Protein AF-0000000068385528 (afdb_homodimer)

Secondary structure (DSSP, 8-state):
-GGGSPPPP-S--TTHHHHHHHHHHHHHHHHHHHHHHHTSSS--TTS--SSPPPHHHH--HHHHHHHHHHHHHHHHHHTSS-SEEEEEEEPTTS-EEEEEE-HHHHHHHHHHHHHHHHHTT--TTHHHHTHHHHHHHHHHHHHHHHHHHHHHHHTS-GGGB-GGG-SS-HHHHHHH-SBSS-EETTEEHHHHHHHTHHHHHHHHHHHHHHHHHHHHHSS--HHHHHHHHHHHHHHHHHHHTGGGGGGSHHHHTS--SHHHHHIIIIIHHHHTTHHHHHHHHS-----HHHHHHHHHHHHHHHHHHHHHHHHHHHHHH-TTSTTTTTS-EEE-TTS-EEE-STHHHH-S-HHHHHHHHHHHHTTGGG-SS-SGGGHHHHHHHHHHHHHHHHHHHHHHHHHTHHHHHHHHH---SSSTTT-/-GGGSPPPP-S--TTHHHHHHHHHHHHHHHHHHHHHHHTSSS--TTS--SSPPPHHHH--HHHHHHHHHHHHHHHHHHTSS-SEEEEEEE-TTS-EEEEEE-HHHHHHHHHHHHHHHHHTT--TTHHHHTHHHHHHHHHHHHHHHHHHHHHHHHHS-GGGB-GGG-SS-HHHHHHH-SBSS-EETTEEHHHHHHHTHHHHHHHHHHHHHHHHHHHHHSS--HHHHHHHHHHHHHHHHHHHTGGGGGGSHHHHTS--SHHHHHIIIIIHHHHTTHHHHHHHHS-----HHHHHHHHHHHHHHHHHHHHHHHHHHHHHH-TTSTTTTTS-EEE-TTS-EEE-STHHHH-S-HHHHHHHHHHHHTTGGG-SS-SGGGHHHHHHHHHHHHHHHHHHHHHHHHHTHHHHHHHHH---SSSTTT-

Structure (mmCIF, N/CA/C/O backbone):
data_AF-0000000068385528-model_v1
#
loop_
_entity.id
_entity.type
_entity.pdbx_description
1 polymer 'Delta(14)-sterol reductase TM7SF2'
#
loop_
_atom_site.group_PDB
_atom_site.id
_atom_site.type_symbol
_atom_site.label_atom_id
_atom_site.label_alt_id
_atom_site.label_comp_id
_atom_site.label_asym_id
_atom_site.label_entity_id
_atom_site.label_seq_id
_atom_site.pdbx_PDB_ins_code
_atom_site.Cartn_x
_atom_site.Cartn_y
_atom_site.Cartn_z
_atom_site.occupancy
_atom_site.B_iso_or_equiv
_atom_site.auth_seq_id
_atom_site.auth_comp_id
_atom_site.auth_asym_id
_atom_site.auth_atom_id
_atom_site.pdbx_PDB_model_num
ATOM 1 N N . MET A 1 1 ? -35.625 34 15.586 1 42.28 1 MET A N 1
ATOM 2 C CA . MET A 1 1 ? -34.5 34.562 14.828 1 42.28 1 MET A CA 1
ATOM 3 C C . MET A 1 1 ? -33.219 34.531 15.656 1 42.28 1 MET A C 1
ATOM 5 O O . MET A 1 1 ? -32.156 34.219 15.125 1 42.28 1 MET A O 1
ATOM 9 N N . ASP A 1 2 ? -33.406 34.812 17.062 1 56.12 2 ASP A N 1
ATOM 10 C CA . ASP A 1 2 ? -32.344 34.906 18.078 1 56.12 2 ASP A CA 1
ATOM 11 C C . ASP A 1 2 ? -31.812 33.531 18.453 1 56.12 2 ASP A C 1
ATOM 13 O O . ASP A 1 2 ? -30.641 33.375 18.781 1 56.12 2 ASP A O 1
ATOM 17 N N . ARG A 1 3 ? -32.656 32.438 18.125 1 58.97 3 ARG A N 1
ATOM 18 C CA . ARG A 1 3 ? -32.375 31.094 18.578 1 58.97 3 ARG A CA 1
ATOM 19 C C . ARG A 1 3 ? -31.297 30.438 17.703 1 58.97 3 ARG A C 1
ATOM 21 O O . ARG A 1 3 ? -30.625 29.5 18.125 1 58.97 3 ARG A O 1
ATOM 28 N N . LEU A 1 4 ? -31.094 31.094 16.594 1 73.12 4 LEU A N 1
ATOM 29 C CA . LEU A 1 4 ? -30.172 30.469 15.656 1 73.12 4 LEU A CA 1
ATOM 30 C C . LEU A 1 4 ? -28.797 31.141 15.719 1 73.12 4 LEU A C 1
ATOM 32 O O . LEU A 1 4 ? -27.828 30.656 15.117 1 73.12 4 LEU A O 1
ATOM 36 N N . LYS A 1 5 ? -28.75 32.125 16.641 1 78.75 5 LYS A N 1
ATOM 37 C CA . LYS A 1 5 ? -27.469 32.812 16.781 1 78.75 5 LYS A CA 1
ATOM 38 C C . LYS A 1 5 ? -26.484 32 17.609 1 78.75 5 LYS A C 1
ATOM 40 O O . LYS A 1 5 ? -26.859 31.375 18.594 1 78.75 5 LYS A O 1
ATOM 45 N N . VAL A 1 6 ? -25.188 32.094 17.156 1 85.56 6 VAL A N 1
ATOM 46 C CA . VAL A 1 6 ? -24.141 31.375 17.891 1 85.56 6 VAL A CA 1
ATOM 47 C C . VAL A 1 6 ? -23.812 32.156 19.172 1 85.56 6 VAL A C 1
ATOM 49 O O . VAL A 1 6 ? -23.562 33.344 19.141 1 85.56 6 VAL A O 1
ATOM 52 N N . PRO A 1 7 ? -23.953 31.438 20.266 1 84.94 7 PRO A N 1
ATOM 53 C CA . PRO A 1 7 ? -23.625 32.094 21.531 1 84.94 7 PRO A CA 1
ATOM 54 C C . PRO A 1 7 ? -22.156 32.469 21.625 1 84.94 7 PRO A C 1
ATOM 56 O O . PRO A 1 7 ? -21.312 31.922 20.922 1 84.94 7 PRO A O 1
ATOM 59 N N . ARG A 1 8 ? -21.922 33.438 22.469 1 90.19 8 ARG A N 1
ATOM 60 C CA . ARG A 1 8 ? -20.531 33.844 22.672 1 90.19 8 ARG A CA 1
ATOM 61 C C . ARG A 1 8 ? -19.719 32.75 23.344 1 90.19 8 ARG A C 1
ATOM 63 O O . ARG A 1 8 ? -20.219 32.062 24.234 1 90.19 8 ARG A O 1
ATOM 70 N N . THR A 1 9 ? -18.5 32.656 22.828 1 89.94 9 THR A N 1
ATOM 71 C CA . THR A 1 9 ? -17.578 31.672 23.391 1 89.94 9 THR A CA 1
ATOM 72 C C . THR A 1 9 ? -17.172 32.062 24.812 1 89.94 9 THR A C 1
ATOM 74 O O . THR A 1 9 ? -16.578 33.125 25.016 1 89.94 9 THR A O 1
ATOM 77 N N . LYS A 1 10 ? -17.438 31.219 25.75 1 86.75 10 LYS A N 1
ATOM 78 C CA . LYS A 1 10 ? -17.141 31.531 27.141 1 86.75 10 LYS A CA 1
ATOM 79 C C . LYS A 1 10 ? -15.859 30.844 27.609 1 86.75 10 LYS A C 1
ATOM 81 O O . LYS A 1 10 ? -15.062 31.422 28.328 1 86.75 10 LYS A O 1
ATOM 86 N N . GLU A 1 11 ? -15.703 29.672 27.234 1 86.56 11 GLU A N 1
ATOM 87 C CA . GLU A 1 11 ? -14.5 28.922 27.609 1 86.56 11 GLU A CA 1
ATOM 88 C C . GLU A 1 11 ? -13.438 29 26.516 1 86.56 11 GLU A C 1
ATOM 90 O O . GLU A 1 11 ? -13.625 28.453 25.438 1 86.56 11 GLU A O 1
ATOM 95 N N . LEU A 1 12 ? -12.398 29.734 26.891 1 90.94 12 LEU A N 1
ATOM 96 C CA . LEU A 1 12 ? -11.344 29.922 25.906 1 90.94 12 LEU A CA 1
ATOM 97 C C . LEU A 1 12 ? -10.312 28.797 25.984 1 90.94 12 LEU A C 1
ATOM 99 O O . LEU A 1 12 ? -9.977 28.344 27.078 1 90.94 12 LEU A O 1
ATOM 103 N N . GLU A 1 13 ? -9.898 28.328 24.875 1 88.12 13 GLU A N 1
ATOM 104 C CA . GLU A 1 13 ? -8.906 27.25 24.766 1 88.12 13 GLU A CA 1
ATOM 105 C C . GLU A 1 13 ? -7.512 27.812 24.5 1 88.12 13 GLU A C 1
ATOM 107 O O . GLU A 1 13 ? -7.352 29.031 24.312 1 88.12 13 GLU A O 1
ATOM 112 N N . PHE A 1 14 ? -6.41 27.047 24.656 1 91.25 14 PHE A N 1
ATOM 113 C CA . PHE A 1 14 ? -5.027 27.359 24.328 1 91.25 14 PHE A CA 1
ATOM 114 C C . PHE A 1 14 ? -4.488 28.469 25.219 1 91.25 14 PHE A C 1
ATOM 116 O O . PHE A 1 14 ? -3.809 29.375 24.734 1 91.25 14 PHE A O 1
ATOM 123 N N . GLY A 1 15 ? -4.914 28.578 26.438 1 90.69 15 GLY A N 1
ATOM 124 C CA . GLY A 1 15 ? -4.383 29.562 27.375 1 90.69 15 GLY A CA 1
ATOM 125 C C . GLY A 1 15 ? -5.016 30.922 27.234 1 90.69 15 GLY A C 1
ATOM 126 O O . GLY A 1 15 ? -4.473 31.922 27.719 1 90.69 15 GLY A O 1
ATOM 127 N N . GLY A 1 16 ? -6.129 31.016 26.469 1 93.62 16 GLY A N 1
ATOM 128 C CA . GLY A 1 16 ? -6.852 32.25 26.344 1 93.62 16 GLY A CA 1
ATOM 129 C C . GLY A 1 16 ? -6.211 33.219 25.359 1 93.62 16 GLY A C 1
ATOM 130 O O . GLY A 1 16 ? -5.551 32.812 24.406 1 93.62 16 GLY A O 1
ATOM 131 N N . VAL A 1 17 ? -6.457 34.438 25.531 1 95.62 17 VAL A N 1
ATOM 132 C CA . VAL A 1 17 ? -5.996 35.469 24.625 1 95.62 17 VAL A CA 1
ATOM 133 C C . VAL A 1 17 ? -4.473 35.531 24.625 1 95.62 17 VAL A C 1
ATOM 135 O O . VAL A 1 17 ? -3.842 35.656 23.578 1 95.62 17 VAL A O 1
ATOM 138 N N . PHE A 1 18 ? -3.904 35.438 25.797 1 96 18 PHE A N 1
ATOM 139 C CA . PHE A 1 18 ? -2.453 35.469 25.922 1 96 18 PHE A CA 1
ATOM 140 C C . PHE A 1 18 ? -1.82 34.25 25.266 1 96 18 PHE A C 1
ATOM 142 O O . PHE A 1 18 ? -0.806 34.375 24.578 1 96 18 PHE A O 1
ATOM 149 N N . GLY A 1 19 ? -2.344 33.125 25.469 1 96.5 19 GLY A N 1
ATOM 150 C CA . GLY A 1 19 ? -1.833 31.891 24.891 1 96.5 19 GLY A CA 1
ATOM 151 C C . GLY A 1 19 ? -1.857 31.891 23.375 1 96.5 19 GLY A C 1
ATOM 152 O O . GLY A 1 19 ? -0.88 31.5 22.719 1 96.5 19 GLY A O 1
ATOM 153 N N . VAL A 1 20 ? -2.932 32.344 22.828 1 96.44 20 VAL A N 1
ATOM 154 C CA . VAL A 1 20 ? -3.062 32.312 21.375 1 96.44 20 VAL A CA 1
ATOM 155 C C . VAL A 1 20 ? -2.131 33.344 20.75 1 96.44 20 VAL A C 1
ATOM 157 O O . VAL A 1 20 ? -1.601 33.156 19.656 1 96.44 20 VAL A O 1
ATOM 160 N N . ALA A 1 21 ? -1.974 34.469 21.422 1 97 21 ALA A N 1
ATOM 161 C CA . ALA A 1 21 ? -1.024 35.469 20.953 1 97 21 ALA A CA 1
ATOM 162 C C . ALA A 1 21 ? 0.393 34.906 20.906 1 97 21 ALA A C 1
ATOM 164 O O . ALA A 1 21 ? 1.134 35.125 19.953 1 97 21 ALA A O 1
ATOM 165 N N . LEU A 1 22 ? 0.744 34.188 21.906 1 96.81 22 LEU A N 1
ATOM 166 C CA . LEU A 1 22 ? 2.057 33.562 21.953 1 96.81 22 LEU A CA 1
ATOM 167 C C . LEU A 1 22 ? 2.203 32.5 20.859 1 96.81 22 LEU A C 1
ATOM 169 O O . LEU A 1 22 ? 3.277 32.344 20.281 1 96.81 22 LEU A O 1
ATOM 173 N N . LEU A 1 23 ? 1.193 31.812 20.594 1 96.5 23 LEU A N 1
ATOM 174 C CA . LEU A 1 23 ? 1.227 30.766 19.578 1 96.5 23 LEU A CA 1
ATOM 175 C C . LEU A 1 23 ? 1.354 31.375 18.188 1 96.5 23 LEU A C 1
ATOM 177 O O . LEU A 1 23 ? 1.988 30.781 17.312 1 96.5 23 LEU A O 1
ATOM 181 N N . MET A 1 24 ? 0.753 32.5 17.953 1 97.31 24 MET A N 1
ATOM 182 C CA . MET A 1 24 ? 0.808 33.156 16.641 1 97.31 24 MET A CA 1
ATOM 183 C C . MET A 1 24 ? 2.24 33.531 16.297 1 97.31 24 MET A C 1
ATOM 185 O O . MET A 1 24 ? 2.613 33.531 15.117 1 97.31 24 MET A O 1
ATOM 189 N N . VAL A 1 25 ? 3 33.781 17.328 1 95.81 25 VAL A N 1
ATOM 190 C CA . VAL A 1 25 ? 4.402 34.125 17.109 1 95.81 25 VAL A CA 1
ATOM 191 C C . VAL A 1 25 ? 5.262 32.844 17.219 1 95.81 25 VAL A C 1
ATOM 193 O O . VAL A 1 25 ? 6.215 32.688 16.453 1 95.81 25 VAL A O 1
ATOM 196 N N . GLY A 1 26 ? 4.945 32.031 18.109 1 96.62 26 GLY A N 1
ATOM 197 C CA . GLY A 1 26 ? 5.719 30.828 18.375 1 96.62 26 GLY A CA 1
ATOM 198 C C . GLY A 1 26 ? 5.707 29.844 17.234 1 96.62 26 GLY A C 1
ATOM 199 O O . GLY A 1 26 ? 6.707 29.172 16.969 1 96.62 26 GLY A O 1
ATOM 200 N N . MET A 1 27 ? 4.609 29.719 16.531 1 97.25 27 MET A N 1
ATOM 201 C CA . MET A 1 27 ? 4.477 28.703 15.477 1 97.25 27 MET A CA 1
ATOM 202 C C . MET A 1 27 ? 5.422 29.016 14.32 1 97.25 27 MET A C 1
ATOM 204 O O . MET A 1 27 ? 6.223 28.156 13.93 1 97.25 27 MET A O 1
ATOM 208 N N . PRO A 1 28 ? 5.426 30.234 13.789 1 97 28 PRO A N 1
ATOM 209 C CA . PRO A 1 28 ? 6.383 30.516 12.719 1 97 28 PRO A CA 1
ATOM 210 C C . PRO A 1 28 ? 7.832 30.406 13.172 1 97 28 PRO A C 1
ATOM 212 O O . PRO A 1 28 ? 8.68 29.906 12.43 1 97 28 PRO A O 1
ATOM 215 N N . ILE A 1 29 ? 8.109 30.828 14.344 1 96.12 29 ILE A N 1
ATOM 216 C CA . ILE A 1 29 ? 9.469 30.75 14.867 1 96.12 29 ILE A CA 1
ATOM 217 C C . ILE A 1 29 ? 9.922 29.297 14.93 1 96.12 29 ILE A C 1
ATOM 219 O O . ILE A 1 29 ? 11.07 28.984 14.594 1 96.12 29 ILE A O 1
ATOM 223 N N . THR A 1 30 ? 9.039 28.453 15.359 1 96.81 30 THR A N 1
ATOM 224 C CA . THR A 1 30 ? 9.359 27.031 15.445 1 96.81 30 THR A CA 1
ATOM 225 C C . THR A 1 30 ? 9.68 26.469 14.07 1 96.81 30 THR A C 1
ATOM 227 O O . THR A 1 30 ? 10.656 25.734 13.906 1 96.81 30 THR A O 1
ATOM 230 N N . VAL A 1 31 ? 8.883 26.797 13.062 1 97.5 31 VAL A N 1
ATOM 231 C CA . VAL A 1 31 ? 9.086 26.312 11.703 1 97.5 31 VAL A CA 1
ATOM 232 C C . VAL A 1 31 ? 10.461 26.734 11.195 1 97.5 31 VAL A C 1
ATOM 234 O O . VAL A 1 31 ? 11.25 25.906 10.75 1 97.5 31 VAL A O 1
ATOM 237 N N . PHE A 1 32 ? 10.812 28 11.359 1 96.69 32 PHE A N 1
ATOM 238 C CA . PHE A 1 32 ? 12.07 28.516 10.844 1 96.69 32 PHE A CA 1
ATOM 239 C C . PHE A 1 32 ? 13.25 27.984 11.648 1 96.69 32 PHE A C 1
ATOM 241 O O . PHE A 1 32 ? 14.281 27.609 11.07 1 96.69 32 PHE A O 1
ATOM 248 N N . TYR A 1 33 ? 13.055 27.938 12.906 1 96.5 33 TYR A N 1
ATOM 249 C CA . TYR A 1 33 ? 14.133 27.469 13.773 1 96.5 33 TYR A CA 1
ATOM 250 C C . TYR A 1 33 ? 14.492 26.031 13.453 1 96.5 33 TYR A C 1
ATOM 252 O O . TYR A 1 33 ? 15.672 25.703 13.289 1 96.5 33 TYR A O 1
ATOM 260 N N . LEU A 1 34 ? 13.531 25.188 13.344 1 97.06 34 LEU A N 1
ATOM 261 C CA . LEU A 1 34 ? 13.797 23.766 13.117 1 97.06 34 LEU A CA 1
ATOM 262 C C . LEU A 1 34 ? 14.359 23.531 11.727 1 97.06 34 LEU A C 1
ATOM 264 O O . LEU A 1 34 ? 15.227 22.672 11.539 1 97.06 34 LEU A O 1
ATOM 268 N N . LEU A 1 35 ? 13.875 24.281 10.75 1 97 35 LEU A N 1
ATOM 269 C CA . LEU A 1 35 ? 14.414 24.156 9.406 1 97 35 LEU A CA 1
ATOM 270 C C . LEU A 1 35 ? 15.867 24.609 9.359 1 97 35 LEU A C 1
ATOM 272 O O . LEU A 1 35 ? 16.688 24 8.664 1 97 35 LEU A O 1
ATOM 276 N N . LEU A 1 36 ? 16.188 25.656 10.109 1 95.81 36 LEU A N 1
ATOM 277 C CA . LEU A 1 36 ? 17.562 26.141 10.172 1 95.81 36 LEU A CA 1
ATOM 278 C C . LEU A 1 36 ? 18.469 25.125 10.852 1 95.81 36 LEU A C 1
ATOM 280 O O . LEU A 1 36 ? 19.578 24.859 10.375 1 95.81 36 LEU A O 1
ATOM 284 N N . VAL A 1 37 ? 18 24.578 11.93 1 95.75 37 VAL A N 1
ATOM 285 C CA . VAL A 1 37 ? 18.766 23.594 12.68 1 95.75 37 VAL A CA 1
ATOM 286 C C . VAL A 1 37 ? 19.031 22.375 11.805 1 95.75 37 VAL A C 1
ATOM 288 O O . VAL A 1 37 ? 20.125 21.812 11.828 1 95.75 37 VAL A O 1
ATOM 291 N N . CYS A 1 38 ? 18.062 22.016 11.055 1 94.5 38 CYS A N 1
ATOM 292 C CA . CYS A 1 38 ? 18.141 20.828 10.203 1 94.5 38 CYS A CA 1
ATOM 293 C C . CYS A 1 38 ? 19.266 20.969 9.18 1 94.5 38 CYS A C 1
ATOM 295 O O . CYS A 1 38 ? 19.844 19.969 8.758 1 94.5 38 CYS A O 1
ATOM 297 N N . ARG A 1 39 ? 19.641 22.109 8.883 1 91.88 39 ARG A N 1
ATOM 298 C CA . ARG A 1 39 ? 20.625 22.359 7.836 1 91.88 39 ARG A CA 1
ATOM 299 C C . ARG A 1 39 ? 22.031 22.5 8.422 1 91.88 39 ARG A C 1
ATOM 301 O O . ARG A 1 39 ? 23.016 22.562 7.68 1 91.88 39 ARG A O 1
ATOM 308 N N . THR A 1 40 ? 22.094 22.484 9.695 1 93.56 40 THR A N 1
ATOM 309 C CA . THR A 1 40 ? 23.406 22.547 10.336 1 93.56 40 THR A CA 1
ATOM 310 C C . THR A 1 40 ? 24.031 21.156 10.43 1 93.56 40 THR A C 1
ATOM 312 O O . THR A 1 40 ? 23.328 20.156 10.336 1 93.56 40 THR A O 1
ATOM 315 N N . GLU A 1 41 ? 25.266 21.094 10.656 1 91.06 41 GLU A N 1
ATOM 316 C CA . GLU A 1 41 ? 26 19.828 10.727 1 91.06 41 GLU A CA 1
ATOM 317 C C . GLU A 1 41 ? 25.641 19.062 12 1 91.06 41 GLU A C 1
ATOM 319 O O . GLU A 1 41 ? 25.531 17.844 11.984 1 91.06 41 GLU A O 1
ATOM 324 N N . GLN A 1 42 ? 25.422 19.797 13.039 1 91.38 42 GLN A N 1
ATOM 325 C CA . GLN A 1 42 ? 25.172 19.141 14.32 1 91.38 42 GLN A CA 1
ATOM 326 C C . GLN A 1 42 ? 23.703 18.781 14.469 1 91.38 42 GLN A C 1
ATOM 328 O O . GLN A 1 42 ? 23.359 17.844 15.195 1 91.38 42 GLN A O 1
ATOM 333 N N . ALA A 1 43 ? 22.875 19.516 13.812 1 93.12 43 ALA A N 1
ATOM 334 C CA . ALA A 1 43 ? 21.438 19.328 13.898 1 93.12 43 ALA A CA 1
ATOM 335 C C . ALA A 1 43 ? 20.969 19.25 15.352 1 93.12 43 ALA A C 1
ATOM 337 O O . ALA A 1 43 ? 20.141 18.422 15.703 1 93.12 43 ALA A O 1
ATOM 338 N N . SER A 1 44 ? 21.594 20.031 16.219 1 92.12 44 SER A N 1
ATOM 339 C CA . SER A 1 44 ? 21.219 20.094 17.641 1 92.12 44 SER A CA 1
ATOM 340 C C . SER A 1 44 ? 20.172 21.172 17.891 1 92.12 44 SER A C 1
ATOM 342 O O . SER A 1 44 ? 20.406 22.344 17.609 1 92.12 44 SER A O 1
ATOM 344 N N . VAL A 1 45 ? 19.141 20.781 18.484 1 91.56 45 VAL A N 1
ATOM 345 C CA . VAL A 1 45 ? 18.031 21.703 18.734 1 91.56 45 VAL A CA 1
ATOM 346 C C . VAL A 1 45 ? 18.438 22.688 19.828 1 91.56 45 VAL A C 1
ATOM 348 O O . VAL A 1 45 ? 17.875 23.781 19.922 1 91.56 45 VAL A O 1
ATOM 351 N N . LEU A 1 46 ? 19.438 22.281 20.594 1 90.88 46 LEU A N 1
ATOM 352 C CA . LEU A 1 46 ? 19.844 23.109 21.719 1 90.88 46 LEU A CA 1
ATOM 353 C C . LEU A 1 46 ? 20.906 24.125 21.297 1 90.88 46 LEU A C 1
ATOM 355 O O . LEU A 1 46 ? 21.172 25.094 22.031 1 90.88 46 LEU A O 1
ATOM 359 N N . SER A 1 47 ? 21.5 23.938 20.109 1 90.38 47 SER A N 1
ATOM 360 C CA . SER A 1 47 ? 22.5 24.859 19.594 1 90.38 47 SER A CA 1
ATOM 361 C C . SER A 1 47 ? 21.891 25.812 18.562 1 90.38 47 SER A C 1
ATOM 363 O O . SER A 1 47 ? 21.609 25.406 17.438 1 90.38 47 SER A O 1
ATOM 365 N N . VAL A 1 48 ? 21.766 27.016 18.922 1 89.69 48 VAL A N 1
ATOM 366 C CA . VAL A 1 48 ? 21.172 28 18.047 1 89.69 48 VAL A CA 1
ATOM 367 C C . VAL A 1 48 ? 22.094 28.219 16.828 1 89.69 48 VAL A C 1
ATOM 369 O O . VAL A 1 48 ? 23.281 28.469 16.984 1 89.69 48 VAL A O 1
ATOM 372 N N . PRO A 1 49 ? 21.516 28.062 15.703 1 89.94 49 PRO A N 1
ATOM 373 C CA . PRO A 1 49 ? 22.328 28.234 14.492 1 89.94 49 PRO A CA 1
ATOM 374 C C . PRO A 1 49 ? 22.594 29.688 14.156 1 89.94 49 PRO A C 1
ATOM 376 O O . PRO A 1 49 ? 21.953 30.25 13.266 1 89.94 49 PRO A O 1
ATOM 379 N N . TRP A 1 50 ? 23.625 30.219 14.672 1 87.81 50 TRP A N 1
ATOM 380 C CA . TRP A 1 50 ? 24.016 31.609 14.398 1 87.81 50 TRP A CA 1
ATOM 381 C C . TRP A 1 50 ? 24.891 31.688 13.156 1 87.81 50 TRP A C 1
ATOM 383 O O . TRP A 1 50 ? 25.719 30.797 12.922 1 87.81 50 TRP A O 1
ATOM 393 N N . PRO A 1 51 ? 24.672 32.875 12.445 1 88.5 51 PRO A N 1
ATOM 394 C CA . PRO A 1 51 ? 23.719 34 12.547 1 88.5 51 PRO A CA 1
ATOM 395 C C . PRO A 1 51 ? 22.344 33.656 11.969 1 88.5 51 PRO A C 1
ATOM 397 O O . PRO A 1 51 ? 22.25 32.906 11 1 88.5 51 PRO A O 1
ATOM 400 N N . LEU A 1 52 ? 21.391 34.188 12.531 1 91.06 52 LEU A N 1
ATOM 401 C CA . LEU A 1 52 ? 20.047 34 12.016 1 91.06 52 LEU A CA 1
ATOM 402 C C . LEU A 1 52 ? 19.844 34.812 10.727 1 91.06 52 LEU A C 1
ATOM 404 O O . LEU A 1 52 ? 20.406 35.906 10.57 1 91.06 52 LEU A O 1
ATOM 408 N N . PRO A 1 53 ? 19.156 34.219 9.852 1 91.56 53 PRO A N 1
ATOM 409 C CA . PRO A 1 53 ? 18.922 34.969 8.594 1 91.56 53 PRO A CA 1
ATOM 410 C C . PRO A 1 53 ? 18.109 36.25 8.797 1 91.56 53 PRO A C 1
ATOM 412 O O . PRO A 1 53 ? 17.25 36.312 9.68 1 91.56 53 PRO A O 1
ATOM 415 N N . SER A 1 54 ? 18.453 37.219 7.984 1 91.75 54 SER A N 1
ATOM 416 C CA . SER A 1 54 ? 17.688 38.469 8.008 1 91.75 54 SER A CA 1
ATOM 417 C C . SER A 1 54 ? 16.344 38.281 7.289 1 91.75 54 SER A C 1
ATOM 419 O O . SER A 1 54 ? 16.188 37.406 6.453 1 91.75 54 SER A O 1
ATOM 421 N N . LEU A 1 55 ? 15.383 39.094 7.645 1 90.69 55 LEU A N 1
ATOM 422 C CA . LEU A 1 55 ? 14.078 39.062 6.992 1 90.69 55 LEU A CA 1
ATOM 423 C C . LEU A 1 55 ? 14.211 39.312 5.496 1 90.69 55 LEU A C 1
ATOM 425 O O . LEU A 1 55 ? 13.445 38.75 4.699 1 90.69 55 LEU A O 1
ATOM 429 N N . ARG A 1 56 ? 15.203 40.094 5.152 1 91.38 56 ARG A N 1
ATOM 430 C CA . ARG A 1 56 ? 15.438 40.406 3.748 1 91.38 56 ARG A CA 1
ATOM 431 C C . ARG A 1 56 ? 15.914 39.156 2.98 1 91.38 56 ARG A C 1
ATOM 433 O O . ARG A 1 56 ? 15.562 39 1.812 1 91.38 56 ARG A O 1
ATOM 440 N N . SER A 1 57 ? 16.641 38.406 3.672 1 93.31 57 SER A N 1
ATOM 441 C CA . SER A 1 57 ? 17.156 37.219 3.018 1 93.31 57 SER A CA 1
ATOM 442 C C . SER A 1 57 ? 16.078 36.125 2.879 1 93.31 57 SER A C 1
ATOM 444 O O . SER A 1 57 ? 16.172 35.25 2.025 1 93.31 57 SER A O 1
ATOM 446 N N . LEU A 1 58 ? 15.062 36.25 3.664 1 95.25 58 LEU A N 1
ATOM 447 C CA . LEU A 1 58 ? 13.992 35.25 3.65 1 95.25 58 LEU A CA 1
ATOM 448 C C . LEU A 1 58 ? 12.945 35.594 2.6 1 95.25 58 LEU A C 1
ATOM 450 O O . LEU A 1 58 ? 12.219 34.719 2.125 1 95.25 58 LEU A O 1
ATOM 454 N N . TRP A 1 59 ? 12.906 36.844 2.256 1 96 59 TRP A N 1
ATOM 455 C CA . TRP A 1 59 ? 11.891 37.281 1.296 1 96 59 TRP A CA 1
ATOM 456 C C . TRP A 1 59 ? 12.398 37.125 -0.134 1 96 59 TRP A C 1
ATOM 458 O O . TRP A 1 59 ? 13.469 37.625 -0.477 1 96 59 TRP A O 1
ATOM 468 N N . SER A 1 60 ? 11.719 36.375 -0.93 1 96.75 60 SER A N 1
ATOM 469 C CA . SER A 1 60 ? 11.953 36.188 -2.359 1 96.75 60 SER A CA 1
ATOM 470 C C . SER A 1 60 ? 10.648 36.281 -3.148 1 96.75 60 SER A C 1
ATOM 472 O O . SER A 1 60 ? 9.789 35.406 -3.047 1 96.75 60 SER A O 1
ATOM 474 N N . PRO A 1 61 ? 10.547 37.344 -3.982 1 97.06 61 PRO A N 1
ATOM 475 C CA . PRO A 1 61 ? 9.32 37.469 -4.777 1 97.06 61 PRO A CA 1
ATOM 476 C C . PRO A 1 61 ? 9.07 36.281 -5.684 1 97.06 61 PRO A C 1
ATOM 478 O O . PRO A 1 61 ? 7.918 35.906 -5.922 1 97.06 61 PRO A O 1
ATOM 481 N N . GLN A 1 62 ? 10.117 35.75 -6.129 1 97.44 62 GLN A N 1
ATOM 482 C CA . GLN A 1 62 ? 9.992 34.562 -6.988 1 97.44 62 GLN A CA 1
ATOM 483 C C . GLN A 1 62 ? 9.414 33.375 -6.219 1 97.44 62 GLN A C 1
ATOM 485 O O . GLN A 1 62 ? 8.531 32.688 -6.715 1 97.44 62 GLN A O 1
ATOM 490 N N . ASP A 1 63 ? 9.906 33.156 -5.043 1 98.12 63 ASP A N 1
ATOM 491 C CA . ASP A 1 63 ? 9.422 32.031 -4.234 1 98.12 63 ASP A CA 1
ATOM 492 C C . ASP A 1 63 ? 7.996 32.281 -3.752 1 98.12 63 ASP A C 1
ATOM 494 O O . ASP A 1 63 ? 7.211 31.344 -3.615 1 98.12 63 ASP A O 1
ATOM 498 N N . PHE A 1 64 ? 7.703 33.531 -3.475 1 98.19 64 PHE A N 1
ATOM 499 C CA . PHE A 1 64 ? 6.332 33.875 -3.113 1 98.19 64 PHE A CA 1
ATOM 500 C C . PHE A 1 64 ? 5.383 33.594 -4.273 1 98.19 64 PHE A C 1
ATOM 502 O O . PHE A 1 64 ? 4.297 33.031 -4.078 1 98.19 64 PHE A O 1
ATOM 509 N N . ALA A 1 65 ? 5.832 33.969 -5.473 1 98.25 65 ALA A N 1
ATOM 510 C CA . ALA A 1 65 ? 5.035 33.688 -6.664 1 98.25 65 ALA A CA 1
ATOM 511 C C . ALA A 1 65 ? 4.852 32.188 -6.871 1 98.25 65 ALA A C 1
ATOM 513 O O . ALA A 1 65 ? 3.795 31.75 -7.324 1 98.25 65 ALA A O 1
ATOM 514 N N . LEU A 1 66 ? 5.859 31.469 -6.566 1 97.56 66 LEU A N 1
ATOM 515 C CA . LEU A 1 66 ? 5.793 30.031 -6.711 1 97.56 66 LEU A CA 1
ATOM 516 C C . LEU A 1 66 ? 4.766 29.422 -5.754 1 97.56 66 LEU A C 1
ATOM 518 O O . LEU A 1 66 ? 4 28.547 -6.133 1 97.56 66 LEU A O 1
ATOM 522 N N . VAL A 1 67 ? 4.742 29.891 -4.504 1 98.31 67 VAL A N 1
ATOM 523 C CA . VAL A 1 67 ? 3.785 29.391 -3.514 1 98.31 67 VAL A CA 1
ATOM 524 C C . VAL A 1 67 ? 2.367 29.781 -3.932 1 98.31 67 VAL A C 1
ATOM 526 O O . VAL A 1 67 ? 1.44 28.984 -3.822 1 98.31 67 VAL A O 1
ATOM 529 N N . LEU A 1 68 ? 2.223 30.984 -4.422 1 98.06 68 LEU A N 1
ATOM 530 C CA . LEU A 1 68 ? 0.918 31.422 -4.898 1 98.06 68 LEU A CA 1
ATOM 531 C C . LEU A 1 68 ? 0.461 30.578 -6.086 1 98.06 68 LEU A C 1
ATOM 533 O O . LEU A 1 68 ? -0.719 30.234 -6.191 1 98.06 68 LEU A O 1
ATOM 537 N N . ALA A 1 69 ? 1.404 30.312 -6.949 1 97.75 69 ALA A N 1
ATOM 538 C CA . ALA A 1 69 ? 1.091 29.484 -8.109 1 97.75 69 ALA A CA 1
ATOM 539 C C . ALA A 1 69 ? 0.665 28.094 -7.684 1 97.75 69 ALA A C 1
ATOM 541 O O . ALA A 1 69 ? -0.232 27.5 -8.281 1 97.75 69 ALA A O 1
ATOM 542 N N . TRP A 1 70 ? 1.301 27.547 -6.684 1 97.81 70 TRP A N 1
ATOM 543 C CA . TRP A 1 70 ? 0.965 26.234 -6.16 1 97.81 70 TRP A CA 1
ATOM 544 C C . TRP A 1 70 ? -0.46 26.203 -5.621 1 97.81 70 TRP A C 1
ATOM 546 O O . TRP A 1 70 ? -1.245 25.328 -5.961 1 97.81 70 TRP A O 1
ATOM 556 N N . VAL A 1 71 ? -0.808 27.203 -4.828 1 98 71 VAL A N 1
ATOM 557 C CA . VAL A 1 71 ? -2.135 27.281 -4.227 1 98 71 VAL A CA 1
ATOM 558 C C . VAL A 1 71 ? -3.184 27.5 -5.312 1 98 71 VAL A C 1
ATOM 560 O O . VAL A 1 71 ? -4.254 26.875 -5.289 1 98 71 VAL A O 1
ATOM 563 N N . ALA A 1 72 ? -2.838 28.359 -6.289 1 97.44 72 ALA A N 1
ATOM 564 C CA . ALA A 1 72 ? -3.752 28.625 -7.395 1 97.44 72 ALA A CA 1
ATOM 565 C C . ALA A 1 72 ? -3.975 27.375 -8.234 1 97.44 72 ALA A C 1
ATOM 567 O O . ALA A 1 72 ? -5.094 27.109 -8.68 1 97.44 72 ALA A O 1
ATOM 568 N N . PHE A 1 73 ? -2.926 26.688 -8.445 1 97.31 73 PHE A N 1
ATOM 569 C CA . PHE A 1 73 ? -3.006 25.438 -9.211 1 97.31 73 PHE A CA 1
ATOM 570 C C . PHE A 1 73 ? -3.924 24.438 -8.523 1 97.31 73 PHE A C 1
ATOM 572 O O . PHE A 1 73 ? -4.801 23.859 -9.164 1 97.31 73 PHE A O 1
ATOM 579 N N . GLN A 1 74 ? -3.789 24.25 -7.207 1 97.5 74 GLN A N 1
ATOM 580 C CA . GLN A 1 74 ? -4.637 23.328 -6.457 1 97.5 74 GLN A CA 1
ATOM 581 C C . GLN A 1 74 ? -6.082 23.812 -6.426 1 97.5 74 GLN A C 1
ATOM 583 O O . GLN A 1 74 ? -7.016 23.016 -6.426 1 97.5 74 GLN A O 1
ATOM 588 N N . ALA A 1 75 ? -6.258 25.141 -6.391 1 96.5 75 ALA A N 1
ATOM 589 C CA . ALA A 1 75 ? -7.602 25.703 -6.418 1 96.5 75 ALA A CA 1
ATOM 590 C C . ALA A 1 75 ? -8.289 25.422 -7.75 1 96.5 75 ALA A C 1
ATOM 592 O O . ALA A 1 75 ? -9.492 25.156 -7.793 1 96.5 75 ALA A O 1
ATOM 593 N N . LEU A 1 76 ? -7.496 25.516 -8.82 1 96.12 76 LEU A N 1
ATOM 594 C CA . LEU A 1 76 ? -8.039 25.203 -10.141 1 96.12 76 LEU A CA 1
ATOM 595 C C . LEU A 1 76 ? -8.453 23.734 -10.227 1 96.12 76 LEU A C 1
ATOM 597 O O . LEU A 1 76 ? -9.5 23.406 -10.789 1 96.12 76 LEU A O 1
ATOM 601 N N . LEU A 1 77 ? -7.656 22.891 -9.656 1 95.69 77 LEU A N 1
ATOM 602 C CA . LEU A 1 77 ? -7.973 21.469 -9.664 1 95.69 77 LEU A CA 1
ATOM 603 C C . LEU A 1 77 ? -9.211 21.188 -8.828 1 95.69 77 LEU A C 1
ATOM 605 O O . LEU A 1 77 ? -9.984 20.266 -9.141 1 95.69 77 LEU A O 1
ATOM 609 N N . TYR A 1 78 ? -9.367 21.953 -7.824 1 93.88 78 TYR A N 1
ATOM 610 C CA . TYR A 1 78 ? -10.523 21.812 -6.953 1 93.88 78 TYR A CA 1
ATOM 611 C C . TYR A 1 78 ? -11.812 22.078 -7.723 1 93.88 78 TYR A C 1
ATOM 613 O O . TYR A 1 78 ? -12.859 21.484 -7.426 1 93.88 78 TYR A O 1
ATOM 621 N N . GLN A 1 79 ? -11.734 22.875 -8.727 1 92.31 79 GLN A N 1
ATOM 622 C CA . GLN A 1 79 ? -12.914 23.297 -9.477 1 92.31 79 GLN A CA 1
ATOM 623 C C . GLN A 1 79 ? -13.258 22.281 -10.57 1 92.31 79 GLN A C 1
ATOM 625 O O . GLN A 1 79 ? -14.312 22.391 -11.203 1 92.31 79 GLN A O 1
ATOM 630 N N . LEU A 1 80 ? -12.461 21.297 -10.703 1 91.12 80 LEU A N 1
ATOM 631 C CA . LEU A 1 80 ? -12.742 20.297 -11.719 1 91.12 80 LEU A CA 1
ATOM 632 C C . LEU A 1 80 ? -14 19.5 -11.375 1 91.12 80 LEU A C 1
ATOM 634 O O . LEU A 1 80 ? -14.211 19.141 -10.211 1 91.12 80 LEU A O 1
ATOM 638 N N . PRO A 1 81 ? -14.844 19.266 -12.375 1 88.12 81 PRO A N 1
ATOM 639 C CA . PRO A 1 81 ? -16.094 18.562 -12.125 1 88.12 81 PRO A CA 1
ATOM 640 C C . PRO A 1 81 ? -15.914 17.047 -12.039 1 88.12 81 PRO A C 1
ATOM 642 O O . PRO A 1 81 ? -16.516 16.297 -12.812 1 88.12 81 PRO A O 1
ATOM 645 N N . MET A 1 82 ? -15.031 16.672 -11.266 1 87.75 82 MET A N 1
ATOM 646 C CA . MET A 1 82 ? -14.773 15.258 -11.031 1 87.75 82 MET A CA 1
ATOM 647 C C . MET A 1 82 ? -15.016 14.891 -9.57 1 87.75 82 MET A C 1
ATOM 649 O O . MET A 1 82 ? -14.922 15.75 -8.688 1 87.75 82 MET A O 1
ATOM 653 N N . GLY A 1 83 ? -15.422 13.719 -9.359 1 83.38 83 GLY A N 1
ATOM 654 C CA . GLY A 1 83 ? -15.625 13.281 -7.992 1 83.38 83 GLY A CA 1
ATOM 655 C C . GLY A 1 83 ? -17.078 13.375 -7.543 1 83.38 83 GLY A C 1
ATOM 656 O O . GLY A 1 83 ? -17.906 13.977 -8.227 1 83.38 83 GLY A O 1
ATOM 657 N N . LYS A 1 84 ? -17.344 12.891 -6.418 1 86.31 84 LYS A N 1
ATOM 658 C CA . LYS A 1 84 ? -18.703 12.867 -5.891 1 86.31 84 LYS A CA 1
ATOM 659 C C . LYS A 1 84 ? -18.984 14.086 -5.012 1 86.31 84 LYS A C 1
ATOM 661 O O . LYS A 1 84 ? -18.062 14.648 -4.418 1 86.31 84 LYS A O 1
ATOM 666 N N . ILE A 1 85 ? -20.203 14.516 -5.035 1 89.38 85 ILE A N 1
ATOM 667 C CA . ILE A 1 85 ? -20.641 15.594 -4.156 1 89.38 85 ILE A CA 1
ATOM 668 C C . ILE A 1 85 ? -21.312 15 -2.92 1 89.38 85 ILE A C 1
ATOM 670 O O . ILE A 1 85 ? -22.203 14.156 -3.035 1 89.38 85 ILE A O 1
ATOM 674 N N . THR A 1 86 ? -20.781 15.391 -1.824 1 89.88 86 THR A N 1
ATOM 675 C CA . THR A 1 86 ? -21.312 14.875 -0.567 1 89.88 86 THR A CA 1
ATOM 676 C C . THR A 1 86 ? -21.75 16.016 0.346 1 89.88 86 THR A C 1
ATOM 678 O O . THR A 1 86 ? -21.25 17.141 0.233 1 89.88 86 THR A O 1
ATOM 681 N N . GLU A 1 87 ? -22.656 15.641 1.205 1 91.06 87 GLU A N 1
ATOM 682 C CA . GLU A 1 87 ? -23.125 16.641 2.16 1 91.06 87 GLU A CA 1
ATOM 683 C C . GLU A 1 87 ? -22.359 16.547 3.475 1 91.06 87 GLU A C 1
ATOM 685 O O . GLU A 1 87 ? -22.016 15.461 3.934 1 91.06 87 GLU A O 1
ATOM 690 N N . GLY A 1 88 ? -22.062 17.719 3.992 1 89.31 88 GLY A N 1
ATOM 691 C CA . GLY A 1 88 ? -21.391 17.766 5.277 1 89.31 88 GLY A CA 1
ATOM 692 C C . GLY A 1 88 ? -22.328 17.562 6.453 1 89.31 88 GLY A C 1
ATOM 693 O O . GLY A 1 88 ? -23.422 17.031 6.289 1 89.31 88 GLY A O 1
ATOM 694 N N . SER A 1 89 ? -21.859 17.875 7.629 1 85.81 89 SER A N 1
ATOM 695 C CA . SER A 1 89 ? -22.641 17.719 8.859 1 85.81 89 SER A CA 1
ATOM 696 C C . SER A 1 89 ? -23.719 18.797 8.969 1 85.81 89 SER A C 1
ATOM 698 O O . SER A 1 89 ? -23.641 19.828 8.305 1 85.81 89 SER A O 1
ATOM 700 N N . LEU A 1 90 ? -24.656 18.453 9.812 1 85.75 90 LEU A N 1
ATOM 701 C CA . LEU A 1 90 ? -25.766 19.375 10.055 1 85.75 90 LEU A CA 1
ATOM 702 C C . LEU A 1 90 ? -25.281 20.641 10.766 1 85.75 90 LEU A C 1
ATOM 704 O O . LEU A 1 90 ? -24.547 20.562 11.75 1 85.75 90 LEU A O 1
ATOM 708 N N . LEU A 1 91 ? -25.719 21.75 10.188 1 86.38 91 LEU A N 1
ATOM 709 C CA . LEU A 1 91 ? -25.359 23.031 10.781 1 86.38 91 LEU A CA 1
ATOM 710 C C . LEU A 1 91 ? -26.438 23.516 11.742 1 86.38 91 LEU A C 1
ATOM 712 O O . LEU A 1 91 ? -27.469 22.859 11.914 1 86.38 91 LEU A O 1
ATOM 716 N N . ARG A 1 92 ? -26.156 24.578 12.406 1 80.62 92 ARG A N 1
ATOM 717 C CA . ARG A 1 92 ? -27.078 25.125 13.398 1 80.62 92 ARG A CA 1
ATOM 718 C C . ARG A 1 92 ? -28.391 25.547 12.758 1 80.62 92 ARG A C 1
ATOM 720 O O . ARG A 1 92 ? -29.453 25.453 13.383 1 80.62 92 ARG A O 1
ATOM 727 N N . ASP A 1 93 ? -28.359 25.953 11.523 1 82.62 93 ASP A N 1
ATOM 728 C CA . ASP A 1 93 ? -29.562 26.375 10.805 1 82.62 93 ASP A CA 1
ATOM 729 C C . ASP A 1 93 ? -30.234 25.172 10.141 1 82.62 93 ASP A C 1
ATOM 731 O O . ASP A 1 93 ? -31.141 25.344 9.32 1 82.62 93 ASP A O 1
ATOM 735 N N . LYS A 1 94 ? -29.734 23.984 10.398 1 86 94 LYS A N 1
ATOM 736 C CA . LYS A 1 94 ? -30.312 22.719 9.93 1 86 94 LYS A CA 1
ATOM 737 C C . LYS A 1 94 ? -30.016 22.5 8.453 1 86 94 LYS A C 1
ATOM 739 O O . LYS A 1 94 ? -30.625 21.625 7.816 1 86 94 LYS A O 1
ATOM 744 N N . SER A 1 95 ? -29.188 23.391 7.977 1 88.69 95 SER A N 1
ATOM 745 C CA . SER A 1 95 ? -28.766 23.172 6.594 1 88.69 95 SER A CA 1
ATOM 746 C C . SER A 1 95 ? -27.5 22.344 6.523 1 88.69 95 SER A C 1
ATOM 748 O O . SER A 1 95 ? -26.859 22.078 7.547 1 88.69 95 SER A O 1
ATOM 750 N N . ARG A 1 96 ? -27.266 21.766 5.27 1 91.88 96 ARG A N 1
ATOM 751 C CA . ARG A 1 96 ? -26.047 21.016 5.016 1 91.88 96 ARG A CA 1
ATOM 752 C C . ARG A 1 96 ? -25.266 21.609 3.848 1 91.88 96 ARG A C 1
ATOM 754 O O . ARG A 1 96 ? -25.859 22.047 2.855 1 91.88 96 ARG A O 1
ATOM 761 N N . LEU A 1 97 ? -24.047 21.719 4.004 1 92.19 97 LEU A N 1
ATOM 762 C CA . LEU A 1 97 ? -23.188 22.219 2.934 1 92.19 97 LEU A CA 1
ATOM 763 C C . LEU A 1 97 ? -22.75 21.094 2.018 1 92.19 97 LEU A C 1
ATOM 765 O O . LEU A 1 97 ? -22.562 19.953 2.469 1 92.19 97 LEU A O 1
ATOM 769 N N . GLN A 1 98 ? -22.562 21.406 0.794 1 93.62 98 GLN A N 1
ATOM 770 C CA . GLN A 1 98 ? -22.125 20.422 -0.192 1 93.62 98 GLN A CA 1
ATOM 771 C C . GLN A 1 98 ? -20.625 20.562 -0.474 1 93.62 98 GLN A C 1
ATOM 773 O O . GLN A 1 98 ? -20.109 21.672 -0.562 1 93.62 98 GLN A O 1
ATOM 778 N N . TYR A 1 99 ? -20.016 19.453 -0.511 1 93.69 99 TYR A N 1
ATOM 779 C CA . TYR A 1 99 ? -18.578 19.406 -0.773 1 93.69 99 TYR A CA 1
ATOM 780 C C . TYR A 1 99 ? -18.266 18.484 -1.941 1 93.69 99 TYR A C 1
ATOM 782 O O . TYR A 1 99 ? -18.812 17.375 -2.031 1 93.69 99 TYR A O 1
ATOM 790 N N . ARG A 1 100 ? -17.5 18.984 -2.779 1 91.5 100 ARG A N 1
ATOM 791 C CA . ARG A 1 100 ? -17.016 18.125 -3.861 1 91.5 100 ARG A CA 1
ATOM 792 C C . ARG A 1 100 ? -15.75 17.375 -3.441 1 91.5 100 ARG A C 1
ATOM 794 O O . ARG A 1 100 ? -14.766 17.984 -3.018 1 91.5 100 ARG A O 1
ATOM 801 N N . LEU A 1 101 ? -15.75 16.062 -3.572 1 92.88 101 LEU A N 1
ATOM 802 C CA . LEU A 1 101 ? -14.625 15.227 -3.186 1 92.88 101 LEU A CA 1
ATOM 803 C C . LEU A 1 101 ? -13.766 14.875 -4.395 1 92.88 101 LEU A C 1
ATOM 805 O O . LEU A 1 101 ? -14.047 13.898 -5.098 1 92.88 101 LEU A O 1
ATOM 809 N N . ASN A 1 102 ? -12.688 15.586 -4.691 1 93.62 102 ASN A N 1
ATOM 810 C CA . ASN A 1 102 ? -11.828 15.289 -5.828 1 93.62 102 ASN A CA 1
ATOM 811 C C . ASN A 1 102 ? -10.352 15.422 -5.469 1 93.62 102 ASN A C 1
ATOM 813 O O . ASN A 1 102 ? -9.516 15.688 -6.336 1 93.62 102 ASN A O 1
ATOM 817 N N . GLY A 1 103 ? -10.086 15.328 -4.176 1 93.62 103 GLY A N 1
ATOM 818 C CA . GLY A 1 103 ? -8.711 15.43 -3.697 1 93.62 103 GLY A CA 1
ATOM 819 C C . GLY A 1 103 ? -7.797 14.375 -4.297 1 93.62 103 GLY A C 1
ATOM 820 O O . GLY A 1 103 ? -6.633 14.656 -4.59 1 93.62 103 GLY A O 1
ATOM 821 N N . PHE A 1 104 ? -8.266 13.133 -4.531 1 91.75 104 PHE A N 1
ATOM 822 C CA . PHE A 1 104 ? -7.465 12.047 -5.082 1 91.75 104 PHE A CA 1
ATOM 823 C C . PHE A 1 104 ? -7.09 12.336 -6.531 1 91.75 104 PHE A C 1
ATOM 825 O O . PHE A 1 104 ? -5.969 12.047 -6.957 1 91.75 104 PHE A O 1
ATOM 832 N N . TYR A 1 105 ? -7.957 12.859 -7.25 1 90.94 105 TYR A N 1
ATOM 833 C CA . TYR A 1 105 ? -7.68 13.234 -8.633 1 90.94 105 TYR A CA 1
ATOM 834 C C . TYR A 1 105 ? -6.664 14.367 -8.703 1 90.94 105 TYR A C 1
ATOM 836 O O . TYR A 1 105 ? -5.789 14.367 -9.57 1 90.94 105 TYR A O 1
ATOM 844 N N . ALA A 1 106 ? -6.871 15.281 -7.805 1 94.81 106 ALA A N 1
ATOM 845 C CA . ALA A 1 106 ? -5.91 16.375 -7.738 1 94.81 106 ALA A CA 1
ATOM 846 C C . ALA A 1 106 ? -4.5 15.852 -7.473 1 94.81 106 ALA A C 1
ATOM 848 O O . ALA A 1 106 ? -3.529 16.344 -8.047 1 94.81 106 ALA A O 1
ATOM 849 N N . MET A 1 107 ? -4.43 14.93 -6.625 1 94.62 107 MET A N 1
ATOM 850 C CA . MET A 1 107 ? -3.135 14.328 -6.32 1 94.62 107 MET A CA 1
ATOM 851 C C . MET A 1 107 ? -2.543 13.656 -7.551 1 94.62 107 MET A C 1
ATOM 853 O O . MET A 1 107 ? -1.359 13.828 -7.852 1 94.62 107 MET A O 1
ATOM 857 N N . LEU A 1 108 ? -3.32 12.906 -8.32 1 90.38 108 LEU A N 1
ATOM 858 C CA . LEU A 1 108 ? -2.855 12.18 -9.492 1 90.38 108 LEU A CA 1
ATOM 859 C C . LEU A 1 108 ? -2.377 13.148 -10.57 1 90.38 108 LEU A C 1
ATOM 861 O O . LEU A 1 108 ? -1.313 12.953 -11.164 1 90.38 108 LEU A O 1
ATOM 865 N N . ILE A 1 109 ? -3.17 14.125 -10.781 1 93.69 109 ILE A N 1
ATOM 866 C CA . ILE A 1 109 ? -2.805 15.117 -11.797 1 93.69 109 ILE A CA 1
ATOM 867 C C . ILE A 1 109 ? -1.519 15.828 -11.375 1 93.69 109 ILE A C 1
ATOM 869 O O . ILE A 1 109 ? -0.63 16.047 -12.203 1 93.69 109 ILE A O 1
ATOM 873 N N . THR A 1 110 ? -1.446 16.156 -10.102 1 95.06 110 THR A N 1
ATOM 874 C CA . THR A 1 110 ? -0.24 16.797 -9.594 1 95.06 110 THR A CA 1
ATOM 875 C C . THR A 1 110 ? 0.977 15.898 -9.797 1 95.06 110 THR A C 1
ATOM 877 O O . THR A 1 110 ? 2.027 16.359 -10.242 1 95.06 110 THR A O 1
ATOM 880 N N . ALA A 1 111 ? 0.851 14.656 -9.484 1 91.94 111 ALA A N 1
ATOM 881 C CA . ALA A 1 111 ? 1.947 13.703 -9.641 1 91.94 111 ALA A CA 1
ATOM 882 C C . ALA A 1 111 ? 2.379 13.602 -11.094 1 91.94 111 ALA A C 1
ATOM 884 O O . ALA A 1 111 ? 3.576 13.586 -11.398 1 91.94 111 ALA A O 1
ATOM 885 N N . LEU A 1 112 ? 1.439 13.531 -12.008 1 90.06 112 LEU A N 1
ATOM 886 C CA . LEU A 1 112 ? 1.721 13.414 -13.43 1 90.06 112 LEU A CA 1
ATOM 887 C C . LEU A 1 112 ? 2.414 14.664 -13.961 1 90.06 112 LEU A C 1
ATOM 889 O O . LEU A 1 112 ? 3.375 14.57 -14.727 1 90.06 112 LEU A O 1
ATOM 893 N N . MET A 1 113 ? 1.934 15.75 -13.508 1 91.81 113 MET A N 1
ATOM 894 C CA . MET A 1 113 ? 2.518 17 -13.969 1 91.81 113 MET A CA 1
ATOM 895 C C . MET A 1 113 ? 3.938 17.172 -13.438 1 91.81 113 MET A C 1
ATOM 897 O O . MET A 1 113 ? 4.828 17.625 -14.156 1 91.81 113 MET A O 1
ATOM 901 N N . LEU A 1 114 ? 4.129 16.859 -12.203 1 91.81 114 LEU A N 1
ATOM 902 C CA . LEU A 1 114 ? 5.469 16.938 -11.625 1 91.81 114 LEU A CA 1
ATOM 903 C C . LEU A 1 114 ? 6.41 15.953 -12.305 1 91.81 114 LEU A C 1
ATOM 905 O O . LEU A 1 114 ? 7.562 16.281 -12.594 1 91.81 114 LEU A O 1
ATOM 909 N N . GLY A 1 115 ? 5.938 14.75 -12.539 1 87.62 115 GLY A N 1
ATOM 910 C CA . GLY A 1 115 ? 6.738 13.773 -13.258 1 87.62 115 GLY A CA 1
ATOM 911 C C . GLY A 1 115 ? 7.145 14.242 -14.648 1 87.62 115 GLY A C 1
ATOM 912 O O . GLY A 1 115 ? 8.312 14.148 -15.023 1 87.62 115 GLY A O 1
ATOM 913 N N . ALA A 1 116 ? 6.164 14.75 -15.336 1 88.31 116 ALA A N 1
ATOM 914 C CA . ALA A 1 116 ? 6.43 15.281 -16.672 1 88.31 116 ALA A CA 1
ATOM 915 C C . ALA A 1 116 ? 7.398 16.453 -16.609 1 88.31 116 ALA A C 1
ATOM 917 O O . ALA A 1 116 ? 8.258 16.609 -17.484 1 88.31 116 ALA A O 1
ATOM 918 N N . GLY A 1 117 ? 7.219 17.234 -15.602 1 90.31 117 GLY A N 1
ATOM 919 C CA . GLY A 1 117 ? 8.125 18.359 -15.406 1 90.31 117 GLY A CA 1
ATOM 920 C C . GLY A 1 117 ? 9.562 17.922 -15.172 1 90.31 117 GLY A C 1
ATOM 921 O O . GLY A 1 117 ? 10.492 18.484 -15.766 1 90.31 117 GLY A O 1
ATOM 922 N N . VAL A 1 118 ? 9.727 16.984 -14.352 1 89.19 118 VAL A N 1
ATOM 923 C CA . VAL A 1 118 ? 11.07 16.516 -14.039 1 89.19 118 VAL A CA 1
ATOM 924 C C . VAL A 1 118 ? 11.703 15.914 -15.289 1 89.19 118 VAL A C 1
ATOM 926 O O . VAL A 1 118 ? 12.891 16.141 -15.562 1 89.19 118 VAL A O 1
ATOM 929 N N . VAL A 1 119 ? 10.945 15.211 -16.094 1 87.5 119 VAL A N 1
ATOM 930 C CA . VAL A 1 119 ? 11.43 14.656 -17.344 1 87.5 119 VAL A CA 1
ATOM 931 C C . VAL A 1 119 ? 11.812 15.781 -18.297 1 87.5 119 VAL A C 1
ATOM 933 O O . VAL A 1 119 ? 12.789 15.672 -19.047 1 87.5 119 VAL A O 1
ATOM 936 N N . GLY A 1 120 ? 11.07 16.797 -18.25 1 89.69 120 GLY A N 1
ATOM 937 C CA . GLY A 1 120 ? 11.32 17.953 -19.094 1 89.69 120 GLY A CA 1
ATOM 938 C C . GLY A 1 120 ? 12.414 18.859 -18.562 1 89.69 120 GLY A C 1
ATOM 939 O O . GLY A 1 120 ? 12.742 19.875 -19.203 1 89.69 120 GLY A O 1
ATOM 940 N N . GLY A 1 121 ? 12.953 18.594 -17.391 1 89.38 121 GLY A N 1
ATOM 941 C CA . GLY A 1 121 ? 14.086 19.359 -16.906 1 89.38 121 GLY A CA 1
ATOM 942 C C . GLY A 1 121 ? 13.75 20.203 -15.688 1 89.38 121 GLY A C 1
ATOM 943 O O . GLY A 1 121 ? 14.562 21.016 -15.25 1 89.38 121 GLY A O 1
ATOM 944 N N . LEU A 1 122 ? 12.547 20.062 -15.141 1 92.12 122 LEU A N 1
ATOM 945 C CA . LEU A 1 122 ? 12.188 20.797 -13.93 1 92.12 122 LEU A CA 1
ATOM 946 C C . LEU A 1 122 ? 13.102 20.422 -12.773 1 92.12 122 LEU A C 1
ATOM 948 O O . LEU A 1 122 ? 13.273 19.234 -12.477 1 92.12 122 LEU A O 1
ATOM 952 N N . ARG A 1 123 ? 13.742 21.422 -12.148 1 94.25 123 ARG A N 1
ATOM 953 C CA . ARG A 1 123 ? 14.609 21.188 -11 1 94.25 123 ARG A CA 1
ATOM 954 C C . ARG A 1 123 ? 13.82 21.188 -9.695 1 94.25 123 ARG A C 1
ATOM 956 O O . ARG A 1 123 ? 13.727 22.219 -9.023 1 94.25 123 ARG A O 1
ATOM 963 N N . LEU A 1 124 ? 13.391 20.062 -9.312 1 95.19 124 LEU A N 1
ATOM 964 C CA . LEU A 1 124 ? 12.602 19.953 -8.094 1 95.19 124 LEU A CA 1
ATOM 965 C C . LEU A 1 124 ? 13.461 20.219 -6.859 1 95.19 124 LEU A C 1
ATOM 967 O O . LEU A 1 124 ? 12.938 20.594 -5.809 1 95.19 124 LEU A O 1
ATOM 971 N N . SER A 1 125 ? 14.781 20.078 -6.98 1 96.31 125 SER A N 1
ATOM 972 C CA . SER A 1 125 ? 15.703 20.297 -5.875 1 96.31 125 SER A CA 1
ATOM 973 C C . SER A 1 125 ? 15.758 21.781 -5.5 1 96.31 125 SER A C 1
ATOM 975 O O . SER A 1 125 ? 16.297 22.141 -4.449 1 96.31 125 SER A O 1
ATOM 977 N N . TYR A 1 126 ? 15.203 22.578 -6.371 1 97.44 126 TYR A N 1
ATOM 978 C CA . TYR A 1 126 ? 15.07 24 -6.07 1 97.44 126 TYR A CA 1
ATOM 979 C C . TYR A 1 126 ? 14.352 24.203 -4.742 1 97.44 126 TYR A C 1
ATOM 981 O O . TYR A 1 126 ? 14.672 25.141 -3.998 1 97.44 126 TYR A O 1
ATOM 989 N N . ILE A 1 127 ? 13.438 23.359 -4.426 1 97.88 127 ILE A N 1
ATOM 990 C CA . ILE A 1 127 ? 12.648 23.469 -3.207 1 97.88 127 ILE A CA 1
ATOM 991 C C . ILE A 1 127 ? 13.555 23.312 -1.988 1 97.88 127 ILE A C 1
ATOM 993 O O . ILE A 1 127 ? 13.43 24.062 -1.016 1 97.88 127 ILE A O 1
ATOM 997 N N . TYR A 1 128 ? 14.461 22.344 -2.064 1 97.56 128 TYR A N 1
ATOM 998 C CA . TYR A 1 128 ? 15.406 22.188 -0.967 1 97.56 128 TYR A CA 1
ATOM 999 C C . TYR A 1 128 ? 16.281 23.406 -0.817 1 97.56 128 TYR A C 1
ATOM 1001 O O . TYR A 1 128 ? 16.5 23.906 0.295 1 97.56 128 TYR A O 1
ATOM 1009 N N . ASP A 1 129 ? 16.734 23.953 -1.923 1 97.25 129 ASP A N 1
ATOM 1010 C CA . ASP A 1 129 ? 17.672 25.078 -1.916 1 97.25 129 ASP A CA 1
ATOM 1011 C C . ASP A 1 129 ? 17 26.344 -1.399 1 97.25 129 ASP A C 1
ATOM 1013 O O . ASP A 1 129 ? 17.672 27.219 -0.846 1 97.25 129 ASP A O 1
ATOM 1017 N N . HIS A 1 130 ? 15.703 26.438 -1.557 1 97.81 130 HIS A N 1
ATOM 1018 C CA . HIS A 1 130 ? 14.992 27.641 -1.16 1 97.81 130 HIS A CA 1
ATOM 1019 C C . HIS A 1 130 ? 13.945 27.344 -0.093 1 97.81 130 HIS A C 1
ATOM 1021 O O . HIS A 1 130 ? 12.891 27.969 -0.052 1 97.81 130 HIS A O 1
ATOM 1027 N N . ILE A 1 131 ? 14.156 26.359 0.683 1 97.94 131 ILE A N 1
ATOM 1028 C CA . ILE A 1 131 ? 13.133 25.859 1.598 1 97.94 131 ILE A CA 1
ATOM 1029 C C . ILE A 1 131 ? 12.773 26.953 2.607 1 97.94 131 ILE A C 1
ATOM 1031 O O . ILE A 1 131 ? 11.609 27.094 2.982 1 97.94 131 ILE A O 1
ATOM 1035 N N . LEU A 1 132 ? 13.766 27.766 3.07 1 97.62 132 LEU A N 1
ATOM 1036 C CA . LEU A 1 132 ? 13.492 28.812 4.039 1 97.62 132 LEU A CA 1
ATOM 1037 C C . LEU A 1 132 ? 12.664 29.938 3.412 1 97.62 132 LEU A C 1
ATOM 1039 O O . LEU A 1 132 ? 11.711 30.422 4.023 1 97.62 132 LEU A O 1
ATOM 1043 N N . GLN A 1 133 ? 12.977 30.281 2.225 1 98.25 133 GLN A N 1
ATOM 1044 C CA . GLN A 1 133 ? 12.234 31.328 1.51 1 98.25 133 GLN A CA 1
ATOM 1045 C C . GLN A 1 133 ? 10.82 30.859 1.188 1 98.25 133 GLN A C 1
ATOM 1047 O O . GLN A 1 133 ? 9.875 31.641 1.265 1 98.25 133 GLN A O 1
ATOM 1052 N N . LEU A 1 134 ? 10.695 29.641 0.832 1 98.56 134 LEU A N 1
ATOM 1053 C CA . LEU A 1 134 ? 9.375 29.078 0.543 1 98.56 134 LEU A CA 1
ATOM 1054 C C . LEU A 1 134 ? 8.531 29 1.811 1 98.56 134 LEU A C 1
ATOM 1056 O O . LEU A 1 134 ? 7.336 29.297 1.784 1 98.56 134 LEU A O 1
ATOM 1060 N N . ALA A 1 135 ? 9.172 28.594 2.928 1 98.38 135 ALA A N 1
ATOM 1061 C CA . ALA A 1 135 ? 8.461 28.562 4.207 1 98.38 135 ALA A CA 1
ATOM 1062 C C . ALA A 1 135 ? 8 29.953 4.609 1 98.38 135 ALA A C 1
ATOM 1064 O O . ALA A 1 135 ? 6.891 30.125 5.125 1 98.38 135 ALA A O 1
ATOM 1065 N N . PHE A 1 136 ? 8.867 30.891 4.375 1 98.12 136 PHE A N 1
ATOM 1066 C CA . PHE A 1 136 ? 8.516 32.281 4.676 1 98.12 136 PHE A CA 1
ATOM 1067 C C . PHE A 1 136 ? 7.355 32.75 3.801 1 98.12 136 PHE A C 1
ATOM 1069 O O . PHE A 1 136 ? 6.426 33.375 4.285 1 98.12 136 PHE A O 1
ATOM 1076 N N . ALA A 1 137 ? 7.441 32.438 2.553 1 98.38 137 ALA A N 1
ATOM 1077 C CA . ALA A 1 137 ? 6.367 32.781 1.624 1 98.38 137 ALA A CA 1
ATOM 1078 C C . ALA A 1 137 ? 5.043 32.156 2.064 1 98.38 137 ALA A C 1
ATOM 1080 O O . ALA A 1 137 ? 4 32.812 2.035 1 98.38 137 ALA A O 1
ATOM 1081 N N . ALA A 1 138 ? 5.059 30.922 2.449 1 98.5 138 ALA A N 1
ATOM 1082 C CA . ALA A 1 138 ? 3.855 30.234 2.918 1 98.5 138 ALA A CA 1
ATOM 1083 C C . ALA A 1 138 ? 3.314 30.891 4.188 1 98.5 138 ALA A C 1
ATOM 1085 O O . ALA A 1 138 ? 2.098 30.969 4.379 1 98.5 138 ALA A O 1
ATOM 1086 N N . SER A 1 139 ? 4.238 31.312 5.047 1 98.19 139 SER A N 1
ATOM 1087 C CA . SER A 1 139 ? 3.832 32 6.277 1 98.19 139 SER A CA 1
ATOM 1088 C C . SER A 1 139 ? 3.135 33.312 5.977 1 98.19 139 SER A C 1
ATOM 1090 O O . SER A 1 139 ? 2.111 33.625 6.586 1 98.19 139 SER A O 1
ATOM 1092 N N . VAL A 1 140 ? 3.699 34.031 5.055 1 97.75 140 VAL A N 1
ATOM 1093 C CA . VAL A 1 140 ? 3.1 35.281 4.656 1 97.75 140 VAL A CA 1
ATOM 1094 C C . VAL A 1 140 ? 1.711 35.062 4.07 1 97.75 140 VAL A C 1
ATOM 1096 O O . VAL A 1 140 ? 0.764 35.781 4.379 1 97.75 140 VAL A O 1
ATOM 1099 N N . LEU A 1 141 ? 1.625 34.094 3.277 1 98.12 141 LEU A N 1
ATOM 1100 C CA . LEU A 1 141 ? 0.34 33.75 2.68 1 98.12 141 LEU A CA 1
ATOM 1101 C C . LEU A 1 141 ? -0.67 33.344 3.752 1 98.12 141 LEU A C 1
ATOM 1103 O O . LEU A 1 141 ? -1.834 33.75 3.693 1 98.12 141 LEU A O 1
ATOM 1107 N N . ALA A 1 142 ? -0.258 32.531 4.715 1 98.25 142 ALA A N 1
ATOM 1108 C CA . ALA A 1 142 ? -1.146 32.094 5.785 1 98.25 142 ALA A CA 1
ATOM 1109 C C . ALA A 1 142 ? -1.632 33.281 6.621 1 98.25 142 ALA A C 1
ATOM 1111 O O . ALA A 1 142 ? -2.803 33.312 7 1 98.25 142 ALA A O 1
ATOM 1112 N N . PHE A 1 143 ? -0.716 34.156 6.875 1 97.81 143 PHE A N 1
ATOM 1113 C CA . PHE A 1 143 ? -1.085 35.375 7.621 1 97.81 143 PHE A CA 1
ATOM 1114 C C . PHE A 1 143 ? -2.061 36.219 6.82 1 97.81 143 PHE A C 1
ATOM 1116 O O . PHE A 1 143 ? -3.051 36.719 7.363 1 97.81 143 PHE A O 1
ATOM 1123 N N . GLY A 1 144 ? -1.728 36.406 5.57 1 97.75 144 GLY A N 1
ATOM 1124 C CA . GLY A 1 144 ? -2.623 37.156 4.703 1 97.75 144 GLY A CA 1
ATOM 1125 C C . GLY A 1 144 ? -4.004 36.531 4.598 1 97.75 144 GLY A C 1
ATOM 1126 O O . GLY A 1 144 ? -5.012 37.25 4.668 1 97.75 144 GLY A O 1
ATOM 1127 N N . LEU A 1 145 ? -4.059 35.281 4.441 1 97.69 145 LEU A N 1
ATOM 1128 C CA . LEU A 1 145 ? -5.336 34.562 4.371 1 97.69 145 LEU A CA 1
ATOM 1129 C C . LEU A 1 145 ? -6.117 34.75 5.668 1 97.69 145 LEU A C 1
ATOM 1131 O O . LEU A 1 145 ? -7.336 34.938 5.645 1 97.69 145 LEU A O 1
ATOM 1135 N N . SER A 1 146 ? -5.445 34.625 6.816 1 97.75 146 SER A N 1
ATOM 1136 C CA . SER A 1 146 ? -6.098 34.781 8.109 1 97.75 146 SER A CA 1
ATOM 1137 C C . SER A 1 146 ? -6.719 36.156 8.266 1 97.75 146 SER A C 1
ATOM 1139 O O . SER A 1 146 ? -7.809 36.312 8.82 1 97.75 146 SER A O 1
ATOM 1141 N N . VAL A 1 147 ? -6.059 37.125 7.766 1 97.5 147 VAL A N 1
ATOM 1142 C CA . VAL A 1 147 ? -6.578 38.5 7.812 1 97.5 147 VAL A CA 1
ATOM 1143 C C . VAL A 1 147 ? -7.828 38.594 6.945 1 97.5 147 VAL A C 1
ATOM 1145 O O . VAL A 1 147 ? -8.844 39.156 7.367 1 97.5 147 VAL A O 1
ATOM 1148 N N . LEU A 1 148 ? -7.75 38.062 5.812 1 96.62 148 LEU A N 1
ATOM 1149 C CA . LEU A 1 148 ? -8.891 38.062 4.91 1 96.62 148 LEU A CA 1
ATOM 1150 C C . LEU A 1 148 ? -10.086 37.344 5.52 1 96.62 148 LEU A C 1
ATOM 1152 O O . LEU A 1 148 ? -11.219 37.812 5.406 1 96.62 148 LEU A O 1
ATOM 1156 N N . LEU A 1 149 ? -9.82 36.25 6.164 1 96.88 149 LEU A N 1
ATOM 1157 C CA . LEU A 1 149 ? -10.875 35.438 6.777 1 96.88 149 LEU A CA 1
ATOM 1158 C C . LEU A 1 149 ? -11.531 36.219 7.93 1 96.88 149 LEU A C 1
ATOM 1160 O O . LEU A 1 149 ? -12.75 36.125 8.125 1 96.88 149 LEU A O 1
ATOM 1164 N N . TYR A 1 150 ? -10.734 36.906 8.68 1 95.62 150 TYR A N 1
ATOM 1165 C CA . TYR A 1 150 ? -11.273 37.656 9.797 1 95.62 150 TYR A CA 1
ATOM 1166 C C . TYR A 1 150 ? -12.203 38.75 9.305 1 95.62 150 TYR A C 1
ATOM 1168 O O . TYR A 1 150 ? -13.281 38.969 9.859 1 95.62 150 TYR A O 1
ATOM 1176 N N . PHE A 1 151 ? -11.844 39.406 8.273 1 94.38 151 PHE A N 1
ATOM 1177 C CA . PHE A 1 151 ? -12.664 40.5 7.727 1 94.38 151 PHE A CA 1
ATOM 1178 C C . PHE A 1 151 ? -13.906 39.938 7.035 1 94.38 151 PHE A C 1
ATOM 1180 O O . PHE A 1 151 ? -14.977 40.531 7.082 1 94.38 151 PHE A O 1
ATOM 1187 N N . LYS A 1 152 ? -13.727 38.844 6.422 1 94.19 152 LYS A N 1
ATOM 1188 C CA . LYS A 1 152 ? -14.875 38.219 5.793 1 94.19 152 LYS A CA 1
ATOM 1189 C C . LYS A 1 152 ? -15.914 37.812 6.836 1 94.19 152 LYS A C 1
ATOM 1191 O O . LYS A 1 152 ? -17.109 37.844 6.57 1 94.19 152 LYS A O 1
ATOM 1196 N N . ALA A 1 153 ? -15.484 37.406 7.953 1 92.69 153 ALA A N 1
ATOM 1197 C CA . ALA A 1 153 ? -16.375 36.938 9.016 1 92.69 153 ALA A CA 1
ATOM 1198 C C . ALA A 1 153 ? -17.25 38.062 9.539 1 92.69 153 ALA A C 1
ATOM 1200 O O . ALA A 1 153 ? -18.328 37.812 10.078 1 92.69 153 ALA A O 1
ATOM 1201 N N . VAL A 1 154 ? -16.766 39.25 9.375 1 86.62 154 VAL A N 1
ATOM 1202 C CA . VAL A 1 154 ? -17.531 40.406 9.82 1 86.62 154 VAL A CA 1
ATOM 1203 C C . VAL A 1 154 ? -18.797 40.562 8.961 1 86.62 154 VAL A C 1
ATOM 1205 O O . VAL A 1 154 ? -19.828 41.031 9.438 1 86.62 154 VAL A O 1
ATOM 1208 N N . LEU A 1 155 ? -18.703 40.062 7.754 1 88.88 155 LEU A N 1
ATOM 1209 C CA . LEU A 1 155 ? -19.828 40.156 6.824 1 88.88 155 LEU A CA 1
ATOM 1210 C C . LEU A 1 155 ? -20.688 38.906 6.863 1 88.88 155 LEU A C 1
ATOM 1212 O O . LEU A 1 155 ? -21.75 38.844 6.246 1 88.88 155 LEU A O 1
ATOM 1216 N N . ALA A 1 156 ? -20.281 37.969 7.602 1 88.69 156 ALA A N 1
ATOM 1217 C CA . ALA A 1 156 ? -20.984 36.688 7.645 1 88.69 156 ALA A CA 1
ATOM 1218 C C . ALA A 1 156 ? -22.188 36.75 8.586 1 88.69 156 ALA A C 1
ATOM 1220 O O . ALA A 1 156 ? -22.156 37.469 9.586 1 88.69 156 ALA A O 1
ATOM 1221 N N . PRO A 1 157 ? -23.203 36.031 8.172 1 87.56 157 PRO A N 1
ATOM 1222 C CA . PRO A 1 157 ? -24.344 35.969 9.094 1 87.56 157 PRO A CA 1
ATOM 1223 C C . PRO A 1 157 ? -23.969 35.344 10.445 1 87.56 157 PRO A C 1
ATOM 1225 O O . PRO A 1 157 ? -23.078 34.5 10.516 1 87.56 157 PRO A O 1
ATOM 1228 N N . GLU A 1 158 ? -24.641 35.719 11.445 1 87.06 158 GLU A N 1
ATOM 1229 C CA . GLU A 1 158 ? -24.359 35.25 12.812 1 87.06 158 GLU A CA 1
ATOM 1230 C C . GLU A 1 158 ? -24.547 33.75 12.953 1 87.06 158 GLU A C 1
ATOM 1232 O O . GLU A 1 158 ? -23.953 33.125 13.844 1 87.06 158 GLU A O 1
ATOM 1237 N N . THR A 1 159 ? -25.281 33.219 12.031 1 86.88 159 THR A N 1
ATOM 1238 C CA . THR A 1 159 ? -25.547 31.781 12.086 1 86.88 159 THR A CA 1
ATOM 1239 C C . THR A 1 159 ? -24.375 30.984 11.508 1 86.88 159 THR A C 1
ATOM 1241 O O . THR A 1 159 ? -24.25 29.781 11.727 1 86.88 159 THR A O 1
ATOM 1244 N N . ALA A 1 160 ? -23.516 31.688 10.844 1 89.75 160 ALA A N 1
ATOM 1245 C CA . ALA A 1 160 ? -22.438 31.016 10.148 1 89.75 160 ALA A CA 1
ATOM 1246 C C . ALA A 1 160 ? -21.125 31.109 10.938 1 89.75 160 ALA A C 1
ATOM 1248 O O . ALA A 1 160 ? -20.094 30.594 10.516 1 89.75 160 ALA A O 1
ATOM 1249 N N . LEU A 1 161 ? -21.219 31.719 12.109 1 91.38 161 LEU A N 1
ATOM 1250 C CA . LEU A 1 161 ? -20.016 31.906 12.922 1 91.38 161 LEU A CA 1
ATOM 1251 C C . LEU A 1 161 ? -19.672 30.625 13.672 1 91.38 161 LEU A C 1
ATOM 1253 O O . LEU A 1 161 ? -20.5 29.734 13.812 1 91.38 161 LEU A O 1
ATOM 1257 N N . ALA A 1 162 ? -18.438 30.516 14.086 1 92.44 162 ALA A N 1
ATOM 1258 C CA . ALA A 1 162 ? -17.953 29.312 14.758 1 92.44 162 ALA A CA 1
ATOM 1259 C C . ALA A 1 162 ? -18.141 29.422 16.266 1 92.44 162 ALA A C 1
ATOM 1261 O O . ALA A 1 162 ? -17.859 30.453 16.875 1 92.44 162 ALA A O 1
ATOM 1262 N N . PRO A 1 163 ? -18.562 28.391 16.812 1 87.19 163 PRO A N 1
ATOM 1263 C CA . PRO A 1 163 ? -18.766 28.406 18.266 1 87.19 163 PRO A CA 1
ATOM 1264 C C . PRO A 1 163 ? -17.469 28.609 19.031 1 87.19 163 PRO A C 1
ATOM 1266 O O . PRO A 1 163 ? -17.469 29.203 20.109 1 87.19 163 PRO A O 1
ATOM 1269 N N . SER A 1 164 ? -16.406 28.203 18.547 1 87.44 164 SER A N 1
ATOM 1270 C CA . SER A 1 164 ? -15.133 28.25 19.25 1 87.44 164 SER A CA 1
ATOM 1271 C C . SER A 1 164 ? -14.438 29.594 19.031 1 87.44 164 SER A C 1
ATOM 1273 O O . SER A 1 164 ? -13.523 29.953 19.781 1 87.44 164 SER A O 1
ATOM 1275 N N . GLY A 1 165 ? -14.867 30.344 18.062 1 91.5 165 GLY A N 1
ATOM 1276 C CA . GLY A 1 165 ? -14.188 31.578 17.703 1 91.5 165 GLY A CA 1
ATOM 1277 C C . GLY A 1 165 ? -15.086 32.781 17.75 1 91.5 165 GLY A C 1
ATOM 1278 O O . GLY A 1 165 ? -15.016 33.656 16.875 1 91.5 165 GLY A O 1
ATOM 1279 N N . ASN A 1 166 ? -16.031 32.75 18.656 1 93.06 166 ASN A N 1
ATOM 1280 C CA . ASN A 1 166 ? -16.953 33.875 18.844 1 93.06 166 ASN A CA 1
ATOM 1281 C C . ASN A 1 166 ? -16.859 34.438 20.266 1 93.06 166 ASN A C 1
ATOM 1283 O O . ASN A 1 166 ? -17.875 34.562 20.938 1 93.06 166 ASN A O 1
ATOM 1287 N N . SER A 1 167 ? -15.758 34.781 20.703 1 93.12 167 SER A N 1
ATOM 1288 C CA . SER A 1 167 ? -15.531 35.25 22.078 1 93.12 167 SER A CA 1
ATOM 1289 C C . SER A 1 167 ? -15.766 36.75 22.203 1 93.12 167 SER A C 1
ATOM 1291 O O . SER A 1 167 ? -16.031 37.25 23.297 1 93.12 167 SER A O 1
ATOM 1293 N N . GLY A 1 168 ? -15.594 37.469 21.156 1 92 168 GLY A N 1
ATOM 1294 C CA . GLY A 1 168 ? -15.648 38.938 21.188 1 92 168 GLY A CA 1
ATOM 1295 C C . GLY A 1 168 ? -14.273 39.562 21.219 1 92 168 GLY A C 1
ATOM 1296 O O . GLY A 1 168 ? -14.141 40.75 20.938 1 92 168 GLY A O 1
ATOM 1297 N N . ASN A 1 169 ? -13.297 38.844 21.609 1 95.19 169 ASN A N 1
ATOM 1298 C CA . ASN A 1 169 ? -11.922 39.312 21.562 1 95.19 169 ASN A CA 1
ATOM 1299 C C . ASN A 1 169 ? -11.297 39.125 20.188 1 95.19 169 ASN A C 1
ATOM 1301 O O . ASN A 1 169 ? -11.219 38 19.688 1 95.19 169 ASN A O 1
ATOM 1305 N N . PRO A 1 170 ? -10.805 40.156 19.578 1 94.56 170 PRO A N 1
ATOM 1306 C CA . PRO A 1 170 ? -10.32 40.062 18.188 1 94.56 170 PRO A CA 1
ATOM 1307 C C . PRO A 1 170 ? -9.102 39.125 18.062 1 94.56 170 PRO A C 1
ATOM 1309 O O . PRO A 1 170 ? -8.961 38.438 17.047 1 94.56 170 PRO A O 1
ATOM 1312 N N . VAL A 1 171 ? -8.242 39.156 19.047 1 96.25 171 VAL A N 1
ATOM 1313 C CA . VAL A 1 171 ? -7.039 38.344 18.984 1 96.25 171 VAL A CA 1
ATOM 1314 C C . VAL A 1 171 ? -7.41 36.875 19.047 1 96.25 171 VAL A C 1
ATOM 1316 O O . VAL A 1 171 ? -6.914 36.062 18.25 1 96.25 171 VAL A O 1
ATOM 1319 N N . TYR A 1 172 ? -8.211 36.531 19.922 1 96.88 172 TYR A N 1
ATOM 1320 C CA . TYR A 1 172 ? -8.648 35.156 20.078 1 96.88 172 TYR A CA 1
ATOM 1321 C C . TYR A 1 172 ? -9.445 34.688 18.875 1 96.88 172 TYR A C 1
ATOM 1323 O O . TYR A 1 172 ? -9.227 33.594 18.359 1 96.88 172 TYR A O 1
ATOM 1331 N N . ASP A 1 173 ? -10.344 35.5 18.406 1 96.06 173 ASP A N 1
ATOM 1332 C CA . ASP A 1 173 ? -11.203 35.125 17.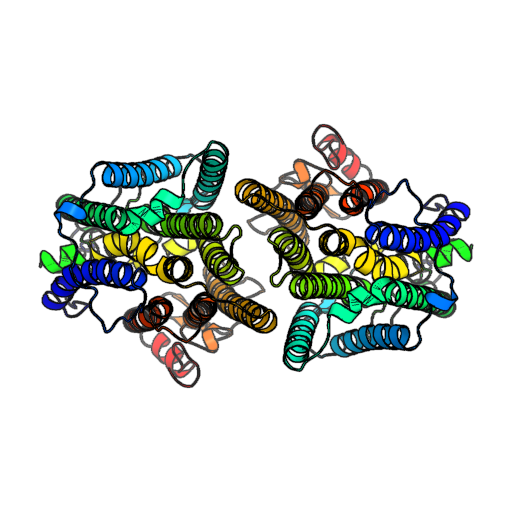281 1 96.06 173 ASP A CA 1
ATOM 1333 C C . ASP A 1 173 ? -10.406 35.094 15.984 1 96.06 173 ASP A C 1
ATOM 1335 O O . ASP A 1 173 ? -10.75 34.312 15.078 1 96.06 173 ASP A O 1
ATOM 1339 N N . PHE A 1 174 ? -9.383 35.906 15.93 1 96.75 174 PHE A N 1
ATOM 1340 C CA . PHE A 1 174 ? -8.477 35.844 14.797 1 96.75 174 PHE A CA 1
ATOM 1341 C C . PHE A 1 174 ? -7.738 34.5 14.742 1 96.75 174 PHE A C 1
ATOM 1343 O O . PHE A 1 174 ? -7.602 33.906 13.68 1 96.75 174 PHE A O 1
ATOM 1350 N N . PHE A 1 175 ? -7.297 34.094 15.875 1 97.44 175 PHE A N 1
ATOM 1351 C CA . PHE A 1 175 ? -6.535 32.844 15.984 1 97.44 175 PHE A CA 1
ATOM 1352 C C . PHE A 1 175 ? -7.426 31.641 15.711 1 97.44 175 PHE A C 1
ATOM 1354 O O . PHE A 1 175 ? -7.09 30.797 14.891 1 97.44 175 PHE A O 1
ATOM 1361 N N . MET A 1 176 ? -8.578 31.547 16.312 1 95.31 176 MET A N 1
ATOM 1362 C CA . MET A 1 176 ? -9.484 30.406 16.234 1 95.31 176 MET A CA 1
ATOM 1363 C C . MET A 1 176 ? -10.25 30.422 14.914 1 95.31 176 MET A C 1
ATOM 1365 O O . MET A 1 176 ? -10.547 29.359 14.352 1 95.31 176 MET A O 1
ATOM 1369 N N . GLY A 1 177 ? -10.562 31.531 14.453 1 95 177 GLY A N 1
ATOM 1370 C CA . GLY A 1 177 ? -11.438 31.688 13.305 1 95 177 GLY A CA 1
ATOM 1371 C C . GLY A 1 177 ? -12.859 32.094 13.68 1 95 177 GLY A C 1
ATOM 1372 O O . GLY A 1 177 ? -13.469 31.469 14.555 1 95 177 GLY A O 1
ATOM 1373 N N . HIS A 1 178 ? -13.32 33 13.023 1 92.19 178 HIS A N 1
ATOM 1374 C CA . HIS A 1 178 ? -14.617 33.562 13.383 1 92.19 178 HIS A CA 1
ATOM 1375 C C . HIS A 1 178 ? -15.742 32.938 12.57 1 92.19 178 HIS A C 1
ATOM 1377 O O . HIS A 1 178 ? -16.859 32.781 13.055 1 92.19 178 HIS A O 1
ATOM 1383 N N . GLU A 1 179 ? -15.453 32.656 11.391 1 94.25 179 GLU A N 1
ATOM 1384 C CA . GLU A 1 179 ? -16.422 31.953 10.555 1 94.25 179 GLU A CA 1
ATOM 1385 C C . GLU A 1 179 ? -16.172 30.453 10.555 1 94.25 179 GLU A C 1
ATOM 1387 O O . GLU A 1 179 ? -15.023 30.016 10.531 1 94.25 179 GLU A O 1
ATOM 1392 N N . LEU A 1 180 ? -17.219 29.688 10.547 1 94 180 LEU A N 1
ATOM 1393 C CA . LEU A 1 180 ? -17.094 28.25 10.648 1 94 180 LEU A CA 1
ATOM 1394 C C . LEU A 1 180 ? -16.594 27.656 9.336 1 94 180 LEU A C 1
ATOM 1396 O O . LEU A 1 180 ? -15.594 26.938 9.312 1 94 180 LEU A O 1
ATOM 1400 N N . ASN A 1 181 ? -17.266 27.891 8.258 1 94.94 181 ASN A N 1
ATOM 1401 C CA . ASN A 1 181 ? -16.906 27.391 6.938 1 94.94 181 ASN A CA 1
ATOM 1402 C C . ASN A 1 181 ? -17 28.484 5.875 1 94.94 181 ASN A C 1
ATOM 1404 O O . ASN A 1 181 ? -17.938 28.516 5.094 1 94.94 181 ASN A O 1
ATOM 1408 N N . PRO A 1 182 ? -15.953 29.328 5.828 1 95.31 182 PRO A N 1
ATOM 1409 C CA . PRO A 1 182 ? -15.961 30.391 4.824 1 95.31 182 PRO A CA 1
ATOM 1410 C C . PRO A 1 182 ? -15.938 29.844 3.395 1 95.31 182 PRO A C 1
ATOM 1412 O O . PRO A 1 182 ? -15.062 29.047 3.047 1 95.31 182 PRO A O 1
ATOM 1415 N N . ARG A 1 183 ? -16.875 30.344 2.641 1 93.12 183 ARG A N 1
ATOM 1416 C CA . ARG A 1 183 ? -17.062 29.797 1.296 1 93.12 183 ARG A CA 1
ATOM 1417 C C . ARG A 1 183 ? -17.188 30.906 0.269 1 93.12 183 ARG A C 1
ATOM 1419 O O . ARG A 1 183 ? -17.609 32.031 0.605 1 93.12 183 ARG A O 1
ATOM 1426 N N . LEU A 1 184 ? -16.688 30.688 -0.882 1 88.69 184 LEU A N 1
ATOM 1427 C CA . LEU A 1 184 ? -16.984 31.453 -2.094 1 88.69 184 LEU A CA 1
ATOM 1428 C C . LEU A 1 184 ? -17.734 30.594 -3.102 1 88.69 184 LEU A C 1
ATOM 1430 O O . LEU A 1 184 ? -17.125 29.875 -3.9 1 88.69 184 LEU A O 1
ATOM 1434 N N . GLY A 1 185 ? -19.078 30.609 -3.023 1 82.69 185 GLY A N 1
ATOM 1435 C CA . GLY A 1 185 ? -19.875 29.656 -3.781 1 82.69 185 GLY A CA 1
ATOM 1436 C C . GLY A 1 185 ? -19.75 28.219 -3.277 1 82.69 185 GLY A C 1
ATOM 1437 O O . GLY A 1 185 ? -19.953 27.953 -2.092 1 82.69 185 GLY A O 1
ATOM 1438 N N . LEU A 1 186 ? -19.266 27.422 -4.133 1 83.25 186 LEU A N 1
ATOM 1439 C CA . LEU A 1 186 ? -19.109 26.016 -3.75 1 83.25 186 LEU A CA 1
ATOM 1440 C C . LEU A 1 186 ? -17.688 25.75 -3.268 1 83.25 186 LEU A C 1
ATOM 1442 O O . LEU A 1 186 ? -17.406 24.656 -2.752 1 83.25 186 LEU A O 1
ATOM 1446 N N . PHE A 1 187 ? -16.938 26.797 -3.287 1 91.88 187 PHE A N 1
ATOM 1447 C CA . PHE A 1 187 ? -15.539 26.656 -2.871 1 91.88 187 PHE A CA 1
ATOM 1448 C C . PHE A 1 187 ? -15.398 26.906 -1.375 1 91.88 187 PHE A C 1
ATOM 1450 O O . PHE A 1 187 ? -15.516 28.047 -0.915 1 91.88 187 PHE A O 1
ATOM 1457 N N . ASP A 1 188 ? -15.195 25.844 -0.687 1 94.88 188 ASP A N 1
ATOM 1458 C CA . ASP A 1 188 ? -14.969 25.953 0.751 1 94.88 188 ASP A CA 1
ATOM 1459 C C . ASP A 1 188 ? -13.484 26.109 1.062 1 94.88 188 ASP A C 1
ATOM 1461 O O . ASP A 1 188 ? -12.695 25.188 0.852 1 94.88 188 ASP A O 1
ATOM 1465 N N . LEU A 1 189 ? -13.086 27.219 1.621 1 95.75 189 LEU A N 1
ATOM 1466 C CA . LEU A 1 189 ? -11.688 27.562 1.839 1 95.75 189 LEU A CA 1
ATOM 1467 C C . LEU A 1 189 ? -11.062 26.641 2.889 1 95.75 189 LEU A C 1
ATOM 1469 O O . LEU A 1 189 ? -9.906 26.234 2.76 1 95.75 189 LEU A O 1
ATOM 1473 N N . LYS A 1 190 ? -11.812 26.375 3.922 1 96 190 LYS A N 1
ATOM 1474 C CA . LYS A 1 190 ? -11.305 25.531 5 1 96 190 LYS A CA 1
ATOM 1475 C C . LYS A 1 190 ? -11.102 24.094 4.523 1 96 190 LYS A C 1
ATOM 1477 O O . LYS A 1 190 ? -10.039 23.516 4.738 1 96 190 LYS A O 1
ATOM 1482 N N . PHE A 1 191 ? -12.062 23.531 3.861 1 95.5 191 PHE A N 1
ATOM 1483 C CA . PHE A 1 191 ? -11.992 22.172 3.318 1 95.5 191 PHE A CA 1
ATOM 1484 C C . PHE A 1 191 ? -10.852 22.047 2.314 1 95.5 191 PHE A C 1
ATOM 1486 O O . PHE A 1 191 ? -10.133 21.062 2.309 1 95.5 191 PHE A O 1
ATOM 1493 N N . PHE A 1 192 ? -10.703 23.047 1.586 1 96.06 192 PHE A N 1
ATOM 1494 C CA . PHE A 1 192 ? -9.656 23.094 0.572 1 96.06 192 PHE A CA 1
ATOM 1495 C C . PHE A 1 192 ? -8.273 23.078 1.217 1 96.06 192 PHE A C 1
ATOM 1497 O O . PHE A 1 192 ? -7.414 22.297 0.828 1 96.06 192 PHE A O 1
ATOM 1504 N N . CYS A 1 193 ? -8.07 23.859 2.236 1 95.88 193 CYS A N 1
ATOM 1505 C CA . CYS A 1 193 ? -6.758 24.016 2.85 1 95.88 193 CYS A CA 1
ATOM 1506 C C . CYS A 1 193 ? -6.41 22.797 3.711 1 95.88 193 CYS A C 1
ATOM 1508 O O . CYS A 1 193 ? -5.234 22.516 3.939 1 95.88 193 CYS A O 1
ATOM 1510 N N . GLU A 1 194 ? -7.344 22.109 4.09 1 92.88 194 GLU A N 1
ATOM 1511 C CA . GLU A 1 194 ? -7.113 21 4.996 1 92.88 194 GLU A CA 1
ATOM 1512 C C . GLU A 1 194 ? -6.367 19.859 4.297 1 92.88 194 GLU A C 1
ATOM 1514 O O . GLU A 1 194 ? -5.5 19.219 4.895 1 92.88 194 GLU A O 1
ATOM 1519 N N . LEU A 1 195 ? -6.629 19.578 3.021 1 91 195 LEU A N 1
ATOM 1520 C CA . LEU A 1 195 ? -6.062 18.375 2.426 1 91 195 LEU A CA 1
ATOM 1521 C C . LEU A 1 195 ? -5.297 18.703 1.15 1 91 195 LEU A C 1
ATOM 1523 O O . LEU A 1 195 ? -4.57 17.859 0.617 1 91 195 LEU A O 1
ATOM 1527 N N . ARG A 1 196 ? -5.336 19.859 0.63 1 93.81 196 ARG A N 1
ATOM 1528 C CA . ARG A 1 196 ? -4.793 20.031 -0.712 1 93.81 196 ARG A CA 1
ATOM 1529 C C . ARG A 1 196 ? -3.463 20.781 -0.671 1 93.81 196 ARG A C 1
ATOM 1531 O O . ARG A 1 196 ? -2.396 20.172 -0.626 1 93.81 196 ARG A O 1
ATOM 1538 N N . PRO A 1 197 ? -3.484 22.047 -0.456 1 94.38 197 PRO A N 1
ATOM 1539 C CA . PRO A 1 197 ? -2.176 22.688 -0.592 1 94.38 197 PRO A CA 1
ATOM 1540 C C . PRO A 1 197 ? -1.178 22.234 0.468 1 94.38 197 PRO A C 1
ATOM 1542 O O . PRO A 1 197 ? 0.01 22.078 0.174 1 94.38 197 PRO A O 1
ATOM 1545 N N . GLY A 1 198 ? -1.64 22.062 1.655 1 94.38 198 GLY A N 1
ATOM 1546 C CA . GLY A 1 198 ? -0.731 21.703 2.732 1 94.38 198 GLY A CA 1
ATOM 1547 C C . GLY A 1 198 ? -0.293 20.25 2.68 1 94.38 198 GLY A C 1
ATOM 1548 O O . GLY A 1 198 ? 0.904 19.953 2.645 1 94.38 198 GLY A O 1
ATOM 1549 N N . LEU A 1 199 ? -1.195 19.359 2.602 1 95.75 199 LEU A N 1
ATOM 1550 C CA . LEU A 1 199 ? -0.895 17.938 2.623 1 95.75 199 LEU A CA 1
ATOM 1551 C C . LEU A 1 199 ? -0.177 17.516 1.347 1 95.75 199 LEU A C 1
ATOM 1553 O O . LEU A 1 199 ? 0.834 16.812 1.401 1 95.75 199 LEU A O 1
ATOM 1557 N N . LEU A 1 200 ? -0.673 17.938 0.223 1 96.62 200 LEU A N 1
ATOM 1558 C CA . LEU A 1 200 ? 0.008 17.641 -1.03 1 96.62 200 LEU A CA 1
ATOM 1559 C C . LEU A 1 200 ? 1.351 18.359 -1.108 1 96.62 200 LEU A C 1
ATOM 1561 O O . LEU A 1 200 ? 2.299 17.844 -1.71 1 96.62 200 LEU A O 1
ATOM 1565 N N . GLY A 1 201 ? 1.351 19.531 -0.506 1 97.19 201 GLY A N 1
ATOM 1566 C CA . GLY A 1 201 ? 2.621 20.234 -0.412 1 97.19 201 GLY A CA 1
ATOM 1567 C C . GLY A 1 201 ? 3.672 19.469 0.364 1 97.19 201 GLY A C 1
ATOM 1568 O O . GLY A 1 201 ? 4.852 19.469 0.004 1 97.19 201 GLY A O 1
ATOM 1569 N N . TRP A 1 202 ? 3.197 18.828 1.443 1 97.75 202 TRP A N 1
ATOM 1570 C CA . TRP A 1 202 ? 4.055 17.953 2.223 1 97.75 202 TRP A CA 1
ATOM 1571 C C . TRP A 1 202 ? 4.672 16.875 1.34 1 97.75 202 TRP A C 1
ATOM 1573 O O . TRP A 1 202 ? 5.883 16.656 1.368 1 97.75 202 TRP A O 1
ATOM 1583 N N . ALA A 1 203 ? 3.947 16.281 0.452 1 96.75 203 ALA A N 1
ATOM 1584 C CA . ALA A 1 203 ? 4.426 15.227 -0.451 1 96.75 203 ALA A CA 1
ATOM 1585 C C . ALA A 1 203 ? 5.406 15.797 -1.475 1 96.75 203 ALA A C 1
ATOM 1587 O O . ALA A 1 203 ? 6.41 15.156 -1.799 1 96.75 203 ALA A O 1
ATOM 1588 N N . VAL A 1 204 ? 5.094 16.938 -1.963 1 97.06 204 VAL A N 1
ATOM 1589 C CA . VAL A 1 204 ? 5.941 17.547 -2.975 1 97.06 204 VAL A CA 1
ATOM 1590 C C . VAL A 1 204 ? 7.301 17.906 -2.369 1 97.06 204 VAL A C 1
ATOM 1592 O O . VAL A 1 204 ? 8.336 17.672 -2.992 1 97.06 204 VAL A O 1
ATOM 1595 N N . ILE A 1 205 ? 7.254 18.422 -1.189 1 98.19 205 ILE A N 1
ATOM 1596 C CA . ILE A 1 205 ? 8.5 18.766 -0.514 1 98.19 205 ILE A CA 1
ATOM 1597 C C . ILE A 1 205 ? 9.312 17.5 -0.253 1 98.19 205 ILE A C 1
ATOM 1599 O O . ILE A 1 205 ? 10.516 17.453 -0.487 1 98.19 205 ILE A O 1
ATOM 1603 N N . ASN A 1 206 ? 8.641 16.438 0.2 1 98 206 ASN A N 1
ATOM 1604 C CA . ASN A 1 206 ? 9.297 15.148 0.392 1 98 206 ASN A CA 1
ATOM 1605 C C . ASN A 1 206 ? 9.961 14.664 -0.894 1 98 206 ASN A C 1
ATOM 1607 O O . ASN A 1 206 ? 11.109 14.219 -0.875 1 98 206 ASN A O 1
ATOM 1611 N N . MET A 1 207 ? 9.273 14.805 -1.953 1 96.06 207 MET A N 1
ATOM 1612 C CA . MET A 1 207 ? 9.812 14.375 -3.238 1 96.06 207 MET A CA 1
ATOM 1613 C C . MET A 1 207 ? 11.016 15.219 -3.631 1 96.06 207 MET A C 1
ATOM 1615 O O . MET A 1 207 ? 11.984 14.711 -4.195 1 96.06 207 MET A O 1
ATOM 1619 N N . ALA A 1 208 ? 10.93 16.453 -3.359 1 97.69 208 ALA A N 1
ATOM 1620 C CA . ALA A 1 208 ? 12.039 17.344 -3.648 1 97.69 208 ALA A CA 1
ATOM 1621 C C . ALA A 1 208 ? 13.289 16.938 -2.861 1 97.69 208 ALA A C 1
ATOM 1623 O O . ALA A 1 208 ? 14.406 17.031 -3.375 1 97.69 208 ALA A O 1
ATOM 1624 N N . MET A 1 209 ? 13.109 16.547 -1.629 1 98.12 209 MET A N 1
ATOM 1625 C CA . MET A 1 209 ? 14.234 16.109 -0.812 1 98.12 209 MET A CA 1
ATOM 1626 C C . MET A 1 209 ? 14.836 14.82 -1.369 1 98.12 209 MET A C 1
ATOM 1628 O O . MET A 1 209 ? 16.047 14.656 -1.383 1 98.12 209 MET A O 1
ATOM 1632 N N . LEU A 1 210 ? 13.961 13.961 -1.795 1 96.56 210 LEU A N 1
ATOM 1633 C CA . LEU A 1 210 ? 14.414 12.719 -2.412 1 96.56 210 LEU A CA 1
ATOM 1634 C C . LEU A 1 210 ? 15.234 13 -3.666 1 96.56 210 LEU A C 1
ATOM 1636 O O . LEU A 1 210 ? 16.297 12.406 -3.869 1 96.56 210 LEU A O 1
ATOM 1640 N N . VAL A 1 211 ? 14.789 13.914 -4.477 1 95.56 211 VAL A N 1
ATOM 1641 C CA . VAL A 1 211 ? 15.492 14.289 -5.703 1 95.56 211 VAL A CA 1
ATOM 1642 C C . VAL A 1 211 ? 16.844 14.922 -5.359 1 95.56 211 VAL A C 1
ATOM 1644 O O . VAL A 1 211 ? 17.859 14.602 -5.977 1 95.56 211 VAL A O 1
ATOM 1647 N N . LYS A 1 212 ? 16.828 15.742 -4.371 1 97 212 LYS A N 1
ATOM 1648 C CA . LYS A 1 212 ? 18.078 16.406 -3.969 1 97 212 LYS A CA 1
ATOM 1649 C C . LYS A 1 212 ? 19.109 15.383 -3.488 1 97 212 LYS A C 1
ATOM 1651 O O . LYS A 1 212 ? 20.281 15.453 -3.865 1 97 212 LYS A O 1
ATOM 1656 N N . GLU A 1 213 ? 18.656 14.5 -2.674 1 96.31 213 GLU A N 1
ATOM 1657 C CA . GLU A 1 213 ? 19.578 13.461 -2.205 1 96.31 213 GLU A CA 1
ATOM 1658 C C . GLU A 1 213 ? 20.125 12.648 -3.371 1 96.31 213 GLU A C 1
ATOM 1660 O O . GLU A 1 213 ? 21.312 12.305 -3.387 1 96.31 213 GLU A O 1
ATOM 1665 N N . THR A 1 214 ? 19.312 12.352 -4.305 1 93.12 214 THR A N 1
ATOM 1666 C CA . THR A 1 214 ? 19.719 11.586 -5.477 1 93.12 214 THR A CA 1
ATOM 1667 C C . THR A 1 214 ? 20.766 12.352 -6.285 1 93.12 214 THR A C 1
ATOM 1669 O O . THR A 1 214 ? 21.719 11.766 -6.801 1 93.12 214 THR A O 1
ATOM 1672 N N . GLU A 1 215 ? 20.547 13.609 -6.406 1 93.62 215 GLU A N 1
ATOM 1673 C CA . GLU A 1 215 ? 21.516 14.453 -7.102 1 93.62 215 GLU A CA 1
ATOM 1674 C C . GLU A 1 215 ? 22.859 14.461 -6.387 1 93.62 215 GLU A C 1
ATOM 1676 O O . GLU A 1 215 ? 23.906 14.453 -7.027 1 93.62 215 GLU A O 1
ATOM 1681 N N . LEU A 1 216 ? 22.844 14.422 -5.105 1 94.44 216 LEU A N 1
ATOM 1682 C CA . LEU A 1 216 ? 24.047 14.523 -4.297 1 94.44 216 LEU A CA 1
ATOM 1683 C C . LEU A 1 216 ? 24.766 13.18 -4.219 1 94.44 216 LEU A C 1
ATOM 1685 O O . LEU A 1 216 ? 26 13.133 -4.215 1 94.44 216 LEU A O 1
ATOM 1689 N N . ARG A 1 217 ? 24 12.141 -4.234 1 92.19 217 ARG A N 1
ATOM 1690 C CA . ARG A 1 217 ? 24.609 10.859 -3.908 1 92.19 217 ARG A CA 1
ATOM 1691 C C . ARG A 1 217 ? 24.406 9.852 -5.031 1 92.19 217 ARG A C 1
ATOM 1693 O O . ARG A 1 217 ? 24.875 8.711 -4.949 1 92.19 217 ARG A O 1
ATOM 1700 N N . GLY A 1 218 ? 23.672 10.188 -6.051 1 87.12 218 GLY A N 1
ATOM 1701 C CA . GLY A 1 218 ? 23.516 9.328 -7.215 1 87.12 218 GLY A CA 1
ATOM 1702 C C . GLY A 1 218 ? 22.25 8.492 -7.164 1 87.12 218 GLY A C 1
ATOM 1703 O O . GLY A 1 218 ? 21.688 8.141 -8.203 1 87.12 218 GLY A O 1
ATOM 1704 N N . SER A 1 219 ? 21.906 8.047 -5.945 1 88.5 219 SER A N 1
ATOM 1705 C CA . SER A 1 219 ? 20.672 7.277 -5.742 1 88.5 219 SER A CA 1
ATOM 1706 C C . SER A 1 219 ? 20.047 7.594 -4.391 1 88.5 219 SER A C 1
ATOM 1708 O O . SER A 1 219 ? 20.734 8.031 -3.463 1 88.5 219 SER A O 1
ATOM 1710 N N . PRO A 1 220 ? 18.719 7.461 -4.391 1 91.75 220 PRO A N 1
ATOM 1711 C CA . PRO A 1 220 ? 18.094 7.676 -3.08 1 91.75 220 PRO A CA 1
ATOM 1712 C C . PRO A 1 220 ? 18.438 6.57 -2.082 1 91.75 220 PRO A C 1
ATOM 1714 O O . PRO A 1 220 ? 18.531 5.398 -2.465 1 91.75 220 PRO A O 1
ATOM 1717 N N . SER A 1 221 ? 18.641 6.941 -0.849 1 94.06 221 SER A N 1
ATOM 1718 C CA . SER A 1 221 ? 18.922 5.977 0.206 1 94.06 221 SER A CA 1
ATOM 1719 C C . SER A 1 221 ? 17.672 5.223 0.628 1 94.06 221 SER A C 1
ATOM 1721 O O . SER A 1 221 ? 16.562 5.672 0.368 1 94.06 221 SER A O 1
ATOM 1723 N N . LEU A 1 222 ? 17.891 4.074 1.229 1 93.62 222 LEU A N 1
ATOM 1724 C CA . LEU A 1 222 ? 16.766 3.283 1.739 1 93.62 222 LEU A CA 1
ATOM 1725 C C . LEU A 1 222 ? 15.984 4.066 2.785 1 93.62 222 LEU A C 1
ATOM 1727 O O . LEU A 1 222 ? 14.75 4.004 2.816 1 93.62 222 LEU A O 1
ATOM 1731 N N . ALA A 1 223 ? 16.656 4.816 3.639 1 96.62 223 ALA A N 1
ATOM 1732 C CA . ALA A 1 223 ? 16 5.629 4.664 1 96.62 223 ALA A CA 1
ATOM 1733 C C . ALA A 1 223 ? 15.086 6.672 4.035 1 96.62 223 ALA A C 1
ATOM 1735 O O . ALA A 1 223 ? 13.93 6.809 4.441 1 96.62 223 ALA A O 1
ATOM 1736 N N . MET A 1 224 ? 15.586 7.363 3.016 1 97 224 MET A N 1
ATOM 1737 C CA . MET A 1 224 ? 14.812 8.383 2.311 1 97 224 MET A CA 1
ATOM 1738 C C . MET A 1 224 ? 13.594 7.773 1.633 1 97 224 MET A C 1
ATOM 1740 O O . MET A 1 224 ? 12.492 8.328 1.702 1 97 224 MET A O 1
ATOM 1744 N N . ILE A 1 225 ? 13.773 6.617 1.049 1 95.38 225 ILE A N 1
ATOM 1745 C CA . ILE A 1 225 ? 12.688 5.938 0.351 1 95.38 225 ILE A CA 1
ATOM 1746 C C . ILE A 1 225 ? 11.602 5.543 1.349 1 95.38 225 ILE A C 1
ATOM 1748 O O . ILE A 1 225 ? 10.414 5.734 1.089 1 95.38 225 ILE A O 1
ATOM 1752 N N . LEU A 1 226 ? 11.992 5.008 2.463 1 96.56 226 LEU A N 1
ATOM 1753 C CA . LEU A 1 226 ? 11.023 4.551 3.453 1 96.56 226 LEU A CA 1
ATOM 1754 C C . LEU A 1 226 ? 10.234 5.723 4.02 1 96.56 226 LEU A C 1
ATOM 1756 O O . LEU A 1 226 ? 9.008 5.656 4.129 1 96.56 226 LEU A O 1
ATOM 1760 N N . VAL A 1 227 ? 10.906 6.828 4.371 1 97.81 227 VAL A N 1
ATOM 1761 C CA . VAL A 1 227 ? 10.227 8 4.914 1 97.81 227 VAL A CA 1
ATOM 1762 C C . VAL A 1 227 ? 9.211 8.523 3.904 1 97.81 227 VAL A C 1
ATOM 1764 O O . VAL A 1 227 ? 8.047 8.75 4.25 1 97.81 227 VAL A O 1
ATOM 1767 N N . ASN A 1 228 ? 9.617 8.688 2.693 1 97.19 228 ASN A N 1
ATOM 1768 C CA . ASN A 1 228 ? 8.727 9.203 1.654 1 97.19 228 ASN A CA 1
ATOM 1769 C C . ASN A 1 228 ? 7.582 8.242 1.364 1 97.19 228 ASN A C 1
ATOM 1771 O O . ASN A 1 228 ? 6.445 8.672 1.161 1 97.19 228 ASN A O 1
ATOM 1775 N N . ALA A 1 229 ? 7.891 6.969 1.386 1 94.88 229 ALA A N 1
ATOM 1776 C CA . ALA A 1 229 ? 6.855 5.977 1.106 1 94.88 229 ALA A CA 1
ATOM 1777 C C . ALA A 1 229 ? 5.793 5.969 2.205 1 94.88 229 ALA A C 1
ATOM 1779 O O . ALA A 1 229 ? 4.594 5.965 1.919 1 94.88 229 ALA A O 1
ATOM 1780 N N . PHE A 1 230 ? 6.25 5.945 3.439 1 97.44 230 PHE A N 1
ATOM 1781 C CA . PHE A 1 230 ? 5.328 5.914 4.57 1 97.44 230 PHE A CA 1
ATOM 1782 C C . PHE A 1 230 ? 4.441 7.152 4.582 1 97.44 230 PHE A C 1
ATOM 1784 O O . PHE A 1 230 ? 3.223 7.047 4.715 1 97.44 230 PHE A O 1
ATOM 1791 N N . GLN A 1 231 ? 5.02 8.266 4.434 1 97.5 231 GLN A N 1
ATOM 1792 C CA . GLN A 1 231 ? 4.273 9.516 4.5 1 97.5 231 GLN A CA 1
ATOM 1793 C C . GLN A 1 231 ? 3.369 9.688 3.281 1 97.5 231 GLN A C 1
ATOM 1795 O O . GLN A 1 231 ? 2.273 10.242 3.387 1 97.5 231 GLN A O 1
ATOM 1800 N N . LEU A 1 232 ? 3.852 9.219 2.166 1 95.12 232 LEU A N 1
ATOM 1801 C CA . LEU A 1 232 ? 3.002 9.258 0.981 1 95.12 232 LEU A CA 1
ATOM 1802 C C . LEU A 1 232 ? 1.777 8.367 1.162 1 95.12 232 LEU A C 1
ATOM 1804 O O . LEU A 1 232 ? 0.667 8.75 0.784 1 95.12 232 LEU A O 1
ATOM 1808 N N . LEU A 1 233 ? 2.02 7.195 1.674 1 92.94 233 LEU A N 1
ATOM 1809 C CA . LEU A 1 233 ? 0.905 6.289 1.932 1 92.94 233 LEU A CA 1
ATOM 1810 C C . LEU A 1 233 ? -0.121 6.938 2.855 1 92.94 233 LEU A C 1
ATOM 1812 O O . LEU A 1 233 ? -1.327 6.785 2.652 1 92.94 233 LEU A O 1
ATOM 1816 N N . TYR A 1 234 ? 0.366 7.598 3.828 1 94.44 234 TYR A N 1
ATOM 1817 C CA . TYR A 1 234 ? -0.497 8.312 4.762 1 94.44 234 TYR A CA 1
ATOM 1818 C C . TYR A 1 234 ? -1.336 9.359 4.039 1 94.44 234 TYR A C 1
ATOM 1820 O O . TYR A 1 234 ? -2.541 9.477 4.277 1 94.44 234 TYR A O 1
ATOM 1828 N N . MET A 1 235 ? -0.738 10.031 3.184 1 94.5 235 MET A N 1
ATOM 1829 C CA . MET A 1 235 ? -1.413 11.086 2.438 1 94.5 235 MET A CA 1
ATOM 1830 C C . MET A 1 235 ? -2.42 10.5 1.453 1 94.5 235 MET A C 1
ATOM 1832 O O . MET A 1 235 ? -3.521 11.031 1.294 1 94.5 235 MET A O 1
ATOM 1836 N N . VAL A 1 236 ? -2.078 9.461 0.8 1 91.62 236 VAL A N 1
ATOM 1837 C CA . VAL A 1 236 ? -2.971 8.805 -0.154 1 91.62 236 VAL A CA 1
ATOM 1838 C C . VAL A 1 236 ? -4.215 8.297 0.569 1 91.62 236 VAL A C 1
ATOM 1840 O O . VAL A 1 236 ? -5.332 8.43 0.066 1 91.62 236 VAL A O 1
ATOM 1843 N N . ASP A 1 237 ? -3.973 7.738 1.702 1 91.25 237 ASP A N 1
ATOM 1844 C CA . ASP A 1 237 ? -5.09 7.246 2.5 1 91.25 237 ASP A CA 1
ATOM 1845 C C . ASP A 1 237 ? -6.039 8.383 2.873 1 91.25 237 ASP A C 1
ATOM 1847 O O . ASP A 1 237 ? -7.262 8.227 2.811 1 91.25 237 ASP A O 1
ATOM 1851 N N . ALA A 1 238 ? -5.496 9.484 3.305 1 92.69 238 ALA A N 1
ATOM 1852 C CA . ALA A 1 238 ? -6.301 10.641 3.689 1 92.69 238 ALA A CA 1
ATOM 1853 C C . ALA A 1 238 ? -7.129 11.148 2.514 1 92.69 238 ALA A C 1
ATOM 1855 O O . ALA A 1 238 ? -8.305 11.477 2.672 1 92.69 238 ALA A O 1
ATOM 1856 N N . LEU A 1 239 ? -6.539 11.164 1.356 1 93.19 239 LEU A N 1
ATOM 1857 C CA . LEU A 1 239 ? -7.227 11.68 0.175 1 93.19 239 LEU A CA 1
ATOM 1858 C C . LEU A 1 239 ? -8.234 10.664 -0.349 1 93.19 239 LEU A C 1
ATOM 1860 O O . LEU A 1 239 ? -9.281 11.047 -0.889 1 93.19 239 LEU A O 1
ATOM 1864 N N . TRP A 1 240 ? -7.898 9.414 -0.12 1 86.88 240 TRP A N 1
ATOM 1865 C CA . TRP A 1 240 ? -8.82 8.359 -0.523 1 86.88 240 TRP A CA 1
ATOM 1866 C C . TRP A 1 240 ? -10.086 8.391 0.329 1 86.88 240 TRP A C 1
ATOM 1868 O O . TRP A 1 240 ? -11.18 8.094 -0.162 1 86.88 240 TRP A O 1
ATOM 1878 N N . HIS A 1 241 ? -9.906 8.703 1.564 1 87.94 241 HIS A N 1
ATOM 1879 C CA . HIS A 1 241 ? -11.039 8.812 2.479 1 87.94 241 HIS A CA 1
ATOM 1880 C C . HIS A 1 241 ? -11.344 10.266 2.814 1 87.94 241 HIS A C 1
ATOM 1882 O O . HIS A 1 241 ? -11.562 10.609 3.979 1 87.94 241 HIS A O 1
ATOM 1888 N N . GLU A 1 242 ? -11.312 11.023 1.841 1 91.44 242 GLU A N 1
ATOM 1889 C CA . GLU A 1 242 ? -11.5 12.461 1.994 1 91.44 242 GLU A CA 1
ATOM 1890 C C . GLU A 1 242 ? -12.82 12.773 2.682 1 91.44 242 GLU A C 1
ATOM 1892 O O . GLU A 1 242 ? -12.93 13.758 3.416 1 91.44 242 GLU A O 1
ATOM 1897 N N . GLU A 1 243 ? -13.844 11.977 2.549 1 88.19 243 GLU A N 1
ATOM 1898 C CA . GLU A 1 243 ? -15.164 12.195 3.125 1 88.19 243 GLU A CA 1
ATOM 1899 C C . GLU A 1 243 ? -15.109 12.18 4.648 1 88.19 243 GLU A C 1
ATOM 1901 O O . GLU A 1 243 ? -15.898 12.859 5.309 1 88.19 243 GLU A O 1
ATOM 1906 N N . ALA A 1 244 ? -14.219 11.5 5.137 1 84.56 244 ALA A N 1
ATOM 1907 C CA . ALA A 1 244 ? -14.117 11.32 6.582 1 84.56 244 ALA A CA 1
ATOM 1908 C C . ALA A 1 244 ? -13.75 12.633 7.273 1 84.56 244 ALA A C 1
ATOM 1910 O O . ALA A 1 244 ? -14.062 12.828 8.445 1 84.56 244 ALA A O 1
ATOM 1911 N N . ILE A 1 245 ? -13.164 13.555 6.621 1 88.56 245 ILE A N 1
ATOM 1912 C CA . ILE A 1 245 ? -12.695 14.789 7.234 1 88.56 245 ILE A CA 1
ATOM 1913 C C . ILE A 1 245 ? -13.883 15.695 7.547 1 88.56 245 ILE A C 1
ATOM 1915 O O . ILE A 1 245 ? -13.789 16.594 8.391 1 88.56 245 ILE A O 1
ATOM 1919 N N . LEU A 1 246 ? -15 15.453 6.906 1 89.5 246 LEU A N 1
ATOM 1920 C CA . LEU A 1 246 ? -16.172 16.312 7.039 1 89.5 246 LEU A CA 1
ATOM 1921 C C . LEU A 1 246 ? -16.781 16.188 8.43 1 89.5 246 LEU A C 1
ATOM 1923 O O . LEU A 1 246 ? -17.531 17.062 8.859 1 89.5 246 LEU A O 1
ATOM 1927 N N . THR A 1 247 ? -16.375 15.141 9.109 1 83.19 247 THR A N 1
ATOM 1928 C CA . THR A 1 247 ? -16.953 14.938 10.43 1 83.19 247 THR A CA 1
ATOM 1929 C C . THR A 1 247 ? -15.953 15.289 11.523 1 83.19 247 THR A C 1
ATOM 1931 O O . THR A 1 247 ? -16.25 15.148 12.711 1 83.19 247 THR A O 1
ATOM 1934 N N . THR A 1 248 ? -14.844 15.758 11.172 1 83.75 248 THR A N 1
ATOM 1935 C CA . THR A 1 248 ? -13.812 16.094 12.148 1 83.75 248 THR A CA 1
ATOM 1936 C C . THR A 1 248 ? -14.141 17.406 12.836 1 83.75 248 THR A C 1
ATOM 1938 O O . THR A 1 248 ? -14.891 18.234 12.305 1 83.75 248 THR A O 1
ATOM 1941 N N . MET A 1 249 ? -13.523 17.578 13.977 1 82.81 249 MET A N 1
ATOM 1942 C CA . MET A 1 249 ? -13.742 18.781 14.766 1 82.81 249 MET A CA 1
ATOM 1943 C C . MET A 1 249 ? -13.305 20.031 14 1 82.81 249 MET A C 1
ATOM 1945 O O . MET A 1 249 ? -13.906 21.094 14.141 1 82.81 249 MET A O 1
ATOM 1949 N N . ASP A 1 250 ? -12.312 19.906 13.211 1 88 250 ASP A N 1
ATOM 1950 C CA . ASP A 1 250 ? -11.773 21.031 12.453 1 88 250 ASP A CA 1
ATOM 1951 C C . ASP A 1 250 ? -12.82 21.594 11.492 1 88 250 ASP A C 1
ATOM 1953 O O . ASP A 1 250 ? -12.875 22.797 11.266 1 88 250 ASP A O 1
ATOM 1957 N N . ILE A 1 251 ? -13.672 20.75 11.008 1 89.75 251 ILE A N 1
ATOM 1958 C CA . ILE A 1 251 ? -14.641 21.188 10.008 1 89.75 251 ILE A CA 1
ATOM 1959 C C . ILE A 1 251 ? -15.953 21.578 10.695 1 89.75 251 ILE A C 1
ATOM 1961 O O . ILE A 1 251 ? -16.578 22.562 10.32 1 89.75 251 ILE A O 1
ATOM 1965 N N . VAL A 1 252 ? -16.297 20.906 11.758 1 86.69 252 VAL A N 1
ATOM 1966 C CA . VAL A 1 252 ? -17.656 21.016 12.281 1 86.69 252 VAL A CA 1
ATOM 1967 C C . VAL A 1 252 ? -17.688 22.016 13.445 1 86.69 252 VAL A C 1
ATOM 1969 O O . VAL A 1 252 ? -18.703 22.656 13.711 1 86.69 252 VAL A O 1
ATOM 1972 N N . GLN A 1 253 ? -16.578 22.203 14.094 1 85.44 253 GLN A N 1
ATOM 1973 C CA . GLN A 1 253 ? -16.625 22.969 15.328 1 85.44 253 GLN A CA 1
ATOM 1974 C C . GLN A 1 253 ? -15.711 24.188 15.266 1 85.44 253 GLN A C 1
ATOM 1976 O O . GLN A 1 253 ? -16.109 25.297 15.633 1 85.44 253 GLN A O 1
ATOM 1981 N N . ASP A 1 254 ? -14.555 23.953 14.828 1 91.25 254 ASP A N 1
ATOM 1982 C CA . ASP A 1 254 ? -13.57 25.016 14.836 1 91.25 254 ASP A CA 1
ATOM 1983 C C . ASP A 1 254 ? -13.789 25.984 13.672 1 91.25 254 ASP A C 1
ATOM 1985 O O . ASP A 1 254 ? -14.203 25.562 12.586 1 91.25 254 ASP A O 1
ATOM 1989 N N . GLY A 1 255 ? -13.523 27.266 13.992 1 94.88 255 GLY A N 1
ATOM 1990 C CA . GLY A 1 255 ? -13.516 28.234 12.898 1 94.88 255 GLY A CA 1
ATOM 1991 C C . GLY A 1 255 ? -12.258 28.172 12.055 1 94.88 255 GLY A C 1
ATOM 1992 O O . GLY A 1 255 ? -11.305 27.484 12.406 1 94.88 255 GLY A O 1
ATOM 1993 N N . PHE A 1 256 ? -12.367 28.828 10.891 1 97.25 256 PHE A N 1
ATOM 1994 C CA . PHE A 1 256 ? -11.203 28.891 10.023 1 97.25 256 PHE A CA 1
ATOM 1995 C C . PHE A 1 256 ? -10.43 30.188 10.234 1 97.25 256 PHE A C 1
ATOM 1997 O O . PHE A 1 256 ? -10.773 31.219 9.656 1 97.25 256 PHE A O 1
ATOM 2004 N N . GLY A 1 257 ? -9.422 30.156 11.062 1 97.38 257 GLY A N 1
ATOM 2005 C CA . GLY A 1 257 ? -8.578 31.297 11.375 1 97.38 257 GLY A CA 1
ATOM 2006 C C . GLY A 1 257 ? -7.098 31 11.242 1 97.38 257 GLY A C 1
ATOM 2007 O O . GLY A 1 257 ? -6.695 30.172 10.414 1 97.38 257 GLY A O 1
ATOM 2008 N N . PHE A 1 258 ? -6.293 31.672 11.992 1 98 258 PHE A N 1
ATOM 2009 C CA . PHE A 1 258 ? -4.84 31.562 11.891 1 98 258 PHE A CA 1
ATOM 2010 C C . PHE A 1 258 ? -4.379 30.156 12.242 1 98 258 PHE A C 1
ATOM 2012 O O . PHE A 1 258 ? -3.482 29.609 11.594 1 98 258 PHE A O 1
ATOM 2019 N N . MET A 1 259 ? -4.934 29.625 13.258 1 96.88 259 MET A N 1
ATOM 2020 C CA . MET A 1 259 ? -4.508 28.312 13.734 1 96.88 259 MET A CA 1
ATOM 2021 C C . MET A 1 259 ? -4.555 27.281 12.609 1 96.88 259 MET A C 1
ATOM 2023 O O . MET A 1 259 ? -3.553 26.625 12.32 1 96.88 259 MET A O 1
ATOM 2027 N N . LEU A 1 260 ? -5.645 27.172 11.953 1 97 260 LEU A N 1
ATOM 2028 C CA . LEU A 1 260 ? -5.816 26.172 10.914 1 97 260 LEU A CA 1
ATOM 2029 C C . LEU A 1 260 ? -5.145 26.609 9.617 1 97 260 LEU A C 1
ATOM 2031 O O . LEU A 1 260 ? -4.566 25.781 8.898 1 97 260 LEU A O 1
ATOM 2035 N N . ALA A 1 261 ? -5.207 27.859 9.32 1 98 261 ALA A N 1
ATOM 2036 C CA . ALA A 1 261 ? -4.586 28.375 8.094 1 98 261 ALA A CA 1
ATOM 2037 C C . ALA A 1 261 ? -3.076 28.172 8.125 1 98 261 ALA A C 1
ATOM 2039 O O . ALA A 1 261 ? -2.496 27.641 7.176 1 98 261 ALA A O 1
ATOM 2040 N N . TYR A 1 262 ? -2.482 28.641 9.195 1 98.25 262 TYR A N 1
ATOM 2041 C CA . TYR A 1 262 ? -1.04 28.484 9.336 1 98.25 262 TYR A CA 1
ATOM 2042 C C . TYR A 1 262 ? -0.669 27.016 9.469 1 98.25 262 TYR A C 1
ATOM 2044 O O . TYR A 1 262 ? 0.349 26.562 8.93 1 98.25 262 TYR A O 1
ATOM 2052 N N . GLY A 1 263 ? -1.456 26.297 10.242 1 97.38 263 GLY A N 1
ATOM 2053 C CA . GLY A 1 263 ? -1.224 24.875 10.398 1 97.38 263 GLY A CA 1
ATOM 2054 C C . GLY A 1 263 ? -1.216 24.125 9.078 1 97.38 263 GLY A C 1
ATOM 2055 O O . GLY A 1 263 ? -0.31 23.328 8.812 1 97.38 263 GLY A O 1
ATOM 2056 N N . ASP A 1 264 ? -2.104 24.422 8.242 1 97.56 264 ASP A N 1
ATOM 2057 C CA . ASP A 1 264 ? -2.299 23.688 6.996 1 97.56 264 ASP A CA 1
ATOM 2058 C C . ASP A 1 264 ? -1.317 24.156 5.922 1 97.56 264 ASP A C 1
ATOM 2060 O O . ASP A 1 264 ? -0.771 23.344 5.176 1 97.56 264 ASP A O 1
ATOM 2064 N N . LEU A 1 265 ? -1.055 25.438 5.859 1 98 265 LEU A N 1
ATOM 2065 C CA . LEU A 1 265 ? -0.325 25.969 4.715 1 98 265 LEU A CA 1
ATOM 2066 C C . LEU A 1 265 ? 1.174 26 4.992 1 98 265 LEU A C 1
ATOM 2068 O O . LEU A 1 265 ? 1.982 25.953 4.059 1 98 265 LEU A O 1
ATOM 2072 N N . ALA A 1 266 ? 1.487 26.094 6.238 1 98.19 266 ALA A N 1
ATOM 2073 C CA . ALA A 1 266 ? 2.906 26.266 6.543 1 98.19 266 ALA A CA 1
ATOM 2074 C C . ALA A 1 266 ? 3.402 25.172 7.488 1 98.19 266 ALA A C 1
ATOM 2076 O O . ALA A 1 266 ? 4.363 24.469 7.176 1 98.19 266 ALA A O 1
ATOM 2077 N N . TRP A 1 267 ? 2.758 24.969 8.562 1 98 267 TRP A N 1
ATOM 2078 C CA . TRP A 1 267 ? 3.213 24.047 9.594 1 98 267 TRP A CA 1
ATOM 2079 C C . TRP A 1 267 ? 3.324 22.625 9.047 1 98 267 TRP A C 1
ATOM 2081 O O . TRP A 1 267 ? 4.387 22 9.125 1 98 267 TRP A O 1
ATOM 2091 N N . VAL A 1 268 ? 2.338 22.094 8.406 1 97.06 268 VAL A N 1
ATOM 2092 C CA . VAL A 1 268 ? 2.254 20.719 7.941 1 97.06 268 VAL A CA 1
ATOM 2093 C C . VAL A 1 268 ? 3.271 20.484 6.828 1 97.06 268 VAL A C 1
ATOM 2095 O O . VAL A 1 268 ? 4.137 19.609 6.938 1 97.06 268 VAL A O 1
ATOM 2098 N N . PRO A 1 269 ? 3.316 21.25 5.797 1 97.69 269 PRO A N 1
ATOM 2099 C CA . PRO A 1 269 ? 4.227 20.922 4.699 1 97.69 269 PRO A CA 1
ATOM 2100 C C . PRO A 1 269 ? 5.695 21.094 5.082 1 97.69 269 PRO A C 1
ATOM 2102 O O . PRO A 1 269 ? 6.547 20.312 4.633 1 97.69 269 PRO A O 1
ATOM 2105 N N . PHE A 1 270 ? 6.016 22.016 5.988 1 98.12 270 PHE A N 1
ATOM 2106 C CA . PHE A 1 270 ? 7.422 22.344 6.18 1 98.12 270 PHE A CA 1
ATOM 2107 C C . PHE A 1 270 ? 7.969 21.688 7.438 1 98.12 270 PHE A C 1
ATOM 2109 O O . PHE A 1 270 ? 9.18 21.516 7.582 1 98.12 270 PHE A O 1
ATOM 2116 N N . LEU A 1 271 ? 7.066 21.297 8.359 1 97.12 271 LEU A N 1
ATOM 2117 C CA . LEU A 1 271 ? 7.551 20.641 9.57 1 97.12 271 LEU A CA 1
ATOM 2118 C C . LEU A 1 271 ? 7.379 19.141 9.477 1 97.12 271 LEU A C 1
ATOM 2120 O O . LEU A 1 271 ? 8.188 18.375 10.016 1 97.12 271 LEU A O 1
ATOM 2124 N N . TYR A 1 272 ? 6.348 18.734 8.852 1 97.06 272 TYR A N 1
ATOM 2125 C CA . TYR A 1 272 ? 6.113 17.297 8.758 1 97.06 272 TYR A CA 1
ATOM 2126 C C . TYR A 1 272 ? 7.074 16.656 7.766 1 97.06 272 TYR A C 1
ATOM 2128 O O . TYR A 1 272 ? 7.246 15.438 7.77 1 97.06 272 TYR A O 1
ATOM 2136 N N . SER A 1 273 ? 7.734 17.453 6.938 1 97.62 273 SER A N 1
ATOM 2137 C CA . SER A 1 273 ? 8.727 16.953 5.992 1 97.62 273 SER A CA 1
ATOM 2138 C C . SER A 1 273 ? 10.133 17 6.598 1 97.62 273 SER A C 1
ATOM 2140 O O . SER A 1 273 ? 11.117 16.75 5.902 1 97.62 273 SER A O 1
ATOM 2142 N N . LEU A 1 274 ? 10.234 17.266 7.863 1 97.56 274 LEU A N 1
ATOM 2143 C CA . LEU A 1 274 ? 11.508 17.469 8.531 1 97.56 274 LEU A CA 1
ATOM 2144 C C . LEU A 1 274 ? 12.391 16.234 8.422 1 97.56 274 LEU A C 1
ATOM 2146 O O . LEU A 1 274 ? 13.609 16.344 8.305 1 97.56 274 LEU A O 1
ATOM 2150 N N . GLN A 1 275 ? 11.812 15.039 8.477 1 97.94 275 GLN A N 1
ATOM 2151 C CA . GLN A 1 275 ? 12.594 13.805 8.383 1 97.94 275 GLN A CA 1
ATOM 2152 C C . GLN A 1 275 ? 13.32 13.719 7.043 1 97.94 275 GLN A C 1
ATOM 2154 O O . GLN A 1 275 ? 14.516 13.406 6.996 1 97.94 275 GLN A O 1
ATOM 2159 N N . SER A 1 276 ? 12.578 14.008 5.996 1 97.94 276 SER A N 1
ATOM 2160 C CA . SER A 1 276 ? 13.188 13.969 4.672 1 97.94 276 SER A CA 1
ATOM 2161 C C . SER A 1 276 ? 14.234 15.062 4.508 1 97.94 276 SER A C 1
ATOM 2163 O O . SER A 1 276 ? 15.289 14.836 3.904 1 97.94 276 SER A O 1
ATOM 2165 N N . CYS A 1 277 ? 13.938 16.25 5.047 1 97.81 277 CYS A N 1
ATOM 2166 C CA . CYS A 1 277 ? 14.906 17.344 5.012 1 97.81 277 CYS A CA 1
ATOM 2167 C C . CYS A 1 277 ? 16.172 16.969 5.758 1 97.81 277 CYS A C 1
ATOM 2169 O O . CYS A 1 277 ? 17.281 17.234 5.273 1 97.81 277 CYS A O 1
ATOM 2171 N N . PHE A 1 278 ? 16.047 16.391 6.871 1 97.56 278 PHE A N 1
ATOM 2172 C CA . PHE A 1 278 ? 17.156 15.961 7.719 1 97.56 278 PHE A CA 1
ATOM 2173 C C . PHE A 1 278 ? 18.047 14.961 6.992 1 97.56 278 PHE A C 1
ATOM 2175 O O . PHE A 1 278 ? 19.281 15.055 7.047 1 97.56 278 PHE A O 1
ATOM 2182 N N . LEU A 1 279 ? 17.484 14.031 6.289 1 97.44 279 LEU A N 1
ATOM 2183 C CA . LEU A 1 279 ? 18.219 12.938 5.656 1 97.44 279 LEU A CA 1
ATOM 2184 C C . LEU A 1 279 ? 19.078 13.453 4.512 1 97.44 279 LEU A C 1
ATOM 2186 O O . LEU A 1 279 ? 20.078 12.828 4.148 1 97.44 279 LEU A O 1
ATOM 2190 N N . VAL A 1 280 ? 18.656 14.602 3.934 1 97.38 280 VAL A N 1
ATOM 2191 C CA . VAL A 1 280 ? 19.469 15.172 2.861 1 97.38 280 VAL A CA 1
ATOM 2192 C C . VAL A 1 280 ? 20.828 15.594 3.41 1 97.38 280 VAL A C 1
ATOM 2194 O O . VAL A 1 280 ? 21.859 15.297 2.816 1 97.38 280 VAL A O 1
ATOM 2197 N N . THR A 1 281 ? 20.812 16.219 4.562 1 95.38 281 THR A N 1
ATOM 2198 C CA . THR A 1 281 ? 22.031 16.734 5.16 1 95.38 281 THR A CA 1
ATOM 2199 C C . THR A 1 281 ? 22.719 15.68 6.012 1 95.38 281 THR A C 1
ATOM 2201 O O . THR A 1 281 ? 23.953 15.656 6.121 1 95.38 281 THR A O 1
ATOM 2204 N N . HIS A 1 282 ? 21.922 14.836 6.594 1 95.38 282 HIS A N 1
ATOM 2205 C CA . HIS A 1 282 ? 22.453 13.805 7.48 1 95.38 282 HIS A CA 1
ATOM 2206 C C . HIS A 1 282 ? 22.016 12.414 7.023 1 95.38 282 HIS A C 1
ATOM 2208 O O . HIS A 1 282 ? 21.188 11.766 7.668 1 95.38 282 HIS A O 1
ATOM 2214 N N . PRO A 1 283 ? 22.703 11.945 6.062 1 92.25 283 PRO A N 1
ATOM 2215 C CA . PRO A 1 283 ? 22.344 10.625 5.539 1 92.25 283 PRO A CA 1
ATOM 2216 C C . PRO A 1 283 ? 22.547 9.508 6.562 1 92.25 283 PRO A C 1
ATOM 2218 O O . PRO A 1 283 ? 23.516 9.539 7.324 1 92.25 283 PRO A O 1
ATOM 2221 N N . GLN A 1 284 ? 21.594 8.578 6.551 1 92.5 284 GLN A N 1
ATOM 2222 C CA . GLN A 1 284 ? 21.641 7.449 7.473 1 92.5 284 GLN A CA 1
ATOM 2223 C C . GLN A 1 284 ? 21.703 6.121 6.723 1 92.5 284 GLN A C 1
ATOM 2225 O O . GLN A 1 284 ? 21 5.941 5.719 1 92.5 284 GLN A O 1
ATOM 2230 N N . LYS A 1 285 ? 22.594 5.258 7.207 1 89.94 285 LYS A N 1
ATOM 2231 C CA . LYS A 1 285 ? 22.625 3.904 6.664 1 89.94 285 LYS A CA 1
ATOM 2232 C C . LYS A 1 285 ? 21.688 2.984 7.434 1 89.94 285 LYS A C 1
ATOM 2234 O O . LYS A 1 285 ? 21.766 2.881 8.656 1 89.94 285 LYS A O 1
ATOM 2239 N N . LEU A 1 286 ? 20.766 2.422 6.734 1 91.31 286 LEU A N 1
ATOM 2240 C CA . LEU A 1 286 ? 19.75 1.558 7.344 1 91.31 286 LEU A CA 1
ATOM 2241 C C . LEU A 1 286 ? 20 0.098 6.977 1 91.31 286 LEU A C 1
ATOM 2243 O O . LEU A 1 286 ? 20.078 -0.244 5.793 1 91.31 286 LEU A O 1
ATOM 2247 N N . SER A 1 287 ? 20.219 -0.779 8.047 1 88.88 287 SER A N 1
ATOM 2248 C CA . SER A 1 287 ? 20.359 -2.207 7.789 1 88.88 287 SER A CA 1
ATOM 2249 C C . SER A 1 287 ? 19.047 -2.828 7.344 1 88.88 287 SER A C 1
ATOM 2251 O O . SER A 1 287 ? 17.969 -2.318 7.672 1 88.88 287 SER A O 1
ATOM 2253 N N . LEU A 1 288 ? 19.109 -3.852 6.609 1 86.88 288 LEU A N 1
ATOM 2254 C CA . LEU A 1 288 ? 17.938 -4.477 6.035 1 86.88 288 LEU A CA 1
ATOM 2255 C C . LEU A 1 288 ? 17.016 -5.016 7.129 1 86.88 288 LEU A C 1
ATOM 2257 O O . LEU A 1 288 ? 15.797 -4.82 7.078 1 86.88 288 LEU A O 1
ATOM 2261 N N . PRO A 1 289 ? 17.531 -5.672 8.156 1 85.5 289 PRO A N 1
ATOM 2262 C CA . PRO A 1 289 ? 16.625 -6.129 9.211 1 85.5 289 PRO A CA 1
ATOM 2263 C C . PRO A 1 289 ? 15.906 -4.977 9.906 1 85.5 289 PRO A C 1
ATOM 2265 O O . PRO A 1 289 ? 14.719 -5.094 10.234 1 85.5 289 PRO A O 1
ATOM 2268 N N . LEU A 1 290 ? 16.641 -3.938 10.125 1 89.44 290 LEU A N 1
ATOM 2269 C CA . LEU A 1 290 ? 16.016 -2.771 10.734 1 89.44 290 LEU A CA 1
ATOM 2270 C C . LEU A 1 290 ? 14.938 -2.195 9.82 1 89.44 290 LEU A C 1
ATOM 2272 O O . LEU A 1 290 ? 13.859 -1.824 10.281 1 89.44 290 LEU A O 1
ATOM 2276 N N . ALA A 1 291 ? 15.273 -2.08 8.555 1 92.44 291 ALA A N 1
ATOM 2277 C CA . ALA A 1 291 ? 14.289 -1.612 7.582 1 92.44 291 ALA A CA 1
ATOM 2278 C C . ALA A 1 291 ? 13.039 -2.484 7.602 1 92.44 291 ALA A C 1
ATOM 2280 O O . ALA A 1 291 ? 11.922 -1.973 7.582 1 92.44 291 ALA A O 1
ATOM 2281 N N . GLY A 1 292 ? 13.258 -3.791 7.609 1 88.19 292 GLY A N 1
ATOM 2282 C CA . GLY A 1 292 ? 12.133 -4.703 7.703 1 88.19 292 GLY A CA 1
ATOM 2283 C C . GLY A 1 292 ? 11.297 -4.496 8.953 1 88.19 292 GLY A C 1
ATOM 2284 O O . GLY A 1 292 ? 10.062 -4.496 8.891 1 88.19 292 GLY A O 1
ATOM 2285 N N . GLY A 1 293 ? 11.969 -4.34 10.086 1 90 293 GLY A N 1
ATOM 2286 C CA . GLY A 1 293 ? 11.266 -4.062 11.328 1 90 293 GLY A CA 1
ATOM 2287 C C . GLY A 1 293 ? 10.453 -2.785 11.281 1 90 293 GLY A C 1
ATOM 2288 O O . GLY A 1 293 ? 9.328 -2.736 11.789 1 90 293 GLY A O 1
ATOM 2289 N N . ILE A 1 294 ? 10.984 -1.778 10.672 1 94.75 294 ILE A N 1
ATOM 2290 C CA . ILE A 1 294 ? 10.312 -0.489 10.562 1 94.75 294 ILE A CA 1
ATOM 2291 C C . ILE A 1 294 ? 9.078 -0.625 9.664 1 94.75 294 ILE A C 1
ATOM 2293 O O . ILE A 1 294 ? 8.023 -0.065 9.969 1 94.75 294 ILE A O 1
ATOM 2297 N N . ILE A 1 295 ? 9.203 -1.35 8.57 1 92.88 295 ILE A N 1
ATOM 2298 C CA . ILE A 1 295 ? 8.086 -1.572 7.66 1 92.88 295 ILE A CA 1
ATOM 2299 C C . ILE A 1 295 ? 6.965 -2.305 8.391 1 92.88 295 ILE A C 1
ATOM 2301 O O . ILE A 1 295 ? 5.793 -1.936 8.273 1 92.88 295 ILE A O 1
ATOM 2305 N N . LEU A 1 296 ? 7.344 -3.293 9.18 1 88.94 296 LEU A N 1
ATOM 2306 C CA . LEU A 1 296 ? 6.355 -4.039 9.945 1 88.94 296 LEU A CA 1
ATOM 2307 C C . LEU A 1 296 ? 5.684 -3.141 10.984 1 88.94 296 LEU A C 1
ATOM 2309 O O . LEU A 1 296 ? 4.473 -3.23 11.195 1 88.94 296 LEU A O 1
ATOM 2313 N N . LEU A 1 297 ? 6.465 -2.314 11.586 1 92.88 297 LEU A N 1
ATOM 2314 C CA . LEU A 1 297 ? 5.938 -1.387 12.578 1 92.88 297 LEU A CA 1
ATOM 2315 C C . LEU A 1 297 ? 4.949 -0.413 11.945 1 92.88 297 LEU A C 1
ATOM 2317 O O . LEU A 1 297 ? 3.877 -0.157 12.5 1 92.88 297 LEU A O 1
ATOM 2321 N N . ASN A 1 298 ? 5.324 0.172 10.836 1 95.62 298 ASN A N 1
ATOM 2322 C CA . ASN A 1 298 ? 4.41 1.063 10.133 1 95.62 298 ASN A CA 1
ATOM 2323 C C . ASN A 1 298 ? 3.139 0.337 9.703 1 95.62 298 ASN A C 1
ATOM 2325 O O . ASN A 1 298 ? 2.045 0.903 9.766 1 95.62 298 ASN A O 1
ATOM 2329 N N . GLY A 1 299 ? 3.307 -0.847 9.227 1 91 299 GLY A N 1
ATOM 2330 C CA . GLY A 1 299 ? 2.15 -1.653 8.875 1 91 299 GLY A CA 1
ATOM 2331 C C . GLY A 1 299 ? 1.21 -1.897 10.039 1 91 299 GLY A C 1
ATOM 2332 O O . GLY A 1 299 ? -0.011 -1.836 9.883 1 91 299 GLY A O 1
ATOM 2333 N N . LEU A 1 300 ? 1.794 -2.188 11.164 1 88.75 300 LEU A N 1
ATOM 2334 C CA . LEU A 1 300 ? 1.005 -2.375 12.375 1 88.75 300 LEU A CA 1
ATOM 2335 C C . LEU A 1 300 ? 0.241 -1.104 12.727 1 88.75 300 LEU A C 1
ATOM 2337 O O . LEU A 1 300 ? -0.958 -1.154 13.016 1 88.75 300 LEU A O 1
ATOM 2341 N N . GLY A 1 301 ? 0.945 -0.015 12.719 1 93.56 301 GLY A N 1
ATOM 2342 C CA . GLY A 1 301 ? 0.287 1.253 12.992 1 93.56 301 GLY A CA 1
ATOM 2343 C C . GLY A 1 301 ? -0.845 1.555 12.023 1 93.56 301 GLY A C 1
ATOM 2344 O O . GLY A 1 301 ? -1.925 1.979 12.445 1 93.56 301 GLY A O 1
ATOM 2345 N N . TYR A 1 302 ? -0.599 1.263 10.805 1 93.31 302 TYR A N 1
ATOM 2346 C CA . TYR A 1 302 ? -1.598 1.528 9.773 1 93.31 302 TYR A CA 1
ATOM 2347 C C . TYR A 1 302 ? -2.814 0.628 9.953 1 93.31 302 TYR A C 1
ATOM 2349 O O . TYR A 1 302 ? -3.953 1.07 9.773 1 93.31 302 TYR A O 1
ATOM 2357 N N . SER A 1 303 ? -2.572 -0.59 10.297 1 86.75 303 SER A N 1
ATOM 2358 C CA . SER A 1 303 ? -3.67 -1.53 10.5 1 86.75 303 SER A CA 1
ATOM 2359 C C . SER A 1 303 ? -4.555 -1.099 11.664 1 86.75 303 SER A C 1
ATOM 2361 O O . SER A 1 303 ? -5.781 -1.196 11.586 1 86.75 303 SER A O 1
ATOM 2363 N N . ILE A 1 304 ? -3.973 -0.631 12.695 1 88.5 304 ILE A N 1
ATOM 2364 C CA . ILE A 1 304 ? -4.723 -0.148 13.852 1 88.5 304 ILE A CA 1
ATOM 2365 C C . ILE A 1 304 ? -5.5 1.111 13.469 1 88.5 304 ILE A C 1
ATOM 2367 O O . ILE A 1 304 ? -6.699 1.212 13.734 1 88.5 304 ILE A O 1
ATOM 2371 N N . PHE A 1 305 ? -4.824 1.98 12.82 1 92 305 PHE A N 1
ATOM 2372 C CA . PHE A 1 305 ? -5.41 3.252 12.414 1 92 305 PHE A CA 1
ATOM 2373 C C . PHE A 1 305 ? -6.59 3.027 11.477 1 92 305 PHE A C 1
ATOM 2375 O O . PHE A 1 305 ? -7.688 3.531 11.719 1 92 305 PHE A O 1
ATOM 2382 N N . ARG A 1 306 ? -6.395 2.26 10.523 1 86.62 306 ARG A N 1
ATOM 2383 C CA . ARG A 1 306 ? -7.426 2.01 9.523 1 86.62 306 ARG A CA 1
ATOM 2384 C C . ARG A 1 306 ? -8.531 1.117 10.086 1 86.62 306 ARG A C 1
ATOM 2386 O O . ARG A 1 306 ? -9.703 1.318 9.789 1 86.62 306 ARG A O 1
ATOM 2393 N N . GLY A 1 307 ? -8.156 0.152 10.836 1 83.94 307 GLY A N 1
ATOM 2394 C CA . GLY A 1 307 ? -9.148 -0.701 11.469 1 83.94 307 GLY A CA 1
ATOM 2395 C C . GLY A 1 307 ? -10.094 0.059 12.383 1 83.94 307 GLY A C 1
ATOM 2396 O O . GLY A 1 307 ? -11.312 -0.112 12.297 1 83.94 307 GLY A O 1
ATOM 2397 N N . ALA A 1 308 ? -9.523 0.869 13.125 1 88.06 308 ALA A N 1
ATOM 2398 C CA . ALA A 1 308 ? -10.32 1.658 14.062 1 88.06 308 ALA A CA 1
ATOM 2399 C C . ALA A 1 308 ? -11.234 2.633 13.32 1 88.06 308 ALA A C 1
ATOM 2401 O O . ALA A 1 308 ? -12.43 2.725 13.625 1 88.06 308 ALA A O 1
ATOM 2402 N N . ASN A 1 309 ? -10.703 3.301 12.375 1 86 309 ASN A N 1
ATOM 2403 C CA . ASN A 1 309 ? -11.484 4.277 11.633 1 86 309 ASN A CA 1
ATOM 2404 C C . ASN A 1 309 ? -12.562 3.602 10.789 1 86 309 ASN A C 1
ATOM 2406 O O . ASN A 1 309 ? -13.688 4.105 10.688 1 86 309 ASN A O 1
ATOM 2410 N N . SER A 1 310 ? -12.227 2.52 10.211 1 80.94 310 SER A N 1
ATOM 2411 C CA . SER A 1 310 ? -13.195 1.8 9.398 1 80.94 310 SER A CA 1
ATOM 2412 C C . SER A 1 310 ? -14.352 1.278 10.25 1 80.94 310 SER A C 1
ATOM 2414 O O . SER A 1 310 ? -15.508 1.319 9.828 1 80.94 310 SER A O 1
ATOM 2416 N N . GLN A 1 311 ? -14.039 0.791 11.383 1 84.19 311 GLN A N 1
ATOM 2417 C CA . GLN A 1 311 ? -15.062 0.321 12.305 1 84.19 311 GLN A CA 1
ATOM 2418 C C . GLN A 1 311 ? -16.016 1.452 12.695 1 84.19 311 GLN A C 1
ATOM 2420 O O . GLN A 1 311 ? -17.234 1.278 12.688 1 84.19 311 GLN A O 1
ATOM 2425 N N . LYS A 1 312 ? -15.445 2.521 12.984 1 84.94 312 LYS A N 1
ATOM 2426 C CA . LYS A 1 312 ? -16.234 3.689 13.359 1 84.94 312 LYS A CA 1
ATOM 2427 C C . LYS A 1 312 ? -17.094 4.172 12.195 1 84.94 312 LYS A C 1
ATOM 2429 O O . LYS A 1 312 ? -18.281 4.453 12.359 1 84.94 312 LYS A O 1
ATOM 2434 N N . ASN A 1 313 ? -16.531 4.242 11.078 1 77.62 313 ASN A N 1
ATOM 2435 C CA . ASN A 1 313 ? -17.234 4.73 9.898 1 77.62 313 ASN A CA 1
ATOM 2436 C C . ASN A 1 313 ? -18.344 3.785 9.477 1 77.62 313 ASN A C 1
ATOM 2438 O O . ASN A 1 313 ? -19.438 4.23 9.102 1 77.62 313 ASN A O 1
ATOM 2442 N N . THR A 1 314 ? -18.109 2.523 9.477 1 76.81 314 THR A N 1
ATOM 2443 C CA . THR A 1 314 ? -19.109 1.53 9.125 1 76.81 314 THR A CA 1
ATOM 2444 C C . THR A 1 314 ? -20.281 1.579 10.109 1 76.81 314 THR A C 1
ATOM 2446 O O . THR A 1 314 ? -21.438 1.51 9.703 1 76.81 314 THR A O 1
ATOM 2449 N N . PHE A 1 315 ? -19.984 1.754 11.305 1 81.88 315 PHE A N 1
ATOM 2450 C CA . PHE A 1 315 ? -21 1.817 12.344 1 81.88 315 PHE A CA 1
ATOM 2451 C C . PHE A 1 315 ? -21.859 3.066 12.18 1 81.88 315 PHE A C 1
ATOM 2453 O O . PHE A 1 315 ? -23.078 3.016 12.352 1 81.88 315 PHE A O 1
ATOM 2460 N N . ARG A 1 316 ? -21.219 4.109 11.906 1 77.12 316 ARG A N 1
ATOM 2461 C CA . ARG A 1 316 ? -21.938 5.375 11.75 1 77.12 316 ARG A CA 1
ATOM 2462 C C . ARG A 1 316 ? -22.812 5.355 10.5 1 77.12 316 ARG A C 1
ATOM 2464 O O . ARG A 1 316 ? -23.906 5.918 10.5 1 77.12 316 ARG A O 1
ATOM 2471 N N . ARG A 1 317 ? -22.359 4.707 9.516 1 73 317 ARG A N 1
ATOM 2472 C CA . ARG A 1 317 ? -23.094 4.656 8.258 1 73 317 ARG A CA 1
ATOM 2473 C C . ARG A 1 317 ? -24.234 3.629 8.328 1 73 317 ARG A C 1
ATOM 2475 O O . ARG A 1 317 ? -25.344 3.9 7.887 1 73 317 ARG A O 1
ATOM 2482 N N . ASN A 1 318 ? -23.844 2.43 8.734 1 78.31 318 ASN A N 1
ATOM 2483 C CA . ASN A 1 318 ? -24.812 1.352 8.836 1 78.31 318 ASN A CA 1
ATOM 2484 C C . ASN A 1 318 ? -24.516 0.438 10.023 1 78.31 318 ASN A C 1
ATOM 2486 O O . ASN A 1 318 ? -23.812 -0.562 9.883 1 78.31 318 ASN A O 1
ATOM 2490 N N . PRO A 1 319 ? -25.234 0.723 11.055 1 79.69 319 PRO A N 1
ATOM 2491 C CA . PRO A 1 319 ? -24.984 -0.084 12.25 1 79.69 319 PRO A CA 1
ATOM 2492 C C . PRO A 1 319 ? -25.406 -1.543 12.07 1 79.69 319 PRO A C 1
ATOM 2494 O O . PRO A 1 319 ? -25 -2.404 12.859 1 79.69 319 PRO A O 1
ATOM 2497 N N . ALA A 1 320 ? -26.203 -1.819 11.047 1 78.31 320 ALA A N 1
ATOM 2498 C CA . ALA A 1 320 ? -26.688 -3.178 10.82 1 78.31 320 ALA A CA 1
ATOM 2499 C C . ALA A 1 320 ? -25.734 -3.967 9.938 1 78.31 320 ALA A C 1
ATOM 2501 O O . ALA A 1 320 ? -25.938 -5.156 9.688 1 78.31 320 ALA A O 1
ATOM 2502 N N . ASP A 1 321 ? -24.766 -3.32 9.547 1 77.94 321 ASP A N 1
ATOM 2503 C CA . ASP A 1 321 ? -23.75 -4.012 8.75 1 77.94 321 ASP A CA 1
ATOM 2504 C C . ASP A 1 321 ? -23.203 -5.223 9.492 1 77.94 321 ASP A C 1
ATOM 2506 O O . ASP A 1 321 ? -22.891 -5.141 10.68 1 77.94 321 ASP A O 1
ATOM 2510 N N . PRO A 1 322 ? -23.062 -6.395 8.836 1 71.56 322 PRO A N 1
ATOM 2511 C CA . PRO A 1 322 ? -22.625 -7.629 9.492 1 71.56 322 PRO A CA 1
ATOM 2512 C C . PRO A 1 322 ? -21.25 -7.492 10.141 1 71.56 322 PRO A C 1
ATOM 2514 O O . PRO A 1 322 ? -20.938 -8.203 11.094 1 71.56 322 PRO A O 1
ATOM 2517 N N . ARG A 1 323 ? -20.438 -6.707 9.781 1 73.31 323 ARG A N 1
ATOM 2518 C CA . ARG A 1 323 ? -19.094 -6.508 10.312 1 73.31 323 ARG A CA 1
ATOM 2519 C C . ARG A 1 323 ? -19.141 -5.855 11.688 1 73.31 323 ARG A C 1
ATOM 2521 O O . ARG A 1 323 ? -18.172 -5.949 12.461 1 73.31 323 ARG A O 1
ATOM 2528 N N . VAL A 1 324 ? -20.234 -5.094 11.969 1 79.69 324 VAL A N 1
ATOM 2529 C CA . VAL A 1 324 ? -20.281 -4.336 13.211 1 79.69 324 VAL A CA 1
ATOM 2530 C C . VAL A 1 324 ? -21.562 -4.684 13.977 1 79.69 324 VAL A C 1
ATOM 2532 O O . VAL A 1 324 ? -21.75 -4.238 15.109 1 79.69 324 VAL A O 1
ATOM 2535 N N . ALA A 1 325 ? -22.453 -5.387 13.406 1 76.94 325 ALA A N 1
ATOM 2536 C CA . ALA A 1 325 ? -23.75 -5.707 14 1 76.94 325 ALA A CA 1
ATOM 2537 C C . ALA A 1 325 ? -23.578 -6.445 15.328 1 76.94 325 ALA A C 1
ATOM 2539 O O . ALA A 1 325 ? -24.391 -6.301 16.234 1 76.94 325 ALA A O 1
ATOM 2540 N N . GLY A 1 326 ? -22.547 -7.141 15.484 1 78.62 326 GLY A N 1
ATOM 2541 C CA . GLY A 1 326 ? -22.375 -7.93 16.688 1 78.62 326 GLY A CA 1
ATOM 2542 C C . GLY A 1 326 ? -21.625 -7.199 17.781 1 78.62 326 GLY A C 1
ATOM 2543 O O . GLY A 1 326 ? -21.469 -7.707 18.891 1 78.62 326 GLY A O 1
ATOM 2544 N N . LEU A 1 327 ? -21.391 -5.934 17.609 1 85.38 327 LEU A N 1
ATOM 2545 C CA . LEU A 1 327 ? -20.609 -5.188 18.578 1 85.38 327 LEU A CA 1
ATOM 2546 C C . LEU A 1 327 ? -21.516 -4.605 19.672 1 85.38 327 LEU A C 1
ATOM 2548 O O . LEU A 1 327 ? -22.672 -4.258 19.406 1 85.38 327 LEU A O 1
ATOM 2552 N N . GLN A 1 328 ? -20.984 -4.512 20.828 1 88.69 328 GLN A N 1
ATOM 2553 C CA . GLN A 1 328 ? -21.719 -3.949 21.953 1 88.69 328 GLN A CA 1
ATOM 2554 C C . GLN A 1 328 ? -21.781 -2.428 21.875 1 88.69 328 GLN A C 1
ATOM 2556 O O . GLN A 1 328 ? -20.812 -1.781 21.484 1 88.69 328 GLN A O 1
ATOM 2561 N N . THR A 1 329 ? -22.938 -1.888 22.188 1 90.25 329 THR A N 1
ATOM 2562 C CA . THR A 1 329 ? -23.141 -0.444 22.109 1 90.25 329 THR A CA 1
ATOM 2563 C C . THR A 1 329 ? -23.844 0.072 23.375 1 90.25 329 THR A C 1
ATOM 2565 O O . THR A 1 329 ? -24.422 -0.708 24.125 1 90.25 329 THR A O 1
ATOM 2568 N N . ILE A 1 330 ? -23.719 1.308 23.719 1 89.69 330 ILE A N 1
ATOM 2569 C CA . ILE A 1 330 ? -24.406 2.021 24.781 1 89.69 330 ILE A CA 1
ATOM 2570 C C . ILE A 1 330 ? -25.375 3.035 24.172 1 89.69 330 ILE A C 1
ATOM 2572 O O . ILE A 1 330 ? -24.969 3.9 23.391 1 89.69 330 ILE A O 1
ATOM 2576 N N . PRO A 1 331 ? -26.578 2.836 24.453 1 88.75 331 PRO A N 1
ATOM 2577 C CA . PRO A 1 331 ? -27.531 3.826 23.953 1 88.75 331 PRO A CA 1
ATOM 2578 C C . PRO A 1 331 ? -27.359 5.195 24.609 1 88.75 331 PRO A C 1
ATOM 2580 O O . PRO A 1 331 ? -26.984 5.281 25.781 1 88.75 331 PRO A O 1
ATOM 2583 N N . THR A 1 332 ? -27.531 6.242 23.844 1 87.81 332 THR A N 1
ATOM 2584 C CA . THR A 1 332 ? -27.422 7.598 24.375 1 87.81 332 THR A CA 1
ATOM 2585 C C . THR A 1 332 ? -28.75 8.32 24.297 1 87.81 332 THR A C 1
ATOM 2587 O O . THR A 1 332 ? -29.688 7.859 23.625 1 87.81 332 THR A O 1
ATOM 2590 N N . ALA A 1 333 ? -28.812 9.453 25 1 79.56 333 ALA A N 1
ATOM 2591 C CA . ALA A 1 333 ? -30.016 10.266 25.047 1 79.56 333 ALA A CA 1
ATOM 2592 C C . ALA A 1 333 ? -30.266 10.953 23.703 1 79.56 333 ALA A C 1
ATOM 2594 O O . ALA A 1 333 ? -31.406 11.328 23.391 1 79.56 333 ALA A O 1
ATOM 2595 N N . THR A 1 334 ? -29.281 11.086 22.891 1 77.75 334 THR A N 1
ATOM 2596 C CA . THR A 1 334 ? -29.375 11.789 21.609 1 77.75 334 THR A CA 1
ATOM 2597 C C . THR A 1 334 ? -29.875 10.852 20.516 1 77.75 334 THR A C 1
ATOM 2599 O O . THR A 1 334 ? -30.109 11.289 19.391 1 77.75 334 THR A O 1
ATOM 2602 N N . GLY A 1 335 ? -30.016 9.539 20.859 1 76.19 335 GLY A N 1
ATOM 2603 C CA . GLY A 1 335 ? -30.469 8.594 19.859 1 76.19 335 GLY A CA 1
ATOM 2604 C C . GLY A 1 335 ? -29.328 7.863 19.172 1 76.19 335 GLY A C 1
ATOM 2605 O O . GLY A 1 335 ? -29.531 6.855 18.5 1 76.19 335 GLY A O 1
ATOM 2606 N N . ARG A 1 336 ? -28.219 8.461 19.422 1 80.19 336 ARG A N 1
ATOM 2607 C CA . ARG A 1 336 ? -27.047 7.797 18.859 1 80.19 336 ARG A CA 1
ATOM 2608 C C . ARG A 1 336 ? -26.516 6.742 19.828 1 80.19 336 ARG A C 1
ATOM 2610 O O . ARG A 1 336 ? -26.906 6.691 20.984 1 80.19 336 ARG A O 1
ATOM 2617 N N . ARG A 1 337 ? -25.75 5.805 19.281 1 85.94 337 ARG A N 1
ATOM 2618 C CA . ARG A 1 337 ? -25.172 4.742 20.094 1 85.94 337 ARG A CA 1
ATOM 2619 C C . ARG A 1 337 ? -23.656 4.836 20.125 1 85.94 337 ARG A C 1
ATOM 2621 O O . ARG A 1 337 ? -23.031 5.234 19.125 1 85.94 337 ARG A O 1
ATOM 2628 N N . LEU A 1 338 ? -23.172 4.551 21.281 1 87.19 338 LEU A N 1
ATOM 2629 C CA . LEU A 1 338 ? -21.719 4.555 21.438 1 87.19 338 LEU A CA 1
ATOM 2630 C C . LEU A 1 338 ? -21.156 3.139 21.328 1 87.19 338 LEU A C 1
ATOM 2632 O O . LEU A 1 338 ? -21.703 2.207 21.938 1 87.19 338 LEU A O 1
ATOM 2636 N N . LEU A 1 339 ? -20.125 2.934 20.562 1 86.62 339 LEU A N 1
ATOM 2637 C CA . LEU A 1 339 ? -19.453 1.643 20.406 1 86.62 339 LEU A CA 1
ATOM 2638 C C . LEU A 1 339 ? -18.578 1.334 21.625 1 86.62 339 LEU A C 1
ATOM 2640 O O . LEU A 1 339 ? -17.734 2.141 22 1 86.62 339 LEU A O 1
ATOM 2644 N N . VAL A 1 340 ? -18.828 0.143 22.234 1 87.56 340 VAL A N 1
ATOM 2645 C CA . VAL A 1 340 ? -18.062 -0.162 23.453 1 87.56 340 VAL A CA 1
ATOM 2646 C C . VAL A 1 340 ? -17.375 -1.511 23.297 1 87.56 340 VAL A C 1
ATOM 2648 O O . VAL A 1 340 ? -16.984 -2.137 24.281 1 87.56 340 VAL A O 1
ATOM 2651 N N . SER A 1 341 ? -17.281 -1.99 22.125 1 84.75 341 SER A N 1
ATOM 2652 C CA . SER A 1 341 ? -16.562 -3.225 21.859 1 84.75 341 SER A CA 1
ATOM 2653 C C . SER A 1 341 ? -15.695 -3.098 20.594 1 84.75 341 SER A C 1
ATOM 2655 O O . SER A 1 341 ? -15.742 -2.076 19.906 1 84.75 341 SER A O 1
ATOM 2657 N N . GLY A 1 342 ? -14.805 -4.094 20.391 1 83.62 342 GLY A N 1
ATOM 2658 C CA . GLY A 1 342 ? -13.852 -3.971 19.297 1 83.62 342 GLY A CA 1
ATOM 2659 C C . GLY A 1 342 ? -12.672 -3.084 19.641 1 83.62 342 GLY A C 1
ATOM 2660 O O . GLY A 1 342 ? -12.156 -3.125 20.75 1 83.62 342 GLY A O 1
ATOM 2661 N N . TRP A 1 343 ? -12.305 -2.25 18.672 1 85.19 343 TRP A N 1
ATOM 2662 C CA . TRP A 1 343 ? -11.195 -1.335 18.906 1 85.19 343 TRP A CA 1
ATOM 2663 C C . TRP A 1 343 ? -11.562 -0.278 19.938 1 85.19 343 TRP A C 1
ATOM 2665 O O . TRP A 1 343 ? -10.75 0.08 20.797 1 85.19 343 TRP A O 1
ATOM 2675 N N . TRP A 1 344 ? -12.742 0.161 19.859 1 87.12 344 TRP A N 1
ATOM 2676 C CA . TRP A 1 344 ? -13.227 1.272 20.672 1 87.12 344 TRP A CA 1
ATOM 2677 C C . TRP A 1 344 ? -13.672 0.789 22.047 1 87.12 344 TRP A C 1
ATOM 2679 O O . TRP A 1 344 ? -14.07 1.591 22.906 1 87.12 344 TRP A O 1
ATOM 2689 N N . GLY A 1 345 ? -13.633 -0.481 22.219 1 86.44 345 GLY A N 1
ATOM 2690 C CA . GLY A 1 345 ? -13.812 -1.06 23.531 1 86.44 345 GLY A CA 1
ATOM 2691 C C . GLY A 1 345 ? -12.508 -1.25 24.281 1 86.44 345 GLY A C 1
ATOM 2692 O O . GLY A 1 345 ? -12.5 -1.358 25.516 1 86.44 345 GLY A O 1
ATOM 2693 N N . PHE A 1 346 ? -11.461 -1.247 23.516 1 84.12 346 PHE A N 1
ATOM 2694 C CA . PHE A 1 346 ? -10.133 -1.467 24.094 1 84.12 346 PHE A CA 1
ATOM 2695 C C . PHE A 1 346 ? -9.508 -0.148 24.531 1 84.12 346 PHE A C 1
ATOM 2697 O O . PHE A 1 346 ? -8.883 -0.072 25.594 1 84.12 346 PHE A O 1
ATOM 2704 N N . LEU A 1 347 ? -9.578 0.88 23.688 1 88.31 347 LEU A N 1
ATOM 2705 C CA . LEU A 1 347 ? -9.086 2.234 23.938 1 88.31 347 LEU A CA 1
ATOM 2706 C C . LEU A 1 347 ? -10.125 3.27 23.516 1 88.31 347 LEU A C 1
ATOM 2708 O O . LEU A 1 347 ? -10.906 3.039 22.594 1 88.31 347 LEU A O 1
ATOM 2712 N N . ARG A 1 348 ? -10.031 4.312 24.188 1 87.5 348 ARG A N 1
ATOM 2713 C CA . ARG A 1 348 ? -10.984 5.363 23.844 1 87.5 348 ARG A CA 1
ATOM 2714 C C . ARG A 1 348 ? -10.672 5.973 22.484 1 87.5 348 ARG A C 1
ATOM 2716 O O . ARG A 1 348 ? -11.57 6.426 21.766 1 87.5 348 ARG A O 1
ATOM 2723 N N . HIS A 1 349 ? -9.281 6.035 22.172 1 89.44 349 HIS A N 1
ATOM 2724 C CA . HIS A 1 349 ? -8.852 6.566 20.891 1 89.44 349 HIS A CA 1
ATOM 2725 C C . HIS A 1 349 ? -7.816 5.656 20.234 1 89.44 349 HIS A C 1
ATOM 2727 O O . HIS A 1 349 ? -6.66 6.051 20.062 1 89.44 349 HIS A O 1
ATOM 2733 N N . PRO A 1 350 ? -8.234 4.512 19.781 1 89.81 350 PRO A N 1
ATOM 2734 C CA . PRO A 1 350 ? -7.297 3.566 19.172 1 89.81 350 PRO A CA 1
ATOM 2735 C C . PRO A 1 350 ? -6.668 4.109 17.891 1 89.81 350 PRO A C 1
ATOM 2737 O O . PRO A 1 350 ? -5.543 3.74 17.547 1 89.81 350 PRO A O 1
ATOM 2740 N N . ASN A 1 351 ? -7.41 5 17.203 1 90.06 351 ASN A N 1
ATOM 2741 C CA . ASN A 1 351 ? -6.867 5.59 15.977 1 90.06 351 ASN A CA 1
ATOM 2742 C C . ASN A 1 351 ? -5.656 6.473 16.266 1 90.06 351 ASN A C 1
ATOM 2744 O O . ASN A 1 351 ? -4.727 6.547 15.469 1 90.06 351 ASN A O 1
ATOM 2748 N N . TYR A 1 352 ? -5.688 7.137 17.438 1 90.81 352 TYR A N 1
ATOM 2749 C CA . TYR A 1 352 ? -4.551 7.961 17.828 1 90.81 352 TYR A CA 1
ATOM 2750 C C . TYR A 1 352 ? -3.312 7.105 18.078 1 90.81 352 TYR A C 1
ATOM 2752 O O . TYR A 1 352 ? -2.193 7.52 17.766 1 90.81 352 TYR A O 1
ATOM 2760 N N . LEU A 1 353 ? -3.553 5.961 18.656 1 91.19 353 LEU A N 1
ATOM 2761 C CA . LEU A 1 353 ? -2.438 5.051 18.875 1 91.19 353 LEU A CA 1
ATOM 2762 C C . LEU A 1 353 ? -1.811 4.625 17.547 1 91.19 353 LEU A C 1
ATOM 2764 O O . LEU A 1 353 ? -0.585 4.609 17.406 1 91.19 353 LEU A O 1
ATOM 2768 N N . GLY A 1 354 ? -2.648 4.219 16.609 1 93.88 354 GLY A N 1
ATOM 2769 C CA . GLY A 1 354 ? -2.139 3.877 15.289 1 93.88 354 GLY A CA 1
ATOM 2770 C C . GLY A 1 354 ? -1.349 5 14.648 1 93.88 354 GLY A C 1
ATOM 2771 O O . GLY A 1 354 ? -0.288 4.766 14.062 1 93.88 354 GLY A O 1
ATOM 2772 N N . ASP A 1 355 ? -1.802 6.188 14.797 1 94.12 355 ASP A N 1
ATOM 2773 C CA . ASP A 1 355 ? -1.142 7.367 14.242 1 94.12 355 ASP A CA 1
ATOM 2774 C C . ASP A 1 355 ? 0.234 7.57 14.875 1 94.12 355 ASP A C 1
ATOM 2776 O O . ASP A 1 355 ? 1.2 7.895 14.188 1 94.12 355 ASP A O 1
ATOM 2780 N N . LEU A 1 356 ? 0.235 7.395 16.141 1 94.5 356 LEU A N 1
ATOM 2781 C CA . LEU A 1 356 ? 1.484 7.582 16.875 1 94.5 356 LEU A CA 1
ATOM 2782 C C . LEU A 1 356 ? 2.514 6.531 16.469 1 94.5 356 LEU A C 1
ATOM 2784 O O . LEU A 1 356 ? 3.693 6.848 16.297 1 94.5 356 LEU A O 1
ATOM 2788 N N . ILE A 1 357 ? 2.072 5.324 16.297 1 95.44 357 ILE A N 1
ATOM 2789 C CA . ILE A 1 357 ? 2.971 4.25 15.891 1 95.44 357 ILE A CA 1
ATOM 2790 C C . ILE A 1 357 ? 3.516 4.543 14.492 1 95.44 357 ILE A C 1
ATOM 2792 O O . ILE A 1 357 ? 4.707 4.355 14.234 1 95.44 357 ILE A O 1
ATOM 2796 N N . MET A 1 358 ? 2.705 5.012 13.602 1 96.81 358 MET A N 1
ATOM 2797 C CA . MET A 1 358 ? 3.15 5.363 12.258 1 96.81 358 MET A CA 1
ATOM 2798 C C . MET A 1 358 ? 4.141 6.52 12.297 1 96.81 358 MET A C 1
ATOM 2800 O O . MET A 1 358 ? 5.168 6.488 11.617 1 96.81 358 MET A O 1
ATOM 2804 N N . GLY A 1 359 ? 3.773 7.543 13.133 1 96.62 359 GLY A N 1
ATOM 2805 C CA . GLY A 1 359 ? 4.691 8.656 13.289 1 96.62 359 GLY A CA 1
ATOM 2806 C C . GLY A 1 359 ? 6.059 8.242 13.797 1 96.62 359 GLY A C 1
ATOM 2807 O O . GLY A 1 359 ? 7.082 8.758 13.344 1 96.62 359 GLY A O 1
ATOM 2808 N N . PHE A 1 360 ? 6.031 7.332 14.672 1 96.75 360 PHE A N 1
ATOM 2809 C CA . PHE A 1 360 ? 7.285 6.801 15.195 1 96.75 360 PHE A CA 1
ATOM 2810 C C . PHE A 1 360 ? 8.031 6.023 14.125 1 96.75 360 PHE A C 1
ATOM 2812 O O . PHE A 1 360 ? 9.242 6.18 13.969 1 96.75 360 PHE A O 1
ATOM 2819 N N . ALA A 1 361 ? 7.336 5.234 13.367 1 96.88 361 ALA A N 1
ATOM 2820 C CA . ALA A 1 361 ? 7.93 4.387 12.336 1 96.88 361 ALA A CA 1
ATOM 2821 C C . ALA A 1 361 ? 8.625 5.23 11.266 1 96.88 361 ALA A C 1
ATOM 2823 O O . ALA A 1 361 ? 9.727 4.902 10.828 1 96.88 361 ALA A O 1
ATOM 2824 N N . TRP A 1 362 ? 8.016 6.355 10.773 1 96.69 362 TRP A N 1
ATOM 2825 C CA . TRP A 1 362 ? 8.648 7.082 9.672 1 96.69 362 TRP A CA 1
ATOM 2826 C C . TRP A 1 362 ? 9.688 8.062 10.195 1 96.69 362 TRP A C 1
ATOM 2828 O O . TRP A 1 362 ? 10.336 8.758 9.414 1 96.69 362 TRP A O 1
ATOM 2838 N N . SER A 1 363 ? 9.883 8.102 11.578 1 97.81 363 SER A N 1
ATOM 2839 C CA . SER A 1 363 ? 10.984 8.867 12.148 1 97.81 363 SER A CA 1
ATOM 2840 C C . SER A 1 363 ? 12.211 7.988 12.391 1 97.81 363 SER A C 1
ATOM 2842 O O . SER A 1 363 ? 13.344 8.477 12.391 1 97.81 363 SER A O 1
ATOM 2844 N N . LEU A 1 364 ? 12.062 6.711 12.469 1 97.31 364 LEU A N 1
ATOM 2845 C CA . LEU A 1 364 ? 13.102 5.766 12.859 1 97.31 364 LEU A CA 1
ATOM 2846 C C . LEU A 1 364 ? 14.203 5.695 11.797 1 97.31 364 LEU A C 1
ATOM 2848 O O . LEU A 1 364 ? 15.383 5.559 12.125 1 97.31 364 LEU A O 1
ATOM 2852 N N . PRO A 1 365 ? 13.828 5.805 10.477 1 97.38 365 PRO A N 1
ATOM 2853 C CA . PRO A 1 365 ? 14.883 5.73 9.461 1 97.38 365 PRO A CA 1
ATOM 2854 C C . PRO A 1 365 ? 15.938 6.82 9.625 1 97.38 365 PRO A C 1
ATOM 2856 O O . PRO A 1 365 ? 17.016 6.73 9.039 1 97.38 365 PRO A O 1
ATOM 2859 N N . CYS A 1 366 ? 15.609 7.875 10.398 1 96.94 366 CYS A N 1
ATOM 2860 C CA . CYS A 1 366 ? 16.531 8.984 10.602 1 96.94 366 CYS A CA 1
ATOM 2861 C C . CYS A 1 366 ? 17.547 8.656 11.688 1 96.94 366 CYS A C 1
ATOM 2863 O O . CYS A 1 366 ? 18.438 9.461 11.984 1 96.94 366 CYS A O 1
ATOM 2865 N N . GLY A 1 367 ? 17.484 7.516 12.305 1 94.75 367 GLY A N 1
ATOM 2866 C CA . GLY A 1 367 ? 18.438 7.113 13.32 1 94.75 367 GLY A CA 1
ATOM 2867 C C . GLY A 1 367 ? 18.062 7.594 14.711 1 94.75 367 GLY A C 1
ATOM 2868 O O . GLY A 1 367 ? 17 8.188 14.906 1 94.75 367 GLY A O 1
ATOM 2869 N N . PHE A 1 368 ? 18.984 7.375 15.688 1 92.88 368 PHE A N 1
ATOM 2870 C CA . PHE A 1 368 ? 18.703 7.695 17.078 1 92.88 368 PHE A CA 1
ATOM 2871 C C . PHE A 1 368 ? 19.703 8.711 17.625 1 92.88 368 PHE A C 1
ATOM 2873 O O . PHE A 1 368 ? 19.688 9.039 18.812 1 92.88 368 PHE A O 1
ATOM 2880 N N . THR A 1 369 ? 20.469 9.203 16.75 1 91.25 369 THR A N 1
ATOM 2881 C CA . THR A 1 369 ? 21.547 10.078 17.203 1 91.25 369 THR A CA 1
ATOM 2882 C C . THR A 1 369 ? 21.047 11.508 17.375 1 91.25 369 THR A C 1
ATOM 2884 O O . THR A 1 369 ? 21.625 12.289 18.141 1 91.25 369 THR A O 1
ATOM 2887 N N . HIS A 1 370 ? 20.062 11.891 16.688 1 93.88 370 HIS A N 1
ATOM 2888 C CA . HIS A 1 370 ? 19.516 13.242 16.75 1 93.88 370 HIS A CA 1
ATOM 2889 C C . HIS A 1 370 ? 18.031 13.219 17.141 1 93.88 370 HIS A C 1
ATOM 2891 O O . HIS A 1 370 ? 17.297 12.32 16.734 1 93.88 370 HIS A O 1
ATOM 2897 N N . ILE A 1 371 ? 17.594 14.219 17.797 1 95.06 371 ILE A N 1
ATOM 2898 C CA . ILE A 1 371 ? 16.219 14.273 18.281 1 95.06 371 ILE A CA 1
ATOM 2899 C C . ILE A 1 371 ? 15.352 15.008 17.266 1 95.06 371 ILE A C 1
ATOM 2901 O O . ILE A 1 371 ? 14.125 14.875 17.281 1 95.06 371 ILE A O 1
ATOM 2905 N N . LEU A 1 372 ? 15.945 15.758 16.375 1 95.31 372 LEU A N 1
ATOM 2906 C CA . LEU A 1 372 ? 15.25 16.656 15.461 1 95.31 372 LEU A CA 1
ATOM 2907 C C . LEU A 1 372 ? 14.203 15.914 14.641 1 95.31 372 LEU A C 1
ATOM 2909 O O . LEU A 1 372 ? 13.055 16.344 14.555 1 95.31 372 LEU A O 1
ATOM 2913 N N . PRO A 1 373 ? 14.562 14.727 14.078 1 95.81 373 PRO A N 1
ATOM 2914 C CA . PRO A 1 373 ? 13.555 14.016 13.281 1 95.81 373 PRO A CA 1
ATOM 2915 C C . PRO A 1 373 ? 12.383 13.516 14.125 1 95.81 373 PRO A C 1
ATOM 2917 O O . PRO A 1 373 ? 11.32 13.203 13.578 1 95.81 373 PRO A O 1
ATOM 2920 N N . TYR A 1 374 ? 12.516 13.508 15.391 1 96.44 374 TYR A N 1
ATOM 2921 C CA . TYR A 1 374 ? 11.477 12.992 16.281 1 96.44 374 TYR A CA 1
ATOM 2922 C C . TYR A 1 374 ? 10.586 14.117 16.797 1 96.44 374 TYR A C 1
ATOM 2924 O O . TYR A 1 374 ? 9.727 13.891 17.656 1 96.44 374 TYR A O 1
ATOM 2932 N N . PHE A 1 375 ? 10.805 15.305 16.281 1 95.62 375 PHE A N 1
ATOM 2933 C CA . PHE A 1 375 ? 9.906 16.406 16.578 1 95.62 375 PHE A CA 1
ATOM 2934 C C . PHE A 1 375 ? 8.461 16.047 16.25 1 95.62 375 PHE A C 1
ATOM 2936 O O . PHE A 1 375 ? 7.547 16.344 17.016 1 95.62 375 PHE A O 1
ATOM 2943 N N . TYR A 1 376 ? 8.289 15.398 15.117 1 94.62 376 TYR A N 1
ATOM 2944 C CA . TYR A 1 376 ? 6.945 15.047 14.664 1 94.62 376 TYR A CA 1
ATOM 2945 C C . TYR A 1 376 ? 6.199 14.25 15.727 1 94.62 376 TYR A C 1
ATOM 2947 O O . TYR A 1 376 ? 5.074 14.594 16.094 1 94.62 376 TYR A O 1
ATOM 2955 N N . ILE A 1 377 ? 6.797 13.211 16.266 1 93.81 377 ILE A N 1
ATOM 2956 C CA . ILE A 1 377 ? 6.109 12.328 17.188 1 93.81 377 ILE A CA 1
ATOM 2957 C C . ILE A 1 377 ? 5.883 13.047 18.516 1 93.81 377 ILE A C 1
ATOM 2959 O O . ILE A 1 377 ? 4.848 12.867 19.172 1 93.81 377 ILE A O 1
ATOM 2963 N N . ILE A 1 378 ? 6.805 13.797 18.938 1 94.12 378 ILE A N 1
ATOM 2964 C CA . ILE A 1 378 ? 6.676 14.547 20.188 1 94.12 378 ILE A CA 1
ATOM 2965 C C . ILE A 1 378 ? 5.535 15.547 20.078 1 94.12 378 ILE A C 1
ATOM 2967 O O . ILE A 1 378 ? 4.66 15.609 20.938 1 94.12 378 ILE A O 1
ATOM 2971 N N . TYR A 1 379 ? 5.594 16.281 19.016 1 94.38 379 TYR A N 1
ATOM 2972 C CA . TYR A 1 379 ? 4.535 17.25 18.766 1 94.38 379 TYR A CA 1
ATOM 2973 C C . TYR A 1 379 ? 3.182 16.547 18.656 1 94.38 379 TYR A C 1
ATOM 2975 O O . TYR A 1 379 ? 2.182 17.031 19.188 1 94.38 379 TYR A O 1
ATOM 2983 N N . PHE A 1 380 ? 3.186 15.477 17.953 1 92.25 380 PHE A N 1
ATOM 2984 C CA . PHE A 1 380 ? 1.941 14.758 17.719 1 92.25 380 PHE A CA 1
ATOM 2985 C C . PHE A 1 380 ? 1.358 14.234 19.031 1 92.25 380 PHE A C 1
ATOM 2987 O O . PHE A 1 380 ? 0.139 14.211 19.203 1 92.25 380 PHE A O 1
ATOM 2994 N N . ILE A 1 381 ? 2.135 13.758 19.906 1 91.62 381 ILE A N 1
ATOM 2995 C CA . ILE A 1 381 ? 1.673 13.312 21.219 1 91.62 381 ILE A CA 1
ATOM 2996 C C . ILE A 1 381 ? 0.99 14.469 21.953 1 91.62 381 ILE A C 1
ATOM 2998 O O . ILE A 1 381 ? -0.12 14.312 22.469 1 91.62 381 ILE A O 1
ATOM 3002 N N . LEU A 1 382 ? 1.611 15.594 21.922 1 90.62 382 LEU A N 1
ATOM 3003 C CA . LEU A 1 382 ? 1.047 16.766 22.578 1 90.62 382 LEU A CA 1
ATOM 3004 C C . LEU A 1 382 ? -0.271 17.172 21.938 1 90.62 382 LEU A C 1
ATOM 3006 O O . LEU A 1 382 ? -1.236 17.5 22.625 1 90.62 382 LEU A O 1
ATOM 3010 N N . LEU A 1 383 ? -0.273 17.125 20.672 1 88.38 383 LEU A N 1
ATOM 3011 C CA . LEU A 1 383 ? -1.471 17.5 19.922 1 88.38 383 LEU A CA 1
ATOM 3012 C C . LEU A 1 383 ? -2.619 16.531 20.234 1 88.38 383 LEU A C 1
ATOM 3014 O O . LEU A 1 383 ? -3.744 16.969 20.484 1 88.38 383 LEU A O 1
ATOM 3018 N N . LEU A 1 384 ? -2.311 15.273 20.203 1 87.56 384 LEU A N 1
ATOM 3019 C CA . LEU A 1 384 ? -3.359 14.281 20.391 1 87.56 384 LEU A CA 1
ATOM 3020 C C . LEU A 1 384 ? -3.869 14.281 21.828 1 87.56 384 LEU A C 1
ATOM 3022 O O . LEU A 1 384 ? -5.059 14.062 22.062 1 87.56 384 LEU A O 1
ATOM 3026 N N . VAL A 1 385 ? -3.041 14.547 22.75 1 87.12 385 VAL A N 1
ATOM 3027 C CA . VAL A 1 385 ? -3.463 14.656 24.156 1 87.12 385 VAL A CA 1
ATOM 3028 C C . VAL A 1 385 ? -4.391 15.852 24.312 1 87.12 385 VAL A C 1
ATOM 3030 O O . VAL A 1 385 ? -5.414 15.766 25 1 87.12 385 VAL A O 1
ATOM 3033 N N . HIS A 1 386 ? -4.02 16.875 23.719 1 86.06 386 HIS A N 1
ATOM 3034 C CA . HIS A 1 386 ? -4.863 18.078 23.766 1 86.06 386 HIS A CA 1
ATOM 3035 C C . HIS A 1 386 ? -6.203 17.828 23.094 1 86.06 386 HIS A C 1
ATOM 3037 O O . HIS A 1 386 ? -7.25 18.219 23.609 1 86.06 386 HIS A O 1
ATOM 3043 N N . ARG A 1 387 ? -6.133 17.234 21.953 1 84.62 387 ARG A N 1
ATOM 3044 C CA . ARG A 1 387 ? -7.355 16.922 21.219 1 84.62 387 ARG A CA 1
ATOM 3045 C C . ARG A 1 387 ? -8.242 15.977 22.016 1 84.62 387 ARG A C 1
ATOM 3047 O O . ARG A 1 387 ? -9.469 16.078 21.969 1 84.62 387 ARG A O 1
ATOM 3054 N N . ASP A 1 388 ? -7.625 15.047 22.625 1 85.12 388 ASP A N 1
ATOM 3055 C CA . ASP A 1 388 ? -8.352 14.102 23.469 1 85.12 388 ASP A CA 1
ATOM 3056 C C . ASP A 1 388 ? -9.078 14.812 24.594 1 85.12 388 ASP A C 1
ATOM 3058 O O . ASP A 1 388 ? -10.227 14.492 24.906 1 85.12 388 ASP A O 1
ATOM 3062 N N . ALA A 1 389 ? -8.453 15.758 25.203 1 84.25 389 ALA A N 1
ATOM 3063 C CA . ALA A 1 389 ? -9.062 16.531 26.281 1 84.25 389 ALA A CA 1
ATOM 3064 C C . ALA A 1 389 ? -10.258 17.328 25.766 1 84.25 389 ALA A C 1
ATOM 3066 O O . ALA A 1 389 ? -11.289 17.422 26.438 1 84.25 389 ALA A O 1
ATOM 3067 N N . ARG A 1 390 ? -10.062 17.859 24.641 1 81.12 390 ARG A N 1
ATOM 3068 C CA . ARG A 1 390 ? -11.148 18.609 24.031 1 81.12 390 ARG A CA 1
ATOM 3069 C C . ARG A 1 390 ? -12.328 17.703 23.688 1 81.12 390 ARG A C 1
ATOM 3071 O O . ARG A 1 390 ? -13.484 18.078 23.891 1 81.12 390 ARG A O 1
ATOM 3078 N N . ASP A 1 391 ? -11.977 16.578 23.188 1 81.81 391 ASP A N 1
ATOM 3079 C CA . ASP A 1 391 ? -13 15.617 22.812 1 81.81 391 ASP A CA 1
ATOM 3080 C C . ASP A 1 391 ? -13.758 15.102 24.031 1 81.81 391 ASP A C 1
ATOM 3082 O O . ASP A 1 391 ? -14.969 14.883 23.969 1 81.81 391 ASP A O 1
ATOM 3086 N N . GLU A 1 392 ? -13.062 14.844 25.078 1 82.94 392 GLU A N 1
ATOM 3087 C CA . GLU A 1 392 ? -13.68 14.391 26.312 1 82.94 392 GLU A CA 1
ATOM 3088 C C . GLU A 1 392 ? -14.711 15.398 26.828 1 82.94 392 GLU A C 1
ATOM 3090 O O . GLU A 1 392 ? -15.805 15.016 27.234 1 82.94 392 GLU A O 1
ATOM 3095 N N . HIS A 1 393 ? -14.359 16.578 26.734 1 82.19 393 HIS A N 1
ATOM 3096 C CA . HIS A 1 393 ? -15.258 17.641 27.172 1 82.19 393 HIS A CA 1
ATOM 3097 C C . HIS A 1 393 ? -16.5 17.703 26.297 1 82.19 393 HIS A C 1
ATOM 3099 O O . HIS A 1 393 ? -17.609 17.875 26.797 1 82.19 393 HIS A O 1
ATOM 3105 N N . GLN A 1 394 ? -16.297 17.562 25.062 1 78.5 394 GLN A N 1
ATOM 3106 C CA . GLN A 1 394 ? -17.406 17.641 24.125 1 78.5 394 GLN A CA 1
ATOM 3107 C C . GLN A 1 394 ? -18.328 16.422 24.25 1 78.5 394 GLN A C 1
ATOM 3109 O O . GLN A 1 394 ? -19.547 16.562 24.188 1 78.5 394 GLN A O 1
ATOM 3114 N N . CYS A 1 395 ? -17.75 15.297 24.406 1 84.56 395 CYS A N 1
ATOM 3115 C CA . CYS A 1 395 ? -18.547 14.07 24.531 1 84.56 395 CYS A CA 1
ATOM 3116 C C . CYS A 1 395 ? -19.328 14.047 25.828 1 84.56 395 CYS A C 1
ATOM 3118 O O . CYS A 1 395 ? -20.469 13.578 25.875 1 84.56 395 CYS A O 1
ATOM 3120 N N . LEU A 1 396 ? -18.672 14.555 26.844 1 86.81 396 LEU A N 1
ATOM 3121 C CA . LEU A 1 396 ? -19.375 14.633 28.125 1 86.81 396 LEU A CA 1
ATOM 3122 C C . LEU A 1 396 ? -20.578 15.57 28.031 1 86.81 396 LEU A C 1
ATOM 3124 O O . LEU A 1 396 ? -21.625 15.281 28.609 1 86.81 396 LEU A O 1
ATOM 3128 N N . ARG A 1 397 ? -20.391 16.594 27.359 1 81.44 397 ARG A N 1
ATOM 3129 C CA . ARG A 1 397 ? -21.484 17.547 27.172 1 81.44 397 ARG A CA 1
ATOM 3130 C C . ARG A 1 397 ? -22.594 16.953 26.312 1 81.44 397 ARG A C 1
ATOM 3132 O O . ARG A 1 397 ? -23.781 17.156 26.578 1 81.44 397 ARG A O 1
ATOM 3139 N N . LYS A 1 398 ? -22.203 16.219 25.344 1 80.69 398 LYS A N 1
ATOM 3140 C CA . LYS A 1 398 ? -23.141 15.695 24.359 1 80.69 398 LYS A CA 1
ATOM 3141 C C . LYS A 1 398 ? -23.859 14.453 24.891 1 80.69 398 LYS A C 1
ATOM 3143 O O . LYS A 1 398 ? -25.062 14.289 24.672 1 80.69 398 LYS A O 1
ATOM 3148 N N . TYR A 1 399 ? -23.125 13.578 25.625 1 87.25 399 TYR A N 1
ATOM 3149 C CA . TYR A 1 399 ? -23.688 12.273 25.953 1 87.25 399 TYR A CA 1
ATOM 3150 C C . TYR A 1 399 ? -23.922 12.133 27.453 1 87.25 399 TYR A C 1
ATOM 3152 O O . TYR A 1 399 ? -24.609 11.219 27.891 1 87.25 399 TYR A O 1
ATOM 3160 N N . GLY A 1 400 ? -23.328 12.953 28.203 1 88.69 400 GLY A N 1
ATOM 3161 C CA . GLY A 1 400 ? -23.578 12.984 29.641 1 88.69 400 GLY A CA 1
ATOM 3162 C C . GLY A 1 400 ? -23.234 11.68 30.328 1 88.69 400 GLY A C 1
ATOM 3163 O O . GLY A 1 400 ? -22.109 11.211 30.266 1 88.69 400 GLY A O 1
ATOM 3164 N N . LEU A 1 401 ? -24.297 11.047 30.766 1 88 401 LEU A N 1
ATOM 3165 C CA . LEU A 1 401 ? -24.125 9.844 31.578 1 88 401 LEU A CA 1
ATOM 3166 C C . LEU A 1 401 ? -23.641 8.68 30.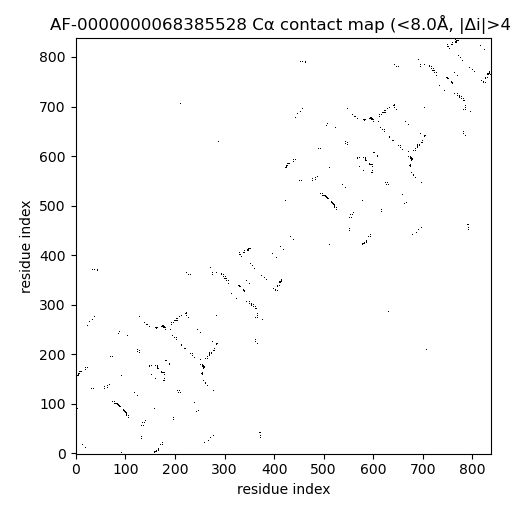734 1 88 401 LEU A C 1
ATOM 3168 O O . LEU A 1 401 ? -22.891 7.824 31.219 1 88 401 LEU A O 1
ATOM 3172 N N . ALA A 1 402 ? -24.047 8.641 29.594 1 89.31 402 ALA A N 1
ATOM 3173 C CA . ALA A 1 402 ? -23.625 7.562 28.703 1 89.31 402 ALA A CA 1
ATOM 3174 C C . ALA A 1 402 ? -22.125 7.594 28.484 1 89.31 402 ALA A C 1
ATOM 3176 O O . ALA A 1 402 ? -21.484 6.547 28.375 1 89.31 402 ALA A O 1
ATOM 3177 N N . TRP A 1 403 ? -21.625 8.773 28.422 1 90.06 403 TRP A N 1
ATOM 3178 C CA . TRP A 1 403 ? -20.188 8.922 28.234 1 90.06 403 TRP A CA 1
ATOM 3179 C C . TRP A 1 403 ? -19.422 8.5 29.469 1 90.06 403 TRP A C 1
ATOM 3181 O O . TRP A 1 403 ? -18.359 7.891 29.375 1 90.06 403 TRP A O 1
ATOM 3191 N N . GLN A 1 404 ? -19.953 8.812 30.562 1 90.44 404 GLN A N 1
ATOM 3192 C CA . GLN A 1 404 ? -19.328 8.398 31.812 1 90.44 404 GLN A CA 1
ATOM 3193 C C . GLN A 1 404 ? -19.281 6.875 31.922 1 90.44 404 GLN A C 1
ATOM 3195 O O . GLN A 1 404 ? -18.297 6.312 32.375 1 90.44 404 GLN A O 1
ATOM 3200 N N . GLU A 1 405 ? -20.328 6.293 31.516 1 90.06 405 GLU A N 1
ATOM 3201 C CA . GLU A 1 405 ? -20.359 4.836 31.516 1 90.06 405 GLU A CA 1
ATOM 3202 C C . GLU A 1 405 ? -19.312 4.27 30.547 1 90.06 405 GLU A C 1
ATOM 3204 O O . GLU A 1 405 ? -18.641 3.287 30.875 1 90.06 405 GLU A O 1
ATOM 3209 N N . TYR A 1 406 ? -19.297 4.887 29.438 1 90.19 406 TYR A N 1
ATOM 3210 C CA . TYR A 1 406 ? -18.297 4.473 28.469 1 90.19 406 TYR A CA 1
ATOM 3211 C C . TYR A 1 406 ? -16.891 4.578 29.031 1 90.19 406 TYR A C 1
ATOM 3213 O O . TYR A 1 406 ? -16.094 3.658 28.891 1 90.19 406 TYR A O 1
ATOM 3221 N N . CYS A 1 407 ? -16.625 5.656 29.688 1 90.31 407 CYS A N 1
ATOM 3222 C CA . CYS A 1 407 ? -15.305 5.906 30.25 1 90.31 407 CYS A CA 1
ATOM 3223 C C . CYS A 1 407 ? -14.984 4.91 31.359 1 90.31 407 CYS A C 1
ATOM 3225 O O . CYS A 1 407 ? -13.82 4.562 31.562 1 90.31 407 CYS A O 1
ATOM 3227 N N . ARG A 1 408 ? -15.992 4.484 32 1 89.56 408 ARG A N 1
ATOM 3228 C CA . ARG A 1 408 ? -15.805 3.482 33.062 1 89.56 408 ARG A CA 1
ATOM 3229 C C . ARG A 1 408 ? -15.453 2.125 32.469 1 89.56 408 ARG A C 1
ATOM 3231 O O . ARG A 1 408 ? -14.609 1.402 33 1 89.56 408 ARG A O 1
ATOM 3238 N N . ARG A 1 409 ? -16.031 1.867 31.391 1 88.62 409 ARG A N 1
ATOM 3239 C CA . ARG A 1 409 ? -15.828 0.577 30.734 1 88.62 409 ARG A CA 1
ATOM 3240 C C . ARG A 1 409 ? -14.5 0.549 29.984 1 88.62 409 ARG A C 1
ATOM 3242 O O . ARG A 1 409 ? -13.875 -0.506 29.859 1 88.62 409 ARG A O 1
ATOM 3249 N N . VAL A 1 410 ? -14.203 1.703 29.453 1 89.88 410 VAL A N 1
ATOM 3250 C CA . VAL A 1 410 ? -12.953 1.842 28.703 1 89.88 410 VAL A CA 1
ATOM 3251 C C . VAL A 1 410 ? -12.078 2.898 29.375 1 89.88 410 VAL A C 1
ATOM 3253 O O . VAL A 1 410 ? -11.977 4.027 28.891 1 89.88 410 VAL A O 1
ATOM 3256 N N . PRO A 1 411 ? -11.281 2.527 30.219 1 86.25 411 PRO A N 1
ATOM 3257 C CA . PRO A 1 411 ? -10.578 3.506 31.062 1 86.25 411 PRO A CA 1
ATOM 3258 C C . PRO A 1 411 ? -9.336 4.078 30.375 1 86.25 411 PRO A C 1
ATOM 3260 O O . PRO A 1 411 ? -8.898 5.184 30.703 1 86.25 411 PRO A O 1
ATOM 3263 N N . TYR A 1 412 ? -8.758 3.381 29.484 1 86.75 412 TYR A N 1
ATOM 3264 C CA . TYR A 1 412 ? -7.543 3.863 28.828 1 86.75 412 TYR A CA 1
ATOM 3265 C C . TYR A 1 412 ? -7.871 4.734 27.625 1 86.75 412 TYR A C 1
ATOM 3267 O O . TYR A 1 412 ? -8.734 4.387 26.828 1 86.75 412 TYR A O 1
ATOM 3275 N N . ARG A 1 413 ? -7.152 5.844 27.516 1 89.19 413 ARG A N 1
ATOM 3276 C CA . ARG A 1 413 ? -7.488 6.836 26.484 1 89.19 413 ARG A CA 1
ATOM 3277 C C . ARG A 1 413 ? -6.742 6.559 25.188 1 89.19 413 ARG A C 1
ATOM 3279 O O . ARG A 1 413 ? -7.355 6.262 24.172 1 89.19 413 ARG A O 1
ATOM 3286 N N . ILE A 1 414 ? -5.402 6.547 25.234 1 84.94 414 ILE A N 1
ATOM 3287 C CA . ILE A 1 414 ? -4.641 6.414 24 1 84.94 414 ILE A CA 1
ATOM 3288 C C . ILE A 1 414 ? -3.703 5.211 24.094 1 84.94 414 ILE A C 1
ATOM 3290 O O . ILE A 1 414 ? -3.613 4.41 23.172 1 84.94 414 ILE A O 1
ATOM 3294 N N . VAL A 1 415 ? -3.016 5.055 25.219 1 83.31 415 VAL A N 1
ATOM 3295 C CA . VAL A 1 415 ? -2.061 3.969 25.422 1 83.31 415 VAL A CA 1
ATOM 3296 C C . VAL A 1 415 ? -2.537 3.053 26.547 1 83.31 415 VAL A C 1
ATOM 3298 O O . VAL A 1 415 ? -2.697 3.494 27.688 1 83.31 415 VAL A O 1
ATOM 3301 N N . PRO A 1 416 ? -2.666 1.825 26.172 1 79.44 416 PRO A N 1
ATOM 3302 C CA . PRO A 1 416 ? -3.15 0.912 27.203 1 79.44 416 PRO A CA 1
ATOM 3303 C C . PRO A 1 416 ? -2.256 0.896 28.438 1 79.44 416 PRO A C 1
ATOM 3305 O O . PRO A 1 416 ? -1.029 0.852 28.328 1 79.44 416 PRO A O 1
ATOM 3308 N N . TYR A 1 417 ? -2.881 0.999 29.594 1 74.19 417 TYR A N 1
ATOM 3309 C CA . TYR A 1 417 ? -2.264 0.864 30.906 1 74.19 417 TYR A CA 1
ATOM 3310 C C . TYR A 1 417 ? -1.434 2.096 31.25 1 74.19 417 TYR A C 1
ATOM 3312 O O . TYR A 1 417 ? -0.849 2.176 32.312 1 74.19 417 TYR A O 1
ATOM 3320 N N . LEU A 1 418 ? -1.288 3.07 30.391 1 72.81 418 LEU A N 1
ATOM 3321 C CA . LEU A 1 418 ? -0.507 4.277 30.641 1 72.81 418 LEU A CA 1
ATOM 3322 C C . LEU A 1 418 ? -1.397 5.516 30.625 1 72.81 418 LEU A C 1
ATOM 3324 O O . LEU A 1 418 ? -1.324 6.348 31.531 1 72.81 418 LEU A O 1
ATOM 3328 N N . TYR A 1 419 ? -2.117 5.562 29.641 1 77.38 419 TYR A N 1
ATOM 3329 C CA . TYR A 1 419 ? -2.998 6.707 29.422 1 77.38 419 TYR A CA 1
ATOM 3330 C C . TYR A 1 419 ? -4.258 6.289 28.672 1 77.38 419 TYR A C 1
ATOM 3332 O O . TYR A 1 419 ? -4.176 5.66 27.625 1 77.38 419 TYR A O 1
ATOM 3340 N N . MET B 1 1 ? -27.922 -43.156 -6.293 1 42.31 1 MET B N 1
ATOM 3341 C CA . MET B 1 1 ? -26.547 -43.344 -5.879 1 42.31 1 MET B CA 1
ATOM 3342 C C . MET B 1 1 ? -25.578 -43 -7.012 1 42.31 1 MET B C 1
ATOM 3344 O O . MET B 1 1 ? -24.531 -42.375 -6.781 1 42.31 1 MET B O 1
ATOM 3348 N N . ASP B 1 2 ? -26.031 -43.375 -8.352 1 56.69 2 ASP B N 1
ATOM 3349 C CA . ASP B 1 2 ? -25.312 -43.219 -9.609 1 56.69 2 ASP B CA 1
ATOM 3350 C C . ASP B 1 2 ? -25.297 -41.75 -10.055 1 56.69 2 ASP B C 1
ATOM 3352 O O . ASP B 1 2 ? -24.359 -41.312 -10.711 1 56.69 2 ASP B O 1
ATOM 3356 N N . ARG B 1 3 ? -26.281 -40.938 -9.461 1 59.28 3 ARG B N 1
ATOM 3357 C CA . ARG B 1 3 ? -26.516 -39.594 -9.922 1 59.28 3 ARG B CA 1
ATOM 3358 C C . ARG B 1 3 ? -25.469 -38.625 -9.367 1 59.28 3 ARG B C 1
ATOM 3360 O O . ARG B 1 3 ? -25.219 -37.562 -9.938 1 59.28 3 ARG B O 1
ATOM 3367 N N . LEU B 1 4 ? -24.781 -39.125 -8.406 1 73.69 4 LEU B N 1
ATOM 3368 C CA . LEU B 1 4 ? -23.828 -38.25 -7.742 1 73.69 4 LEU B CA 1
ATOM 3369 C C . LEU B 1 4 ? -22.406 -38.5 -8.211 1 73.69 4 LEU B C 1
ATOM 3371 O O . LEU B 1 4 ? -21.484 -37.75 -7.875 1 73.69 4 LEU B O 1
ATOM 3375 N N . LYS B 1 5 ? -22.344 -39.469 -9.148 1 79.25 5 LYS B N 1
ATOM 3376 C CA . LYS B 1 5 ? -21.016 -39.781 -9.672 1 79.25 5 LYS B CA 1
ATOM 3377 C C . LYS B 1 5 ? -20.578 -38.75 -10.711 1 79.25 5 LYS B C 1
ATOM 3379 O O . LYS B 1 5 ? -21.375 -38.281 -11.523 1 79.25 5 LYS B O 1
ATOM 3384 N N . VAL B 1 6 ? -19.234 -38.469 -10.648 1 85.75 6 VAL B N 1
ATOM 3385 C CA . VAL B 1 6 ? -18.672 -37.531 -11.625 1 85.75 6 VAL B CA 1
ATOM 3386 C C . VAL B 1 6 ? -18.516 -38.219 -12.969 1 85.75 6 VAL B C 1
ATOM 3388 O O . VAL B 1 6 ? -17.938 -39.312 -13.055 1 85.75 6 VAL B O 1
ATOM 3391 N N . PRO B 1 7 ? -19.172 -37.625 -13.945 1 85.31 7 PRO B N 1
ATOM 3392 C CA . PRO B 1 7 ? -19.047 -38.25 -15.273 1 85.31 7 PRO B CA 1
ATOM 3393 C C . PRO B 1 7 ? -17.609 -38.188 -15.805 1 85.31 7 PRO B C 1
ATOM 3395 O O . PRO B 1 7 ? -16.797 -37.375 -15.344 1 85.31 7 PRO B O 1
ATOM 3398 N N . ARG B 1 8 ? -17.375 -39.094 -16.719 1 90.38 8 ARG B N 1
ATOM 3399 C CA . ARG B 1 8 ? -16.047 -39.125 -17.328 1 90.38 8 ARG B CA 1
ATOM 3400 C C . ARG B 1 8 ? -15.789 -37.875 -18.156 1 90.38 8 ARG B C 1
ATOM 3402 O O . ARG B 1 8 ? -16.688 -37.375 -18.844 1 90.38 8 ARG B O 1
ATOM 3409 N N . THR B 1 9 ? -14.547 -37.406 -18 1 90.12 9 THR B N 1
ATOM 3410 C CA . THR B 1 9 ? -14.141 -36.25 -18.766 1 90.12 9 THR B CA 1
ATOM 3411 C C . THR B 1 9 ? -14.062 -36.562 -20.25 1 90.12 9 THR B C 1
ATOM 3413 O O . THR B 1 9 ? -13.281 -37.438 -20.656 1 90.12 9 THR B O 1
ATOM 3416 N N . LYS B 1 10 ? -14.797 -35.844 -21.047 1 86.81 10 LYS B N 1
ATOM 3417 C CA . LYS B 1 10 ? -14.828 -36.156 -22.469 1 86.81 10 LYS B CA 1
ATOM 3418 C C . LYS B 1 10 ? -13.984 -35.156 -23.25 1 86.81 10 LYS B C 1
ATOM 3420 O O . LYS B 1 10 ? -13.297 -35.5 -24.203 1 86.81 10 LYS B O 1
ATOM 3425 N N . GLU B 1 11 ? -14.047 -33.969 -22.906 1 86.75 11 GLU B N 1
ATOM 3426 C CA . GLU B 1 11 ? -13.258 -32.938 -23.562 1 86.75 11 GLU B CA 1
ATOM 3427 C C . GLU B 1 11 ? -11.945 -32.688 -22.828 1 86.75 11 GLU B C 1
ATOM 3429 O O . GLU B 1 11 ? -11.945 -32.156 -21.703 1 86.75 11 GLU B O 1
ATOM 3434 N N . LEU B 1 12 ? -10.898 -33.094 -23.5 1 91.06 12 LEU B N 1
ATOM 3435 C CA . LEU B 1 12 ? -9.586 -32.969 -22.875 1 91.06 12 LEU B CA 1
ATOM 3436 C C . LEU B 1 12 ? -8.977 -31.609 -23.203 1 91.06 12 LEU B C 1
ATOM 3438 O O . LEU B 1 12 ? -9.094 -31.109 -24.328 1 91.06 12 LEU B O 1
ATOM 3442 N N . GLU B 1 13 ? -8.414 -30.969 -22.234 1 88.25 13 GLU B N 1
ATOM 3443 C CA . GLU B 1 13 ? -7.77 -29.672 -22.375 1 88.25 13 GLU B CA 1
ATOM 3444 C C . GLU B 1 13 ? -6.258 -29.828 -22.547 1 88.25 13 GLU B C 1
ATOM 3446 O O . GLU B 1 13 ? -5.727 -30.938 -22.469 1 88.25 13 GLU B O 1
ATOM 3451 N N . PHE B 1 14 ? -5.512 -28.781 -22.984 1 91.38 14 PHE B N 1
ATOM 3452 C CA . PHE B 1 14 ? -4.059 -28.688 -23.062 1 91.38 14 PHE B CA 1
ATOM 3453 C C . PHE B 1 14 ? -3.512 -29.656 -24.125 1 91.38 14 PHE B C 1
ATOM 3455 O O . PHE B 1 14 ? -2.496 -30.312 -23.891 1 91.38 14 PHE B O 1
ATOM 3462 N N . GLY B 1 15 ? -4.215 -29.922 -25.156 1 90.75 15 GLY B N 1
ATOM 3463 C CA . GLY B 1 15 ? -3.725 -30.75 -26.25 1 90.75 15 GLY B CA 1
ATOM 3464 C C . GLY B 1 15 ? -3.893 -32.25 -25.984 1 90.75 15 GLY B C 1
ATOM 3465 O O . GLY B 1 15 ? -3.258 -33.062 -26.641 1 90.75 15 GLY B O 1
ATOM 3466 N N . GLY B 1 16 ? -4.676 -32.594 -24.953 1 93.75 16 GLY B N 1
ATOM 3467 C CA . GLY B 1 16 ? -4.957 -34 -24.672 1 93.75 16 GLY B CA 1
ATOM 3468 C C . GLY B 1 16 ? -3.822 -34.688 -23.938 1 93.75 16 GLY B C 1
ATOM 3469 O O . GLY B 1 16 ? -3.068 -34.062 -23.203 1 93.75 16 GLY B O 1
ATOM 3470 N N . VAL B 1 17 ? -3.766 -35.938 -24.094 1 95.75 17 VAL B N 1
ATOM 3471 C CA . VAL B 1 17 ? -2.795 -36.781 -23.391 1 95.75 17 VAL B CA 1
ATOM 3472 C C . VAL B 1 17 ? -1.382 -36.406 -23.828 1 95.75 17 VAL B C 1
ATOM 3474 O O . VAL B 1 17 ? -0.475 -36.281 -23.016 1 95.75 17 VAL B O 1
ATOM 3477 N N . PHE B 1 18 ? -1.224 -36.188 -25.109 1 96 18 PHE B N 1
ATOM 3478 C CA . PHE B 1 18 ? 0.083 -35.844 -25.641 1 96 18 PHE B CA 1
ATOM 3479 C C . PHE B 1 18 ? 0.511 -34.438 -25.156 1 96 18 PHE B C 1
ATOM 3481 O O . PHE B 1 18 ? 1.671 -34.25 -24.781 1 96 18 PHE B O 1
ATOM 3488 N N . GLY B 1 19 ? -0.342 -33.531 -25.156 1 96.56 19 GLY B N 1
ATOM 3489 C CA . GLY B 1 19 ? -0.047 -32.188 -24.688 1 96.56 19 GLY B CA 1
ATOM 3490 C C . GLY B 1 19 ? 0.363 -32.125 -23.234 1 96.56 19 GLY B C 1
ATOM 3491 O O . GLY B 1 19 ? 1.341 -31.453 -22.875 1 96.56 19 GLY B O 1
ATOM 3492 N N . VAL B 1 20 ? -0.348 -32.812 -22.422 1 96.5 20 VAL B N 1
ATOM 3493 C CA . VAL B 1 20 ? -0.061 -32.781 -20.984 1 96.5 20 VAL B CA 1
ATOM 3494 C C . VAL B 1 20 ? 1.256 -33.5 -20.703 1 96.5 20 VAL B C 1
ATOM 3496 O O . VAL B 1 20 ? 1.999 -33.094 -19.797 1 96.5 20 VAL B O 1
ATOM 3499 N N . ALA B 1 21 ? 1.517 -34.531 -21.438 1 97.06 21 ALA B N 1
ATOM 3500 C CA . ALA B 1 21 ? 2.799 -35.219 -21.297 1 97.06 21 ALA B CA 1
ATOM 3501 C C . ALA B 1 21 ? 3.959 -34.281 -21.625 1 97.06 21 ALA B C 1
ATOM 3503 O O . ALA B 1 21 ? 4.977 -34.281 -20.938 1 97.06 21 ALA B O 1
ATOM 3504 N N . LEU B 1 22 ? 3.812 -33.562 -22.656 1 96.81 22 LEU B N 1
ATOM 3505 C CA . LEU B 1 22 ? 4.828 -32.594 -23.062 1 96.81 22 LEU B CA 1
ATOM 3506 C C . LEU B 1 22 ? 4.984 -31.484 -22.016 1 96.81 22 LEU B C 1
ATOM 3508 O O . LEU B 1 22 ? 6.098 -31.031 -21.75 1 96.81 22 LEU B O 1
ATOM 3512 N N . LEU B 1 23 ? 3.941 -31.094 -21.438 1 96.5 23 LEU B N 1
ATOM 3513 C CA . LEU B 1 23 ? 3.975 -30.031 -20.438 1 96.5 23 LEU B CA 1
ATOM 3514 C C . LEU B 1 23 ? 4.656 -30.531 -19.156 1 96.5 23 LEU B C 1
ATOM 3516 O O . LEU B 1 23 ? 5.328 -29.75 -18.469 1 96.5 23 LEU B O 1
ATOM 3520 N N . MET B 1 24 ? 4.48 -31.766 -18.812 1 97.31 24 MET B N 1
ATOM 3521 C CA . MET B 1 24 ? 5.078 -32.344 -17.609 1 97.31 24 MET B CA 1
ATOM 3522 C C . MET B 1 24 ? 6.602 -32.312 -17.688 1 97.31 24 MET B C 1
ATOM 3524 O O . MET B 1 24 ? 7.277 -32.156 -16.656 1 97.31 24 MET B O 1
ATOM 3528 N N . VAL B 1 25 ? 7.07 -32.344 -18.906 1 95.81 25 VAL B N 1
ATOM 3529 C CA . VAL B 1 25 ? 8.516 -32.281 -19.109 1 95.81 25 VAL B CA 1
ATOM 3530 C C . VAL B 1 25 ? 8.93 -30.844 -19.406 1 95.81 25 VAL B C 1
ATOM 3532 O O . VAL B 1 25 ? 9.977 -30.391 -18.938 1 95.81 25 VAL B O 1
ATOM 3535 N N . GLY B 1 26 ? 8.156 -30.172 -20.141 1 96.62 26 GLY B N 1
ATOM 3536 C CA . GLY B 1 26 ? 8.461 -28.828 -20.562 1 96.62 26 GLY B CA 1
ATOM 3537 C C . GLY B 1 26 ? 8.508 -27.828 -19.422 1 96.62 26 GLY B C 1
ATOM 3538 O O . GLY B 1 26 ? 9.312 -26.906 -19.438 1 96.62 26 GLY B O 1
ATOM 3539 N N . MET B 1 27 ? 7.66 -27.969 -18.438 1 97.31 27 MET B N 1
ATOM 3540 C CA . MET B 1 27 ? 7.562 -27.016 -17.344 1 97.31 27 MET B CA 1
ATOM 3541 C C . MET B 1 27 ? 8.844 -26.984 -16.516 1 97.31 27 MET B C 1
ATOM 3543 O O . MET B 1 27 ? 9.461 -25.938 -16.344 1 97.31 27 MET B O 1
ATOM 3547 N N . PRO B 1 28 ? 9.344 -28.156 -16.062 1 97 28 PRO B N 1
ATOM 3548 C CA . PRO B 1 28 ? 10.609 -28.125 -15.32 1 97 28 PRO B CA 1
ATOM 3549 C C . PRO B 1 28 ? 11.773 -27.625 -16.172 1 97 28 PRO B C 1
ATOM 3551 O O . PRO B 1 28 ? 12.633 -26.891 -15.672 1 97 28 PRO B O 1
ATOM 3554 N N . ILE B 1 29 ? 11.805 -28 -17.391 1 96.19 29 ILE B N 1
ATOM 3555 C CA . ILE B 1 29 ? 12.883 -27.578 -18.281 1 96.19 29 ILE B CA 1
ATOM 3556 C C . ILE B 1 29 ? 12.891 -26.062 -18.406 1 96.19 29 ILE B C 1
ATOM 3558 O O . ILE B 1 29 ? 13.953 -25.422 -18.391 1 96.19 29 ILE B O 1
ATOM 3562 N N . THR B 1 30 ? 11.719 -25.516 -18.531 1 96.88 30 THR B N 1
ATOM 3563 C CA . THR B 1 30 ? 11.602 -24.062 -18.641 1 96.88 30 THR B CA 1
ATOM 3564 C C . THR B 1 30 ? 12.133 -23.375 -17.391 1 96.88 30 THR B C 1
ATOM 3566 O O . THR B 1 30 ? 12.875 -22.391 -17.484 1 96.88 30 THR B O 1
ATOM 3569 N N . VAL B 1 31 ? 11.773 -23.875 -16.203 1 97.56 31 VAL B N 1
ATOM 3570 C CA . VAL B 1 31 ? 12.211 -23.297 -14.945 1 97.56 31 VAL B CA 1
ATOM 3571 C C . VAL B 1 31 ? 13.742 -23.312 -14.867 1 97.56 31 VAL B C 1
ATOM 3573 O O . VAL B 1 31 ? 14.367 -22.266 -14.633 1 97.56 31 VAL B O 1
ATOM 3576 N N . PHE B 1 32 ? 14.367 -24.406 -15.18 1 96.75 32 PHE B N 1
ATOM 3577 C CA . PHE B 1 32 ? 15.82 -24.547 -15.062 1 96.75 32 PHE B CA 1
ATOM 3578 C C . PHE B 1 32 ? 16.531 -23.734 -16.141 1 96.75 32 PHE B C 1
ATOM 3580 O O . PHE B 1 32 ? 17.531 -23.078 -15.875 1 96.75 32 PHE B O 1
ATOM 3587 N N . TYR B 1 33 ? 15.969 -23.812 -17.297 1 96.5 33 TYR B N 1
ATOM 3588 C CA . TYR B 1 33 ? 16.578 -23.094 -18.406 1 96.5 33 TYR B CA 1
ATOM 3589 C C . TYR B 1 33 ? 16.609 -21.594 -18.156 1 96.5 33 TYR B C 1
ATOM 3591 O O . TYR B 1 33 ? 17.656 -20.953 -18.312 1 96.5 33 TYR B O 1
ATOM 3599 N N . LEU B 1 34 ? 15.531 -21.047 -17.75 1 97.06 34 LEU B N 1
ATOM 3600 C CA . LEU B 1 34 ? 15.453 -19.609 -17.547 1 97.06 34 LEU B CA 1
ATOM 3601 C C . LEU B 1 34 ? 16.297 -19.172 -16.359 1 97.06 34 LEU B C 1
ATOM 3603 O O . LEU B 1 34 ? 16.922 -18.109 -16.391 1 97.06 34 LEU B O 1
ATOM 3607 N N . LEU B 1 35 ? 16.328 -19.984 -15.32 1 97 35 LEU B N 1
ATOM 3608 C CA . LEU B 1 35 ? 17.172 -19.672 -14.172 1 97 35 LEU B CA 1
ATOM 3609 C C . LEU B 1 35 ? 18.656 -19.703 -14.562 1 97 35 LEU B C 1
ATOM 3611 O O . LEU B 1 35 ? 19.438 -18.859 -14.109 1 97 35 LEU B O 1
ATOM 3615 N N . LEU B 1 36 ? 19.016 -20.641 -15.422 1 95.88 36 LEU B N 1
ATOM 3616 C CA . LEU B 1 36 ? 20.391 -20.75 -15.891 1 95.88 36 LEU B CA 1
ATOM 3617 C C . LEU B 1 36 ? 20.766 -19.547 -16.766 1 95.88 36 LEU B C 1
ATOM 3619 O O . LEU B 1 36 ? 21.844 -18.969 -16.594 1 95.88 36 LEU B O 1
ATOM 3623 N N . VAL B 1 37 ? 19.875 -19.203 -17.625 1 95.75 37 VAL B N 1
ATOM 3624 C CA . VAL B 1 37 ? 20.094 -18.078 -18.531 1 95.75 37 VAL B CA 1
ATOM 3625 C C . VAL B 1 37 ? 20.25 -16.781 -17.719 1 95.75 37 VAL B C 1
ATOM 3627 O O . VAL B 1 37 ? 21.109 -15.953 -18.031 1 95.75 37 VAL B O 1
ATOM 3630 N N . CYS B 1 38 ? 19.469 -16.672 -16.703 1 94.5 38 CYS B N 1
ATOM 3631 C CA . CYS B 1 38 ? 19.469 -15.484 -15.852 1 94.5 38 CYS B CA 1
ATOM 3632 C C . CYS B 1 38 ? 20.828 -15.266 -15.203 1 94.5 38 CYS B C 1
ATOM 3634 O O . CYS B 1 38 ? 21.203 -14.133 -14.914 1 94.5 38 CYS B O 1
ATOM 3636 N N . ARG B 1 39 ? 21.562 -16.266 -15.07 1 91.81 39 ARG B N 1
ATOM 3637 C CA . ARG B 1 39 ? 22.828 -16.188 -14.359 1 91.81 39 ARG B CA 1
ATOM 3638 C C . ARG B 1 39 ? 24 -15.961 -15.32 1 91.81 39 ARG B C 1
ATOM 3640 O O . ARG B 1 39 ? 25.125 -15.727 -14.891 1 91.81 39 ARG B O 1
ATOM 3647 N N . THR B 1 40 ? 23.688 -15.969 -16.562 1 93.5 40 THR B N 1
ATOM 3648 C CA . THR B 1 40 ? 24.734 -15.703 -17.562 1 93.5 40 THR B CA 1
ATOM 3649 C C . THR B 1 40 ? 24.906 -14.195 -17.766 1 93.5 40 THR B C 1
ATOM 3651 O O . THR B 1 40 ? 24.016 -13.414 -17.438 1 93.5 40 THR B O 1
ATOM 3654 N N . GLU B 1 41 ? 25.953 -13.812 -18.328 1 91 41 GLU B N 1
ATOM 3655 C CA . GLU B 1 41 ? 26.25 -12.406 -18.547 1 91 41 GLU B CA 1
ATOM 3656 C C . GLU B 1 41 ? 25.375 -11.812 -19.641 1 91 41 GLU B C 1
ATOM 3658 O O . GLU B 1 41 ? 24.938 -10.664 -19.547 1 91 41 GLU B O 1
ATOM 3663 N N . GLN B 1 42 ? 25.062 -12.617 -20.594 1 91.25 42 GLN B N 1
ATOM 3664 C CA . GLN B 1 42 ? 24.297 -12.109 -21.734 1 91.25 42 GLN B CA 1
ATOM 3665 C C . GLN B 1 42 ? 22.797 -12.164 -21.438 1 91.25 42 GLN B C 1
ATOM 3667 O O . GLN B 1 42 ? 22.031 -11.383 -22 1 91.25 42 GLN B O 1
ATOM 3672 N N . ALA B 1 43 ? 22.438 -13.07 -20.609 1 93.19 43 ALA B N 1
ATOM 3673 C CA . ALA B 1 43 ? 21.031 -13.281 -20.281 1 93.19 43 ALA B CA 1
ATOM 3674 C C . ALA B 1 43 ? 20.172 -13.398 -21.531 1 93.19 43 ALA B C 1
ATOM 3676 O O . ALA B 1 43 ? 19.078 -12.836 -21.609 1 93.19 43 ALA B O 1
ATOM 3677 N N . SER B 1 44 ? 20.703 -14.008 -22.578 1 92.06 44 SER B N 1
ATOM 3678 C CA . SER B 1 44 ? 19.984 -14.219 -23.812 1 92.06 44 SER B CA 1
ATOM 3679 C C . SER B 1 44 ? 19.25 -15.555 -23.812 1 92.06 44 SER B C 1
ATOM 3681 O O . SER B 1 44 ? 19.875 -16.609 -23.656 1 92.06 44 SER B O 1
ATOM 3683 N N . VAL B 1 45 ? 18.016 -15.492 -24.078 1 91.62 45 VAL B N 1
ATOM 3684 C CA . VAL B 1 45 ? 17.188 -16.688 -24.047 1 91.62 45 VAL B CA 1
ATOM 3685 C C . VAL B 1 45 ? 17.5 -17.562 -25.25 1 91.62 45 VAL B C 1
ATOM 3687 O O . VAL B 1 45 ? 17.266 -18.781 -25.219 1 91.62 45 VAL B O 1
ATOM 3690 N N . LEU B 1 46 ? 18.109 -16.938 -26.234 1 90.88 46 LEU B N 1
ATOM 3691 C CA . LEU B 1 46 ? 18.375 -17.656 -27.469 1 90.88 46 LEU B CA 1
ATOM 3692 C C . LEU B 1 46 ? 19.75 -18.328 -27.406 1 90.88 46 LEU B C 1
ATOM 3694 O O . LEU B 1 46 ? 20.047 -19.203 -28.219 1 90.88 46 LEU B O 1
ATOM 3698 N N . SER B 1 47 ? 20.578 -17.938 -26.438 1 90.25 47 SER B N 1
ATOM 3699 C CA . SER B 1 47 ? 21.891 -18.531 -26.25 1 90.25 47 SER B CA 1
ATOM 3700 C C . SER B 1 47 ? 21.891 -19.562 -25.125 1 90.25 47 SER B C 1
ATOM 3702 O O . SER B 1 47 ? 21.812 -19.219 -23.953 1 90.25 47 SER B O 1
ATOM 3704 N N . VAL B 1 48 ? 22 -20.781 -25.5 1 89.75 48 VAL B N 1
ATOM 3705 C CA . VAL B 1 48 ? 21.969 -21.859 -24.516 1 89.75 48 VAL B CA 1
ATOM 3706 C C . VAL B 1 48 ? 23.203 -21.781 -23.625 1 89.75 48 VAL B C 1
ATOM 3708 O O . VAL B 1 48 ? 24.344 -21.688 -24.125 1 89.75 48 VAL B O 1
ATOM 3711 N N . PRO B 1 49 ? 22.969 -21.734 -22.375 1 89.94 49 PRO B N 1
ATOM 3712 C CA . PRO B 1 49 ? 24.094 -21.625 -21.453 1 89.94 49 PRO B CA 1
ATOM 3713 C C . PRO B 1 49 ? 24.844 -22.938 -21.266 1 89.94 49 PRO B C 1
ATOM 3715 O O . PRO B 1 49 ? 24.656 -23.625 -20.266 1 89.94 49 PRO B O 1
ATOM 3718 N N . TRP B 1 50 ? 25.797 -23.188 -22.078 1 87.94 50 TRP B N 1
ATOM 3719 C CA . TRP B 1 50 ? 26.609 -24.391 -21.984 1 87.94 50 TRP B CA 1
ATOM 3720 C C . TRP B 1 50 ? 27.797 -24.172 -21.047 1 87.94 50 TRP B C 1
ATOM 3722 O O . TRP B 1 50 ? 28.375 -23.094 -21.016 1 87.94 50 TRP B O 1
ATOM 3732 N N . PRO B 1 51 ? 28.125 -25.359 -20.359 1 88.69 51 PRO B N 1
ATOM 3733 C CA . PRO B 1 51 ? 27.531 -26.688 -20.234 1 88.69 51 PRO B CA 1
ATOM 3734 C C . PRO B 1 51 ? 26.344 -26.719 -19.266 1 88.69 51 PRO B C 1
ATOM 3736 O O . PRO B 1 51 ? 26.312 -25.969 -18.281 1 88.69 51 PRO B O 1
ATOM 3739 N N . LEU B 1 52 ? 25.438 -27.516 -19.562 1 91.12 52 LEU B N 1
ATOM 3740 C CA . LEU B 1 52 ? 24.297 -27.703 -18.672 1 91.12 52 LEU B CA 1
ATOM 3741 C C . LEU B 1 52 ? 24.703 -28.469 -17.406 1 91.12 52 LEU B C 1
ATOM 3743 O O . LEU B 1 52 ? 25.562 -29.344 -17.469 1 91.12 52 LEU B O 1
ATOM 3747 N N . PRO B 1 53 ? 24.156 -28.047 -16.344 1 91.75 53 PRO B N 1
ATOM 3748 C CA . PRO B 1 53 ? 24.5 -28.766 -15.109 1 91.75 53 PRO B CA 1
ATOM 3749 C C . PRO B 1 53 ? 24.062 -30.219 -15.125 1 91.75 53 PRO B C 1
ATOM 3751 O O . PRO B 1 53 ? 23.031 -30.547 -15.727 1 91.75 53 PRO B O 1
ATOM 3754 N N . SER B 1 54 ? 24.859 -31.047 -14.477 1 91.81 54 SER B N 1
ATOM 3755 C CA . SER B 1 54 ? 24.5 -32.438 -14.328 1 91.81 54 SER B CA 1
ATOM 3756 C C . SER B 1 54 ? 23.422 -32.625 -13.258 1 91.81 54 SER B C 1
ATOM 3758 O O . SER B 1 54 ? 23.266 -31.781 -12.375 1 91.81 54 SER B O 1
ATOM 3760 N N . LEU B 1 55 ? 22.656 -33.688 -13.367 1 90.62 55 LEU B N 1
ATOM 3761 C CA . LEU B 1 55 ? 21.625 -34 -12.375 1 90.62 55 LEU B CA 1
ATOM 3762 C C . LEU B 1 55 ? 22.25 -34.125 -10.984 1 90.62 55 LEU B C 1
ATOM 3764 O O . LEU B 1 55 ? 21.625 -33.781 -9.984 1 90.62 55 LEU B O 1
ATOM 3768 N N . ARG B 1 56 ? 23.469 -34.594 -10.977 1 91.38 56 ARG B N 1
ATOM 3769 C CA . ARG B 1 56 ? 24.156 -34.781 -9.711 1 91.38 56 ARG B CA 1
ATOM 3770 C C . ARG B 1 56 ? 24.484 -33.438 -9.055 1 91.38 56 ARG B C 1
ATOM 3772 O O . ARG B 1 56 ? 24.438 -33.312 -7.832 1 91.38 56 ARG B O 1
ATOM 3779 N N . SER B 1 57 ? 24.75 -32.531 -9.891 1 93.44 57 SER B N 1
ATOM 3780 C CA . SER B 1 57 ? 25.078 -31.203 -9.359 1 93.44 57 SER B CA 1
ATOM 3781 C C . SER B 1 57 ? 23.844 -30.469 -8.875 1 93.44 57 SER B C 1
ATOM 3783 O O . SER B 1 57 ? 23.938 -29.547 -8.047 1 93.44 57 SER B O 1
ATOM 3785 N N . LEU B 1 58 ? 22.703 -30.875 -9.352 1 95.38 58 LEU B N 1
ATOM 3786 C CA . LEU B 1 58 ? 21.453 -30.219 -8.992 1 95.38 58 LEU B CA 1
ATOM 3787 C C . LEU B 1 58 ? 20.891 -30.797 -7.699 1 95.38 58 LEU B C 1
ATOM 3789 O O . LEU B 1 58 ? 20.125 -30.141 -7.004 1 95.38 58 LEU B O 1
ATOM 3793 N N . TRP B 1 59 ? 21.297 -32 -7.414 1 96.12 59 TRP B N 1
ATOM 3794 C CA . TRP B 1 59 ? 20.75 -32.656 -6.223 1 96.12 59 TRP B CA 1
ATOM 3795 C C . TRP B 1 59 ? 21.594 -32.312 -4.992 1 96.12 59 TRP B C 1
ATOM 3797 O O . TRP B 1 59 ? 22.812 -32.469 -4.992 1 96.12 59 TRP B O 1
ATOM 3807 N N . SER B 1 60 ? 20.984 -31.734 -4 1 96.81 60 SER B N 1
ATOM 3808 C CA . SER B 1 60 ? 21.562 -31.438 -2.691 1 96.81 60 SER B CA 1
ATOM 3809 C C . SER B 1 60 ? 20.609 -31.859 -1.569 1 96.81 60 SER B C 1
ATOM 3811 O O . SER B 1 60 ? 19.547 -31.25 -1.387 1 96.81 60 SER B O 1
ATOM 3813 N N . PRO B 1 61 ? 21.031 -32.844 -0.787 1 97.12 61 PRO B N 1
ATOM 3814 C CA . PRO B 1 61 ? 20.172 -33.281 0.316 1 97.12 61 PRO B CA 1
ATOM 3815 C C . PRO B 1 61 ? 19.875 -32.156 1.304 1 97.12 61 PRO B C 1
ATOM 3817 O O . PRO B 1 61 ? 18.781 -32.094 1.873 1 97.12 61 PRO B O 1
ATOM 3820 N N . GLN B 1 62 ? 20.828 -31.344 1.457 1 97.44 62 GLN B N 1
ATOM 3821 C CA . GLN B 1 62 ? 20.625 -30.203 2.363 1 97.44 62 GLN B CA 1
ATOM 3822 C C . GLN B 1 62 ? 19.562 -29.25 1.837 1 97.44 62 GLN B C 1
ATOM 3824 O O . GLN B 1 62 ? 18.703 -28.812 2.592 1 97.44 62 GLN B O 1
ATOM 3829 N N . ASP B 1 63 ? 19.609 -28.969 0.579 1 98.12 63 ASP B N 1
ATOM 3830 C CA . ASP B 1 63 ? 18.641 -28.062 -0.013 1 98.12 63 ASP B CA 1
ATOM 3831 C C . ASP B 1 63 ? 17.25 -28.703 -0.079 1 98.12 63 ASP B C 1
ATOM 3833 O O . ASP B 1 63 ? 16.234 -28.031 0.056 1 98.12 63 ASP B O 1
ATOM 3837 N N . PHE B 1 64 ? 17.25 -30 -0.306 1 98.19 64 PHE B N 1
ATOM 3838 C CA . PHE B 1 64 ? 15.969 -30.703 -0.274 1 98.19 64 PHE B CA 1
ATOM 3839 C C . PHE B 1 64 ? 15.352 -30.656 1.118 1 98.19 64 PHE B C 1
ATOM 3841 O O . PHE B 1 64 ? 14.148 -30.422 1.262 1 98.19 64 PHE B O 1
ATOM 3848 N N . ALA B 1 65 ? 16.219 -30.844 2.125 1 98.25 65 ALA B N 1
ATOM 3849 C CA . ALA B 1 65 ? 15.75 -30.75 3.506 1 98.25 65 ALA B CA 1
ATOM 3850 C C . ALA B 1 65 ? 15.227 -29.344 3.816 1 98.25 65 ALA B C 1
ATOM 3852 O O . ALA B 1 65 ? 14.266 -29.188 4.566 1 98.25 65 ALA B O 1
ATOM 3853 N N . LEU B 1 66 ? 15.867 -28.391 3.258 1 97.62 66 LEU B N 1
ATOM 3854 C CA . LEU B 1 66 ? 15.453 -27.016 3.477 1 97.62 66 LEU B CA 1
ATOM 3855 C C . LEU B 1 66 ? 14.07 -26.766 2.877 1 97.62 66 LEU B C 1
ATOM 3857 O O . LEU B 1 66 ? 13.234 -26.109 3.496 1 97.62 66 LEU B O 1
ATOM 3861 N N . VAL B 1 67 ? 13.82 -27.25 1.671 1 98.38 67 VAL B N 1
ATOM 3862 C CA . VAL B 1 67 ? 12.531 -27.094 1.016 1 98.38 67 VAL B CA 1
ATOM 3863 C C . VAL B 1 67 ? 11.453 -27.844 1.803 1 98.38 67 VAL B C 1
ATOM 3865 O O . VAL B 1 67 ? 10.352 -27.312 2.002 1 98.38 67 VAL B O 1
ATOM 3868 N N . LEU B 1 68 ? 11.781 -29 2.26 1 98.12 68 LEU B N 1
ATOM 3869 C CA . LEU B 1 68 ? 10.836 -29.766 3.074 1 98.12 68 LEU B CA 1
ATOM 3870 C C . LEU B 1 68 ? 10.523 -29.031 4.375 1 98.12 68 LEU B C 1
ATOM 3872 O O . LEU B 1 68 ? 9.383 -29.031 4.824 1 98.12 68 LEU B O 1
ATOM 3876 N N . ALA B 1 69 ? 11.57 -28.484 4.945 1 97.75 69 ALA B N 1
ATOM 3877 C CA . ALA B 1 69 ? 11.383 -27.734 6.18 1 97.75 69 ALA B CA 1
ATOM 3878 C C . ALA B 1 69 ? 10.484 -26.516 5.949 1 97.75 69 ALA B C 1
ATOM 3880 O O . ALA B 1 69 ? 9.672 -26.172 6.809 1 97.75 69 ALA B O 1
ATOM 3881 N N . TRP B 1 70 ? 10.641 -25.875 4.828 1 97.81 70 TRP B N 1
ATOM 3882 C CA . TRP B 1 70 ? 9.82 -24.719 4.477 1 97.81 70 TRP B CA 1
ATOM 3883 C C . TRP B 1 70 ? 8.352 -25.109 4.363 1 97.81 70 TRP B C 1
ATOM 3885 O O . TRP B 1 70 ? 7.48 -24.453 4.953 1 97.81 70 TRP B O 1
ATOM 3895 N N . VAL B 1 71 ? 8.078 -26.188 3.662 1 98 71 VAL B N 1
ATOM 3896 C CA . VAL B 1 71 ? 6.707 -26.641 3.461 1 98 71 VAL B CA 1
ATOM 3897 C C . VAL B 1 71 ? 6.117 -27.109 4.793 1 98 71 VAL B C 1
ATOM 3899 O O . VAL B 1 71 ? 4.961 -26.797 5.102 1 98 71 VAL B O 1
ATOM 3902 N N . ALA B 1 72 ? 6.949 -27.812 5.594 1 97.5 72 ALA B N 1
ATOM 3903 C CA . ALA B 1 72 ? 6.496 -28.266 6.902 1 97.5 72 ALA B CA 1
ATOM 3904 C C . ALA B 1 72 ? 6.184 -27.094 7.82 1 97.5 72 ALA B C 1
ATOM 3906 O O . ALA B 1 72 ? 5.211 -27.125 8.578 1 97.5 72 ALA B O 1
ATOM 3907 N N . PHE B 1 73 ? 7.012 -26.125 7.758 1 97.31 73 PHE B N 1
ATOM 3908 C CA . PHE B 1 73 ? 6.816 -24.938 8.562 1 97.31 73 PHE B CA 1
ATOM 3909 C C . PHE B 1 73 ? 5.5 -24.25 8.211 1 97.31 73 PHE B C 1
ATOM 3911 O O . PHE B 1 73 ? 4.715 -23.906 9.094 1 97.31 73 PHE B O 1
ATOM 3918 N N . GLN B 1 74 ? 5.207 -24.078 6.918 1 97.5 74 GLN B N 1
ATOM 3919 C CA . GLN B 1 74 ? 3.963 -23.469 6.477 1 97.5 74 GLN B CA 1
ATOM 3920 C C . GLN B 1 74 ? 2.76 -24.328 6.836 1 97.5 74 GLN B C 1
ATOM 3922 O O . GLN B 1 74 ? 1.681 -23.812 7.137 1 97.5 74 GLN B O 1
ATOM 3927 N N . ALA B 1 75 ? 2.949 -25.641 6.793 1 96.56 75 ALA B N 1
ATOM 3928 C CA . ALA B 1 75 ? 1.879 -26.562 7.176 1 96.56 75 ALA B CA 1
ATOM 3929 C C . ALA B 1 75 ? 1.551 -26.438 8.664 1 96.56 75 ALA B C 1
ATOM 3931 O O . ALA B 1 75 ? 0.384 -26.5 9.055 1 96.56 75 ALA B O 1
ATOM 3932 N N . LEU B 1 76 ? 2.6 -26.25 9.453 1 96.12 76 LEU B N 1
ATOM 3933 C CA . LEU B 1 76 ? 2.391 -26.047 10.883 1 96.12 76 LEU B CA 1
ATOM 3934 C C . LEU B 1 76 ? 1.631 -24.75 11.148 1 96.12 76 LEU B C 1
ATOM 3936 O O . LEU B 1 76 ? 0.739 -24.719 12 1 96.12 76 LEU B O 1
ATOM 3940 N N . LEU B 1 77 ? 1.975 -23.75 10.406 1 95.75 77 LEU B N 1
ATOM 3941 C CA . LEU B 1 77 ? 1.297 -22.469 10.57 1 95.75 77 LEU B CA 1
ATOM 3942 C C . LEU B 1 77 ? -0.161 -22.562 10.125 1 95.75 77 LEU B C 1
ATOM 3944 O O . LEU B 1 77 ? -1.028 -21.891 10.688 1 95.75 77 LEU B O 1
ATOM 3948 N N . TYR B 1 78 ? -0.375 -23.375 9.188 1 93.94 78 TYR B N 1
ATOM 3949 C CA . TYR B 1 78 ? -1.729 -23.594 8.695 1 93.94 78 TYR B CA 1
ATOM 3950 C C . TYR B 1 78 ? -2.619 -24.188 9.781 1 93.94 78 TYR B C 1
ATOM 3952 O O . TYR B 1 78 ? -3.824 -23.922 9.82 1 93.94 78 TYR B O 1
ATOM 3960 N N . GLN B 1 79 ? -2.035 -24.891 10.688 1 92.38 79 GLN B N 1
ATOM 3961 C CA . GLN B 1 79 ? -2.789 -25.594 11.727 1 92.38 79 GLN B CA 1
ATOM 3962 C C . GLN B 1 79 ? -3.072 -24.672 12.914 1 92.38 79 GLN B C 1
ATOM 3964 O O . GLN B 1 79 ? -3.83 -25.031 13.812 1 92.38 79 GLN B O 1
ATOM 3969 N N . LEU B 1 80 ? -2.566 -23.5 12.867 1 91.12 80 LEU B N 1
ATOM 3970 C CA . LEU B 1 80 ? -2.812 -22.578 13.961 1 91.12 80 LEU B CA 1
ATOM 3971 C C . LEU B 1 80 ? -4.285 -22.172 14.023 1 91.12 80 LEU B C 1
ATOM 3973 O O . LEU B 1 80 ? -4.906 -21.922 12.984 1 91.12 80 LEU B O 1
ATOM 3977 N N . PRO B 1 81 ? -4.844 -22.141 15.227 1 88.19 81 PRO B N 1
ATOM 3978 C CA . PRO B 1 81 ? -6.266 -21.812 15.375 1 88.19 81 PRO B CA 1
ATOM 3979 C C . PRO B 1 81 ? -6.531 -20.312 15.312 1 88.19 81 PRO B C 1
ATOM 3981 O O . PRO B 1 81 ? -7.066 -19.734 16.266 1 88.19 81 PRO B O 1
ATOM 3984 N N . MET B 1 82 ? -6.059 -19.734 14.328 1 87.75 82 MET B N 1
ATOM 3985 C CA . MET B 1 82 ? -6.273 -18.312 14.086 1 87.75 82 MET B CA 1
ATOM 3986 C C . MET B 1 82 ? -7.008 -18.094 12.766 1 87.75 82 MET B C 1
ATOM 3988 O O . MET B 1 82 ? -6.945 -18.922 11.867 1 87.75 82 MET B O 1
ATOM 3992 N N . GLY B 1 83 ? -7.754 -17.078 12.734 1 83.69 83 GLY B N 1
ATOM 3993 C CA . GLY B 1 83 ? -8.453 -16.766 11.492 1 83.69 83 GLY B CA 1
ATOM 3994 C C . GLY B 1 83 ? -9.883 -17.266 11.469 1 83.69 83 GLY B C 1
ATOM 3995 O O . GLY B 1 83 ? -10.281 -18.062 12.328 1 83.69 83 GLY B O 1
ATOM 3996 N N . LYS B 1 84 ? -10.594 -16.922 10.484 1 86.38 84 LYS B N 1
ATOM 3997 C CA . LYS B 1 84 ? -12.008 -17.281 10.367 1 86.38 84 LYS B CA 1
ATOM 3998 C C . LYS B 1 84 ? -12.172 -18.562 9.555 1 86.38 84 LYS B C 1
ATOM 4000 O O . LYS B 1 84 ? -11.344 -18.875 8.695 1 86.38 84 LYS B O 1
ATOM 4005 N N . ILE B 1 85 ? -13.172 -19.328 9.914 1 89.38 85 ILE B N 1
ATOM 4006 C CA . ILE B 1 85 ? -13.539 -20.516 9.156 1 89.38 85 ILE B CA 1
ATOM 4007 C C . ILE B 1 85 ? -14.672 -20.188 8.188 1 89.38 85 ILE B C 1
ATOM 4009 O O . ILE B 1 85 ? -15.688 -19.609 8.578 1 89.38 85 ILE B O 1
ATOM 4013 N N . THR B 1 86 ? -14.391 -20.453 6.973 1 90 86 THR B N 1
ATOM 4014 C CA . THR B 1 86 ? -15.375 -20.156 5.941 1 90 86 THR B CA 1
ATOM 4015 C C . THR B 1 86 ? -15.719 -21.406 5.141 1 90 86 THR B C 1
ATOM 4017 O O . THR B 1 86 ? -14.914 -22.344 5.062 1 90 86 THR B O 1
ATOM 4020 N N . GLU B 1 87 ? -16.891 -21.328 4.582 1 91.25 87 GLU B N 1
ATOM 4021 C CA . GLU B 1 87 ? -17.328 -22.453 3.762 1 91.25 87 GLU B CA 1
ATOM 4022 C C . GLU B 1 87 ? -17.016 -22.219 2.287 1 91.25 87 GLU B C 1
ATOM 4024 O O . GLU B 1 87 ? -17.141 -21.094 1.799 1 91.25 87 GLU B O 1
ATOM 4029 N N . GLY B 1 88 ? -16.578 -23.25 1.663 1 89.56 88 GLY B N 1
ATOM 4030 C CA . GLY B 1 88 ? -16.297 -23.172 0.236 1 89.56 88 GLY B CA 1
ATOM 4031 C C . GLY B 1 88 ? -17.547 -23.266 -0.615 1 89.56 88 GLY B C 1
ATOM 4032 O O . GLY B 1 88 ? -18.672 -23.078 -0.117 1 89.56 88 GLY B O 1
ATOM 4033 N N . SER B 1 89 ? -17.375 -23.516 -1.894 1 86.06 89 SER B N 1
ATOM 4034 C CA . SER B 1 89 ? -18.484 -23.625 -2.842 1 86.06 89 SER B CA 1
ATOM 4035 C C . SER B 1 89 ? -19.219 -24.953 -2.684 1 86.06 89 SER B C 1
ATOM 4037 O O . SER B 1 89 ? -18.672 -25.906 -2.121 1 86.06 89 SER B O 1
ATOM 4039 N N . LEU B 1 90 ? -20.406 -24.922 -3.219 1 86.12 90 LEU B N 1
ATOM 4040 C CA . LEU B 1 90 ? -21.25 -26.109 -3.174 1 86.12 90 LEU B CA 1
ATOM 4041 C C . LEU B 1 90 ? -20.656 -27.219 -4.043 1 86.12 90 LEU B C 1
ATOM 4043 O O . LEU B 1 90 ? -20.281 -26.969 -5.191 1 86.12 90 LEU B O 1
ATOM 4047 N N . LEU B 1 91 ? -20.594 -28.391 -3.404 1 86.75 91 LEU B N 1
ATOM 4048 C CA . LEU B 1 91 ? -20.062 -29.547 -4.129 1 86.75 91 LEU B CA 1
ATOM 4049 C C . LEU B 1 91 ? -21.203 -30.344 -4.766 1 86.75 91 LEU B C 1
ATOM 4051 O O . LEU B 1 91 ? -22.375 -30 -4.613 1 86.75 91 LEU B O 1
ATOM 4055 N N . ARG B 1 92 ? -20.844 -31.328 -5.52 1 80.94 92 ARG B N 1
ATOM 4056 C CA . ARG B 1 92 ? -21.828 -32.156 -6.234 1 80.94 92 ARG B CA 1
ATOM 4057 C C . ARG B 1 92 ? -22.734 -32.875 -5.258 1 80.94 92 ARG B C 1
ATOM 4059 O O . ARG B 1 92 ? -23.922 -33.094 -5.551 1 80.94 92 ARG B O 1
ATOM 4066 N N . ASP B 1 93 ? -22.234 -33.219 -4.098 1 82.88 93 ASP B N 1
ATOM 4067 C CA . ASP B 1 93 ? -23.031 -33.938 -3.09 1 82.88 93 ASP B CA 1
ATOM 4068 C C . ASP B 1 93 ? -23.781 -32.938 -2.211 1 82.88 93 ASP B C 1
ATOM 4070 O O . ASP B 1 93 ? -24.344 -33.312 -1.176 1 82.88 93 ASP B O 1
ATOM 4074 N N . LYS B 1 94 ? -23.734 -31.656 -2.555 1 86.31 94 LYS B N 1
ATOM 4075 C CA . LYS B 1 94 ? -24.469 -30.578 -1.896 1 86.31 94 LYS B CA 1
ATOM 4076 C C . LYS B 1 94 ? -23.844 -30.219 -0.55 1 86.31 94 LYS B C 1
ATOM 4078 O O . LYS B 1 94 ? -24.453 -29.531 0.269 1 86.31 94 LYS B O 1
ATOM 4083 N N . SER B 1 95 ? -22.688 -30.828 -0.376 1 88.94 95 SER B N 1
ATOM 4084 C CA . SER B 1 95 ? -21.969 -30.453 0.837 1 88.94 95 SER B CA 1
ATOM 4085 C C . SER B 1 95 ? -21.016 -29.297 0.574 1 88.94 95 SER B C 1
ATOM 4087 O O . SER B 1 95 ? -20.781 -28.922 -0.578 1 88.94 95 SER B O 1
ATOM 4089 N N . ARG B 1 96 ? -20.594 -28.641 1.74 1 92.06 96 ARG B N 1
ATOM 4090 C CA . ARG B 1 96 ? -19.609 -27.578 1.664 1 92.06 96 ARG B CA 1
ATOM 4091 C C . ARG B 1 96 ? -18.391 -27.891 2.537 1 92.06 96 ARG B C 1
ATOM 4093 O O . ARG B 1 96 ? -18.547 -28.422 3.641 1 92.06 96 ARG B O 1
ATOM 4100 N N . LEU B 1 97 ? -17.297 -27.672 2.035 1 92.31 97 LEU B N 1
ATOM 4101 C CA . LEU B 1 97 ? -16.062 -27.875 2.799 1 92.31 97 LEU B CA 1
ATOM 4102 C C . LEU B 1 97 ? -15.711 -26.625 3.6 1 92.31 97 LEU B C 1
ATOM 4104 O O . LEU B 1 97 ? -15.984 -25.516 3.162 1 92.31 97 LEU B O 1
ATOM 4108 N N . GLN B 1 98 ? -15.109 -26.828 4.703 1 93.75 98 GLN B N 1
ATOM 4109 C CA . GLN B 1 98 ? -14.695 -25.734 5.562 1 93.75 98 GLN B CA 1
ATOM 4110 C C . GLN B 1 98 ? -13.203 -25.438 5.402 1 93.75 98 GLN B C 1
ATOM 4112 O O . GLN B 1 98 ? -12.398 -26.359 5.297 1 93.75 98 GLN B O 1
ATOM 4117 N N . TYR B 1 99 ? -12.93 -24.203 5.312 1 93.88 99 TYR B N 1
ATOM 4118 C CA . TYR B 1 99 ? -11.547 -23.75 5.16 1 93.88 99 TYR B CA 1
ATOM 4119 C C . TYR B 1 99 ? -11.18 -22.734 6.23 1 93.88 99 TYR B C 1
ATOM 4121 O O . TYR B 1 99 ? -11.961 -21.828 6.523 1 93.88 99 TYR B O 1
ATOM 4129 N N . ARG B 1 100 ? -10.094 -22.969 6.789 1 91.56 100 ARG B N 1
ATOM 4130 C CA . ARG B 1 100 ? -9.57 -21.969 7.723 1 91.56 100 ARG B CA 1
ATOM 4131 C C . ARG B 1 100 ? -8.742 -20.922 6.996 1 91.56 100 ARG B C 1
ATOM 4133 O O . ARG B 1 100 ? -7.793 -21.25 6.285 1 91.56 100 ARG B O 1
ATOM 4140 N N . LEU B 1 101 ? -9.062 -19.656 7.184 1 93 101 LEU B N 1
ATOM 4141 C CA . LEU B 1 101 ? -8.375 -18.547 6.531 1 93 101 LEU B CA 1
ATOM 4142 C C . LEU B 1 101 ? -7.336 -17.922 7.461 1 93 101 LEU B C 1
ATOM 4144 O O . LEU B 1 101 ? -7.66 -17.031 8.258 1 93 101 LEU B O 1
ATOM 4148 N N . ASN B 1 102 ? -6.062 -18.297 7.418 1 93.81 102 ASN B N 1
ATOM 4149 C CA . ASN B 1 102 ? -5.031 -17.734 8.273 1 93.81 102 ASN B CA 1
ATOM 4150 C C . ASN B 1 102 ? -3.74 -17.469 7.504 1 93.81 102 ASN B C 1
ATOM 4152 O O . ASN B 1 102 ? -2.654 -17.469 8.086 1 93.81 102 ASN B O 1
ATOM 4156 N N . GLY B 1 103 ? -3.883 -17.359 6.207 1 93.75 103 GLY B N 1
ATOM 4157 C CA . GLY B 1 103 ? -2.732 -17.109 5.355 1 93.75 103 GLY B CA 1
ATOM 4158 C C . GLY B 1 103 ? -2.014 -15.812 5.707 1 93.75 103 GLY B C 1
ATOM 4159 O O . GLY B 1 103 ? -0.784 -15.75 5.645 1 93.75 103 GLY B O 1
ATOM 4160 N N . PHE B 1 104 ? -2.691 -14.773 6.07 1 91.75 104 PHE B N 1
ATOM 4161 C CA . PHE B 1 104 ? -2.096 -13.484 6.41 1 91.75 104 PHE B CA 1
ATOM 4162 C C . PHE B 1 104 ? -1.255 -13.594 7.68 1 91.75 104 PHE B C 1
ATOM 4164 O O . PHE B 1 104 ? -0.179 -13 7.77 1 91.75 104 PHE B O 1
ATOM 4171 N N . TYR B 1 105 ? -1.745 -14.281 8.617 1 91.06 105 TYR B N 1
ATOM 4172 C CA . TYR B 1 105 ? -0.996 -14.508 9.852 1 91.06 105 TYR B CA 1
ATOM 4173 C C . TYR B 1 105 ? 0.27 -15.312 9.586 1 91.06 105 TYR B C 1
ATOM 4175 O O . TYR B 1 105 ? 1.323 -15.031 10.164 1 91.06 105 TYR B O 1
ATOM 4183 N N . ALA B 1 106 ? 0.081 -16.281 8.734 1 94.81 106 ALA B N 1
ATOM 4184 C CA . ALA B 1 106 ? 1.248 -17.062 8.359 1 94.81 106 ALA B CA 1
ATOM 4185 C C . ALA B 1 106 ? 2.322 -16.188 7.723 1 94.81 106 ALA B C 1
ATOM 4187 O O . ALA B 1 106 ? 3.516 -16.375 7.98 1 94.81 106 ALA B O 1
ATOM 4188 N N . MET B 1 107 ? 1.894 -15.32 6.922 1 94.62 107 MET B N 1
ATOM 4189 C CA . MET B 1 107 ? 2.83 -14.398 6.285 1 94.62 107 MET B CA 1
ATOM 4190 C C . MET B 1 107 ? 3.539 -13.539 7.328 1 94.62 107 MET B C 1
ATOM 4192 O O . MET B 1 107 ? 4.758 -13.359 7.27 1 94.62 107 MET B O 1
ATOM 4196 N N . LEU B 1 108 ? 2.834 -13 8.32 1 90.31 108 LEU B N 1
ATOM 4197 C CA . LEU B 1 108 ? 3.398 -12.133 9.352 1 90.31 108 LEU B CA 1
ATOM 4198 C C . LEU B 1 108 ? 4.41 -12.883 10.203 1 90.31 108 LEU B C 1
ATOM 4200 O O . LEU B 1 108 ? 5.5 -12.375 10.477 1 90.31 108 LEU B O 1
ATOM 4204 N N . ILE B 1 109 ? 4.012 -14.047 10.578 1 93.75 109 ILE B N 1
ATOM 4205 C CA . ILE B 1 109 ? 4.91 -14.852 11.398 1 93.75 109 ILE B CA 1
ATOM 4206 C C . ILE B 1 109 ? 6.168 -15.195 10.609 1 93.75 109 ILE B C 1
ATOM 4208 O O . ILE B 1 109 ? 7.277 -15.133 11.133 1 93.75 109 ILE B O 1
ATOM 4212 N N . THR B 1 110 ? 5.965 -15.539 9.352 1 95.12 110 THR B N 1
ATOM 4213 C CA . THR B 1 110 ? 7.105 -15.844 8.492 1 95.12 110 THR B CA 1
ATOM 4214 C C . THR B 1 110 ? 8.031 -14.633 8.383 1 95.12 110 THR B C 1
ATOM 4216 O O . THR B 1 110 ? 9.25 -14.773 8.5 1 95.12 110 THR B O 1
ATOM 4219 N N . ALA B 1 111 ? 7.48 -13.484 8.172 1 92 111 ALA B N 1
ATOM 4220 C CA . ALA B 1 111 ? 8.266 -12.258 8.047 1 92 111 ALA B CA 1
ATOM 4221 C C . ALA B 1 111 ? 9.047 -11.977 9.328 1 92 111 ALA B C 1
ATOM 4223 O O . ALA B 1 111 ? 10.234 -11.633 9.273 1 92 111 ALA B O 1
ATOM 4224 N N . LEU B 1 112 ? 8.43 -12.148 10.477 1 90.06 112 LEU B N 1
ATOM 4225 C CA . LEU B 1 112 ? 9.062 -11.898 11.766 1 90.06 112 LEU B CA 1
ATOM 4226 C C . LEU B 1 112 ? 10.195 -12.891 12.016 1 90.06 112 LEU B C 1
ATOM 4228 O O . LEU B 1 112 ? 11.273 -12.508 12.484 1 90.06 112 LEU B O 1
ATOM 4232 N N . MET B 1 113 ? 9.93 -14.078 11.672 1 91.94 113 MET B N 1
ATOM 4233 C CA . MET B 1 113 ? 10.945 -15.109 11.891 1 91.94 113 MET B CA 1
ATOM 4234 C C . MET B 1 113 ? 12.141 -14.898 10.969 1 91.94 113 MET B C 1
ATOM 4236 O O . MET B 1 113 ? 13.289 -15.055 11.391 1 91.94 113 MET B O 1
ATOM 4240 N N . LEU B 1 114 ? 11.883 -14.578 9.75 1 91.88 114 LEU B N 1
ATOM 4241 C CA . LEU B 1 114 ? 12.969 -14.312 8.82 1 91.88 114 LEU B CA 1
ATOM 4242 C C . LEU B 1 114 ? 13.75 -13.07 9.242 1 91.88 114 LEU B C 1
ATOM 4244 O O . LEU B 1 114 ? 14.984 -13.055 9.18 1 91.88 114 LEU B O 1
ATOM 4248 N N . GLY B 1 115 ? 13.039 -12.039 9.641 1 87.5 115 GLY B N 1
ATOM 4249 C CA . GLY B 1 115 ? 13.711 -10.852 10.148 1 87.5 115 GLY B CA 1
ATOM 4250 C C . GLY B 1 115 ? 14.609 -11.133 11.344 1 87.5 115 GLY B C 1
ATOM 4251 O O . GLY B 1 115 ? 15.766 -10.703 11.375 1 87.5 115 GLY B O 1
ATOM 4252 N N . ALA B 1 116 ? 14.055 -11.867 12.273 1 88.19 116 ALA B N 1
ATOM 4253 C CA . ALA B 1 116 ? 14.828 -12.25 13.453 1 88.19 116 ALA B CA 1
ATOM 4254 C C . ALA B 1 116 ? 16.016 -13.117 13.062 1 88.19 116 ALA B C 1
ATOM 4256 O O . ALA B 1 116 ? 17.094 -12.992 13.648 1 88.19 116 ALA B O 1
ATOM 4257 N N . GLY B 1 117 ? 15.781 -13.961 12.117 1 90.31 117 GLY B N 1
ATOM 4258 C CA . GLY B 1 117 ? 16.875 -14.789 11.633 1 90.31 117 GLY B CA 1
ATOM 4259 C C . GLY B 1 117 ? 18 -13.992 11.008 1 90.31 117 GLY B C 1
ATOM 4260 O O . GLY B 1 117 ? 19.172 -14.25 11.297 1 90.31 117 GLY B O 1
ATOM 4261 N N . VAL B 1 118 ? 17.656 -13.086 10.211 1 89.19 118 VAL B N 1
ATOM 4262 C CA . VAL B 1 118 ? 18.672 -12.273 9.555 1 89.19 118 VAL B CA 1
ATOM 4263 C C . VAL B 1 118 ? 19.438 -11.469 10.586 1 89.19 118 VAL B C 1
ATOM 4265 O O . VAL B 1 118 ? 20.672 -11.352 10.508 1 89.19 118 VAL B O 1
ATOM 4268 N N . VAL B 1 119 ? 18.781 -10.961 11.617 1 87.38 119 VAL B N 1
ATOM 4269 C CA . VAL B 1 119 ? 19.422 -10.234 12.703 1 87.38 119 VAL B CA 1
ATOM 4270 C C . VAL B 1 119 ? 20.359 -11.18 13.461 1 87.38 119 VAL B C 1
ATOM 4272 O O . VAL B 1 119 ? 21.438 -10.773 13.898 1 87.38 119 VAL B O 1
ATOM 4275 N N . GLY B 1 120 ? 19.953 -12.375 13.562 1 89.62 120 G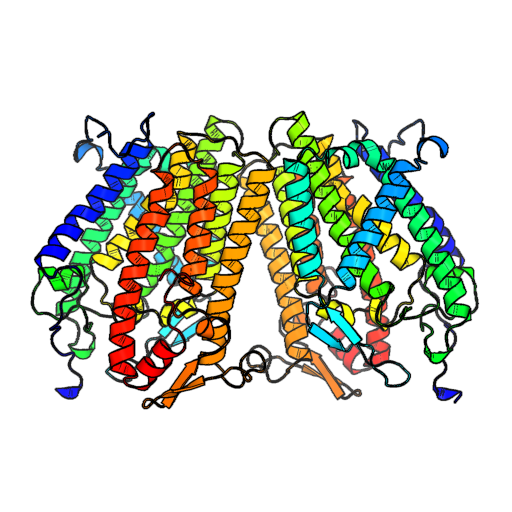LY B N 1
ATOM 4276 C CA . GLY B 1 120 ? 20.75 -13.375 14.258 1 89.62 120 GLY B CA 1
ATOM 4277 C C . GLY B 1 120 ? 21.844 -13.977 13.406 1 89.62 120 GLY B C 1
ATOM 4278 O O . GLY B 1 120 ? 22.609 -14.828 13.867 1 89.62 120 GLY B O 1
ATOM 4279 N N . GLY B 1 121 ? 21.922 -13.625 12.133 1 89.31 121 GLY B N 1
ATOM 4280 C CA . GLY B 1 121 ? 23.031 -14.07 11.305 1 89.31 121 GLY B CA 1
ATOM 4281 C C . GLY B 1 121 ? 22.625 -15.031 10.211 1 89.31 121 GLY B C 1
ATOM 4282 O O . GLY B 1 121 ? 23.469 -15.602 9.523 1 89.31 121 GLY B O 1
ATOM 4283 N N . LEU B 1 122 ? 21.312 -15.234 10.031 1 92.12 122 LEU B N 1
ATOM 4284 C CA . LEU B 1 122 ? 20.844 -16.094 8.945 1 92.12 122 LEU B CA 1
ATOM 4285 C C . LEU B 1 122 ? 21.25 -15.523 7.594 1 92.12 122 LEU B C 1
ATOM 4287 O O . LEU B 1 122 ? 21 -14.352 7.301 1 92.12 122 LEU B O 1
ATOM 4291 N N . ARG B 1 123 ? 21.922 -16.344 6.773 1 94.31 123 ARG B N 1
ATOM 4292 C CA . ARG B 1 123 ? 22.344 -15.93 5.434 1 94.31 123 ARG B CA 1
ATOM 4293 C C . ARG B 1 123 ? 21.234 -16.203 4.414 1 94.31 123 ARG B C 1
ATOM 4295 O O . ARG B 1 123 ? 21.25 -17.25 3.752 1 94.31 123 ARG B O 1
ATOM 4302 N N . LEU B 1 124 ? 20.438 -15.258 4.211 1 95.19 124 LEU B N 1
ATOM 4303 C CA . LEU B 1 124 ? 19.328 -15.414 3.271 1 95.19 124 LEU B CA 1
ATOM 4304 C C . LEU B 1 124 ? 19.844 -15.484 1.836 1 95.19 124 LEU B C 1
ATOM 4306 O O . LEU B 1 124 ? 19.172 -16.031 0.961 1 95.19 124 LEU B O 1
ATOM 4310 N N . SER B 1 125 ? 21.047 -14.984 1.579 1 96.38 125 SER B N 1
ATOM 4311 C CA . SER B 1 125 ? 21.656 -14.992 0.249 1 96.38 125 SER B CA 1
ATOM 4312 C C . SER B 1 125 ? 22 -16.422 -0.186 1 96.38 125 SER B C 1
ATOM 4314 O O . SER B 1 125 ? 22.297 -16.656 -1.358 1 96.38 125 SER B O 1
ATOM 4316 N N . TYR B 1 126 ? 21.953 -17.297 0.777 1 97.44 126 TYR B N 1
ATOM 4317 C CA . TYR B 1 126 ? 22.125 -18.703 0.475 1 97.44 126 TYR B CA 1
ATOM 4318 C C . TYR B 1 126 ? 21.156 -19.156 -0.604 1 97.44 126 TYR B C 1
ATOM 4320 O O . TYR B 1 126 ? 21.5 -20 -1.448 1 97.44 126 TYR B O 1
ATOM 4328 N N . ILE B 1 127 ? 19.984 -18.609 -0.62 1 97.88 127 ILE B N 1
ATOM 4329 C CA . ILE B 1 127 ? 18.953 -18.984 -1.569 1 97.88 127 ILE B CA 1
ATOM 4330 C C . ILE B 1 127 ? 19.391 -18.641 -2.988 1 97.88 127 ILE B C 1
ATOM 4332 O O . ILE B 1 127 ? 19.203 -19.438 -3.914 1 97.88 127 ILE B O 1
ATOM 4336 N N . TYR B 1 128 ? 19.984 -17.469 -3.133 1 97.56 128 TYR B N 1
ATOM 4337 C CA . TYR B 1 128 ? 20.5 -17.094 -4.445 1 97.56 128 TYR B CA 1
ATOM 4338 C C . TYR B 1 128 ? 21.609 -18.047 -4.891 1 97.56 128 TYR B C 1
ATOM 4340 O O . TYR B 1 128 ? 21.609 -18.5 -6.035 1 97.56 128 TYR B O 1
ATOM 4348 N N . ASP B 1 129 ? 22.469 -18.391 -3.969 1 97.25 129 ASP B N 1
ATOM 4349 C CA . ASP B 1 129 ? 23.641 -19.203 -4.285 1 97.25 129 ASP B CA 1
ATOM 4350 C C . ASP B 1 129 ? 23.219 -20.625 -4.645 1 97.25 129 ASP B C 1
ATOM 4352 O O . ASP B 1 129 ? 23.922 -21.312 -5.402 1 97.25 129 ASP B O 1
ATOM 4356 N N . HIS B 1 130 ? 22.109 -21.062 -4.133 1 97.88 130 HIS B N 1
ATOM 4357 C CA . HIS B 1 130 ? 21.656 -22.438 -4.359 1 97.88 130 HIS B CA 1
ATOM 4358 C C . HIS B 1 130 ? 20.312 -22.469 -5.07 1 97.88 130 HIS B C 1
ATOM 4360 O O . HIS B 1 130 ? 19.5 -23.375 -4.84 1 97.88 130 HIS B O 1
ATOM 4366 N N . ILE B 1 131 ? 20.031 -21.5 -5.836 1 97.94 131 ILE B N 1
ATOM 4367 C CA . ILE B 1 131 ? 18.688 -21.344 -6.398 1 97.94 131 ILE B CA 1
ATOM 4368 C C . ILE B 1 131 ? 18.359 -22.531 -7.309 1 97.94 131 ILE B C 1
ATOM 4370 O O . ILE B 1 131 ? 17.234 -23 -7.34 1 97.94 131 ILE B O 1
ATOM 4374 N N . LEU B 1 132 ? 19.375 -23.062 -8.07 1 97.62 132 LEU B N 1
ATOM 4375 C CA . LEU B 1 132 ? 19.125 -24.188 -8.961 1 97.62 132 LEU B CA 1
ATOM 4376 C C . LEU B 1 132 ? 18.859 -25.453 -8.164 1 97.62 132 LEU B C 1
ATOM 4378 O O . LEU B 1 132 ? 17.938 -26.219 -8.5 1 97.62 132 LEU B O 1
ATOM 4382 N N . GLN B 1 133 ? 19.578 -25.656 -7.133 1 98.31 133 GLN B N 1
ATOM 4383 C CA . GLN B 1 133 ? 19.391 -26.828 -6.281 1 98.31 133 GLN B CA 1
ATOM 4384 C C . GLN B 1 133 ? 18.047 -26.766 -5.551 1 98.31 133 GLN B C 1
ATOM 4386 O O . GLN B 1 133 ? 17.375 -27.781 -5.387 1 98.31 133 GLN B O 1
ATOM 4391 N N . LEU B 1 134 ? 17.703 -25.609 -5.133 1 98.56 134 LEU B N 1
ATOM 4392 C CA . LEU B 1 134 ? 16.422 -25.422 -4.457 1 98.56 134 LEU B CA 1
ATOM 4393 C C . LEU B 1 134 ? 15.258 -25.625 -5.43 1 98.56 134 LEU B C 1
ATOM 4395 O O . LEU B 1 134 ? 14.25 -26.25 -5.074 1 98.56 134 LEU B O 1
ATOM 4399 N N . ALA B 1 135 ? 15.414 -25.109 -6.66 1 98.38 135 ALA B N 1
ATOM 4400 C CA . ALA B 1 135 ? 14.391 -25.328 -7.68 1 98.38 135 ALA B CA 1
ATOM 4401 C C . ALA B 1 135 ? 14.234 -26.812 -7.992 1 98.38 135 ALA B C 1
ATOM 4403 O O . ALA B 1 135 ? 13.117 -27.297 -8.18 1 98.38 135 ALA B O 1
ATOM 4404 N N . PHE B 1 136 ? 15.359 -27.453 -8.047 1 98.19 136 PHE B N 1
ATOM 4405 C CA . PHE B 1 136 ? 15.328 -28.891 -8.289 1 98.19 136 PHE B CA 1
ATOM 4406 C C . PHE B 1 136 ? 14.641 -29.625 -7.145 1 98.19 136 PHE B C 1
ATOM 4408 O O . PHE B 1 136 ? 13.828 -30.516 -7.367 1 98.19 136 PHE B O 1
ATOM 4415 N N . ALA B 1 137 ? 14.992 -29.266 -5.957 1 98.38 137 ALA B N 1
ATOM 4416 C CA . ALA B 1 137 ? 14.359 -29.844 -4.777 1 98.38 137 ALA B CA 1
ATOM 4417 C C . ALA B 1 137 ? 12.852 -29.641 -4.801 1 98.38 137 ALA B C 1
ATOM 4419 O O . ALA B 1 137 ? 12.086 -30.547 -4.512 1 98.38 137 ALA B O 1
ATOM 4420 N N . ALA B 1 138 ? 12.414 -28.438 -5.121 1 98.5 138 ALA B N 1
ATOM 4421 C CA . ALA B 1 138 ? 10.984 -28.141 -5.203 1 98.5 138 ALA B CA 1
ATOM 4422 C C . ALA B 1 138 ? 10.305 -28.969 -6.289 1 98.5 138 ALA B C 1
ATOM 4424 O O . ALA B 1 138 ? 9.156 -29.391 -6.129 1 98.5 138 ALA B O 1
ATOM 4425 N N . SER B 1 139 ? 11.023 -29.156 -7.391 1 98.19 139 SER B N 1
ATOM 4426 C CA . SER B 1 139 ? 10.484 -29.969 -8.484 1 98.19 139 SER B CA 1
ATOM 4427 C C . SER B 1 139 ? 10.297 -31.422 -8.047 1 98.19 139 SER B C 1
ATOM 4429 O O . SER B 1 139 ? 9.266 -32.031 -8.352 1 98.19 139 SER B O 1
ATOM 4431 N N . VAL B 1 140 ? 11.273 -31.906 -7.355 1 97.75 140 VAL B N 1
ATOM 4432 C CA . VAL B 1 140 ? 11.188 -33.281 -6.855 1 97.75 140 VAL B CA 1
ATOM 4433 C C . VAL B 1 140 ? 10.008 -33.406 -5.887 1 97.75 140 VAL B C 1
ATOM 4435 O O . VAL B 1 140 ? 9.25 -34.375 -5.945 1 97.75 140 VAL B O 1
ATOM 4438 N N . LEU B 1 141 ? 9.898 -32.469 -5.07 1 98.12 141 LEU B N 1
ATOM 4439 C CA . LEU B 1 141 ? 8.789 -32.469 -4.117 1 98.12 141 LEU B CA 1
ATOM 4440 C C . LEU B 1 141 ? 7.449 -32.406 -4.84 1 98.12 141 LEU B C 1
ATOM 4442 O O . LEU B 1 141 ? 6.508 -33.094 -4.469 1 98.12 141 LEU B O 1
ATOM 4446 N N . ALA B 1 142 ? 7.328 -31.547 -5.844 1 98.25 142 ALA B N 1
ATOM 4447 C CA . ALA B 1 142 ? 6.082 -31.406 -6.602 1 98.25 142 ALA B CA 1
ATOM 4448 C C . ALA B 1 142 ? 5.723 -32.719 -7.309 1 98.25 142 ALA B C 1
ATOM 4450 O O . ALA B 1 142 ? 4.559 -33.094 -7.336 1 98.25 142 ALA B O 1
ATOM 4451 N N . PHE B 1 143 ? 6.738 -33.344 -7.852 1 97.81 143 PHE B N 1
ATOM 4452 C CA . PHE B 1 143 ? 6.516 -34.625 -8.508 1 97.81 143 PHE B CA 1
ATOM 4453 C C . PHE B 1 143 ? 6.082 -35.688 -7.5 1 97.81 143 PHE B C 1
ATOM 4455 O O . PHE B 1 143 ? 5.148 -36.438 -7.754 1 97.81 143 PHE B O 1
ATOM 4462 N N . GLY B 1 144 ? 6.793 -35.719 -6.402 1 97.75 144 GLY B N 1
ATOM 4463 C CA . GLY B 1 144 ? 6.422 -36.656 -5.348 1 97.75 144 GLY B CA 1
ATOM 4464 C C . GLY B 1 144 ? 5.016 -36.438 -4.828 1 97.75 144 GLY B C 1
ATOM 4465 O O . GLY B 1 144 ? 4.262 -37.406 -4.645 1 97.75 144 GLY B O 1
ATOM 4466 N N . LEU B 1 145 ? 4.656 -35.219 -4.617 1 97.69 145 LEU B N 1
ATOM 4467 C CA . LEU B 1 145 ? 3.311 -34.906 -4.16 1 97.69 145 LEU B CA 1
ATOM 4468 C C . LEU B 1 145 ? 2.27 -35.312 -5.188 1 97.69 145 LEU B C 1
ATOM 4470 O O . LEU B 1 145 ? 1.211 -35.844 -4.824 1 97.69 145 LEU B O 1
ATOM 4474 N N . SER B 1 146 ? 2.529 -35.094 -6.469 1 97.75 146 SER B N 1
ATOM 4475 C CA . SER B 1 146 ? 1.603 -35.438 -7.531 1 97.75 146 SER B CA 1
ATOM 4476 C C . SER B 1 146 ? 1.368 -36.969 -7.559 1 97.75 146 SER B C 1
ATOM 4478 O O . SER B 1 146 ? 0.246 -37.406 -7.789 1 97.75 146 SER B O 1
ATOM 4480 N N . VAL B 1 147 ? 2.385 -37.688 -7.309 1 97.5 147 VAL B N 1
ATOM 4481 C CA . VAL B 1 147 ? 2.266 -39.125 -7.266 1 97.5 147 VAL B CA 1
ATOM 4482 C C . VAL B 1 147 ? 1.393 -39.562 -6.082 1 97.5 147 VAL B C 1
ATOM 4484 O O . VAL B 1 147 ? 0.495 -40.375 -6.223 1 97.5 147 VAL B O 1
ATOM 4487 N N . LEU B 1 148 ? 1.634 -38.938 -4.992 1 96.69 148 LEU B N 1
ATOM 4488 C CA . LEU B 1 148 ? 0.848 -39.25 -3.801 1 96.69 148 LEU B CA 1
ATOM 4489 C C . LEU B 1 148 ? -0.62 -38.906 -4.016 1 96.69 148 LEU B C 1
ATOM 4491 O O . LEU B 1 148 ? -1.51 -39.656 -3.605 1 96.69 148 LEU B O 1
ATOM 4495 N N . LEU B 1 149 ? -0.862 -37.812 -4.664 1 96.94 149 LEU B N 1
ATOM 4496 C CA . LEU B 1 149 ? -2.225 -37.344 -4.918 1 96.94 149 LEU B CA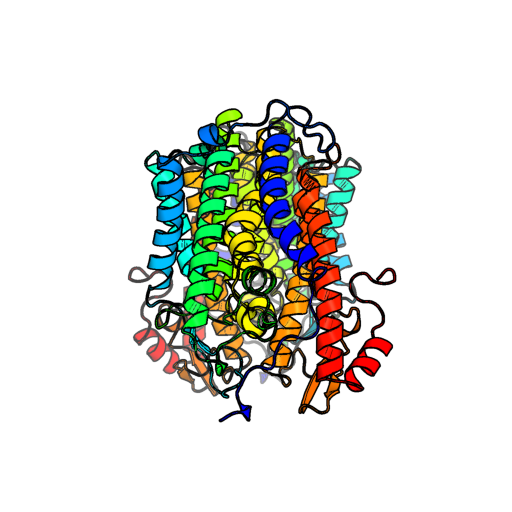 1
ATOM 4497 C C . LEU B 1 149 ? -2.949 -38.281 -5.867 1 96.94 149 LEU B C 1
ATOM 4499 O O . LEU B 1 149 ? -4.145 -38.562 -5.703 1 96.94 149 LEU B O 1
ATOM 4503 N N . TYR B 1 150 ? -2.23 -38.781 -6.844 1 95.69 150 TYR B N 1
ATOM 4504 C CA . TYR B 1 150 ? -2.832 -39.688 -7.793 1 95.69 150 TYR B CA 1
ATOM 4505 C C . TYR B 1 150 ? -3.246 -41 -7.102 1 95.69 150 TYR B C 1
ATOM 4507 O O . TYR B 1 150 ? -4.344 -41.5 -7.332 1 95.69 150 TYR B O 1
ATOM 4515 N N . PHE B 1 151 ? -2.451 -41.469 -6.234 1 94.44 151 PHE B N 1
ATOM 4516 C CA . PHE B 1 151 ? -2.758 -42.719 -5.523 1 94.44 151 PHE B CA 1
ATOM 4517 C C . PHE B 1 151 ? -3.852 -42.5 -4.488 1 94.44 151 PHE B C 1
ATOM 4519 O O . PHE B 1 151 ? -4.688 -43.375 -4.254 1 94.44 151 PHE B O 1
ATOM 4526 N N . LYS B 1 152 ? -3.807 -41.375 -3.908 1 94.31 152 LYS B N 1
ATOM 4527 C CA . LYS B 1 152 ? -4.863 -41.031 -2.953 1 94.31 152 LYS B CA 1
ATOM 4528 C C . LYS B 1 152 ? -6.223 -40.969 -3.639 1 94.31 152 LYS B C 1
ATOM 4530 O O . LYS B 1 152 ? -7.242 -41.344 -3.041 1 94.31 152 LYS B O 1
ATOM 4535 N N . ALA B 1 153 ? -6.254 -40.531 -4.816 1 92.75 153 ALA B N 1
ATOM 4536 C CA . ALA B 1 153 ? -7.496 -40.375 -5.562 1 92.75 153 ALA B CA 1
ATOM 4537 C C . ALA B 1 153 ? -8.148 -41.719 -5.855 1 92.75 153 ALA B C 1
ATOM 4539 O O . ALA B 1 153 ? -9.367 -41.781 -6.051 1 92.75 153 ALA B O 1
ATOM 4540 N N . VAL B 1 154 ? -7.332 -42.719 -5.871 1 86.56 154 VAL B N 1
ATOM 4541 C CA . VAL B 1 154 ? -7.852 -44.062 -6.121 1 86.56 154 VAL B CA 1
ATOM 4542 C C . VAL B 1 154 ? -8.727 -44.5 -4.949 1 86.56 154 VAL B C 1
ATOM 4544 O O . VAL B 1 154 ? -9.688 -45.25 -5.129 1 86.56 154 VAL B O 1
ATOM 4547 N N . LEU B 1 155 ? -8.445 -43.969 -3.791 1 88.88 155 LEU B N 1
ATOM 4548 C CA . LEU B 1 155 ? -9.188 -44.312 -2.586 1 88.88 155 LEU B CA 1
ATOM 4549 C C . LEU B 1 155 ? -10.32 -43.312 -2.334 1 88.88 155 LEU B C 1
ATOM 4551 O O . LEU B 1 155 ? -11.141 -43.531 -1.433 1 88.88 155 LEU B O 1
ATOM 4555 N N . ALA B 1 156 ? -10.422 -42.344 -3.127 1 88.94 156 ALA B N 1
ATOM 4556 C CA . ALA B 1 156 ? -11.43 -41.312 -2.922 1 88.94 156 ALA B CA 1
ATOM 4557 C C . ALA B 1 156 ? -12.781 -41.75 -3.484 1 88.94 156 ALA B C 1
ATOM 4559 O O . ALA B 1 156 ? -12.844 -42.469 -4.477 1 88.94 156 ALA B O 1
ATOM 4560 N N . PRO B 1 157 ? -13.797 -41.312 -2.764 1 87.75 157 PRO B N 1
ATOM 4561 C CA . PRO B 1 157 ? -15.125 -41.594 -3.322 1 87.75 157 PRO B CA 1
ATOM 4562 C C . PRO B 1 157 ? -15.336 -40.969 -4.695 1 87.75 157 PRO B C 1
ATOM 4564 O O . PRO B 1 157 ? -14.75 -39.906 -4.988 1 87.75 157 PRO B O 1
ATOM 4567 N N . GLU B 1 158 ? -16.141 -41.531 -5.484 1 87.44 158 GLU B N 1
ATOM 4568 C CA . GLU B 1 158 ? -16.375 -41.094 -6.855 1 87.44 158 GLU B CA 1
ATOM 4569 C C . GLU B 1 158 ? -17 -39.688 -6.883 1 87.44 158 GLU B C 1
ATOM 4571 O O . GLU B 1 158 ? -16.891 -38.969 -7.875 1 87.44 158 GLU B O 1
ATOM 4576 N N . THR B 1 159 ? -17.578 -39.344 -5.766 1 87.19 159 THR B N 1
ATOM 4577 C CA . THR B 1 159 ? -18.219 -38.031 -5.688 1 87.19 159 THR B CA 1
ATOM 4578 C C . THR B 1 159 ? -17.203 -36.938 -5.43 1 87.19 159 THR B C 1
ATOM 4580 O O . THR B 1 159 ? -17.484 -35.75 -5.625 1 87.19 159 THR B O 1
ATOM 4583 N N . ALA B 1 160 ? -16.031 -37.344 -5.059 1 90 160 ALA B N 1
ATOM 4584 C CA . ALA B 1 160 ? -15.023 -36.375 -4.676 1 90 160 ALA B CA 1
ATOM 4585 C C . ALA B 1 160 ? -14.023 -36.156 -5.809 1 90 160 ALA B C 1
ATOM 4587 O O . ALA B 1 160 ? -13.086 -35.344 -5.672 1 90 160 ALA B O 1
ATOM 4588 N N . LEU B 1 161 ? -14.266 -36.812 -6.93 1 91.56 161 LEU B N 1
ATOM 4589 C CA . LEU B 1 161 ? -13.344 -36.688 -8.055 1 91.56 161 LEU B CA 1
ATOM 4590 C C . LEU B 1 161 ? -13.578 -35.406 -8.828 1 91.56 161 LEU B C 1
ATOM 4592 O O . LEU B 1 161 ? -14.625 -34.75 -8.688 1 91.56 161 LEU B O 1
ATOM 4596 N N . ALA B 1 162 ? -12.594 -34.969 -9.562 1 92.56 162 ALA B N 1
ATOM 4597 C CA . ALA B 1 162 ? -12.664 -33.719 -10.305 1 92.56 162 ALA B CA 1
ATOM 4598 C C . ALA B 1 162 ? -13.242 -33.938 -11.703 1 92.56 162 ALA B C 1
ATOM 4600 O O . ALA B 1 162 ? -12.867 -34.875 -12.398 1 92.56 162 ALA B O 1
ATOM 4601 N N . PRO B 1 163 ? -14.07 -33.062 -12.055 1 87.38 163 PRO B N 1
ATOM 4602 C CA . PRO B 1 163 ? -14.664 -33.188 -13.391 1 87.38 163 PRO B CA 1
ATOM 4603 C C . PRO B 1 163 ? -13.633 -33.062 -14.508 1 87.38 163 PRO B C 1
ATOM 4605 O O . PRO B 1 163 ? -13.781 -33.688 -15.562 1 87.38 163 PRO B O 1
ATOM 4608 N N . SER B 1 164 ? -12.625 -32.344 -14.312 1 87.62 164 SER B N 1
ATOM 4609 C CA . SER B 1 164 ? -11.641 -32.094 -15.359 1 87.62 164 SER B CA 1
ATOM 4610 C C . SER B 1 164 ? -10.57 -33.156 -15.406 1 87.62 164 SER B C 1
ATOM 4612 O O . SER B 1 164 ? -9.844 -33.281 -16.391 1 87.62 164 SER B O 1
ATOM 4614 N N . GLY B 1 165 ? -10.492 -34 -14.383 1 91.56 165 GLY B N 1
ATOM 4615 C CA . GLY B 1 165 ? -9.43 -34.969 -14.297 1 91.56 165 GLY B CA 1
ATOM 4616 C C . GLY B 1 165 ? -9.938 -36.375 -14.125 1 91.56 165 GLY B C 1
ATOM 4617 O O . GLY B 1 165 ? -9.375 -37.156 -13.352 1 91.56 165 GLY B O 1
ATOM 4618 N N . ASN B 1 166 ? -11.078 -36.656 -14.711 1 93.19 166 ASN B N 1
ATOM 4619 C CA . ASN B 1 166 ? -11.664 -37.969 -14.672 1 93.19 166 ASN B CA 1
ATOM 4620 C C . ASN B 1 166 ? -11.828 -38.562 -16.078 1 93.19 166 ASN B C 1
ATOM 4622 O O . ASN B 1 166 ? -12.922 -39 -16.453 1 93.19 166 ASN B O 1
ATOM 4626 N N . SER B 1 167 ? -10.836 -38.625 -16.844 1 93.25 167 SER B N 1
ATOM 4627 C CA . SER B 1 167 ? -10.891 -39.062 -18.234 1 93.25 167 SER B CA 1
ATOM 4628 C C . SER B 1 167 ? -10.727 -40.562 -18.344 1 93.25 167 SER B C 1
ATOM 4630 O O . SER B 1 167 ? -11.141 -41.156 -19.328 1 93.25 167 SER B O 1
ATOM 4632 N N . GLY B 1 168 ? -10.07 -41.156 -17.422 1 92.06 168 GLY B N 1
ATOM 4633 C CA . GLY B 1 168 ? -9.734 -42.594 -17.5 1 92.06 168 GLY B CA 1
ATOM 4634 C C . GLY B 1 168 ? -8.305 -42.844 -17.953 1 92.06 168 GLY B C 1
ATOM 4635 O O . GLY B 1 168 ? -7.773 -43.938 -17.766 1 92.06 168 GLY B O 1
ATOM 4636 N N . ASN B 1 169 ? -7.723 -41.875 -18.562 1 95.25 169 ASN B N 1
ATOM 4637 C CA . ASN B 1 169 ? -6.312 -41.938 -18.938 1 95.25 169 ASN B CA 1
ATOM 4638 C C . ASN B 1 169 ? -5.402 -41.531 -17.781 1 95.25 169 ASN B C 1
ATOM 4640 O O . ASN B 1 169 ? -5.5 -40.406 -17.281 1 95.25 169 ASN B O 1
ATOM 4644 N N . PRO B 1 170 ? -4.492 -42.375 -17.375 1 94.62 170 PRO B N 1
ATOM 4645 C CA . PRO B 1 170 ? -3.678 -42.094 -16.188 1 94.62 170 PRO B CA 1
ATOM 4646 C C . PRO B 1 170 ? -2.777 -40.875 -16.375 1 94.62 170 PRO B C 1
ATOM 4648 O O . PRO B 1 170 ? -2.545 -40.125 -15.414 1 94.62 170 PRO B O 1
ATOM 4651 N N . VAL B 1 171 ? -2.258 -40.688 -17.562 1 96.31 171 VAL B N 1
ATOM 4652 C CA . VAL B 1 171 ? -1.354 -39.562 -17.812 1 96.31 171 VAL B CA 1
ATOM 4653 C C . VAL B 1 171 ? -2.119 -38.25 -17.703 1 96.31 171 VAL B C 1
ATOM 4655 O O . VAL B 1 171 ? -1.656 -37.312 -17.047 1 96.31 171 VAL B O 1
ATOM 4658 N N . TYR B 1 172 ? -3.193 -38.188 -18.297 1 96.94 172 TYR B N 1
ATOM 4659 C CA . TYR B 1 172 ? -4.02 -37 -18.281 1 96.94 172 TYR B CA 1
ATOM 4660 C C . TYR B 1 172 ? -4.543 -36.719 -16.875 1 96.94 172 TYR B C 1
ATOM 4662 O O . TYR B 1 172 ? -4.488 -35.562 -16.406 1 96.94 172 TYR B O 1
ATOM 4670 N N . ASP B 1 173 ? -5.02 -37.719 -16.219 1 96.12 173 ASP B N 1
ATOM 4671 C CA . ASP B 1 173 ? -5.586 -37.562 -14.883 1 96.12 173 ASP B CA 1
ATOM 4672 C C . ASP B 1 173 ? -4.5 -37.219 -13.859 1 96.12 173 ASP B C 1
ATOM 4674 O O . ASP B 1 173 ? -4.766 -36.562 -12.867 1 96.12 173 ASP B O 1
ATOM 4678 N N . PHE B 1 174 ? -3.322 -37.719 -14.125 1 96.75 174 PHE B N 1
ATOM 4679 C CA . PHE B 1 174 ? -2.178 -37.375 -13.297 1 96.75 174 PHE B CA 1
ATOM 4680 C C . PHE B 1 174 ? -1.852 -35.906 -13.406 1 96.75 174 PHE B C 1
ATOM 4682 O O . PHE B 1 174 ? -1.59 -35.25 -12.391 1 96.75 174 PHE B O 1
ATOM 4689 N N . PHE B 1 175 ? -1.881 -35.438 -14.594 1 97.44 175 PHE B N 1
ATOM 4690 C CA . PHE B 1 175 ? -1.548 -34.031 -14.859 1 97.44 175 PHE B CA 1
ATOM 4691 C C . PHE B 1 175 ? -2.619 -33.094 -14.305 1 97.44 175 PHE B C 1
ATOM 4693 O O . PHE B 1 175 ? -2.311 -32.156 -13.578 1 97.44 175 PHE B O 1
ATOM 4700 N N . MET B 1 176 ? -3.887 -33.344 -14.555 1 95.31 176 MET B N 1
ATOM 4701 C CA . MET B 1 176 ? -5.004 -32.5 -14.164 1 95.31 176 MET B CA 1
ATOM 4702 C C . MET B 1 176 ? -5.336 -32.656 -12.688 1 95.31 176 MET B C 1
ATOM 4704 O O . MET B 1 176 ? -5.738 -31.703 -12.023 1 95.31 176 MET B O 1
ATOM 4708 N N . GLY B 1 177 ? -5.176 -33.812 -12.203 1 95.12 177 GLY B N 1
ATOM 4709 C CA . GLY B 1 177 ? -5.621 -34.156 -10.859 1 95.12 177 GLY B CA 1
ATOM 4710 C C . GLY B 1 177 ? -6.918 -34.938 -10.836 1 95.12 177 GLY B C 1
ATOM 4711 O O . GLY B 1 177 ? -7.898 -34.531 -11.469 1 95.12 177 GLY B O 1
ATOM 4712 N N . HIS B 1 178 ? -6.906 -35.906 -10.117 1 92.38 178 HIS B N 1
ATOM 4713 C CA . HIS B 1 178 ? -8.047 -36.812 -10.117 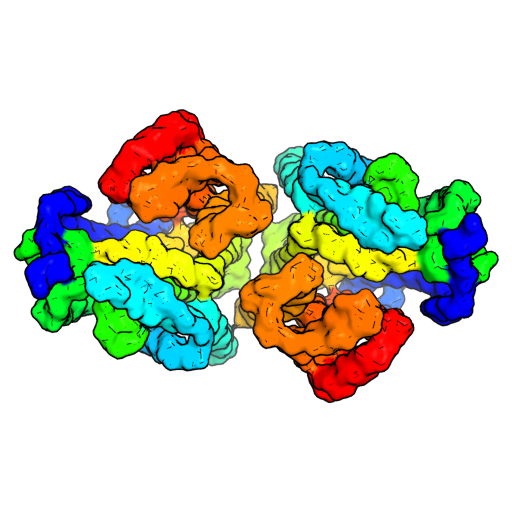1 92.38 178 HIS B CA 1
ATOM 4714 C C . HIS B 1 178 ? -9.016 -36.469 -8.992 1 92.38 178 HIS B C 1
ATOM 4716 O O . HIS B 1 178 ? -10.227 -36.688 -9.133 1 92.38 178 HIS B O 1
ATOM 4722 N N . GLU B 1 179 ? -8.5 -36.094 -7.93 1 94.44 179 GLU B N 1
ATOM 4723 C CA . GLU B 1 179 ? -9.352 -35.656 -6.824 1 94.44 179 GLU B CA 1
ATOM 4724 C C . GLU B 1 179 ? -9.531 -34.156 -6.836 1 94.44 179 GLU B C 1
ATOM 4726 O O . GLU B 1 179 ? -8.586 -33.406 -7.109 1 94.44 179 GLU B O 1
ATOM 4731 N N . LEU B 1 180 ? -10.688 -33.688 -6.496 1 94.12 180 LEU B N 1
ATOM 4732 C CA . LEU B 1 180 ? -11 -32.281 -6.566 1 94.12 180 LEU B CA 1
ATOM 4733 C C . LEU B 1 180 ? -10.336 -31.516 -5.43 1 94.12 180 LEU B C 1
ATOM 4735 O O . LEU B 1 180 ? -9.594 -30.562 -5.664 1 94.12 180 LEU B O 1
ATOM 4739 N N . ASN B 1 181 ? -10.578 -31.891 -4.219 1 95.06 181 ASN B N 1
ATOM 4740 C CA . ASN B 1 181 ? -10.008 -31.25 -3.035 1 95.06 181 ASN B CA 1
ATOM 4741 C C . ASN B 1 181 ? -9.492 -32.281 -2.039 1 95.06 181 ASN B C 1
ATOM 4743 O O . ASN B 1 181 ? -10.133 -32.531 -1.02 1 95.06 181 ASN B O 1
ATOM 4747 N N . PRO B 1 182 ? -8.289 -32.812 -2.332 1 95.44 182 PRO B N 1
ATOM 4748 C CA . PRO B 1 182 ? -7.727 -33.781 -1.405 1 95.44 182 PRO B CA 1
ATOM 4749 C C . PRO B 1 182 ? -7.445 -33.219 -0.023 1 95.44 182 PRO B C 1
ATOM 4751 O O . PRO B 1 182 ? -6.762 -32.188 0.094 1 95.44 182 PRO B O 1
ATOM 4754 N N . ARG B 1 183 ? -7.961 -33.906 0.956 1 93.25 183 ARG B N 1
ATOM 4755 C CA . ARG B 1 183 ? -7.887 -33.375 2.314 1 93.25 183 ARG B CA 1
ATOM 4756 C C . ARG B 1 183 ? -7.41 -34.438 3.291 1 93.25 183 ARG B C 1
ATOM 4758 O O . ARG B 1 183 ? -7.582 -35.625 3.041 1 93.25 183 ARG B O 1
ATOM 4765 N N . LEU B 1 184 ? -6.668 -34.062 4.25 1 88.81 184 LEU B N 1
ATOM 4766 C CA . LEU B 1 184 ? -6.387 -34.812 5.465 1 88.81 184 LEU B CA 1
ATOM 4767 C C . LEU B 1 184 ? -7.027 -34.156 6.68 1 88.81 184 LEU B C 1
ATOM 4769 O O . LEU B 1 184 ? -6.434 -33.281 7.297 1 88.81 184 LEU B O 1
ATOM 4773 N N . GLY B 1 185 ? -8.281 -34.531 7 1 82.81 185 GLY B N 1
ATOM 4774 C CA . GLY B 1 185 ? -9.055 -33.812 7.992 1 82.81 185 GLY B CA 1
ATOM 4775 C C . GLY B 1 185 ? -9.469 -32.438 7.527 1 82.81 185 GLY B C 1
ATOM 4776 O O . GLY B 1 185 ? -10.078 -32.281 6.461 1 82.81 185 GLY B O 1
ATOM 4777 N N . LEU B 1 186 ? -9.016 -31.5 8.234 1 83.5 186 LEU B N 1
ATOM 4778 C CA . LEU B 1 186 ? -9.375 -30.125 7.883 1 83.5 186 LEU B CA 1
ATOM 4779 C C . LEU B 1 186 ? -8.281 -29.484 7.027 1 83.5 186 LEU B C 1
ATOM 4781 O O . LEU B 1 186 ? -8.469 -28.375 6.504 1 83.5 186 LEU B O 1
ATOM 4785 N N . PHE B 1 187 ? -7.289 -30.281 6.789 1 92 187 PHE B N 1
ATOM 4786 C CA . PHE B 1 187 ? -6.172 -29.781 5.996 1 92 187 PHE B CA 1
ATOM 4787 C C . PHE B 1 187 ? -6.395 -30.047 4.512 1 92 187 PHE B C 1
ATOM 4789 O O . PHE B 1 187 ? -6.316 -31.188 4.062 1 92 187 PHE B O 1
ATOM 4796 N N . ASP B 1 188 ? -6.695 -28.984 3.836 1 95 188 ASP B N 1
ATOM 4797 C CA . ASP B 1 188 ? -6.867 -29.078 2.391 1 95 188 ASP B CA 1
ATOM 4798 C C . ASP B 1 188 ? -5.547 -28.844 1.664 1 95 188 ASP B C 1
ATOM 4800 O O . ASP B 1 188 ? -5.012 -27.734 1.676 1 95 188 ASP B O 1
ATOM 4804 N N . LEU B 1 189 ? -5.031 -29.828 0.974 1 95.88 189 LEU B N 1
ATOM 4805 C CA . LEU B 1 189 ? -3.715 -29.781 0.352 1 95.88 189 LEU B CA 1
ATOM 4806 C C . LEU B 1 189 ? -3.693 -28.766 -0.793 1 95.88 189 LEU B C 1
ATOM 4808 O O . LEU B 1 189 ? -2.703 -28.062 -0.982 1 95.88 189 LEU B O 1
ATOM 4812 N N . LYS B 1 190 ? -4.754 -28.766 -1.559 1 96.06 190 LYS B N 1
ATOM 4813 C CA . LYS B 1 190 ? -4.824 -27.859 -2.701 1 96.06 190 LYS B CA 1
ATOM 4814 C C . LYS B 1 190 ? -4.891 -26.406 -2.246 1 96.06 190 LYS B C 1
ATOM 4816 O O . LYS B 1 190 ? -4.137 -25.562 -2.732 1 96.06 190 LYS B O 1
ATOM 4821 N N . PHE B 1 191 ? -5.75 -26.094 -1.311 1 95.5 191 PHE B N 1
ATOM 4822 C CA . PHE B 1 191 ? -5.902 -24.75 -0.756 1 95.5 191 PHE B CA 1
ATOM 4823 C C . PHE B 1 191 ? -4.602 -24.281 -0.112 1 95.5 191 PHE B C 1
ATOM 4825 O O . PHE B 1 191 ? -4.203 -23.125 -0.272 1 95.5 191 PHE B O 1
ATOM 4832 N N . PHE B 1 192 ? -3.98 -25.172 0.501 1 96.06 192 PHE B N 1
ATOM 4833 C CA . PHE B 1 192 ? -2.715 -24.906 1.172 1 96.06 192 PHE B CA 1
ATOM 4834 C C . PHE B 1 192 ? -1.634 -24.531 0.162 1 96.06 192 PHE B C 1
ATOM 4836 O O . PHE B 1 192 ? -0.945 -23.531 0.322 1 96.06 192 PHE B O 1
ATOM 4843 N N . CYS B 1 193 ? -1.524 -25.25 -0.901 1 95.94 193 CYS B N 1
ATOM 4844 C CA . CYS B 1 193 ? -0.45 -25.062 -1.87 1 95.94 193 CYS B CA 1
ATOM 4845 C C . CYS B 1 193 ? -0.707 -23.844 -2.744 1 95.94 193 CYS B C 1
ATOM 4847 O O . CYS B 1 193 ? 0.229 -23.25 -3.291 1 95.94 193 CYS B O 1
ATOM 4849 N N . GLU B 1 194 ? -1.865 -23.453 -2.811 1 93.06 194 GLU B N 1
ATOM 4850 C CA . GLU B 1 194 ? -2.219 -22.359 -3.701 1 93.06 194 GLU B CA 1
ATOM 4851 C C . GLU B 1 194 ? -1.65 -21.031 -3.195 1 93.06 194 GLU B C 1
ATOM 4853 O O . GLU B 1 194 ? -1.202 -20.203 -3.986 1 93.06 194 GLU B O 1
ATOM 4858 N N . LEU B 1 195 ? -1.604 -20.781 -1.883 1 91.19 195 LEU B N 1
ATOM 4859 C CA . LEU B 1 195 ? -1.245 -19.438 -1.423 1 91.19 195 LEU B CA 1
ATOM 4860 C C . LEU B 1 195 ? -0.083 -19.5 -0.437 1 91.19 195 LEU B C 1
ATOM 4862 O O . LEU B 1 195 ? 0.503 -18.469 -0.102 1 91.19 195 LEU B O 1
ATOM 4866 N N . ARG B 1 196 ? 0.346 -20.594 0.038 1 93.81 196 ARG B N 1
ATOM 4867 C CA . ARG B 1 196 ? 1.275 -20.562 1.162 1 93.81 196 ARG B CA 1
ATOM 4868 C C . ARG B 1 196 ? 2.689 -20.922 0.716 1 93.81 196 ARG B C 1
ATOM 4870 O O . ARG B 1 196 ? 3.49 -20.031 0.405 1 93.81 196 ARG B O 1
ATOM 4877 N N . PRO B 1 197 ? 2.963 -22.141 0.459 1 94.31 197 PRO B N 1
ATOM 4878 C CA . PRO B 1 197 ? 4.379 -22.406 0.196 1 94.31 197 PRO B CA 1
ATOM 4879 C C . PRO B 1 197 ? 4.875 -21.734 -1.084 1 94.31 197 PRO B C 1
ATOM 4881 O O . PRO B 1 197 ? 6.004 -21.234 -1.131 1 94.31 197 PRO B O 1
ATOM 4884 N N . GLY B 1 198 ? 4.062 -21.75 -2.092 1 94.44 198 GLY B N 1
ATOM 4885 C CA . GLY B 1 198 ? 4.492 -21.188 -3.365 1 94.44 198 GLY B CA 1
ATOM 4886 C C . GLY B 1 198 ? 4.512 -19.672 -3.385 1 94.44 198 GLY B C 1
ATOM 4887 O O . GLY B 1 198 ? 5.547 -19.062 -3.676 1 94.44 198 GLY B O 1
ATOM 4888 N N . LEU B 1 199 ? 3.461 -19.078 -3.018 1 95.75 199 LEU B N 1
ATOM 4889 C CA . LEU B 1 199 ? 3.338 -17.625 -3.07 1 95.75 199 LEU B CA 1
ATOM 4890 C C . LEU B 1 199 ? 4.242 -16.969 -2.033 1 95.75 199 LEU B C 1
ATOM 4892 O O . LEU B 1 199 ? 4.961 -16.016 -2.348 1 95.75 199 LEU B O 1
ATOM 4896 N N . LEU B 1 200 ? 4.227 -17.453 -0.834 1 96.62 200 LEU B N 1
ATOM 4897 C CA . LEU B 1 200 ? 5.125 -16.922 0.185 1 96.62 200 LEU B CA 1
ATOM 4898 C C . LEU B 1 200 ? 6.578 -17.25 -0.151 1 96.62 200 LEU B C 1
ATOM 4900 O O . LEU B 1 200 ? 7.48 -16.469 0.172 1 96.62 200 LEU B O 1
ATOM 4904 N N . GLY B 1 201 ? 6.73 -18.391 -0.775 1 97.12 201 GLY B N 1
ATOM 4905 C CA . GLY B 1 201 ? 8.062 -18.719 -1.256 1 97.12 201 GLY B CA 1
ATOM 4906 C C . GLY B 1 201 ? 8.594 -17.734 -2.268 1 97.12 201 GLY B C 1
ATOM 4907 O O . GLY B 1 201 ? 9.789 -17.406 -2.258 1 97.12 201 GLY B O 1
ATOM 4908 N N . TRP B 1 202 ? 7.676 -17.297 -3.137 1 97.75 202 TRP B N 1
ATOM 4909 C CA . TRP B 1 202 ? 8 -16.25 -4.094 1 97.75 202 TRP B CA 1
ATOM 4910 C C . TRP B 1 202 ? 8.523 -15.008 -3.377 1 97.75 202 TRP B C 1
ATOM 4912 O O . TRP B 1 202 ? 9.57 -14.469 -3.738 1 97.75 202 TRP B O 1
ATOM 4922 N N . ALA B 1 203 ? 7.949 -14.594 -2.295 1 96.75 203 ALA B N 1
ATOM 4923 C CA . ALA B 1 203 ? 8.359 -13.422 -1.524 1 96.75 203 ALA B CA 1
ATOM 4924 C C . ALA B 1 203 ? 9.703 -13.656 -0.845 1 96.75 203 ALA B C 1
ATOM 4926 O O . ALA B 1 203 ? 10.547 -12.758 -0.798 1 96.75 203 ALA B O 1
ATOM 4927 N N . VAL B 1 204 ? 9.867 -14.812 -0.343 1 97.06 204 VAL B N 1
ATOM 4928 C CA . VAL B 1 204 ? 11.102 -15.133 0.362 1 97.06 204 VAL B CA 1
ATOM 4929 C C . VAL B 1 204 ? 12.273 -15.125 -0.617 1 97.06 204 VAL B C 1
ATOM 4931 O O . VAL B 1 204 ? 13.344 -14.602 -0.309 1 97.06 204 VAL B O 1
ATOM 4934 N N . ILE B 1 205 ? 12.047 -15.688 -1.756 1 98.19 205 ILE B N 1
ATOM 4935 C CA . ILE B 1 205 ? 13.094 -15.703 -2.771 1 98.19 205 ILE B CA 1
ATOM 4936 C C . ILE B 1 205 ? 13.414 -14.273 -3.201 1 98.19 205 ILE B C 1
ATOM 4938 O O . ILE B 1 205 ? 14.578 -13.898 -3.32 1 98.19 205 ILE B O 1
ATOM 4942 N N . ASN B 1 206 ? 12.375 -13.469 -3.402 1 98 206 ASN B N 1
ATOM 4943 C CA . ASN B 1 206 ? 12.57 -12.055 -3.723 1 98 206 ASN B CA 1
ATOM 4944 C C . ASN B 1 206 ? 13.406 -11.352 -2.66 1 98 206 ASN B C 1
ATOM 4946 O O . ASN B 1 206 ? 14.336 -10.609 -2.988 1 98 206 ASN B O 1
ATOM 4950 N N . MET B 1 207 ? 13.117 -11.633 -1.456 1 96.06 207 MET B N 1
ATOM 4951 C CA . MET B 1 207 ? 13.867 -11.016 -0.362 1 96.06 207 MET B CA 1
ATOM 4952 C C . MET B 1 207 ? 15.312 -11.484 -0.361 1 96.06 207 MET B C 1
ATOM 4954 O O . MET B 1 207 ? 16.219 -10.703 -0.077 1 96.06 207 MET B O 1
ATOM 4958 N N . ALA B 1 208 ? 15.492 -12.703 -0.655 1 97.69 208 ALA B N 1
ATOM 4959 C CA . ALA B 1 208 ? 16.844 -13.25 -0.733 1 97.69 208 ALA B CA 1
ATOM 4960 C C . ALA B 1 208 ? 17.656 -12.555 -1.824 1 97.69 208 ALA B C 1
ATOM 4962 O O . ALA B 1 208 ? 18.844 -12.305 -1.653 1 97.69 208 ALA B O 1
ATOM 4963 N N . MET B 1 209 ? 17.031 -12.273 -2.934 1 98.12 209 MET B N 1
ATOM 4964 C CA . MET B 1 209 ? 17.703 -11.57 -4.02 1 98.12 209 MET B CA 1
ATOM 4965 C C . MET B 1 209 ? 18.062 -10.148 -3.604 1 98.12 209 MET B C 1
ATOM 4967 O O . MET B 1 209 ? 19.156 -9.656 -3.928 1 98.12 209 MET B O 1
ATOM 4971 N N . LEU B 1 210 ? 17.156 -9.539 -2.906 1 96.56 210 LEU B N 1
ATOM 4972 C CA . LEU B 1 210 ? 17.406 -8.203 -2.395 1 96.56 210 LEU B CA 1
ATOM 4973 C C . LEU B 1 210 ? 18.594 -8.195 -1.437 1 96.56 210 LEU B C 1
ATOM 4975 O O . LEU B 1 210 ? 19.469 -7.328 -1.52 1 96.56 210 LEU B O 1
ATOM 4979 N N . VAL B 1 211 ? 18.672 -9.156 -0.577 1 95.5 211 VAL B N 1
ATOM 4980 C CA . VAL B 1 211 ? 19.766 -9.281 0.384 1 95.5 211 VAL B CA 1
ATOM 4981 C C . VAL B 1 211 ? 21.078 -9.531 -0.354 1 95.5 211 VAL B C 1
ATOM 4983 O O . VAL B 1 211 ? 22.094 -8.922 -0.04 1 95.5 211 VAL B O 1
ATOM 4986 N N . LYS B 1 212 ? 21.016 -10.367 -1.334 1 96.94 212 LYS B N 1
ATOM 4987 C CA . LYS B 1 212 ? 22.219 -10.672 -2.096 1 96.94 212 LYS B CA 1
ATOM 4988 C C . LYS B 1 212 ? 22.75 -9.438 -2.809 1 96.94 212 LYS B C 1
ATOM 4990 O O . LYS B 1 212 ? 23.953 -9.164 -2.779 1 96.94 212 LYS B O 1
ATOM 4995 N N . GLU B 1 213 ? 21.875 -8.742 -3.426 1 96.25 213 GLU B N 1
ATOM 4996 C CA . GLU B 1 213 ? 22.297 -7.512 -4.09 1 96.25 213 GLU B CA 1
ATOM 4997 C C . GLU B 1 213 ? 22.922 -6.531 -3.098 1 96.25 213 GLU B C 1
ATOM 4999 O O . GLU B 1 213 ? 23.922 -5.879 -3.404 1 96.25 213 GLU B O 1
ATOM 5004 N N . THR B 1 214 ? 22.344 -6.43 -1.957 1 93 214 THR B N 1
ATOM 5005 C CA . THR B 1 214 ? 22.844 -5.531 -0.922 1 93 214 THR B CA 1
ATOM 5006 C C . THR B 1 214 ? 24.25 -5.953 -0.474 1 93 214 THR B C 1
ATOM 5008 O O . THR B 1 214 ? 25.109 -5.105 -0.227 1 93 214 THR B O 1
ATOM 5011 N N . GLU B 1 215 ? 24.422 -7.219 -0.341 1 93.56 215 GLU B N 1
ATOM 5012 C CA . GLU B 1 215 ? 25.734 -7.734 0.019 1 93.56 215 GLU B CA 1
ATOM 5013 C C . GLU B 1 215 ? 26.766 -7.402 -1.051 1 93.56 215 GLU B C 1
ATOM 5015 O O . GLU B 1 215 ? 27.922 -7.082 -0.732 1 93.56 215 GLU B O 1
ATOM 5020 N N . LEU B 1 216 ? 26.391 -7.418 -2.277 1 94.31 216 LEU B N 1
ATOM 5021 C CA . LEU B 1 216 ? 27.297 -7.223 -3.398 1 94.31 216 LEU B CA 1
ATOM 5022 C C . LEU B 1 216 ? 27.562 -5.738 -3.625 1 94.31 216 LEU B C 1
ATOM 5024 O O . LEU B 1 216 ? 28.688 -5.355 -3.979 1 94.31 216 LEU B O 1
ATOM 5028 N N . ARG B 1 217 ? 26.578 -4.938 -3.35 1 92.12 217 ARG B N 1
ATOM 5029 C CA . ARG B 1 217 ? 26.703 -3.553 -3.789 1 92.12 217 ARG B CA 1
ATOM 5030 C C . ARG B 1 217 ? 26.547 -2.592 -2.613 1 92.12 217 ARG B C 1
ATOM 5032 O O . ARG B 1 217 ? 26.641 -1.374 -2.785 1 92.12 217 ARG B O 1
ATOM 5039 N N . GLY B 1 218 ? 26.266 -3.076 -1.44 1 87 218 GLY B N 1
ATOM 5040 C CA . GLY B 1 218 ? 26.219 -2.248 -0.247 1 87 218 GLY B CA 1
ATOM 5041 C C . GLY B 1 218 ? 24.812 -1.797 0.098 1 87 218 GLY B C 1
ATOM 5042 O O . GLY B 1 218 ? 24.5 -1.569 1.269 1 87 218 GLY B O 1
ATOM 5043 N N . SER B 1 219 ? 24.016 -1.528 -0.966 1 88.38 219 SER B N 1
ATOM 5044 C CA . SER B 1 219 ? 22.625 -1.13 -0.784 1 88.38 219 SER B CA 1
ATOM 5045 C C . SER B 1 219 ? 21.75 -1.662 -1.91 1 88.38 219 SER B C 1
ATOM 5047 O O . SER B 1 219 ? 22.234 -1.935 -3.01 1 88.38 219 SER B O 1
ATOM 5049 N N . PRO B 1 220 ? 20.484 -1.89 -1.52 1 91.62 220 PRO B N 1
ATOM 5050 C CA . PRO B 1 220 ? 19.609 -2.316 -2.609 1 91.62 220 PRO B CA 1
ATOM 5051 C C . PRO B 1 220 ? 19.328 -1.201 -3.613 1 91.62 220 PRO B C 1
ATOM 5053 O O . PRO B 1 220 ? 19.219 -0.034 -3.227 1 91.62 220 PRO B O 1
ATOM 5056 N N . SER B 1 221 ? 19.266 -1.548 -4.875 1 94 221 SER B N 1
ATOM 5057 C CA . SER B 1 221 ? 18.969 -0.583 -5.93 1 94 221 SER B CA 1
ATOM 5058 C C . SER B 1 221 ? 17.484 -0.221 -5.941 1 94 221 SER B C 1
ATOM 5060 O O . SER B 1 221 ? 16.656 -0.95 -5.391 1 94 221 SER B O 1
ATOM 5062 N N . LEU B 1 222 ? 17.188 0.912 -6.523 1 93.56 222 LEU B N 1
ATOM 5063 C CA . LEU B 1 222 ? 15.805 1.344 -6.66 1 93.56 222 LEU B CA 1
ATOM 5064 C C . LEU B 1 222 ? 15 0.333 -7.469 1 93.56 222 LEU B C 1
ATOM 5066 O O . LEU B 1 222 ? 13.844 0.054 -7.145 1 93.56 222 LEU B O 1
ATOM 5070 N N . ALA B 1 223 ? 15.578 -0.235 -8.5 1 96.62 223 ALA B N 1
ATOM 5071 C CA . ALA B 1 223 ? 14.914 -1.235 -9.328 1 96.62 223 ALA B CA 1
ATOM 5072 C C . ALA B 1 223 ? 14.531 -2.463 -8.508 1 96.62 223 ALA B C 1
ATOM 5074 O O . ALA B 1 223 ? 13.391 -2.932 -8.57 1 96.62 223 ALA B O 1
ATOM 5075 N N . MET B 1 224 ? 15.469 -2.955 -7.707 1 97 224 MET B N 1
ATOM 5076 C CA . MET B 1 224 ? 15.242 -4.117 -6.852 1 97 224 MET B CA 1
ATOM 5077 C C . MET B 1 224 ? 14.148 -3.838 -5.832 1 97 224 MET B C 1
ATOM 5079 O O . MET B 1 224 ? 13.273 -4.676 -5.609 1 97 224 MET B O 1
ATOM 5083 N N . ILE B 1 225 ? 14.164 -2.648 -5.281 1 95.38 225 ILE B N 1
ATOM 5084 C CA . ILE B 1 225 ? 13.18 -2.266 -4.277 1 95.38 225 ILE B CA 1
ATOM 5085 C C . ILE B 1 225 ? 11.789 -2.225 -4.906 1 95.38 225 ILE B C 1
ATOM 5087 O O . ILE B 1 225 ? 10.82 -2.725 -4.328 1 95.38 225 ILE B O 1
ATOM 5091 N N . LEU B 1 226 ? 11.68 -1.65 -6.062 1 96.62 226 LEU B N 1
ATOM 5092 C CA . LEU B 1 226 ? 10.383 -1.521 -6.723 1 96.62 226 LEU B CA 1
ATOM 5093 C C . LEU B 1 226 ? 9.812 -2.891 -7.082 1 96.62 226 LEU B C 1
ATOM 5095 O O . LEU B 1 226 ? 8.641 -3.168 -6.828 1 96.62 226 LEU B O 1
ATOM 5099 N N . VAL B 1 227 ? 10.641 -3.779 -7.648 1 97.81 227 VAL B N 1
ATOM 5100 C CA . VAL B 1 227 ? 10.188 -5.117 -8.023 1 97.81 227 VAL B CA 1
ATOM 5101 C C . VAL B 1 227 ? 9.68 -5.855 -6.785 1 97.81 227 VAL B C 1
ATOM 5103 O O . VAL B 1 227 ? 8.57 -6.406 -6.793 1 97.81 227 VAL B O 1
ATOM 5106 N N . ASN B 1 228 ? 10.445 -5.848 -5.75 1 97.19 228 ASN B N 1
ATOM 5107 C CA . ASN B 1 228 ? 10.07 -6.543 -4.523 1 97.19 228 ASN B CA 1
ATOM 5108 C C . ASN B 1 228 ? 8.836 -5.926 -3.881 1 97.19 228 ASN B C 1
ATOM 5110 O O . ASN B 1 228 ? 7.969 -6.641 -3.381 1 97.19 228 ASN B O 1
ATOM 5114 N N . ALA B 1 229 ? 8.758 -4.613 -3.938 1 94.94 229 ALA B N 1
ATOM 5115 C CA . ALA B 1 229 ? 7.617 -3.936 -3.336 1 94.94 229 ALA B CA 1
ATOM 5116 C C . ALA B 1 229 ? 6.328 -4.262 -4.086 1 94.94 229 ALA B C 1
ATOM 5118 O O . ALA B 1 229 ? 5.305 -4.574 -3.471 1 94.94 229 ALA B O 1
ATOM 5119 N N . PHE B 1 230 ? 6.387 -4.164 -5.395 1 97.5 230 PHE B N 1
ATOM 5120 C CA . PHE B 1 230 ? 5.207 -4.43 -6.211 1 97.5 230 PHE B CA 1
ATOM 5121 C C . PHE B 1 230 ? 4.73 -5.867 -6.027 1 97.5 230 PHE B C 1
ATOM 5123 O O . PHE B 1 230 ? 3.543 -6.109 -5.801 1 97.5 230 PHE B O 1
ATOM 5130 N N . GLN B 1 231 ? 5.613 -6.777 -6.098 1 97.5 231 GLN B N 1
ATOM 5131 C CA . GLN B 1 231 ? 5.246 -8.188 -6 1 97.5 231 GLN B CA 1
ATOM 5132 C C . GLN B 1 231 ? 4.812 -8.547 -4.582 1 97.5 231 GLN B C 1
ATOM 5134 O O . GLN B 1 231 ? 3.924 -9.383 -4.395 1 97.5 231 GLN B O 1
ATOM 5139 N N . LEU B 1 232 ? 5.453 -7.934 -3.633 1 95.12 232 LEU B N 1
ATOM 5140 C CA . LEU B 1 232 ? 5.02 -8.156 -2.258 1 95.12 232 LEU B CA 1
ATOM 5141 C C . LEU B 1 232 ? 3.598 -7.637 -2.045 1 95.12 232 LEU B C 1
ATOM 5143 O O . LEU B 1 232 ? 2.787 -8.297 -1.388 1 95.12 232 LEU B O 1
ATOM 5147 N N . LEU B 1 233 ? 3.354 -6.457 -2.561 1 93 233 LEU B N 1
ATOM 5148 C CA . LEU B 1 233 ? 2.01 -5.902 -2.449 1 93 233 LEU B CA 1
ATOM 5149 C C . LEU B 1 233 ? 0.98 -6.844 -3.066 1 93 233 LEU B C 1
ATOM 5151 O O . LEU B 1 233 ? -0.113 -7.016 -2.523 1 93 233 LEU B O 1
ATOM 5155 N N . TYR B 1 234 ? 1.325 -7.379 -4.168 1 94.44 234 TYR B N 1
ATOM 5156 C CA . TYR B 1 234 ? 0.459 -8.344 -4.844 1 94.44 234 TYR B CA 1
ATOM 5157 C C . TYR B 1 234 ? 0.182 -9.547 -3.953 1 94.44 234 TYR B C 1
ATOM 5159 O O . TYR B 1 234 ? -0.962 -9.992 -3.842 1 94.44 234 TYR B O 1
ATOM 5167 N N . MET B 1 235 ? 1.16 -10 -3.336 1 94.5 235 MET B N 1
ATOM 5168 C CA . MET B 1 235 ? 1.041 -11.164 -2.471 1 94.5 235 MET B CA 1
ATOM 5169 C C . MET B 1 235 ? 0.236 -10.836 -1.218 1 94.5 235 MET B C 1
ATOM 5171 O O . MET B 1 235 ? -0.58 -11.648 -0.769 1 94.5 235 MET B O 1
ATOM 5175 N N . VAL B 1 236 ? 0.446 -9.719 -0.644 1 91.56 236 VAL B N 1
ATOM 5176 C CA . VAL B 1 236 ? -0.282 -9.297 0.547 1 91.56 236 VAL B CA 1
ATOM 5177 C C . VAL B 1 236 ? -1.771 -9.172 0.227 1 91.56 236 VAL B C 1
ATOM 5179 O O . VAL B 1 236 ? -2.617 -9.594 1.02 1 91.56 236 VAL B O 1
ATOM 5182 N N . ASP B 1 237 ? -2.02 -8.625 -0.904 1 91.25 237 ASP B N 1
ATOM 5183 C CA . ASP B 1 237 ? -3.408 -8.492 -1.333 1 91.25 237 ASP B CA 1
ATOM 5184 C C . ASP B 1 237 ? -4.074 -9.859 -1.462 1 91.25 237 ASP B C 1
ATOM 5186 O O . ASP B 1 237 ? -5.223 -10.039 -1.046 1 91.25 237 ASP B O 1
ATOM 5190 N N . ALA B 1 238 ? -3.395 -10.789 -2.066 1 92.75 238 ALA B N 1
ATOM 5191 C CA . ALA B 1 238 ? -3.928 -12.133 -2.25 1 92.75 238 ALA B CA 1
ATOM 5192 C C . ALA B 1 238 ? -4.219 -12.797 -0.907 1 92.75 238 ALA B C 1
ATOM 5194 O O . ALA B 1 238 ? -5.258 -13.445 -0.737 1 92.75 238 ALA B O 1
ATOM 5195 N N . LEU B 1 239 ? -3.342 -12.609 0.033 1 93.06 239 LEU B N 1
ATOM 5196 C CA . LEU B 1 239 ? -3.498 -13.234 1.34 1 93.06 239 LEU B CA 1
ATOM 5197 C C . LEU B 1 239 ? -4.555 -12.516 2.17 1 93.06 239 LEU B C 1
ATOM 5199 O O . LEU B 1 239 ? -5.254 -13.141 2.969 1 93.06 239 LEU B O 1
ATOM 5203 N N . TRP B 1 240 ? -4.648 -11.227 1.892 1 86.75 240 TRP B N 1
ATOM 5204 C CA . TRP B 1 240 ? -5.668 -10.445 2.58 1 86.75 240 TRP B CA 1
ATOM 5205 C C . TRP B 1 240 ? -7.066 -10.852 2.125 1 86.75 240 TRP B C 1
ATOM 5207 O O . TRP B 1 240 ? -8.016 -10.844 2.916 1 86.75 240 TRP B O 1
ATOM 5217 N N . HIS B 1 241 ? -7.168 -11.172 0.881 1 87.94 241 HIS B N 1
ATOM 5218 C CA . HIS B 1 241 ? -8.438 -11.617 0.325 1 87.94 241 HIS B CA 1
ATOM 5219 C C . HIS B 1 241 ? -8.414 -13.117 0.038 1 87.94 241 HIS B C 1
ATOM 5221 O O . HIS B 1 241 ? -8.859 -13.555 -1.026 1 87.94 241 HIS B O 1
ATOM 5227 N N . GLU B 1 242 ? -7.902 -13.797 0.934 1 91.31 242 GLU B N 1
ATOM 5228 C CA . GLU B 1 242 ? -7.723 -15.242 0.786 1 91.31 242 GLU B CA 1
ATOM 5229 C C . GLU B 1 242 ? -9.055 -15.938 0.495 1 91.31 242 GLU B C 1
ATOM 5231 O O . GLU B 1 242 ? -9.086 -16.938 -0.216 1 91.31 242 GLU B O 1
ATOM 5236 N N . GLU B 1 243 ? -10.172 -15.438 0.944 1 88.19 243 GLU B N 1
ATOM 5237 C CA . GLU B 1 243 ? -11.492 -16.031 0.76 1 88.19 243 GLU B CA 1
ATOM 5238 C C . GLU B 1 243 ? -11.883 -16.062 -0.715 1 88.19 243 GLU B C 1
ATOM 5240 O O . GLU B 1 243 ? -12.609 -16.969 -1.152 1 88.19 243 GLU B O 1
ATOM 5245 N N . ALA B 1 244 ? -11.391 -15.188 -1.405 1 84.75 244 ALA B N 1
ATOM 5246 C CA . ALA B 1 244 ? -11.766 -15.047 -2.811 1 84.75 244 ALA B CA 1
ATOM 5247 C C . ALA B 1 244 ? -11.266 -16.234 -3.633 1 84.75 244 ALA B C 1
ATOM 5249 O O . ALA B 1 244 ? -11.828 -16.547 -4.68 1 84.75 244 ALA B O 1
ATOM 5250 N N . ILE B 1 245 ? -10.281 -16.922 -3.223 1 88.69 245 ILE B N 1
ATOM 5251 C CA . ILE B 1 245 ? -9.688 -18 -3.998 1 88.69 245 ILE B CA 1
ATOM 5252 C C . ILE B 1 245 ? -10.617 -19.219 -3.996 1 88.69 245 ILE B C 1
ATOM 5254 O O . ILE B 1 245 ? -10.523 -20.078 -4.867 1 88.69 245 ILE B O 1
ATOM 5258 N N . LEU B 1 246 ? -11.531 -19.266 -3.053 1 89.75 246 LEU B N 1
ATOM 5259 C CA . LEU B 1 246 ? -12.414 -20.406 -2.879 1 89.75 246 LEU B CA 1
ATOM 5260 C C . LEU B 1 246 ? -13.398 -20.516 -4.039 1 89.75 246 LEU B C 1
ATOM 5262 O O . LEU B 1 246 ? -13.977 -21.578 -4.27 1 89.75 246 LEU B O 1
ATOM 5266 N N . THR B 1 247 ? -13.516 -19.438 -4.754 1 83.56 247 THR B N 1
ATOM 5267 C CA . THR B 1 247 ? -14.484 -19.453 -5.844 1 83.56 247 THR B CA 1
ATOM 5268 C C . THR B 1 247 ? -13.773 -19.547 -7.191 1 83.56 247 THR B C 1
ATOM 5270 O O . THR B 1 247 ? -14.422 -19.531 -8.242 1 83.56 247 THR B O 1
ATOM 5273 N N . THR B 1 248 ? -12.516 -19.672 -7.184 1 83.94 248 THR B N 1
ATOM 5274 C CA . THR B 1 248 ? -11.758 -19.75 -8.43 1 83.94 248 THR B CA 1
ATOM 5275 C C . THR B 1 248 ? -11.891 -21.141 -9.055 1 83.94 248 THR B C 1
ATOM 5277 O O . THR B 1 248 ? -12.211 -22.109 -8.367 1 83.94 248 THR B O 1
ATOM 5280 N N . MET B 1 249 ? -11.594 -21.172 -10.32 1 83.06 249 MET B N 1
ATOM 5281 C CA . MET B 1 249 ? -11.688 -22.422 -11.07 1 83.06 249 MET B CA 1
ATOM 5282 C C . MET B 1 249 ? -10.727 -23.469 -10.516 1 83.06 249 MET B C 1
ATOM 5284 O O . MET B 1 249 ? -11.023 -24.656 -10.523 1 83.06 249 MET B O 1
ATOM 5288 N N . ASP B 1 250 ? -9.625 -23.047 -10.031 1 88.06 250 ASP B N 1
ATOM 5289 C CA . ASP B 1 250 ? -8.602 -23.953 -9.5 1 88.06 250 ASP B CA 1
ATOM 5290 C C . ASP B 1 250 ? -9.141 -24.75 -8.312 1 88.06 250 ASP B C 1
ATOM 5292 O O . ASP B 1 250 ? -8.797 -25.922 -8.141 1 88.06 250 ASP B O 1
ATOM 5296 N N . ILE B 1 251 ? -10.023 -24.141 -7.57 1 89.88 251 ILE B N 1
ATOM 5297 C CA . ILE B 1 251 ? -10.508 -24.797 -6.355 1 89.88 251 ILE B CA 1
ATOM 5298 C C . ILE B 1 251 ? -11.797 -25.562 -6.66 1 89.88 251 ILE B C 1
ATOM 5300 O O . ILE B 1 251 ? -11.992 -26.672 -6.172 1 89.88 251 ILE B O 1
ATOM 5304 N N . VAL B 1 252 ? -12.609 -25.031 -7.559 1 86.88 252 VAL B N 1
ATOM 5305 C CA . VAL B 1 252 ? -13.977 -25.547 -7.68 1 86.88 252 VAL B CA 1
ATOM 5306 C C . VAL B 1 252 ? -14.047 -26.547 -8.828 1 86.88 252 VAL B C 1
ATOM 5308 O O . VAL B 1 252 ? -14.891 -27.453 -8.82 1 86.88 252 VAL B O 1
ATOM 5311 N N . GLN B 1 253 ? -13.156 -26.453 -9.766 1 85.5 253 GLN B N 1
ATOM 5312 C CA . GLN B 1 253 ? -13.344 -27.25 -10.969 1 85.5 253 GLN B CA 1
ATOM 5313 C C . GLN B 1 253 ? -12.148 -28.172 -11.211 1 85.5 253 GLN B C 1
ATOM 5315 O O . GLN B 1 253 ? -12.312 -29.359 -11.5 1 85.5 253 GLN B O 1
ATOM 5320 N N . ASP B 1 254 ? -11.023 -27.609 -11.117 1 91.44 254 ASP B N 1
ATOM 5321 C CA . ASP B 1 254 ? -9.82 -28.375 -11.453 1 91.44 254 ASP B CA 1
ATOM 5322 C C . ASP B 1 254 ? -9.43 -29.312 -10.312 1 91.44 254 ASP B C 1
ATOM 5324 O O . ASP B 1 254 ? -9.625 -28.984 -9.141 1 91.44 254 ASP B O 1
ATOM 5328 N N . GLY B 1 255 ? -8.938 -30.5 -10.75 1 94.94 255 GLY B N 1
ATOM 5329 C CA . GLY B 1 255 ? -8.359 -31.375 -9.75 1 94.94 255 GLY B CA 1
ATOM 5330 C C . GLY B 1 255 ? -6.98 -30.938 -9.289 1 94.94 255 GLY B C 1
ATOM 5331 O O . GLY B 1 255 ? -6.391 -30.031 -9.867 1 94.94 255 GLY B O 1
ATOM 5332 N N . PHE B 1 256 ? -6.582 -31.547 -8.164 1 97.31 256 PHE B N 1
ATOM 5333 C CA . PHE B 1 256 ? -5.246 -31.25 -7.66 1 97.31 256 PHE B CA 1
ATOM 5334 C C . PHE B 1 256 ? -4.246 -32.312 -8.133 1 97.31 256 PHE B C 1
ATOM 5336 O O . PHE B 1 256 ? -4.117 -33.375 -7.523 1 97.31 256 PHE B O 1
ATOM 5343 N N . GLY B 1 257 ? -3.553 -32.031 -9.219 1 97.38 257 GLY B N 1
ATOM 5344 C CA . GLY B 1 257 ? -2.549 -32.906 -9.805 1 97.38 257 GLY B CA 1
ATOM 5345 C C . GLY B 1 257 ? -1.234 -32.219 -10.086 1 97.38 257 GLY B C 1
ATOM 5346 O O . GLY B 1 257 ? -0.854 -31.281 -9.367 1 97.38 257 GLY B O 1
ATOM 5347 N N . PHE B 1 258 ? -0.522 -32.688 -11.062 1 98.06 258 PHE B N 1
ATOM 5348 C CA . PHE B 1 258 ? 0.809 -32.188 -11.375 1 98.06 258 PHE B CA 1
ATOM 5349 C C . PHE B 1 258 ? 0.749 -30.703 -11.789 1 98.06 258 PHE B C 1
ATOM 5351 O O . PHE B 1 258 ? 1.601 -29.906 -11.391 1 98.06 258 PHE B O 1
ATOM 5358 N N . MET B 1 259 ? -0.193 -30.375 -12.578 1 96.88 259 MET B N 1
ATOM 5359 C CA . MET B 1 259 ? -0.297 -29.031 -13.102 1 96.88 259 MET B CA 1
ATOM 5360 C C . MET B 1 259 ? -0.307 -28 -11.977 1 96.88 259 MET B C 1
ATOM 5362 O O . MET B 1 259 ? 0.521 -27.094 -11.953 1 96.88 259 MET B O 1
ATOM 5366 N N . LEU B 1 260 ? -1.155 -28.156 -11.031 1 97.06 260 LEU B N 1
ATOM 5367 C CA . LEU B 1 260 ? -1.292 -27.203 -9.945 1 97.06 260 LEU B CA 1
ATOM 5368 C C . LEU B 1 260 ? -0.186 -27.391 -8.906 1 97.06 260 LEU B C 1
ATOM 5370 O O . LEU B 1 260 ? 0.324 -26.406 -8.352 1 97.06 260 LEU B O 1
ATOM 5374 N N . ALA B 1 261 ? 0.183 -28.594 -8.656 1 98 261 ALA B N 1
ATOM 5375 C CA . ALA B 1 261 ? 1.239 -28.859 -7.688 1 98 261 ALA B CA 1
ATOM 5376 C C . ALA B 1 261 ? 2.564 -28.25 -8.133 1 98 261 ALA B C 1
ATOM 5378 O O . ALA B 1 261 ? 3.219 -27.547 -7.371 1 98 261 ALA B O 1
ATOM 5379 N N . TYR B 1 262 ? 2.945 -28.594 -9.344 1 98.25 262 TYR B N 1
ATOM 5380 C CA . TYR B 1 262 ? 4.188 -28.047 -9.883 1 98.25 262 TYR B CA 1
ATOM 5381 C C . TYR B 1 262 ? 4.082 -26.547 -10.062 1 98.25 262 TYR B C 1
ATOM 5383 O O . TYR B 1 262 ? 5.051 -25.812 -9.812 1 98.25 262 TYR B O 1
ATOM 5391 N N . GLY B 1 263 ? 2.947 -26.109 -10.547 1 97.38 263 GLY B N 1
ATOM 5392 C CA . GLY B 1 263 ? 2.725 -24.672 -10.703 1 97.38 263 GLY B CA 1
ATOM 5393 C C . GLY B 1 263 ? 2.902 -23.906 -9.414 1 97.38 263 GLY B C 1
ATOM 5394 O O . GLY B 1 263 ? 3.598 -22.891 -9.383 1 97.38 263 GLY B O 1
ATOM 5395 N N . ASP B 1 264 ? 2.406 -24.406 -8.375 1 97.5 264 ASP B N 1
ATOM 5396 C CA . ASP B 1 264 ? 2.379 -23.688 -7.094 1 97.5 264 ASP B CA 1
ATOM 5397 C C . ASP B 1 264 ? 3.711 -23.828 -6.363 1 97.5 264 ASP B C 1
ATOM 5399 O O . ASP B 1 264 ? 4.207 -22.875 -5.773 1 97.5 264 ASP B O 1
ATOM 5403 N N . LEU B 1 265 ? 4.324 -24.984 -6.43 1 98 265 LEU B N 1
ATOM 5404 C CA . LEU B 1 265 ? 5.469 -25.25 -5.562 1 98 265 LEU B CA 1
ATOM 5405 C C . LEU B 1 265 ? 6.773 -24.875 -6.254 1 98 265 LEU B C 1
ATOM 5407 O O . LEU B 1 265 ? 7.773 -24.594 -5.59 1 98 265 LEU B O 1
ATOM 5411 N N . ALA B 1 266 ? 6.738 -24.938 -7.543 1 98.19 266 ALA B N 1
ATOM 5412 C CA . ALA B 1 266 ? 8 -24.734 -8.242 1 98.19 266 ALA B CA 1
ATOM 5413 C C . ALA B 1 266 ? 7.895 -23.594 -9.242 1 98.19 266 ALA B C 1
ATOM 5415 O O . ALA B 1 266 ? 8.672 -22.641 -9.195 1 98.19 266 ALA B O 1
ATOM 5416 N N . TRP B 1 267 ? 6.934 -23.609 -10.07 1 98 267 TRP B N 1
ATOM 5417 C CA . TRP B 1 267 ? 6.805 -22.625 -11.156 1 98 267 TRP B CA 1
ATOM 5418 C C . TRP B 1 267 ? 6.676 -21.219 -10.602 1 98 267 TRP B C 1
ATOM 5420 O O . TRP B 1 267 ? 7.461 -20.328 -10.953 1 98 267 TRP B O 1
ATOM 5430 N N . VAL B 1 268 ? 5.809 -20.953 -9.695 1 97 268 VAL B N 1
ATOM 5431 C CA . VAL B 1 268 ? 5.488 -19.625 -9.172 1 97 268 VAL B CA 1
ATOM 5432 C C . VAL B 1 268 ? 6.68 -19.078 -8.383 1 97 268 VAL B C 1
ATOM 5434 O O . VAL B 1 268 ? 7.207 -18.016 -8.703 1 97 268 VAL B O 1
ATOM 5437 N N . PRO B 1 269 ? 7.223 -19.766 -7.438 1 97.69 269 PRO B N 1
ATOM 5438 C CA . PRO B 1 269 ? 8.281 -19.156 -6.633 1 97.69 269 PRO B CA 1
ATOM 5439 C C . PRO B 1 269 ? 9.57 -18.938 -7.426 1 97.69 269 PRO B C 1
ATOM 5441 O O . PRO B 1 269 ? 10.266 -17.938 -7.211 1 97.69 269 PRO B O 1
ATOM 5444 N N . PHE B 1 270 ? 9.852 -19.781 -8.422 1 98.12 270 PHE B N 1
ATOM 5445 C CA . PHE B 1 270 ? 11.188 -19.719 -9.016 1 98.12 270 PHE B CA 1
ATOM 5446 C C . PHE B 1 270 ? 11.148 -18.984 -10.352 1 98.12 270 PHE B C 1
ATOM 5448 O O . PHE B 1 270 ? 12.18 -18.516 -10.828 1 98.12 270 PHE B O 1
ATOM 5455 N N . LEU B 1 271 ? 9.945 -18.891 -10.953 1 97.12 271 LEU B N 1
ATOM 5456 C CA . LEU B 1 271 ? 9.867 -18.188 -12.227 1 97.12 271 LEU B CA 1
ATOM 5457 C C . LEU B 1 271 ? 9.328 -16.781 -12.031 1 97.12 271 LEU B C 1
ATOM 5459 O O . LEU B 1 271 ? 9.711 -15.852 -12.75 1 97.12 271 LEU B O 1
ATOM 5463 N N . TYR B 1 272 ? 8.438 -16.656 -11.125 1 97.06 272 TYR B N 1
ATOM 5464 C CA . TYR B 1 272 ? 7.859 -15.336 -10.914 1 97.06 272 TYR B CA 1
ATOM 5465 C C . TYR B 1 272 ? 8.844 -14.406 -10.211 1 97.06 272 TYR B C 1
ATOM 5467 O O . TYR B 1 272 ? 8.672 -13.188 -10.211 1 97.06 272 TYR B O 1
ATOM 5475 N N . SER B 1 273 ? 9.914 -14.961 -9.641 1 97.62 273 SER B N 1
ATOM 5476 C CA . SER B 1 273 ? 10.961 -14.18 -9.008 1 97.62 273 SER B CA 1
ATOM 5477 C C . SER B 1 273 ? 12.094 -13.859 -9.984 1 97.62 273 SER B C 1
ATOM 5479 O O . SER B 1 273 ? 13.125 -13.32 -9.594 1 97.62 273 SER B O 1
ATOM 5481 N N . LEU B 1 274 ? 11.883 -14.125 -11.234 1 97.56 274 LEU B N 1
ATOM 5482 C CA . LEU B 1 274 ? 12.922 -14 -12.25 1 97.56 274 LEU B CA 1
ATOM 5483 C C . LEU B 1 274 ? 13.43 -12.562 -12.336 1 97.56 274 LEU B C 1
ATOM 5485 O O . LEU B 1 274 ? 14.617 -12.328 -12.57 1 97.56 274 LEU B O 1
ATOM 5489 N N . GLN B 1 275 ? 12.57 -11.578 -12.18 1 97.94 275 GLN B N 1
ATOM 5490 C CA . GLN B 1 275 ? 12.969 -10.18 -12.258 1 97.94 275 GLN B CA 1
ATOM 5491 C C . GLN B 1 275 ? 13.992 -9.844 -11.18 1 97.94 275 GLN B C 1
ATOM 5493 O O . GLN B 1 275 ? 15.016 -9.211 -11.461 1 97.94 275 GLN B O 1
ATOM 5498 N N . SER B 1 276 ? 13.688 -10.281 -9.977 1 97.94 276 SER B N 1
ATOM 5499 C CA . SER B 1 276 ? 14.609 -10.023 -8.875 1 97.94 276 SER B CA 1
ATOM 5500 C C . SER B 1 276 ? 15.922 -10.781 -9.062 1 97.94 276 SER B C 1
ATOM 5502 O O . SER B 1 276 ? 17 -10.25 -8.773 1 97.94 276 SER B O 1
ATOM 5504 N N . CYS B 1 277 ? 15.82 -12.023 -9.547 1 97.81 277 CYS B N 1
ATOM 5505 C CA . CYS B 1 277 ? 17.016 -12.805 -9.828 1 97.81 277 CYS B CA 1
ATOM 5506 C C . CYS B 1 277 ? 17.875 -12.125 -10.891 1 97.81 277 CYS B C 1
ATOM 5508 O O . CYS B 1 277 ? 19.094 -12.055 -10.75 1 97.81 277 CYS B O 1
ATOM 5510 N N . PHE B 1 278 ? 17.281 -11.641 -11.898 1 97.5 278 PHE B N 1
ATOM 5511 C CA . PHE B 1 278 ? 17.938 -10.961 -13.008 1 97.5 278 PHE B CA 1
ATOM 5512 C C . PHE B 1 278 ? 18.688 -9.727 -12.523 1 97.5 278 PHE B C 1
ATOM 5514 O O . PHE B 1 278 ? 19.828 -9.477 -12.93 1 97.5 278 PHE B O 1
ATOM 5521 N N . LEU B 1 279 ? 18.109 -8.969 -11.656 1 97.44 279 LEU B N 1
ATOM 5522 C CA . LEU B 1 279 ? 18.672 -7.688 -11.211 1 97.44 279 LEU B CA 1
ATOM 5523 C C . LEU B 1 279 ? 19.922 -7.902 -10.375 1 97.44 279 LEU B C 1
ATOM 5525 O O . LEU B 1 279 ? 20.766 -7.008 -10.281 1 97.44 279 LEU B O 1
ATOM 5529 N N . VAL B 1 280 ? 20.016 -9.102 -9.742 1 97.31 280 VAL B N 1
ATOM 5530 C CA . VAL B 1 280 ? 21.219 -9.383 -8.969 1 97.31 280 VAL B CA 1
ATOM 5531 C C . VAL B 1 280 ? 22.438 -9.438 -9.898 1 97.31 280 VAL B C 1
ATOM 5533 O O . VAL B 1 280 ? 23.469 -8.844 -9.609 1 97.31 280 VAL B O 1
ATOM 5536 N N . THR B 1 281 ? 22.266 -10.07 -11.039 1 95.31 281 THR B N 1
ATOM 5537 C CA . THR B 1 281 ? 23.359 -10.266 -11.984 1 95.31 281 THR B CA 1
ATOM 5538 C C . THR B 1 281 ? 23.453 -9.086 -12.945 1 95.31 281 THR B C 1
ATOM 5540 O O . THR B 1 281 ? 24.531 -8.734 -13.406 1 95.31 281 THR B O 1
ATOM 5543 N N . HIS B 1 282 ? 22.328 -8.531 -13.242 1 95.25 282 HIS B N 1
ATOM 5544 C CA . HIS B 1 282 ? 22.266 -7.434 -14.203 1 95.25 282 HIS B CA 1
ATOM 5545 C C . HIS B 1 282 ? 21.625 -6.195 -13.586 1 95.25 282 HIS B C 1
ATOM 5547 O O . HIS B 1 282 ? 20.5 -5.828 -13.945 1 95.25 282 HIS B O 1
ATOM 5553 N N . PRO B 1 283 ? 22.391 -5.523 -12.836 1 92 283 PRO B N 1
ATOM 5554 C CA . PRO B 1 283 ? 21.844 -4.34 -12.18 1 92 283 PRO B CA 1
ATOM 5555 C C . PRO B 1 283 ? 21.438 -3.25 -13.172 1 92 283 PRO B C 1
ATOM 5557 O O . PRO B 1 283 ? 22.125 -3.039 -14.172 1 92 283 PRO B O 1
ATOM 5560 N N . GLN B 1 284 ? 20.312 -2.604 -12.867 1 92.44 284 GLN B N 1
ATOM 5561 C CA . GLN B 1 284 ? 19.781 -1.542 -13.719 1 92.44 284 GLN B CA 1
ATOM 5562 C C . GLN B 1 284 ? 19.688 -0.223 -12.961 1 92.44 284 GLN B C 1
ATOM 5564 O O . GLN B 1 284 ? 19.266 -0.2 -11.797 1 92.44 284 GLN B O 1
ATOM 5569 N N . LYS B 1 285 ? 20.156 0.832 -13.633 1 89.88 285 LYS B N 1
ATOM 5570 C CA . LYS B 1 285 ? 19.953 2.162 -13.062 1 89.88 285 LYS B CA 1
ATOM 5571 C C . LYS B 1 285 ? 18.625 2.756 -13.492 1 89.88 285 LYS B C 1
ATOM 5573 O O . LYS B 1 285 ? 18.312 2.83 -14.688 1 89.88 285 LYS B O 1
ATOM 5578 N N . LEU B 1 286 ? 17.812 3.064 -12.547 1 91.38 286 LEU B N 1
ATOM 5579 C CA . LEU B 1 286 ? 16.484 3.594 -12.805 1 91.38 286 LEU B CA 1
ATOM 5580 C C . LEU B 1 286 ? 16.406 5.074 -12.461 1 91.38 286 LEU B C 1
ATOM 5582 O O . LEU B 1 286 ? 16.719 5.469 -11.328 1 91.38 286 LEU B O 1
ATOM 5586 N N . SER B 1 287 ? 16.062 5.938 -13.516 1 88.94 287 SER B N 1
ATOM 5587 C CA . SER B 1 287 ? 15.883 7.363 -13.242 1 88.94 287 SER B CA 1
ATOM 5588 C C . SER B 1 287 ? 14.625 7.613 -12.422 1 88.94 287 SER B C 1
ATOM 5590 O O . SER B 1 287 ? 13.68 6.816 -12.453 1 88.94 287 SER B O 1
ATOM 5592 N N . LEU B 1 288 ? 14.617 8.633 -11.695 1 87 288 LEU B N 1
ATOM 5593 C CA . LEU B 1 288 ? 13.523 8.938 -10.781 1 87 288 LEU B CA 1
ATOM 5594 C C . LEU B 1 288 ? 12.219 9.156 -11.555 1 87 288 LEU B C 1
ATOM 5596 O O . LEU B 1 288 ? 11.172 8.641 -11.164 1 87 288 LEU B O 1
ATOM 5600 N N . PRO B 1 289 ? 12.227 9.891 -12.656 1 85.5 289 PRO B N 1
ATOM 5601 C CA . PRO B 1 289 ? 10.969 10.039 -13.391 1 85.5 289 PRO B CA 1
ATOM 5602 C C . PRO B 1 289 ? 10.422 8.703 -13.898 1 85.5 289 PRO B C 1
ATOM 5604 O O . PRO B 1 289 ? 9.211 8.484 -13.867 1 85.5 289 PRO B O 1
ATOM 5607 N N . LEU B 1 290 ? 11.328 7.898 -14.359 1 89.62 290 LEU B N 1
ATOM 5608 C CA . LEU B 1 290 ? 10.891 6.582 -14.812 1 89.62 290 LEU B CA 1
ATOM 5609 C C . LEU B 1 290 ? 10.32 5.77 -13.648 1 89.62 290 LEU B C 1
ATOM 5611 O O . LEU B 1 290 ? 9.297 5.098 -13.805 1 89.62 290 LEU B O 1
ATOM 5615 N N . ALA B 1 291 ? 11.023 5.801 -12.539 1 92.44 291 ALA B N 1
ATOM 5616 C CA . ALA B 1 291 ? 10.523 5.125 -11.344 1 92.44 291 ALA B CA 1
ATOM 5617 C C . ALA B 1 291 ? 9.125 5.621 -10.969 1 92.44 291 ALA B C 1
ATOM 5619 O O . ALA B 1 291 ? 8.242 4.824 -10.656 1 92.44 291 ALA B O 1
ATOM 5620 N N . GLY B 1 292 ? 8.969 6.941 -10.992 1 88.25 292 GLY B N 1
ATOM 5621 C CA . GLY B 1 292 ? 7.652 7.508 -10.727 1 88.25 292 GLY B CA 1
ATOM 5622 C C . GLY B 1 292 ? 6.586 7.027 -11.688 1 88.25 292 GLY B C 1
ATOM 5623 O O . GLY B 1 292 ? 5.473 6.695 -11.281 1 88.25 292 GLY B O 1
ATOM 5624 N N . GLY B 1 293 ? 6.93 7.02 -12.977 1 90.12 293 GLY B N 1
ATOM 5625 C CA . GLY B 1 293 ? 6.008 6.508 -13.977 1 90.12 293 GLY B CA 1
ATOM 5626 C C . GLY B 1 293 ? 5.621 5.059 -13.75 1 90.12 293 GLY B C 1
ATOM 5627 O O . GLY B 1 293 ? 4.457 4.688 -13.914 1 90.12 293 GLY B O 1
ATOM 5628 N N . ILE B 1 294 ? 6.559 4.254 -13.359 1 94.88 294 ILE B N 1
ATOM 5629 C CA . ILE B 1 294 ? 6.32 2.834 -13.117 1 94.88 294 ILE B CA 1
ATOM 5630 C C . ILE B 1 294 ? 5.406 2.664 -11.906 1 94.88 294 ILE B C 1
ATOM 5632 O O . ILE B 1 294 ? 4.5 1.826 -11.914 1 94.88 294 ILE B O 1
ATOM 5636 N N . ILE B 1 295 ? 5.641 3.441 -10.859 1 92.94 295 ILE B N 1
ATOM 5637 C CA . ILE B 1 295 ? 4.812 3.385 -9.656 1 92.94 295 ILE B CA 1
ATOM 5638 C C . ILE B 1 295 ? 3.371 3.752 -10.008 1 92.94 295 ILE B C 1
ATOM 5640 O O . ILE B 1 295 ? 2.43 3.082 -9.578 1 92.94 295 ILE B O 1
ATOM 5644 N N . LEU B 1 296 ? 3.219 4.781 -10.828 1 89.12 296 LEU B N 1
ATOM 5645 C CA . LEU B 1 296 ? 1.886 5.195 -11.25 1 89.12 296 LEU B CA 1
ATOM 5646 C C . LEU B 1 296 ? 1.222 4.105 -12.086 1 89.12 296 LEU B C 1
ATOM 5648 O O . LEU B 1 296 ? 0.023 3.854 -11.945 1 89.12 296 LEU B O 1
ATOM 5652 N N . LEU B 1 297 ? 1.994 3.502 -12.93 1 93.06 297 LEU B N 1
ATOM 5653 C CA . LEU B 1 297 ? 1.479 2.426 -13.773 1 93.06 297 LEU B CA 1
ATOM 5654 C C . LEU B 1 297 ? 1.021 1.246 -12.922 1 93.06 297 LEU B C 1
ATOM 5656 O O . LEU B 1 297 ? -0.052 0.685 -13.156 1 93.06 297 LEU B O 1
ATOM 5660 N N . ASN B 1 298 ? 1.843 0.823 -11.984 1 95.69 298 ASN B N 1
ATOM 5661 C CA . ASN B 1 298 ? 1.445 -0.255 -11.086 1 95.69 298 ASN B CA 1
ATOM 5662 C C . ASN B 1 298 ? 0.198 0.112 -10.289 1 95.69 298 ASN B C 1
ATOM 5664 O O . ASN B 1 298 ? -0.671 -0.731 -10.062 1 95.69 298 ASN B O 1
ATOM 5668 N N . GLY B 1 299 ? 0.161 1.321 -9.828 1 91.12 299 GLY B N 1
ATOM 5669 C CA . GLY B 1 299 ? -1.021 1.793 -9.125 1 91.12 299 GLY B CA 1
ATOM 5670 C C . GLY B 1 299 ? -2.283 1.72 -9.961 1 91.12 299 GLY B C 1
ATOM 5671 O O . GLY B 1 299 ? -3.342 1.33 -9.469 1 91.12 299 GLY B O 1
ATOM 5672 N N . LEU B 1 300 ? -2.148 2.111 -11.203 1 89.06 300 LEU B N 1
ATOM 5673 C CA . LEU B 1 300 ? -3.268 2.023 -12.133 1 89.06 300 LEU B CA 1
ATOM 5674 C C . LEU B 1 300 ? -3.721 0.577 -12.305 1 89.06 300 LEU B C 1
ATOM 5676 O O . LEU B 1 300 ? -4.918 0.284 -12.234 1 89.06 300 LEU B O 1
ATOM 5680 N N . GLY B 1 301 ? -2.768 -0.279 -12.539 1 93.69 301 GLY B N 1
ATOM 5681 C CA . GLY B 1 301 ? -3.102 -1.689 -12.656 1 93.69 301 GLY B CA 1
ATOM 5682 C C . GLY B 1 301 ? -3.783 -2.25 -11.422 1 93.69 301 GLY B C 1
ATOM 5683 O O . GLY B 1 301 ? -4.777 -2.969 -11.531 1 93.69 301 GLY B O 1
ATOM 5684 N N . TYR B 1 302 ? -3.293 -1.854 -10.312 1 93.25 302 TYR B N 1
ATOM 5685 C CA . TYR B 1 302 ? -3.842 -2.342 -9.055 1 93.25 302 TYR B CA 1
ATOM 5686 C C . TYR B 1 302 ? -5.258 -1.819 -8.836 1 93.25 302 TYR B C 1
ATOM 5688 O O . TYR B 1 302 ? -6.129 -2.549 -8.359 1 93.25 302 TYR B O 1
ATOM 5696 N N . SER B 1 303 ? -5.461 -0.588 -9.188 1 86.88 303 SER B N 1
ATOM 5697 C CA . SER B 1 303 ? -6.789 0.003 -9.039 1 86.88 303 SER B CA 1
ATOM 5698 C C . SER B 1 303 ? -7.816 -0.705 -9.914 1 86.88 303 SER B C 1
ATOM 5700 O O . SER B 1 303 ? -8.945 -0.95 -9.484 1 86.88 303 SER B O 1
ATOM 5702 N N . ILE B 1 304 ? -7.441 -1.034 -11.086 1 88.75 304 ILE B N 1
ATOM 5703 C CA . ILE B 1 304 ? -8.32 -1.751 -12 1 88.75 304 ILE B CA 1
ATOM 5704 C C . ILE B 1 304 ? -8.578 -3.16 -11.469 1 88.75 304 ILE B C 1
ATOM 5706 O O . ILE B 1 304 ? -9.734 -3.598 -11.383 1 88.75 304 ILE B O 1
ATOM 5710 N N . PHE B 1 305 ? -7.543 -3.781 -11.07 1 92.25 305 PHE B N 1
ATOM 5711 C CA . PHE B 1 305 ? -7.613 -5.148 -10.562 1 92.25 305 PHE B CA 1
ATOM 5712 C C . PHE B 1 305 ? -8.492 -5.219 -9.32 1 92.25 305 PHE B C 1
ATOM 5714 O O . PHE B 1 305 ? -9.43 -6.016 -9.266 1 92.25 305 PHE B O 1
ATOM 5721 N N . ARG B 1 306 ? -8.25 -4.387 -8.445 1 86.81 306 ARG B N 1
ATOM 5722 C CA . ARG B 1 306 ? -8.977 -4.395 -7.18 1 86.81 306 ARG B CA 1
ATOM 5723 C C . ARG B 1 306 ? -10.391 -3.859 -7.363 1 86.81 306 ARG B C 1
ATOM 5725 O O . ARG B 1 306 ? -11.336 -4.367 -6.754 1 86.81 306 ARG B O 1
ATOM 5732 N N . GLY B 1 307 ? -10.531 -2.854 -8.148 1 84.25 307 GLY B N 1
ATOM 5733 C CA . GLY B 1 307 ? -11.859 -2.332 -8.438 1 84.25 307 GLY B CA 1
ATOM 5734 C C . GLY B 1 307 ? -12.773 -3.357 -9.07 1 8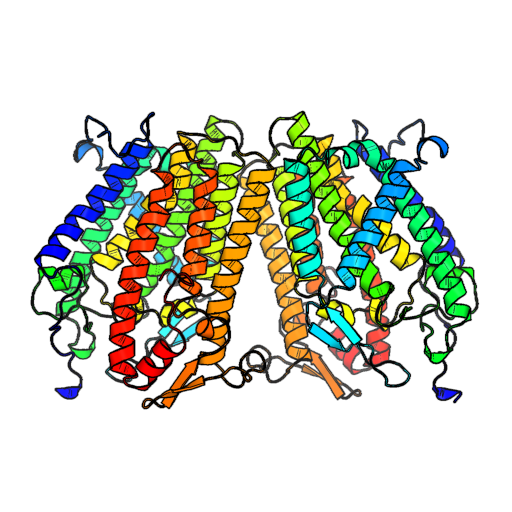4.25 307 GLY B C 1
ATOM 5735 O O . GLY B 1 307 ? -13.922 -3.523 -8.641 1 84.25 307 GLY B O 1
ATOM 5736 N N . ALA B 1 308 ? -12.25 -4.012 -9.969 1 88.44 308 ALA B N 1
ATOM 5737 C CA . ALA B 1 308 ? -13.031 -5.027 -10.68 1 88.44 308 ALA B CA 1
ATOM 5738 C C . ALA B 1 308 ? -13.391 -6.184 -9.75 1 88.44 308 ALA B C 1
ATOM 5740 O O . ALA B 1 308 ? -14.547 -6.609 -9.695 1 88.44 308 ALA B O 1
ATOM 5741 N N . ASN B 1 309 ? -12.453 -6.645 -9.031 1 86.31 309 ASN B N 1
ATOM 5742 C CA . ASN B 1 309 ? -12.695 -7.77 -8.133 1 86.31 309 ASN B CA 1
ATOM 5743 C C . ASN B 1 309 ? -13.625 -7.383 -6.988 1 86.31 309 ASN B C 1
ATOM 5745 O O . ASN B 1 309 ? -14.492 -8.164 -6.598 1 86.31 309 ASN B O 1
ATOM 5749 N N . SER B 1 310 ? -13.445 -6.227 -6.496 1 81.31 310 SER B N 1
ATOM 5750 C CA . SER B 1 310 ? -14.305 -5.77 -5.406 1 81.31 310 SER B CA 1
ATOM 5751 C C . SER B 1 310 ? -15.75 -5.621 -5.871 1 81.31 310 SER B C 1
ATOM 5753 O O . SER B 1 310 ? -16.688 -5.965 -5.137 1 81.31 310 SER B O 1
ATOM 5755 N N . GLN B 1 311 ? -15.922 -5.102 -7.027 1 84.5 311 GLN B N 1
ATOM 5756 C CA . GLN B 1 311 ? -17.25 -4.973 -7.598 1 84.5 311 GLN B CA 1
ATOM 5757 C C . GLN B 1 311 ? -17.922 -6.336 -7.754 1 84.5 311 GLN B C 1
ATOM 5759 O O . GLN B 1 311 ? -19.094 -6.508 -7.387 1 84.5 311 GLN B O 1
ATOM 5764 N N . LYS B 1 312 ? -17.188 -7.227 -8.234 1 85.31 312 LYS B N 1
ATOM 5765 C CA . LYS B 1 312 ? -17.703 -8.586 -8.422 1 85.31 312 LYS B CA 1
ATOM 5766 C C . LYS B 1 312 ? -18.031 -9.234 -7.078 1 85.31 312 LYS B C 1
ATOM 5768 O O . LYS B 1 312 ? -19.094 -9.836 -6.914 1 85.31 312 LYS B O 1
ATOM 5773 N N . ASN B 1 313 ? -17.172 -9.094 -6.172 1 77.81 313 ASN B N 1
ATOM 5774 C CA . ASN B 1 313 ? -17.344 -9.711 -4.863 1 77.81 313 ASN B CA 1
ATOM 5775 C C . ASN B 1 313 ? -18.516 -9.094 -4.098 1 77.81 313 ASN B C 1
ATOM 5777 O O . ASN B 1 313 ? -19.281 -9.805 -3.445 1 77.81 313 ASN B O 1
ATOM 5781 N N . THR B 1 314 ? -18.625 -7.824 -4.109 1 76.94 314 THR B N 1
ATOM 5782 C CA . THR B 1 314 ? -19.734 -7.133 -3.443 1 76.94 314 THR B CA 1
ATOM 5783 C C . THR B 1 314 ? -21.078 -7.543 -4.051 1 76.94 314 THR B C 1
ATOM 5785 O O . THR B 1 314 ? -22.031 -7.785 -3.326 1 76.94 314 THR B O 1
ATOM 5788 N N . PHE B 1 315 ? -21.094 -7.668 -5.289 1 82.06 315 PHE B N 1
ATOM 5789 C CA . PHE B 1 315 ? -22.312 -8.055 -5.992 1 82.06 315 PHE B CA 1
ATOM 5790 C C . PHE B 1 315 ? -22.703 -9.484 -5.645 1 82.06 315 PHE B C 1
ATOM 5792 O O . PHE B 1 315 ? -23.891 -9.773 -5.453 1 82.06 315 PHE B O 1
ATOM 5799 N N . ARG B 1 316 ? -21.75 -10.305 -5.609 1 77.31 316 ARG B N 1
ATOM 5800 C CA . ARG B 1 316 ? -22.016 -11.703 -5.309 1 77.31 316 ARG B CA 1
ATOM 5801 C C . ARG B 1 316 ? -22.469 -11.875 -3.865 1 77.31 316 ARG B C 1
ATOM 5803 O O . ARG B 1 316 ? -23.328 -12.719 -3.578 1 77.31 316 ARG B O 1
ATOM 5810 N N . ARG B 1 317 ? -21.969 -11.078 -3.021 1 73 317 ARG B N 1
ATOM 5811 C CA . ARG B 1 317 ? -22.297 -11.18 -1.604 1 73 317 ARG B CA 1
ATOM 5812 C C . ARG B 1 317 ? -23.625 -10.508 -1.304 1 73 317 ARG B C 1
ATOM 5814 O O . ARG B 1 317 ? -24.453 -11.055 -0.576 1 73 317 ARG B O 1
ATOM 5821 N N . ASN B 1 318 ? -23.719 -9.266 -1.764 1 78.56 318 ASN B N 1
ATOM 5822 C CA . ASN B 1 318 ? -24.938 -8.492 -1.54 1 78.56 318 ASN B CA 1
ATOM 5823 C C . ASN B 1 318 ? -25.25 -7.582 -2.723 1 78.56 318 ASN B C 1
ATOM 5825 O O . ASN B 1 318 ? -24.828 -6.422 -2.744 1 78.56 318 ASN B O 1
ATOM 5829 N N . PRO B 1 319 ? -26.109 -8.109 -3.508 1 80.06 319 PRO B N 1
ATOM 5830 C CA . PRO B 1 319 ? -26.453 -7.312 -4.691 1 80.06 319 PRO B CA 1
ATOM 5831 C C . PRO B 1 319 ? -27.188 -6.02 -4.344 1 80.06 319 PRO B C 1
ATOM 5833 O O . PRO B 1 319 ? -27.266 -5.113 -5.176 1 80.06 319 PRO B O 1
ATOM 5836 N N . ALA B 1 320 ? -27.703 -5.922 -3.121 1 78.38 320 ALA B N 1
ATOM 5837 C CA . ALA B 1 320 ? -28.453 -4.738 -2.713 1 78.38 320 ALA B CA 1
ATOM 5838 C C . ALA B 1 320 ? -27.547 -3.686 -2.102 1 78.38 320 ALA B C 1
ATOM 5840 O O . ALA B 1 320 ? -27.984 -2.59 -1.751 1 78.38 320 ALA B O 1
ATOM 5841 N N . ASP B 1 321 ? -26.359 -4.031 -2.033 1 78.12 321 ASP B N 1
ATOM 5842 C CA . ASP B 1 321 ? -25.406 -3.062 -1.521 1 78.12 321 ASP B CA 1
ATOM 5843 C C . ASP B 1 321 ? -25.438 -1.774 -2.338 1 78.12 321 ASP B C 1
ATOM 5845 O O . ASP B 1 321 ? -25.469 -1.815 -3.57 1 78.12 321 ASP B O 1
ATOM 5849 N N . PRO B 1 322 ? -25.438 -0.582 -1.705 1 71.75 322 PRO B N 1
ATOM 5850 C CA . PRO B 1 322 ? -25.562 0.699 -2.408 1 71.75 322 PRO B CA 1
ATOM 5851 C C . PRO B 1 322 ? -24.438 0.919 -3.424 1 71.75 322 PRO B C 1
ATOM 5853 O O . PRO B 1 322 ? -24.625 1.652 -4.398 1 71.75 322 PRO B O 1
ATOM 5856 N N . ARG B 1 323 ? -23.375 0.394 -3.338 1 73.5 323 ARG B N 1
ATOM 5857 C CA . ARG B 1 323 ? -22.234 0.551 -4.238 1 73.5 323 ARG B CA 1
ATOM 5858 C C . ARG B 1 323 ? -22.484 -0.145 -5.57 1 73.5 323 ARG B C 1
ATOM 5860 O O . ARG B 1 323 ? -21.844 0.174 -6.578 1 73.5 323 ARG B O 1
ATOM 5867 N N . VAL B 1 324 ? -23.375 -1.184 -5.562 1 79.88 324 VAL B N 1
ATOM 5868 C CA . VAL B 1 324 ? -23.562 -1.979 -6.773 1 79.88 324 VAL B CA 1
ATOM 5869 C C . VAL B 1 324 ? -25.047 -2.021 -7.129 1 79.88 324 VAL B C 1
ATOM 5871 O O . VAL B 1 324 ? -25.422 -2.539 -8.188 1 79.88 324 VAL B O 1
ATOM 5874 N N . ALA B 1 325 ? -25.906 -1.568 -6.297 1 77.06 325 ALA B N 1
ATOM 5875 C CA . ALA B 1 325 ? -27.359 -1.643 -6.488 1 77.06 325 ALA B CA 1
ATOM 5876 C C . ALA B 1 325 ? -27.781 -0.935 -7.77 1 77.06 325 ALA B C 1
ATOM 5878 O O . ALA B 1 325 ? -28.75 -1.336 -8.414 1 77.06 325 ALA B O 1
ATOM 5879 N N . GLY B 1 326 ? -27.078 0.011 -8.203 1 78.69 326 GLY B N 1
ATOM 5880 C CA . GLY B 1 326 ? -27.484 0.77 -9.375 1 78.69 326 GLY B CA 1
ATOM 5881 C C . GLY B 1 326 ? -26.891 0.23 -10.664 1 78.69 326 GLY B C 1
ATOM 5882 O O . GLY B 1 326 ? -27.219 0.721 -11.75 1 78.69 326 GLY B O 1
ATOM 5883 N N . LEU B 1 327 ? -26.281 -0.923 -10.609 1 85.44 327 LEU B N 1
ATOM 5884 C CA . LEU B 1 327 ? -25.641 -1.465 -11.797 1 85.44 327 LEU B CA 1
ATOM 5885 C C . LEU B 1 327 ? -26.625 -2.314 -12.602 1 85.44 327 LEU B C 1
ATOM 5887 O O . LEU B 1 327 ? -27.516 -2.957 -12.039 1 85.44 327 LEU B O 1
ATOM 5891 N N . GLN B 1 328 ? -26.438 -2.295 -13.867 1 88.69 328 GLN B N 1
ATOM 5892 C CA . GLN B 1 328 ? -27.297 -3.082 -14.758 1 88.69 328 GLN B CA 1
ATOM 5893 C C . GLN B 1 328 ? -26.906 -4.559 -14.719 1 88.69 328 GLN B C 1
ATOM 5895 O O . GLN B 1 328 ? -25.719 -4.898 -14.648 1 88.69 328 GLN B O 1
ATOM 5900 N N . THR B 1 329 ? -27.922 -5.41 -14.711 1 90.25 329 THR B N 1
ATOM 5901 C CA . THR B 1 329 ? -27.688 -6.848 -14.641 1 90.25 329 THR B CA 1
ATOM 5902 C C . THR B 1 329 ? -28.547 -7.586 -15.656 1 90.25 329 THR B C 1
ATOM 5904 O O . THR B 1 329 ? -29.5 -7.027 -16.188 1 90.25 329 THR B O 1
ATOM 5907 N N . ILE B 1 330 ? -28.172 -8.758 -16.078 1 89.56 330 ILE B N 1
ATOM 5908 C CA . ILE B 1 330 ? -28.922 -9.672 -16.938 1 89.56 330 ILE B CA 1
ATOM 5909 C C . ILE B 1 330 ? -29.359 -10.891 -16.125 1 89.56 330 ILE B C 1
ATOM 5911 O O . ILE B 1 330 ? -28.531 -11.586 -15.539 1 89.56 330 ILE B O 1
ATOM 5915 N N . PRO B 1 331 ? -30.609 -11.047 -16.031 1 88.75 331 PRO B N 1
ATOM 5916 C CA . PRO B 1 331 ? -31.078 -12.242 -15.328 1 88.75 331 PRO B CA 1
ATOM 5917 C C . PRO B 1 331 ? -30.719 -13.539 -16.062 1 88.75 331 PRO B C 1
ATOM 5919 O O . PRO B 1 331 ? -30.688 -13.562 -17.297 1 88.75 331 PRO B O 1
ATOM 5922 N N . THR B 1 332 ? -30.375 -14.555 -15.328 1 87.81 332 THR B N 1
ATOM 5923 C CA . THR B 1 332 ? -30.047 -15.852 -15.922 1 87.81 332 THR B CA 1
ATOM 5924 C C . THR B 1 332 ? -31.062 -16.906 -15.492 1 87.81 332 THR B C 1
ATOM 5926 O O . THR B 1 332 ? -31.844 -16.703 -14.57 1 87.81 332 THR B O 1
ATOM 5929 N N . ALA B 1 333 ? -30.984 -18.047 -16.188 1 79.38 333 ALA B N 1
ATOM 5930 C CA . ALA B 1 333 ? -31.891 -19.156 -15.93 1 79.38 333 ALA B CA 1
ATOM 5931 C C . ALA B 1 333 ? -31.547 -19.828 -14.609 1 79.38 333 ALA B C 1
ATOM 5933 O O . ALA B 1 333 ? -32.406 -20.5 -14.008 1 79.38 333 ALA B O 1
ATOM 5934 N N . THR B 1 334 ? -30.375 -19.641 -14.117 1 77.62 334 THR B N 1
ATOM 5935 C CA . THR B 1 334 ? -29.922 -20.297 -12.898 1 77.62 334 THR B CA 1
ATOM 5936 C C . THR B 1 334 ? -30.312 -19.5 -11.664 1 77.62 334 THR B C 1
ATOM 5938 O O . THR B 1 334 ? -30.109 -19.938 -10.531 1 77.62 334 THR B O 1
ATOM 5941 N N . GLY B 1 335 ? -30.922 -18.281 -11.891 1 76.31 335 GLY B N 1
ATOM 5942 C CA . GLY B 1 335 ? -31.312 -17.453 -10.766 1 76.31 335 GLY B CA 1
ATOM 5943 C C . GLY B 1 335 ? -30.266 -16.406 -10.398 1 76.31 335 GLY B C 1
ATOM 5944 O O . GLY B 1 335 ? -30.547 -15.477 -9.641 1 76.31 335 GLY B O 1
ATOM 5945 N N . ARG B 1 336 ? -29.141 -16.703 -10.992 1 80.25 336 ARG B N 1
ATOM 5946 C CA . ARG B 1 336 ? -28.094 -15.719 -10.766 1 80.25 336 ARG B CA 1
ATOM 5947 C C . ARG B 1 336 ? -28.172 -14.594 -11.789 1 80.25 336 ARG B C 1
ATOM 5949 O O . ARG B 1 336 ? -28.891 -14.703 -12.789 1 80.25 336 ARG B O 1
ATOM 5956 N N . ARG B 1 337 ? -27.562 -13.461 -11.438 1 85.94 337 ARG B N 1
ATOM 5957 C CA . ARG B 1 337 ? -27.562 -12.312 -12.344 1 85.94 337 ARG B CA 1
ATOM 5958 C C . ARG B 1 337 ? -26.141 -11.984 -12.805 1 85.94 337 ARG B C 1
ATOM 5960 O O . ARG B 1 337 ? -25.188 -12.164 -12.047 1 85.94 337 ARG B O 1
ATOM 5967 N N . LEU B 1 338 ? -26.094 -11.625 -14.047 1 87.25 338 LEU B N 1
ATOM 5968 C CA . LEU B 1 338 ? -24.812 -11.234 -14.602 1 87.25 338 LEU B CA 1
ATOM 5969 C C . LEU B 1 338 ? -24.656 -9.719 -14.602 1 87.25 338 LEU B C 1
ATOM 5971 O O . LEU B 1 338 ? -25.578 -9 -14.984 1 87.25 338 LEU B O 1
ATOM 5975 N N . LEU B 1 339 ? -23.547 -9.203 -14.156 1 86.75 339 LEU B N 1
ATOM 5976 C CA . LEU B 1 339 ? -23.234 -7.773 -14.148 1 86.75 339 LEU B CA 1
ATOM 5977 C C . LEU B 1 339 ? -22.875 -7.285 -15.547 1 86.75 339 LEU B C 1
ATOM 5979 O O . LEU B 1 339 ? -21.984 -7.848 -16.188 1 86.75 339 LEU B O 1
ATOM 5983 N N . VAL B 1 340 ? -23.594 -6.234 -16.031 1 87.62 340 VAL B N 1
ATOM 5984 C CA . VAL B 1 340 ? -23.328 -5.785 -17.391 1 87.62 340 VAL B CA 1
ATOM 5985 C C . VAL B 1 340 ? -23.016 -4.289 -17.391 1 87.62 340 VAL B C 1
ATOM 5987 O O . VAL B 1 340 ? -23.125 -3.625 -18.422 1 87.62 340 VAL B O 1
ATOM 5990 N N . SER B 1 341 ? -22.734 -3.762 -16.281 1 84.94 341 SER B N 1
ATOM 5991 C CA . SER B 1 341 ? -22.328 -2.365 -16.172 1 84.94 341 SER B CA 1
ATOM 5992 C C . SER B 1 341 ? -21.141 -2.199 -15.227 1 84.94 341 SER B C 1
ATOM 5994 O O . SER B 1 341 ? -20.703 -3.164 -14.594 1 84.94 341 SER B O 1
ATOM 5996 N N . GLY B 1 342 ? -20.531 -0.989 -15.234 1 84 342 GLY B N 1
ATOM 5997 C CA . GLY B 1 342 ? -19.312 -0.799 -14.461 1 84 342 GLY B CA 1
ATOM 5998 C C . GLY B 1 342 ? -18.078 -1.339 -15.156 1 84 342 GLY B C 1
ATOM 5999 O O . GLY B 1 342 ? -17.938 -1.202 -16.375 1 84 342 GLY B O 1
ATOM 6000 N N . TRP B 1 343 ? -17.25 -2.004 -14.359 1 85.38 343 TRP B N 1
ATOM 6001 C CA . TRP B 1 343 ? -16.031 -2.588 -14.938 1 85.38 343 TRP B CA 1
ATOM 6002 C C . TRP B 1 343 ? -16.391 -3.744 -15.867 1 85.38 343 TRP B C 1
ATOM 6004 O O . TRP B 1 343 ? -15.781 -3.895 -16.938 1 85.38 343 TRP B O 1
ATOM 6014 N N . TRP B 1 344 ? -17.328 -4.488 -15.492 1 87.19 344 TRP B N 1
ATOM 6015 C CA . TRP B 1 344 ? -17.688 -5.719 -16.172 1 87.19 344 TRP B CA 1
ATOM 6016 C C . TRP B 1 344 ? -18.625 -5.434 -17.344 1 87.19 344 TRP B C 1
ATOM 6018 O O . TRP B 1 344 ? -19.016 -6.348 -18.078 1 87.19 344 TRP B O 1
ATOM 6028 N N . GLY B 1 345 ? -18.984 -4.199 -17.453 1 86.5 345 GLY B N 1
ATOM 6029 C CA . GLY B 1 345 ? -19.688 -3.744 -18.641 1 86.5 345 GLY B CA 1
ATOM 6030 C C . GLY B 1 345 ? -18.75 -3.234 -19.719 1 86.5 345 GLY B C 1
ATOM 6031 O O . GLY B 1 345 ? -19.125 -3.178 -20.891 1 86.5 345 GLY B O 1
ATOM 6032 N N . PHE B 1 346 ? -17.562 -2.92 -19.297 1 84.19 346 PHE B N 1
ATOM 6033 C CA . PHE B 1 346 ? -16.578 -2.371 -20.219 1 84.19 346 PHE B CA 1
ATOM 6034 C C . PHE B 1 346 ? -15.766 -3.486 -20.859 1 84.19 346 PHE B C 1
ATOM 6036 O O . PHE B 1 346 ? -15.484 -3.438 -22.062 1 84.19 346 PHE B O 1
ATOM 6043 N N . LEU B 1 347 ? -15.312 -4.457 -20.078 1 88.44 347 LEU B N 1
ATOM 6044 C CA . LEU B 1 347 ? -14.555 -5.633 -20.5 1 88.44 347 LEU B CA 1
ATOM 6045 C C . LEU B 1 347 ? -15.109 -6.895 -19.844 1 88.44 347 LEU B C 1
ATOM 6047 O O . LEU B 1 347 ? -15.625 -6.848 -18.719 1 88.44 347 LEU B O 1
ATOM 6051 N N . ARG B 1 348 ? -14.93 -7.902 -20.562 1 87.56 348 ARG B N 1
ATOM 6052 C CA . ARG B 1 348 ? -15.422 -9.156 -20 1 87.56 348 ARG B CA 1
ATOM 6053 C C . ARG B 1 348 ? -14.57 -9.602 -18.812 1 87.56 348 ARG B C 1
ATOM 6055 O O . ARG B 1 348 ? -15.07 -10.25 -17.891 1 87.56 348 ARG B O 1
ATOM 6062 N N . HIS B 1 349 ? -13.203 -9.273 -18.922 1 89.56 349 HIS B N 1
ATOM 6063 C CA . HIS B 1 349 ? -12.289 -9.617 -17.828 1 89.56 349 HIS B CA 1
ATOM 6064 C C . HIS B 1 349 ? -11.398 -8.43 -17.469 1 89.56 349 HIS B C 1
ATOM 6066 O O . HIS B 1 349 ? -10.18 -8.484 -17.641 1 89.56 349 HIS B O 1
ATOM 6072 N N . PRO B 1 350 ? -11.961 -7.418 -16.875 1 90.06 350 PRO B N 1
ATOM 6073 C CA . PRO B 1 350 ? -11.188 -6.23 -16.516 1 90.06 350 PRO B CA 1
ATOM 6074 C C . PRO B 1 350 ? -10.102 -6.527 -15.484 1 90.06 350 PRO B C 1
ATOM 6076 O O . PRO B 1 350 ? -9.07 -5.852 -15.461 1 90.06 350 PRO B O 1
ATOM 6079 N N . ASN B 1 351 ? -10.344 -7.559 -14.656 1 90.25 351 ASN B N 1
ATOM 6080 C CA . ASN B 1 351 ? -9.336 -7.93 -13.664 1 90.25 351 ASN B CA 1
ATOM 6081 C C . ASN B 1 351 ? -8.07 -8.461 -14.328 1 90.25 351 ASN B C 1
ATOM 6083 O O . ASN B 1 351 ? -6.965 -8.242 -13.82 1 90.25 351 ASN B O 1
ATOM 6087 N N . TYR B 1 352 ? -8.242 -9.148 -15.461 1 90.88 352 TYR B N 1
ATOM 6088 C CA . TYR B 1 352 ? -7.082 -9.648 -16.188 1 90.88 352 TYR B CA 1
ATOM 6089 C C . TYR B 1 352 ? -6.25 -8.5 -16.734 1 90.88 352 TYR B C 1
ATOM 6091 O O . TYR B 1 352 ? -5.02 -8.578 -16.766 1 90.88 352 TYR B O 1
ATOM 6099 N N . LEU B 1 353 ? -6.949 -7.488 -17.172 1 91.25 353 LEU B N 1
ATOM 6100 C CA . LEU B 1 353 ? -6.238 -6.312 -17.672 1 91.25 353 LEU B CA 1
ATOM 6101 C C . LEU B 1 353 ? -5.402 -5.68 -16.562 1 91.25 353 LEU B C 1
ATOM 6103 O O . LEU B 1 353 ? -4.242 -5.324 -16.781 1 91.25 353 LEU B O 1
ATOM 6107 N N . GLY B 1 354 ? -6.016 -5.488 -15.406 1 94 354 GLY B N 1
ATOM 6108 C CA . GLY B 1 354 ? -5.27 -4.965 -14.273 1 94 354 GLY B CA 1
ATOM 6109 C C . GLY B 1 354 ? -4.051 -5.801 -13.93 1 94 354 GLY B C 1
ATOM 6110 O O . GLY B 1 354 ? -2.975 -5.258 -13.664 1 94 354 GLY B O 1
ATOM 6111 N N . ASP B 1 355 ? -4.176 -7.07 -13.984 1 94.19 355 ASP B N 1
ATOM 6112 C CA . ASP B 1 355 ? -3.09 -8 -13.695 1 94.19 355 ASP B CA 1
ATOM 6113 C C . ASP B 1 355 ? -1.951 -7.844 -14.703 1 94.19 355 ASP B C 1
ATOM 6115 O O . ASP B 1 355 ? -0.777 -7.855 -14.328 1 94.19 355 ASP B O 1
ATOM 6119 N N . LEU B 1 356 ? -2.361 -7.723 -15.906 1 94.56 356 LEU B N 1
ATOM 6120 C CA . LEU B 1 356 ? -1.371 -7.59 -16.969 1 94.56 356 LEU B CA 1
ATOM 6121 C C . LEU B 1 356 ? -0.598 -6.285 -16.828 1 94.56 356 LEU B C 1
ATOM 6123 O O . LEU B 1 356 ? 0.621 -6.254 -17.016 1 94.56 356 LEU B O 1
ATOM 6127 N N . ILE B 1 357 ? -1.288 -5.238 -16.5 1 95.5 357 ILE B N 1
ATOM 6128 C CA . ILE B 1 357 ? -0.643 -3.941 -16.328 1 95.5 357 ILE B CA 1
ATOM 6129 C C . ILE B 1 357 ? 0.335 -4.012 -15.148 1 95.5 357 ILE B C 1
ATOM 6131 O O . ILE B 1 357 ? 1.45 -3.492 -15.234 1 95.5 357 ILE B O 1
ATOM 6135 N N . MET B 1 358 ? -0.027 -4.66 -14.086 1 96.94 358 MET B N 1
ATOM 6136 C CA . MET B 1 358 ? 0.861 -4.82 -12.938 1 96.94 358 MET B CA 1
ATOM 6137 C C . MET B 1 358 ? 2.078 -5.66 -13.305 1 96.94 358 MET B C 1
ATOM 6139 O O . MET B 1 358 ? 3.207 -5.316 -12.945 1 96.94 358 MET B O 1
ATOM 6143 N N . GLY B 1 359 ? 1.785 -6.773 -14.031 1 96.62 359 GLY B N 1
ATOM 6144 C CA . GLY B 1 359 ? 2.891 -7.602 -14.492 1 96.62 359 GLY B CA 1
ATOM 6145 C C . GLY B 1 359 ? 3.885 -6.844 -15.352 1 96.62 359 GLY B C 1
ATOM 6146 O O . GLY B 1 359 ? 5.098 -7.035 -15.227 1 96.62 359 GLY B O 1
ATOM 6147 N N . PHE B 1 360 ? 3.367 -6.008 -16.156 1 96.81 360 PHE B N 1
ATOM 6148 C CA . PHE B 1 360 ? 4.219 -5.168 -17 1 96.81 360 PHE B CA 1
ATOM 6149 C C . PHE B 1 360 ? 5 -4.172 -16.141 1 96.81 360 PHE B C 1
ATOM 6151 O O . PHE B 1 360 ? 6.199 -3.982 -16.344 1 96.81 360 PHE B O 1
ATOM 6158 N N . ALA B 1 361 ? 4.359 -3.586 -15.18 1 96.88 361 ALA B N 1
ATOM 6159 C CA . ALA B 1 361 ? 4.961 -2.568 -14.328 1 96.88 361 ALA B CA 1
ATOM 6160 C C . ALA B 1 361 ? 6.137 -3.143 -13.539 1 96.88 361 ALA B C 1
ATOM 6162 O O . ALA B 1 361 ? 7.184 -2.506 -13.422 1 96.88 361 ALA B O 1
ATOM 6163 N N . TRP B 1 362 ? 6.031 -4.367 -12.938 1 96.69 362 TRP B N 1
ATOM 6164 C CA . TRP B 1 362 ? 7.121 -4.848 -12.094 1 96.69 362 TRP B CA 1
ATOM 6165 C C . TRP B 1 362 ? 8.195 -5.523 -12.93 1 96.69 362 TRP B C 1
ATOM 6167 O O . TRP B 1 362 ? 9.219 -5.973 -12.398 1 96.69 362 TRP B O 1
ATOM 6177 N N . SER B 1 363 ? 8 -5.562 -14.312 1 97.81 363 SER B N 1
ATOM 6178 C CA . SER B 1 363 ? 9.062 -6.02 -15.203 1 97.81 363 SER B CA 1
ATOM 6179 C C . SER B 1 363 ? 9.867 -4.848 -15.75 1 97.81 363 SER B C 1
ATOM 6181 O O . SER B 1 363 ? 11.047 -5.004 -16.094 1 97.81 363 SER B O 1
ATOM 6183 N N . LEU B 1 364 ? 9.359 -3.67 -15.734 1 97.31 364 LEU B N 1
ATOM 6184 C CA . LEU B 1 364 ? 9.945 -2.488 -16.359 1 97.31 364 LEU B CA 1
ATOM 6185 C C . LEU B 1 364 ? 11.227 -2.076 -15.648 1 97.31 364 LEU B C 1
ATOM 6187 O O . LEU B 1 364 ? 12.18 -1.632 -16.297 1 97.31 364 LEU B O 1
ATOM 6191 N N . PRO B 1 365 ? 11.297 -2.242 -14.289 1 97.38 365 PRO B N 1
ATOM 6192 C CA . PRO B 1 365 ? 12.531 -1.837 -13.609 1 97.38 365 PRO B CA 1
ATOM 6193 C C . PRO B 1 365 ? 13.758 -2.6 -14.102 1 97.38 365 PRO B C 1
ATOM 6195 O O . PRO B 1 365 ? 14.891 -2.186 -13.852 1 97.38 365 PRO B O 1
ATOM 6198 N N . CYS B 1 366 ? 13.531 -3.727 -14.797 1 96.94 366 CYS B N 1
ATOM 6199 C CA . CYS B 1 366 ? 14.633 -4.539 -15.297 1 96.94 366 CYS B CA 1
ATOM 6200 C C . CYS B 1 366 ? 15.164 -3.986 -16.609 1 96.94 366 CYS B C 1
ATOM 6202 O O . CYS B 1 366 ? 16.109 -4.535 -17.188 1 96.94 366 CYS B O 1
ATOM 6204 N N . GLY B 1 367 ? 14.609 -2.947 -17.141 1 94.69 367 GLY B N 1
ATOM 6205 C CA . GLY B 1 367 ? 15.086 -2.334 -18.375 1 94.69 367 GLY B CA 1
ATOM 6206 C C . GLY B 1 367 ? 14.484 -2.951 -19.609 1 94.69 367 GLY B C 1
ATOM 6207 O O . GLY B 1 367 ? 13.609 -3.82 -19.531 1 94.69 367 GLY B O 1
ATOM 6208 N N . PHE B 1 368 ? 15 -2.533 -20.797 1 92.88 368 PHE B N 1
ATOM 6209 C CA . PHE B 1 368 ? 14.43 -2.971 -22.078 1 92.88 368 PHE B CA 1
ATOM 6210 C C . PHE B 1 368 ? 15.484 -3.684 -22.922 1 92.88 368 PHE B C 1
ATOM 6212 O O . PHE B 1 368 ? 15.227 -4.039 -24.062 1 92.88 368 PHE B O 1
ATOM 6219 N N . THR B 1 369 ? 16.562 -3.928 -22.312 1 91.25 369 THR B N 1
ATOM 6220 C CA . THR B 1 369 ? 17.672 -4.488 -23.078 1 91.25 369 THR B CA 1
ATOM 6221 C C . THR B 1 369 ? 17.547 -6.004 -23.172 1 91.25 369 THR B C 1
ATOM 6223 O O . THR B 1 369 ? 18.094 -6.621 -24.094 1 91.25 369 THR B O 1
ATOM 6226 N N . HIS B 1 370 ? 16.938 -6.613 -22.25 1 93.88 370 HIS B N 1
ATOM 6227 C CA . HIS B 1 370 ? 16.781 -8.062 -22.219 1 93.88 370 HIS B CA 1
ATOM 6228 C C . HIS B 1 370 ? 15.32 -8.469 -22.172 1 93.88 370 HIS B C 1
ATOM 6230 O O . HIS B 1 370 ? 14.508 -7.797 -21.531 1 93.88 370 HIS B O 1
ATOM 6236 N N . ILE B 1 371 ? 15.008 -9.578 -22.719 1 95.12 371 ILE B N 1
ATOM 6237 C CA . ILE B 1 371 ? 13.617 -10.023 -22.781 1 95.12 371 ILE B CA 1
ATOM 6238 C C . ILE B 1 371 ? 13.305 -10.93 -21.594 1 95.12 371 ILE B C 1
ATOM 6240 O O . ILE B 1 371 ? 12.141 -11.141 -21.25 1 95.12 371 ILE B O 1
ATOM 6244 N N . LEU B 1 372 ? 14.312 -11.445 -20.938 1 95.25 372 LEU B N 1
ATOM 6245 C CA . LEU B 1 372 ? 14.188 -12.469 -19.906 1 95.25 372 LEU B CA 1
ATOM 6246 C C . LEU B 1 372 ? 13.25 -12 -18.797 1 95.25 372 LEU B C 1
ATOM 6248 O O . LEU B 1 372 ? 12.336 -12.727 -18.406 1 95.25 372 LEU B O 1
ATOM 6252 N N . PRO B 1 373 ? 13.406 -10.742 -18.312 1 95.81 373 PRO B N 1
ATOM 6253 C CA . PRO B 1 373 ? 12.516 -10.305 -17.234 1 95.81 373 PRO B CA 1
ATOM 6254 C C . PRO B 1 373 ? 11.062 -10.188 -17.672 1 95.81 373 PRO B C 1
ATOM 6256 O O . PRO B 1 373 ? 10.156 -10.148 -16.844 1 95.81 373 PRO B O 1
ATOM 6259 N N . TYR B 1 374 ? 10.82 -10.195 -18.938 1 96.38 374 TYR B N 1
ATOM 6260 C CA . TYR B 1 374 ? 9.469 -10.016 -19.469 1 96.38 374 TYR B CA 1
ATOM 6261 C C . TYR B 1 374 ? 8.812 -11.359 -19.75 1 96.38 374 TYR B C 1
ATOM 6263 O O . TYR B 1 374 ? 7.715 -11.414 -20.312 1 96.38 374 TYR B O 1
ATOM 6271 N N . PHE B 1 375 ? 9.492 -12.43 -19.375 1 95.62 375 PHE B N 1
ATOM 6272 C CA . PHE B 1 375 ? 8.883 -13.75 -19.453 1 95.62 375 PHE B CA 1
ATOM 6273 C C . PHE B 1 375 ? 7.551 -13.773 -18.703 1 95.62 375 PHE B C 1
ATOM 6275 O O . PHE B 1 375 ? 6.574 -14.344 -19.203 1 95.62 375 PHE B O 1
ATOM 6282 N N . TYR B 1 376 ? 7.527 -13.164 -17.547 1 94.56 376 TYR B N 1
ATOM 6283 C CA . TYR B 1 376 ? 6.332 -13.172 -16.719 1 94.56 376 TYR B CA 1
ATOM 6284 C C . TYR B 1 376 ? 5.125 -12.656 -17.484 1 94.56 376 TYR B C 1
ATOM 6286 O O . TYR B 1 376 ? 4.086 -13.312 -17.547 1 94.56 376 TYR B O 1
ATOM 6294 N N . ILE B 1 377 ? 5.234 -11.5 -18.125 1 93.75 377 ILE B N 1
ATOM 6295 C CA . ILE B 1 377 ? 4.094 -10.875 -18.781 1 93.75 377 ILE B CA 1
ATOM 6296 C C . ILE B 1 377 ? 3.709 -11.688 -20.031 1 93.75 377 ILE B C 1
ATOM 6298 O O . ILE B 1 377 ? 2.523 -11.82 -20.344 1 93.75 377 ILE B O 1
ATOM 6302 N N . ILE B 1 378 ? 4.641 -12.172 -20.719 1 94.25 378 ILE B N 1
ATOM 6303 C CA . ILE B 1 378 ? 4.379 -12.977 -21.922 1 94.25 378 ILE B CA 1
ATOM 6304 C C . ILE B 1 378 ? 3.635 -14.25 -21.531 1 94.25 378 ILE B C 1
ATOM 6306 O O . ILE B 1 378 ? 2.6 -14.578 -22.109 1 94.25 378 ILE B O 1
ATOM 6310 N N . TYR B 1 379 ? 4.188 -14.891 -20.562 1 94.44 379 TYR B N 1
ATOM 6311 C CA . TYR B 1 379 ? 3.551 -16.094 -20.062 1 94.44 379 TYR B CA 1
ATOM 6312 C C . TYR B 1 379 ? 2.15 -15.805 -19.531 1 94.44 379 TYR B C 1
ATOM 6314 O O . TYR B 1 379 ? 1.21 -16.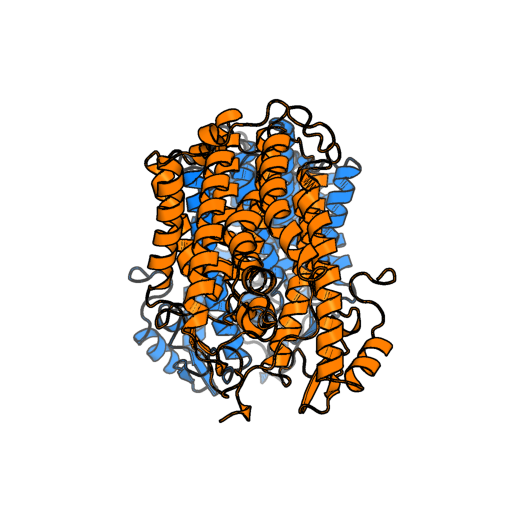562 -19.781 1 94.44 379 TYR B O 1
ATOM 6322 N N . PHE B 1 380 ? 2.051 -14.75 -18.828 1 92.25 380 PHE B N 1
ATOM 6323 C CA . PHE B 1 380 ? 0.779 -14.391 -18.219 1 92.25 380 PHE B CA 1
ATOM 6324 C C . PHE B 1 380 ? -0.273 -14.102 -19.281 1 92.25 380 PHE B C 1
ATOM 6326 O O . PHE B 1 380 ? -1.45 -14.422 -19.094 1 92.25 380 PHE B O 1
ATOM 6333 N N . ILE B 1 381 ? 0.057 -13.461 -20.328 1 91.69 381 ILE B N 1
ATOM 6334 C CA . ILE B 1 381 ? -0.865 -13.211 -21.438 1 91.69 381 ILE B CA 1
ATOM 6335 C C . ILE B 1 381 ? -1.382 -14.539 -21.984 1 91.69 381 ILE B C 1
ATOM 6337 O O . ILE B 1 381 ? -2.59 -14.719 -22.156 1 91.69 381 ILE B O 1
ATOM 6341 N N . LEU B 1 382 ? -0.498 -15.445 -22.188 1 90.62 382 LEU B N 1
ATOM 6342 C CA . LEU B 1 382 ? -0.884 -16.75 -22.703 1 90.62 382 LEU B CA 1
ATOM 6343 C C . LEU B 1 382 ? -1.797 -17.484 -21.719 1 90.62 382 LEU B C 1
ATOM 6345 O O . LEU B 1 382 ? -2.797 -18.078 -22.125 1 90.62 382 LEU B O 1
ATOM 6349 N N . LEU B 1 383 ? -1.448 -17.391 -20.516 1 88.31 383 LEU B N 1
ATOM 6350 C CA . LEU B 1 383 ? -2.232 -18.047 -19.469 1 88.31 383 LEU B CA 1
ATOM 6351 C C . LEU B 1 383 ? -3.637 -17.453 -19.391 1 88.31 383 LEU B C 1
ATOM 6353 O O . LEU B 1 383 ? -4.621 -18.203 -19.328 1 88.31 383 LEU B O 1
ATOM 6357 N N . LEU B 1 384 ? -3.689 -16.156 -19.406 1 87.62 384 LEU B N 1
ATOM 6358 C CA . LEU B 1 384 ? -4.98 -15.5 -19.234 1 87.62 384 LEU B CA 1
ATOM 6359 C C . LEU B 1 384 ? -5.859 -15.695 -20.453 1 87.62 384 LEU B C 1
ATOM 6361 O O . LEU B 1 384 ? -7.078 -15.828 -20.344 1 87.62 384 LEU B O 1
ATOM 6365 N N . VAL B 1 385 ? -5.293 -15.758 -21.594 1 87.19 385 VAL B N 1
ATOM 6366 C CA . VAL B 1 385 ? -6.051 -16.031 -22.812 1 87.19 385 VAL B CA 1
ATOM 6367 C C . VAL B 1 385 ? -6.621 -17.453 -22.766 1 87.19 385 VAL B C 1
ATOM 6369 O O . VAL B 1 385 ? -7.777 -17.672 -23.125 1 87.19 385 VAL B O 1
ATOM 6372 N N . HIS B 1 386 ? -5.824 -18.312 -22.344 1 86.12 386 HIS B N 1
ATOM 6373 C CA . HIS B 1 386 ? -6.285 -19.688 -22.188 1 86.12 386 HIS B CA 1
ATOM 6374 C C . HIS B 1 386 ? -7.391 -19.797 -21.141 1 86.12 386 HIS B C 1
ATOM 6376 O O . HIS B 1 386 ? -8.391 -20.484 -21.359 1 86.12 386 HIS B O 1
ATOM 6382 N N . ARG B 1 387 ? -7.168 -19.156 -20.062 1 84.5 387 ARG B N 1
ATOM 6383 C CA . ARG B 1 387 ? -8.164 -19.172 -19 1 84.5 387 ARG B CA 1
ATOM 6384 C C . ARG B 1 387 ? -9.469 -18.531 -19.469 1 84.5 387 ARG B C 1
ATOM 6386 O O . ARG B 1 387 ? -10.555 -18.969 -19.078 1 84.5 387 ARG B O 1
ATOM 6393 N N . ASP B 1 388 ? -9.328 -17.5 -20.172 1 85.25 388 ASP B N 1
ATOM 6394 C CA . ASP B 1 388 ? -10.492 -16.812 -20.734 1 85.25 388 ASP B CA 1
ATOM 6395 C C . ASP B 1 388 ? -11.289 -17.75 -21.641 1 85.25 388 ASP B C 1
ATOM 6397 O O . ASP B 1 388 ? -12.523 -17.766 -21.609 1 85.25 388 ASP B O 1
ATOM 6401 N N . ALA B 1 389 ? -10.617 -18.516 -22.438 1 84.38 389 ALA B N 1
ATOM 6402 C CA . ALA B 1 389 ? -11.281 -19.469 -23.328 1 84.38 389 ALA B CA 1
ATOM 6403 C C . ALA B 1 389 ? -12.008 -20.547 -22.531 1 84.38 389 ALA B C 1
ATOM 6405 O O . ALA B 1 389 ? -13.125 -20.922 -22.891 1 84.38 389 ALA B O 1
ATOM 6406 N N . ARG B 1 390 ? -11.367 -20.953 -21.516 1 81.31 390 ARG B N 1
ATOM 6407 C CA . ARG B 1 390 ? -11.992 -21.953 -20.672 1 81.31 390 ARG B CA 1
ATOM 6408 C C . ARG B 1 390 ? -13.219 -21.391 -19.953 1 81.31 390 ARG B C 1
ATOM 6410 O O . ARG B 1 390 ? -14.242 -22.078 -19.844 1 81.31 390 ARG B O 1
ATOM 6417 N N . ASP B 1 391 ? -13.062 -20.203 -19.562 1 82 391 ASP B N 1
ATOM 6418 C CA . ASP B 1 391 ? -14.156 -19.531 -18.859 1 82 391 ASP B CA 1
ATOM 6419 C C . ASP B 1 391 ? -15.336 -19.297 -19.781 1 82 391 ASP B C 1
ATOM 6421 O O . ASP B 1 391 ? -16.5 -19.422 -19.375 1 82 391 ASP B O 1
ATOM 6425 N N . GLU B 1 392 ? -15.078 -18.891 -20.969 1 83.06 392 GLU B N 1
ATOM 6426 C CA . GLU B 1 392 ? -16.125 -18.672 -21.969 1 83.06 392 GLU B CA 1
ATOM 6427 C C . GLU B 1 392 ? -16.938 -19.938 -22.203 1 83.06 392 GLU B C 1
ATOM 6429 O O . GLU B 1 392 ? -18.172 -19.891 -22.266 1 83.06 392 GLU B O 1
ATOM 6434 N N . HIS B 1 393 ? -16.266 -20.984 -22.266 1 82.25 393 HIS B N 1
ATOM 6435 C CA . HIS B 1 393 ? -16.938 -22.25 -22.469 1 82.25 393 HIS B CA 1
ATOM 6436 C C . HIS B 1 393 ? -17.812 -22.625 -21.281 1 82.25 393 HIS B C 1
ATOM 6438 O O . HIS B 1 393 ? -18.922 -23.109 -21.438 1 82.25 393 HIS B O 1
ATOM 6444 N N . GLN B 1 394 ? -17.312 -22.391 -20.156 1 78.62 394 GLN B N 1
ATOM 6445 C CA . GLN B 1 394 ? -18.031 -22.719 -18.938 1 78.62 394 GLN B CA 1
ATOM 6446 C C . GLN B 1 394 ? -19.25 -21.812 -18.75 1 78.62 394 GLN B C 1
ATOM 6448 O O . GLN B 1 394 ? -20.312 -22.281 -18.344 1 78.62 394 GLN B O 1
ATOM 6453 N N . CYS B 1 395 ? -19.078 -20.578 -19.016 1 84.69 395 CYS B N 1
ATOM 6454 C CA . CYS B 1 395 ? -20.172 -19.625 -18.859 1 84.69 395 CYS B CA 1
ATOM 6455 C C . CYS B 1 395 ? -21.266 -19.859 -19.891 1 84.69 395 CYS B C 1
ATOM 6457 O O . CYS B 1 395 ? -22.453 -19.734 -19.578 1 84.69 395 CYS B O 1
ATOM 6459 N N . LEU B 1 396 ? -20.812 -20.219 -21.062 1 87 396 LEU B N 1
ATOM 6460 C CA . LEU B 1 396 ? -21.797 -20.531 -22.094 1 87 396 LEU B CA 1
ATOM 6461 C C . LEU B 1 396 ? -22.625 -21.75 -21.703 1 87 396 LEU B C 1
ATOM 6463 O O . LEU B 1 396 ? -23.828 -21.797 -21.938 1 87 396 LEU B O 1
ATOM 6467 N N . ARG B 1 397 ? -21.984 -22.672 -21.141 1 81.5 397 ARG B N 1
ATOM 6468 C CA . ARG B 1 397 ? -22.672 -23.875 -20.688 1 81.5 397 ARG B CA 1
ATOM 6469 C C . ARG B 1 397 ? -23.594 -23.578 -19.516 1 81.5 397 ARG B C 1
ATOM 6471 O O . ARG B 1 397 ? -24.719 -24.109 -19.453 1 81.5 397 ARG B O 1
ATOM 6478 N N . LYS B 1 398 ? -23.172 -22.719 -18.688 1 80.81 398 LYS B N 1
ATOM 6479 C CA . LYS B 1 398 ? -23.891 -22.438 -17.453 1 80.81 398 LYS B CA 1
ATOM 6480 C C . LYS B 1 398 ? -25.047 -21.469 -17.703 1 80.81 398 LYS B C 1
ATOM 6482 O O . LYS B 1 398 ? -26.141 -21.641 -17.141 1 80.81 398 LYS B O 1
ATOM 6487 N N . TYR B 1 399 ? -24.828 -20.453 -18.578 1 87.31 399 TYR B N 1
ATOM 6488 C CA . TYR B 1 399 ? -25.781 -19.359 -18.688 1 87.31 399 TYR B CA 1
ATOM 6489 C C . TYR B 1 399 ? -26.469 -19.344 -20.047 1 87.31 399 TYR B C 1
ATOM 6491 O O . TYR B 1 399 ? -27.5 -18.688 -20.234 1 87.31 399 TYR B O 1
ATOM 6499 N N . GLY B 1 400 ? -25.906 -20 -20.969 1 88.69 400 GLY B N 1
ATOM 6500 C CA . GLY B 1 400 ? -26.531 -20.172 -22.266 1 88.69 400 GLY B CA 1
ATOM 6501 C C . GLY B 1 400 ? -26.781 -18.844 -22.969 1 88.69 400 GLY B C 1
ATOM 6502 O O . GLY B 1 400 ? -25.859 -18.078 -23.219 1 88.69 400 GLY B O 1
ATOM 6503 N N . LEU B 1 401 ? -28.062 -18.547 -23.062 1 88.06 401 LEU B N 1
ATOM 6504 C CA . LEU B 1 401 ? -28.469 -17.375 -23.844 1 88.06 401 LEU B CA 1
ATOM 6505 C C . LEU B 1 401 ? -28.109 -16.078 -23.125 1 88.06 401 LEU B C 1
ATOM 6507 O O . LEU B 1 401 ? -27.797 -15.078 -23.766 1 88.06 401 LEU B O 1
ATOM 6511 N N . ALA B 1 402 ? -28.172 -16.109 -21.922 1 89.31 402 ALA B N 1
ATOM 6512 C CA . ALA B 1 402 ? -27.828 -14.922 -21.141 1 89.31 402 ALA B CA 1
ATOM 6513 C C . ALA B 1 402 ? -26.359 -14.531 -21.359 1 89.31 402 ALA B C 1
ATOM 6515 O O . ALA B 1 402 ? -26.031 -13.344 -21.406 1 89.31 402 ALA B O 1
ATOM 6516 N N . TRP B 1 403 ? -25.562 -15.531 -21.5 1 90 403 TRP B N 1
ATOM 6517 C CA . TRP B 1 403 ? -24.156 -15.273 -21.719 1 90 403 TRP B CA 1
ATOM 6518 C C . TRP B 1 403 ? -23.922 -14.711 -23.125 1 90 403 TRP B C 1
ATOM 6520 O O . TRP B 1 403 ? -23.094 -13.828 -23.312 1 90 403 TRP B O 1
ATOM 6530 N N . GLN B 1 404 ? -24.641 -15.195 -24.031 1 90.5 404 GLN B N 1
ATOM 6531 C CA . GLN B 1 404 ? -24.531 -14.68 -25.391 1 90.5 404 GLN B CA 1
ATOM 6532 C C . GLN B 1 404 ? -24.938 -13.211 -25.438 1 90.5 404 GLN B C 1
ATOM 6534 O O . GLN B 1 404 ? -24.312 -12.414 -26.141 1 90.5 404 GLN B O 1
ATOM 6539 N N . GLU B 1 405 ? -25.938 -12.93 -24.734 1 90.06 405 GLU B N 1
ATOM 6540 C CA . GLU B 1 405 ? -26.359 -11.531 -24.656 1 90.06 405 GLU B CA 1
ATOM 6541 C C . GLU B 1 405 ? -25.281 -10.664 -24.016 1 90.06 405 GLU B C 1
ATOM 6543 O O . GLU B 1 405 ? -25.031 -9.547 -24.469 1 90.06 405 GLU B O 1
ATOM 6548 N N . TYR B 1 406 ? -24.781 -11.203 -22.984 1 90.25 406 TYR B N 1
ATOM 6549 C CA . TYR B 1 406 ? -23.703 -10.492 -22.297 1 90.25 406 TYR B CA 1
ATOM 6550 C C . TYR B 1 406 ? -22.547 -10.234 -23.266 1 90.25 406 TYR B C 1
ATOM 6552 O O . TYR B 1 406 ? -22.016 -9.117 -23.312 1 90.25 406 TYR B O 1
ATOM 6560 N N . CYS B 1 407 ? -22.203 -11.219 -24 1 90.31 407 CYS B N 1
ATOM 6561 C CA . CYS B 1 407 ? -21.078 -11.117 -24.922 1 90.31 407 CYS B CA 1
ATOM 6562 C C . CYS B 1 407 ? -21.375 -10.117 -26.047 1 90.31 407 CYS B C 1
ATOM 6564 O O . CYS B 1 407 ? -20.453 -9.469 -26.562 1 90.31 407 CYS B O 1
ATOM 6566 N N . ARG B 1 408 ? -22.594 -10.008 -26.359 1 89.56 408 ARG B N 1
ATOM 6567 C CA . ARG B 1 408 ? -23 -9.039 -27.375 1 89.56 408 ARG B CA 1
ATOM 6568 C C . ARG B 1 408 ? -22.875 -7.617 -26.844 1 89.56 408 ARG B C 1
ATOM 6570 O O . ARG B 1 408 ? -22.453 -6.715 -27.578 1 89.56 408 ARG B O 1
ATOM 6577 N N . ARG B 1 409 ? -23.172 -7.484 -25.641 1 88.62 409 ARG B N 1
ATOM 6578 C CA . ARG B 1 409 ? -23.156 -6.164 -25.031 1 88.62 409 ARG B CA 1
ATOM 6579 C C . ARG B 1 409 ? -21.719 -5.738 -24.688 1 88.62 409 ARG B C 1
ATOM 6581 O O . ARG B 1 409 ? -21.406 -4.551 -24.703 1 88.62 409 ARG B O 1
ATOM 6588 N N . VAL B 1 410 ? -20.984 -6.746 -24.312 1 90 410 VAL B N 1
ATOM 6589 C CA . VAL B 1 410 ? -19.594 -6.504 -23.969 1 90 410 VAL B CA 1
ATOM 6590 C C . VAL B 1 410 ? -18.688 -7.305 -24.891 1 90 410 VAL B C 1
ATOM 6592 O O . VAL B 1 410 ? -18.156 -8.352 -24.5 1 90 410 VAL B O 1
ATOM 6595 N N . PRO B 1 411 ? -18.297 -6.758 -25.922 1 86.31 411 PRO B N 1
ATOM 6596 C CA . PRO B 1 411 ? -17.609 -7.543 -26.953 1 86.31 411 PRO B CA 1
ATOM 6597 C C . PRO B 1 411 ? -16.125 -7.727 -26.672 1 86.31 411 PRO B C 1
ATOM 6599 O O . PRO B 1 411 ? -15.508 -8.68 -27.156 1 86.31 411 PRO B O 1
ATOM 6602 N N . TYR B 1 412 ? -15.531 -6.875 -25.938 1 87 412 TYR B N 1
ATOM 6603 C CA . TYR B 1 412 ? -14.102 -6.98 -25.688 1 87 412 TYR B CA 1
ATOM 6604 C C . TYR B 1 412 ? -13.82 -7.859 -24.484 1 87 412 TYR B C 1
ATOM 6606 O O . TYR B 1 412 ? -14.477 -7.73 -23.453 1 87 412 TYR B O 1
ATOM 6614 N N . ARG B 1 413 ? -12.82 -8.727 -24.609 1 89.19 413 ARG B N 1
ATOM 6615 C CA . ARG B 1 413 ? -12.562 -9.727 -23.578 1 89.19 413 ARG B CA 1
ATOM 6616 C C . ARG B 1 413 ? -11.578 -9.195 -22.547 1 89.19 413 ARG B C 1
ATOM 6618 O O . ARG B 1 413 ? -11.93 -9.039 -21.375 1 89.19 413 ARG B O 1
ATOM 6625 N N . ILE B 1 414 ? -10.367 -8.828 -22.969 1 84.81 414 ILE B N 1
ATOM 6626 C CA . ILE B 1 414 ? -9.352 -8.438 -22 1 84.81 414 ILE B CA 1
ATOM 6627 C C . ILE B 1 414 ? -8.852 -7.035 -22.312 1 84.81 414 ILE B C 1
ATOM 6629 O O . ILE B 1 414 ? -8.719 -6.203 -21.406 1 84.81 414 ILE B O 1
ATOM 6633 N N . VAL B 1 415 ? -8.594 -6.738 -23.5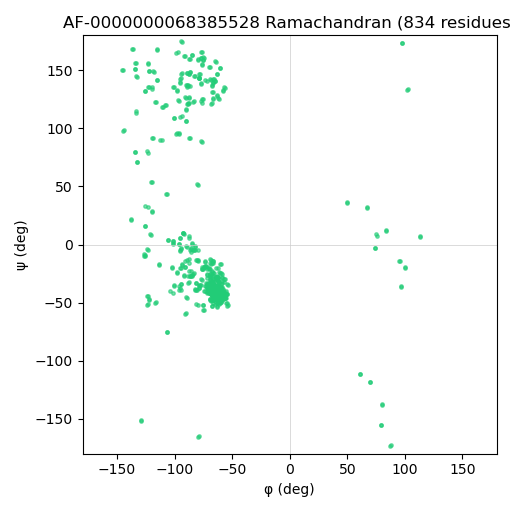78 1 83.31 415 VAL B N 1
ATOM 6634 C CA . VAL B 1 415 ? -8.07 -5.438 -24 1 83.31 415 VAL B CA 1
ATOM 6635 C C . VAL B 1 415 ? -9.078 -4.738 -24.906 1 83.31 415 VAL B C 1
ATOM 6637 O O . VAL B 1 415 ? -9.438 -5.254 -25.969 1 83.31 415 VAL B O 1
ATOM 6640 N N . PRO B 1 416 ? -9.422 -3.574 -24.453 1 79.06 416 PRO B N 1
ATOM 6641 C CA . PRO B 1 416 ? -10.414 -2.871 -25.266 1 79.06 416 PRO B CA 1
ATOM 6642 C C . PRO B 1 416 ? -9.953 -2.658 -26.703 1 79.06 416 PRO B C 1
ATOM 6644 O O . PRO B 1 416 ? -8.805 -2.273 -26.938 1 79.06 416 PRO B O 1
ATOM 6647 N N . TYR B 1 417 ? -10.828 -2.967 -27.641 1 74.25 417 TYR B N 1
ATOM 6648 C CA . TYR B 1 417 ? -10.672 -2.723 -29.062 1 74.25 417 TYR B CA 1
ATOM 6649 C C . TYR B 1 417 ? -9.672 -3.693 -29.688 1 74.25 417 TYR B C 1
ATOM 6651 O O . TYR B 1 417 ? -9.422 -3.652 -30.891 1 74.25 417 TYR B O 1
ATOM 6659 N N . LEU B 1 418 ? -9.031 -4.562 -28.938 1 72.88 418 LEU B N 1
ATOM 6660 C CA . LEU B 1 418 ? -8.055 -5.52 -29.453 1 72.88 418 LEU B CA 1
ATOM 6661 C C . LEU B 1 418 ? -8.531 -6.949 -29.234 1 72.88 418 LEU B C 1
ATOM 6663 O O . LEU B 1 418 ? -8.508 -7.766 -30.156 1 72.88 418 LEU B O 1
ATOM 6667 N N . TYR B 1 419 ? -8.883 -7.152 -28.094 1 77.38 419 TYR B N 1
ATOM 6668 C CA . TYR B 1 419 ? -9.32 -8.484 -27.688 1 77.38 419 TYR B CA 1
ATOM 6669 C C . TYR B 1 419 ? -10.375 -8.398 -26.594 1 77.38 419 TYR B C 1
ATOM 6671 O O . TYR B 1 419 ? -10.172 -7.734 -25.578 1 77.38 419 TYR B O 1
#

Sequence (838 aa):
MDRLKVPRTKELEFGGVFGVALLMVGMPITVFYLLLVCRTEQASVLSVPWPLPSLRSLWSPQDFALVLAWVAFQALLYQLPMGKITEGSLLRDKSRLQYRLNGFYAMLITALMLGAGVVGGLRLSYIYDHILQLAFAASVLAFGLSVLLYFKAVLAPETALAPSGNSGNPVYDFFMGHELNPRLGLFDLKFFCELRPGLLGWAVINMAMLVKETELRGSPSLAMILVNAFQLLYMVDALWHEEAILTTMDIVQDGFGFMLAYGDLAWVPFLYSLQSCFLVTHPQKLSLPLAGGIILLNGLGYSIFRGANSQKNTFRRNPADPRVAGLQTIPTATGRRLLVSGWWGFLRHPNYLGDLIMGFAWSLPCGFTHILPYFYIIYFILLLVHRDARDEHQCLRKYGLAWQEYCRRVPYRIVPYLYMDRLKVPRTKELEFGGVFGVALLMVGMPITVFYLLLVCRTEQASVLSVPWPLPSLRSLWSPQDFALVLAWVAFQALLYQLPMGKITEGSLLRDKSRLQYRLNGFYAMLITALMLGAGVVGGLRLSYIYDHILQLAFAASVLAFGLSVLLYFKAVLAPETALAPSGNSGNPVYDFFMGHELNPRLGLFDLKFFCELRPGLLGWAVINMAMLVKETELRGSPSLAMILVNAFQLLYMVDALWHEEAILTTMDIVQDGFGFMLAYGDLAWVPFLYSLQSCFLVTHPQKLSLPLAGGIILLNGLGYSIFRGANSQKNTFRRNPADPRVAGLQTIPTATGRRLLVSGWWGFLRHPNYLGDLIMGFAWSLPCGFTHILPYFYIIYFILLLVHRDARDEHQCLRKYGLAWQEYCRRVPYRIVPYLY

Foldseek 3Di:
DVQLFQDAADDAPQVPLVRLVCCLVVLLCVLLQLLLLLQDLQSASVDGPPDDDDPVVLADPVLLVVLVVLLVLLLVQLPDPDADKDWFDQASVRDTAIGGQCQLVSLVVVVVVVVVCVVVPNQLLVCLVNVSSNLVSLSVVLQVVLVVQLVVLVVDDSSQFFNNQRNPDSSRNQSFATGQFDDDVNRTPLLSLQQHQQLSLLLSSLVSLQVLLCVVPVHGAPLSVLLSVLSVVVSSVCSVVVVLCSPDCSRHHTHDHSNSSCCRRRVRNSQVSSLSSSCSSVPDHDDPVRSVVLVVQLVVLVCQQCVVVVLVVCCVVDVCPPVNVPFDWFAFPVRDIHTCDDSCVAAVCSNLLSVLSSLVSSLCSSPDSHCSSVPSSVVSVVVVVSVQVVVLVVCCVVGPPSSVVSCVSHVHHHDPPPD/DVQLFQDAADDAPQVPLVRLVCCLVVLLVVLLQLLLLLQDLQSASVDGDPDDDDPVVLADPVLLVVLVVLLVLLLVQLPDPDADKDWFDQASVRDTAIGGQCQLVSLVVVVVVVVVCVVVPNQLLVCLVNVSSNLVSLSVVLQVVLVVQLVVLVVDDSSQFFNNQRNPDSSRNQSFATGQFDDDVNRTPLLSLQQHQQLSLLLSSLVSLQSLLCVVPVHGAPLSVLLSVLSVVVSSVCSVVVVVCSPDCSRHHTHDHSNSSCCRRRVRNSQVSSLSSSCSSVPDHDDPVRSVVLVVLLVVLVCQQCVVVVQVVCCVVDVCPPVNVPFDWFQFPVRDIHTCDDSCVAAVCSNLLSVLSSLVSSLCSSPDSHCSSVPRSVVSVVVVVSVQVVVLVVCCVVGPPSSVVSCVSHVHHHDPPPD

Organism: Naja naja (NCBI:txid35670)

Nearest PDB structures (foldseek):
  4quv-assembly3_B  TM=9.030E-01  e=8.954E-28  Methylotuvimicrobium alcaliphilum 20Z
  4quv-assembly3_A  TM=9.112E-01  e=4.147E-27  Methylotuvimicrobium alcaliphilum 20Z
  2e90-assembly1_A  TM=4.088E-01  e=5.960E+00  Saccharomyces cerevisiae
  8qqz-assembly1_A  TM=2.323E-01  e=6.823E+00  Erythrobacter
  4quv-assembly3_B  TM=9.030E-01  e=5.054E-28  Methylotuvimicrobium alcaliphilum 20Z

Radius of gyration: 29.87 Å; Cα contacts (8 Å, |Δi|>4): 1219; chains: 2; bounding box: 62×85×62 Å

pLDDT: mean 91.29, std 6.6, range [42.28, 98.56]

InterPro domains:
  IPR001171 Sterol biosynthesis ERG24/DHCR-like [PF01222] (9-419)
  IPR018083 Sterol reductase, conserved site [PS01017] (168-183)
  IPR018083 Sterol reductase, conserved site [PS01018] (383-406)

Solvent-accessible surface area (backbone atoms only — not comparable to full-atom values): 43310 Å² total; per-residue (Å²): 122,76,82,50,45,58,59,68,33,78,80,70,65,68,71,33,58,66,33,44,55,50,45,68,53,46,51,58,50,48,51,54,50,52,56,51,24,39,70,41,92,77,35,38,89,87,52,76,67,78,78,71,81,51,72,70,74,32,60,44,74,67,41,34,49,48,52,50,48,51,46,51,50,51,52,55,47,65,66,47,96,49,66,54,76,41,71,47,57,78,41,83,82,70,45,63,52,68,41,75,52,37,59,49,58,41,50,51,52,50,51,52,49,51,38,51,34,44,70,72,63,49,66,52,38,51,50,62,76,37,42,66,26,38,48,44,32,29,43,52,50,20,52,52,49,23,52,51,40,46,58,49,33,72,74,44,58,58,58,48,39,9,53,70,9,33,56,82,46,67,69,41,18,38,34,38,2,32,21,24,69,54,58,64,84,77,46,43,54,52,69,46,37,63,58,41,55,8,50,49,37,21,50,50,50,32,48,13,28,45,47,38,32,18,69,75,64,72,49,66,46,71,26,55,50,48,33,47,48,53,52,44,50,52,49,50,50,49,35,70,47,47,74,62,53,44,74,32,59,68,53,71,41,30,15,48,8,31,56,55,38,32,40,23,51,27,47,42,20,64,51,68,27,36,43,42,52,31,39,55,72,52,70,48,88,69,53,66,50,57,50,52,50,36,52,51,43,29,49,51,12,47,49,39,24,51,50,35,49,49,54,51,51,44,40,72,73,39,53,75,38,82,92,48,47,84,53,49,64,45,76,36,88,81,72,50,68,43,64,55,35,72,55,48,26,63,17,64,33,38,39,58,37,10,49,48,38,31,43,45,31,48,24,50,52,68,51,84,87,52,62,62,45,46,46,56,42,55,50,47,52,54,50,50,52,51,49,48,54,53,46,51,54,50,42,38,69,70,37,40,66,44,38,53,52,48,43,67,71,22,71,24,40,52,39,82,95,77,52,125,75,82,48,46,58,61,68,33,79,82,68,65,69,71,32,58,66,33,44,56,50,44,69,52,46,51,59,50,50,52,52,49,53,56,52,24,39,71,40,92,76,34,39,88,86,53,77,66,78,78,71,80,52,73,70,75,33,58,43,72,68,41,34,48,49,51,49,48,51,47,50,52,53,52,56,49,66,67,46,97,49,66,55,76,43,71,47,56,80,43,82,82,70,45,63,52,67,40,74,51,35,58,48,57,42,49,51,54,50,52,51,51,51,39,51,33,44,70,73,63,50,66,53,38,52,50,62,77,38,41,67,27,39,49,44,32,30,42,51,49,19,52,52,49,24,52,51,39,47,58,50,34,72,74,45,58,59,59,49,38,9,53,70,9,32,55,83,46,67,68,42,18,36,35,38,2,32,23,25,70,54,58,66,83,75,46,42,54,50,69,45,37,64,57,41,56,8,51,50,38,21,49,51,49,33,50,14,27,45,48,37,31,20,71,75,65,73,49,66,47,70,28,53,50,48,33,48,49,50,54,43,51,53,50,50,51,48,36,71,46,48,73,62,54,46,74,31,60,70,55,71,42,31,16,49,8,31,54,55,37,32,38,22,50,29,46,42,20,64,49,70,28,38,45,42,52,31,38,55,72,53,70,48,89,69,54,66,49,57,50,51,51,37,53,51,43,29,50,51,11,46,49,39,24,50,51,34,49,49,52,51,51,45,40,72,73,38,51,74,39,80,91,49,47,84,52,49,63,43,75,36,89,81,74,48,69,43,66,55,36,73,55,48,28,63,17,64,34,39,38,58,38,11,49,49,40,31,43,45,30,47,26,50,51,66,50,83,86,52,63,63,44,46,44,56,42,55,51,46,52,54,50,49,53,52,50,48,54,53,46,50,54,50,43,39,70,69,36,40,67,47,39,52,51,49,43,66,72,22,71,23,40,52,39,82,93,78,52